Protein AF-A0AA36J3T9-F1 (afdb_monomer_lite)

Radius of gyration: 37.36 Å; chains: 1; bounding box: 99×100×90 Å

pLDDT: mean 75.01, std 20.82, range [21.47, 98.06]

Organism: NCBI:txid2562239

Sequence (1019 aa):
AIVLKFYTFPLLPIGSLRSTMAIHMWLLVLLGARCFAEEMCSSELASGPALLHRRMARATMKDFAGGADHGGVNASNASNASNASNAFSSGNGHGNGSAIVEAVDACLAPKRVAAFGDAATLELWDRVRTAEILARLRAANLSVKALGPEWPEDPAVIDAAQVAGHDAAEALARAQFKKEAEVILKGNLTEASIAHFVDQIQKMAEMCGDGEEAHAIAEDEAQILNSSSGFISPEEARVAADIAAYVQGLCQSEALDIHFFLGHFVGNSSECSDLVSMSHLVQINKETSKLDYYAKSVLVLHDSHNKLGHHFAKRLKQKQDQESSFEPLLVHATLSHAKNKARMARLRYLDSFYYEKVHGYSQTAYCDSNIRLKKELPQHWISQSAEIQRYVGCRCMERQPALLCDALHGEELARLRPQVLSRLQQAAKKLEPSLMQTGSNMGSGTGSGTGSGAPVGLGPCQDPDGKPAAVSCSMCVNGDNCVSSGGSYSIDVFSALKPLLGRSNSCMKGYCTPCMGVKPGDALQFKMDIGVDASKCGSTAEFMANFNLFAELKLCIGGVLGEAADMIGWALCESLGKLAYYPFINKLHLSVSLPIPIPAPLGIRASMAANLNLGDLTEAVNSHCATLSASAHFLCLTQFFNARGVTSVDFDIEALIGVRIPFVGTVGEWVKVLGFGFAESDNSREIAMNRADVTVIYFGPRSENQICGKAFSGVNCEAIAGDQDNRVNEDCRYCGDDFYLWRPDSSNYRSLCVRRTDYGGGWGMNLEVACRVDNTHTKTLLSFGHSSTNTKCTLPPEPVTCRADSADRGQRLGFDTHADDYHVYKDGQRWCARRTDYGGGWGNNLVVECDPTGGGGVVNYVVSTVHLGSSGVNQRCLLMTHAYDCDPDAGDMYKRVNHDCAGCGDRFFVEESEGYVCATRLDYHGGWGLDLKMHCKDYGWVREVVTVNMGASNSNTKCVGVHRPVTCAAFAANLGYRLNADPWGDAFQITTSGSTVCVRRTDYHGGWGMQLSFSCTGV

Secondary structure (DSSP, 8-state):
-----PPPPPP-------S--SSHHHHHHTT-----------------------------------------------------SS--SSS-TTHHHHHHHHHHHHHHHHHHHHTTT-HHHHHHHHHHHHHHHHHHHHHTT--GGGS-TT----HHHHHHHHHHHHHHHHHHHHHHHHHHHHHHTTS---HHHHHHHHHHHHHHHHTTT-TTHHHHHHHHHHHHHT-TTSS--HHHHHHHHHHHHHHHHH--TTT--HHHHHHHHS---HHHHHHTTT---STTHHHHHHHHHHHHHHHHH--TTT-HHHHHHHHTTS-SSSSPPHHHHHHHHHHHHTT-HHHHHHHHHHHHHHHHHHHSS-HHHHHHHHHHHHHH-TTSHHHH-HHHHHHHIIIIIS---HHHHHHHHHHHHHHHHHHHHHHHHHHHHHHHHHHHHHHHTTS----------PPPEEEEPBPTTSSB-PPEEEEEETTTEEEE--S-S---HHHHHTTTTTSTT--EEEEEE-EEEEETTTSEEEEEEEEEEE---SSHHHHHHH-EEEEEEEEEE-HHHHHHHHTTT--SEEEEEEEEEEGGGTEEEEEEEEEE---TTEEEEEEEEEEEE-SSPPHHHHHHHTTS-HHHHHHHHHHHHHHH---EEEEEEEEEE--EETTTEE--EEEEEEEEEEE----HHHHHHHHHTEEEEEE--BSSSEEEEE-SS-EE--TTTTSTTT---SSSTT----EEEE-S-TT-TTEEEEEESS-SS-BSS-EEEEEEE-GGGPPEEEEEEEEEESEEEE--SS-EE--TTTTSTTTSSBS------EEEEEETTEEEEEESS-SEEEEEEEEEEEEE-S-------EEEEEE---BSSSEEEEE-SS-EE--TTTTSTTTBS--TTSS----EEEEEETTEEEEEESS-SS-B-S--EEEEEE----PPEEEEE---BSSSEEEEE-SS-EE--TTTTSTTTSSS-------EEEEEETTEEEEEESS-SS-B-S--EEEEEE-

Structure (mmCIF, N/CA/C/O backbone):
data_AF-A0AA36J3T9-F1
#
_entry.id   AF-A0AA36J3T9-F1
#
loop_
_atom_site.group_PDB
_atom_site.id
_atom_site.type_symbol
_atom_site.label_atom_id
_atom_site.label_alt_id
_atom_site.label_comp_id
_atom_site.label_asym_id
_atom_site.label_entity_id
_atom_site.label_seq_id
_atom_site.pdbx_PDB_ins_code
_atom_site.Cartn_x
_atom_site.Cartn_y
_atom_site.Cartn_z
_atom_site.occupancy
_atom_site.B_iso_or_equiv
_atom_site.auth_seq_id
_atom_site.auth_comp_id
_atom_site.auth_asym_id
_atom_site.auth_atom_id
_atom_site.pdbx_PDB_model_num
ATOM 1 N N . ALA A 1 1 ? -24.285 -7.917 11.153 1.00 31.89 1 ALA A N 1
ATOM 2 C CA . ALA A 1 1 ? -25.753 -8.065 11.066 1.00 31.89 1 ALA A CA 1
ATOM 3 C C . ALA A 1 1 ? -26.430 -7.436 12.287 1.00 31.89 1 ALA A C 1
ATOM 5 O O . ALA A 1 1 ? -26.586 -8.104 13.297 1.00 31.89 1 ALA A O 1
ATOM 6 N N . ILE A 1 2 ? -26.829 -6.163 12.196 1.00 21.58 2 ILE A N 1
ATOM 7 C CA . ILE A 1 2 ? -27.803 -5.512 13.090 1.00 21.58 2 ILE A CA 1
ATOM 8 C C . ILE A 1 2 ? -28.665 -4.635 12.175 1.00 21.58 2 ILE A C 1
ATOM 10 O O . ILE A 1 2 ? -28.119 -3.860 11.395 1.00 21.58 2 ILE A O 1
ATOM 14 N N . VAL A 1 3 ? -29.990 -4.796 12.214 1.00 22.25 3 VAL A N 1
ATOM 15 C CA . VAL A 1 3 ? -30.932 -4.061 11.352 1.00 22.25 3 VAL A CA 1
ATOM 16 C C . VAL A 1 3 ? -31.842 -3.212 12.233 1.00 22.25 3 VAL A C 1
ATOM 18 O O . VAL A 1 3 ? -32.711 -3.741 12.926 1.00 22.25 3 VAL A O 1
ATOM 21 N N . LEU A 1 4 ? -31.656 -1.893 12.193 1.00 23.28 4 LEU A N 1
ATOM 22 C CA . LEU A 1 4 ? -32.537 -0.937 12.862 1.00 23.28 4 LEU A CA 1
ATOM 23 C C . LEU A 1 4 ? -33.843 -0.784 12.068 1.00 23.28 4 LEU A C 1
ATOM 25 O O . LEU A 1 4 ? -33.890 -0.120 11.034 1.00 23.28 4 LEU A O 1
ATOM 29 N N . LYS A 1 5 ? -34.922 -1.399 12.564 1.00 23.81 5 LYS A N 1
ATOM 30 C CA . LYS A 1 5 ? -36.285 -1.135 12.084 1.00 23.81 5 LYS A CA 1
ATOM 31 C C . LYS A 1 5 ? -36.772 0.211 12.623 1.00 23.81 5 LYS A C 1
ATOM 33 O O . LYS A 1 5 ? -37.008 0.336 13.822 1.00 23.81 5 LYS A O 1
ATOM 38 N N . PHE A 1 6 ? -37.019 1.171 11.738 1.00 23.30 6 PHE A N 1
ATOM 39 C CA . PHE A 1 6 ? -37.830 2.342 12.073 1.00 23.30 6 PHE A CA 1
ATOM 40 C C . PHE A 1 6 ? -39.311 1.948 12.163 1.00 23.30 6 PHE A C 1
ATOM 42 O O . PHE A 1 6 ? -39.872 1.402 11.214 1.00 23.30 6 PHE A O 1
ATOM 49 N N . TYR A 1 7 ? -39.946 2.239 13.300 1.00 24.55 7 TYR A N 1
ATOM 50 C CA . TYR A 1 7 ? -41.398 2.154 13.456 1.00 24.55 7 TYR A CA 1
ATOM 51 C C . TYR A 1 7 ? -42.051 3.472 13.029 1.00 24.55 7 TYR A C 1
ATOM 53 O O . TYR A 1 7 ? -41.725 4.537 13.548 1.00 24.55 7 TYR A O 1
ATOM 61 N N . THR A 1 8 ? -43.016 3.394 12.117 1.00 26.66 8 THR A N 1
ATOM 62 C CA . THR A 1 8 ? -43.894 4.509 11.743 1.00 26.66 8 THR A CA 1
ATOM 63 C C . THR A 1 8 ? -45.023 4.676 12.762 1.00 26.66 8 THR A C 1
ATOM 65 O O . THR A 1 8 ? -45.796 3.739 12.963 1.00 26.66 8 THR A O 1
ATOM 68 N N . PHE A 1 9 ? -45.173 5.870 13.343 1.00 24.98 9 PHE A N 1
ATOM 69 C CA . PHE A 1 9 ? -46.376 6.277 14.086 1.00 24.98 9 PHE A CA 1
ATOM 70 C C . PHE A 1 9 ? -47.279 7.182 13.220 1.00 24.98 9 PHE A C 1
ATOM 72 O O . PHE A 1 9 ? -46.763 7.902 12.362 1.00 24.98 9 PHE A O 1
ATOM 79 N N . PRO A 1 10 ? -48.615 7.143 13.399 1.00 28.69 10 PRO A N 1
ATOM 80 C CA . PRO A 1 10 ? -49.562 7.853 12.541 1.00 28.69 10 PRO A CA 1
ATOM 81 C C . PRO A 1 10 ? -49.759 9.328 12.927 1.00 28.69 10 PRO A C 1
ATOM 83 O O . PRO A 1 10 ? -49.553 9.739 14.067 1.00 28.69 10 PRO A O 1
ATOM 86 N N . LEU A 1 11 ? -50.215 10.109 11.947 1.00 31.55 11 LEU A N 1
ATOM 87 C CA . LEU A 1 11 ? -50.510 11.541 12.047 1.00 31.55 11 LEU A CA 1
ATOM 88 C C . LEU A 1 11 ? -51.758 11.832 12.903 1.00 31.55 11 LEU A C 1
ATOM 90 O O . LEU A 1 11 ? -52.794 11.191 12.732 1.00 31.55 11 LEU A O 1
ATOM 94 N N . LEU A 1 12 ? -51.690 12.884 13.726 1.00 27.23 12 LEU A N 1
ATOM 95 C CA . LEU A 1 12 ? -52.840 13.575 14.329 1.00 27.23 12 LEU A CA 1
ATOM 96 C C . LEU A 1 12 ? -52.658 15.108 14.209 1.00 27.23 12 LEU A C 1
ATOM 98 O O . LEU A 1 12 ? -51.534 15.566 13.991 1.00 27.23 12 LEU A O 1
ATOM 102 N N . PRO A 1 13 ? -53.748 15.903 14.236 1.00 29.95 13 PRO A N 1
ATOM 103 C CA . PRO A 1 13 ? -53.786 17.197 13.554 1.00 29.95 13 PRO A CA 1
ATOM 104 C C . PRO A 1 13 ? -53.236 18.391 14.348 1.00 29.95 13 PRO A C 1
ATOM 106 O O . PRO A 1 13 ? -53.145 18.400 15.572 1.00 29.95 13 PRO A O 1
ATOM 109 N N . ILE A 1 14 ? -52.914 19.436 13.585 1.00 32.97 14 ILE A N 1
ATOM 110 C CA . ILE A 1 14 ? -52.291 20.691 14.017 1.00 32.97 14 ILE A CA 1
ATOM 111 C C . ILE A 1 14 ? -53.231 21.508 14.918 1.00 32.97 14 ILE A C 1
ATOM 113 O O . ILE A 1 14 ? -54.345 21.843 14.519 1.00 32.97 14 ILE A O 1
ATOM 117 N N . GLY A 1 15 ? -52.735 21.922 16.088 1.00 27.78 15 GLY A N 1
ATOM 118 C CA . GLY A 1 15 ? -53.451 22.802 17.012 1.00 27.78 15 GLY A CA 1
ATOM 119 C C . GLY A 1 15 ? -52.524 23.583 17.946 1.00 27.78 15 GLY A C 1
ATOM 120 O O . GLY A 1 15 ? -52.263 23.144 19.055 1.00 27.78 15 GLY A O 1
ATOM 121 N N . SER A 1 16 ? -52.079 24.764 17.501 1.00 29.67 16 SER A N 1
ATOM 122 C CA . SER A 1 16 ? -51.505 25.852 18.320 1.00 29.67 16 SER A CA 1
ATOM 123 C C . SER A 1 16 ? -50.373 25.518 19.314 1.00 29.67 16 SER A C 1
ATOM 125 O O . SER A 1 16 ? -50.635 25.243 20.482 1.00 29.67 16 SER A O 1
ATOM 127 N N . LEU A 1 17 ? -49.126 25.821 18.928 1.00 25.52 17 LEU A N 1
ATOM 128 C CA . LEU A 1 17 ? -48.230 26.677 19.732 1.00 25.52 17 LEU A CA 1
ATOM 129 C C . LEU A 1 17 ? -47.061 27.200 18.875 1.00 25.52 17 LEU A C 1
ATOM 131 O O . LEU A 1 17 ? -46.469 26.469 18.086 1.00 25.52 17 LEU A O 1
ATOM 135 N N . ARG A 1 18 ? -46.759 28.499 18.995 1.00 39.12 18 ARG A N 1
ATOM 136 C CA . ARG A 1 18 ? -45.609 29.145 18.335 1.00 39.12 18 ARG A CA 1
ATOM 137 C C . ARG A 1 18 ? -44.318 28.866 19.122 1.00 39.12 18 ARG A C 1
ATOM 139 O O . ARG A 1 18 ? -44.376 28.649 20.327 1.00 39.12 18 ARG A O 1
ATOM 146 N N . SER A 1 19 ? -43.176 28.995 18.438 1.00 33.34 19 SER A N 1
ATOM 147 C CA . SER A 1 19 ? -41.807 29.012 18.997 1.00 33.34 19 SER A CA 1
ATOM 148 C C . SER A 1 19 ? -41.154 27.659 19.334 1.00 33.34 19 SER A C 1
ATOM 150 O O . SER A 1 19 ? -40.842 27.400 20.491 1.00 33.34 19 SER A O 1
ATOM 152 N N . THR A 1 20 ? -40.846 26.831 18.322 1.00 30.09 20 THR A N 1
ATOM 153 C CA . THR A 1 20 ? -39.718 25.852 18.342 1.00 30.09 20 THR A CA 1
ATOM 154 C C . THR A 1 20 ? -39.474 25.239 16.947 1.00 30.09 20 THR A C 1
ATOM 156 O O . THR A 1 20 ? -39.787 24.082 16.698 1.00 30.09 20 THR A O 1
ATOM 159 N N . MET A 1 21 ? -38.931 26.008 15.988 1.00 25.64 21 MET A N 1
ATOM 160 C CA . MET A 1 21 ? -38.743 25.509 14.603 1.00 25.64 21 MET A CA 1
ATOM 161 C C . MET A 1 21 ? -37.398 25.864 13.938 1.00 25.64 21 MET A C 1
ATOM 163 O O . MET A 1 21 ? -37.280 25.815 12.720 1.00 25.64 21 MET A O 1
ATOM 167 N N . ALA A 1 22 ? -36.363 26.191 14.721 1.00 30.73 22 ALA A N 1
ATOM 168 C CA . ALA A 1 22 ? -35.033 26.533 14.191 1.00 30.73 22 ALA A CA 1
ATOM 169 C C . ALA A 1 22 ? -34.052 25.341 14.101 1.00 30.73 22 ALA A C 1
ATOM 171 O O . ALA A 1 22 ? -33.143 25.355 13.277 1.00 30.73 22 ALA A O 1
ATOM 172 N N . ILE A 1 23 ? -34.224 24.303 14.932 1.00 32.34 23 ILE A N 1
ATOM 173 C CA . ILE A 1 23 ? -33.198 23.257 15.131 1.00 32.34 23 ILE A CA 1
ATOM 174 C C . ILE A 1 23 ? -33.372 22.058 14.178 1.00 32.34 23 ILE A C 1
ATOM 176 O O . ILE A 1 23 ? -32.386 21.480 13.733 1.00 32.34 23 ILE A O 1
ATOM 180 N N . HIS A 1 24 ? -34.604 21.706 13.789 1.00 29.70 24 HIS A N 1
ATOM 181 C CA . HIS A 1 24 ? -34.847 20.582 12.866 1.00 29.70 24 HIS A CA 1
ATOM 182 C C . HIS A 1 24 ? -34.464 20.865 11.399 1.00 29.70 24 HIS A C 1
ATOM 184 O O . HIS A 1 24 ? -34.259 19.920 10.643 1.00 29.70 24 HIS A O 1
ATOM 190 N N . MET A 1 25 ? -34.332 22.132 10.981 1.00 27.50 25 MET A N 1
ATOM 191 C CA . MET A 1 25 ? -33.972 22.458 9.591 1.00 27.50 25 MET A CA 1
ATOM 192 C C . MET A 1 25 ? -32.485 22.248 9.274 1.00 27.50 25 MET A C 1
ATOM 194 O O . MET A 1 25 ? -32.159 21.937 8.135 1.00 27.50 25 MET A O 1
ATOM 198 N N . TRP A 1 26 ? -31.582 22.373 10.252 1.00 30.19 26 TRP A N 1
ATOM 199 C CA . TRP A 1 26 ? -30.138 22.280 9.994 1.00 30.19 26 TRP A CA 1
ATOM 200 C C . TRP A 1 26 ? -29.649 20.845 9.750 1.00 30.19 26 TRP A C 1
ATOM 202 O O . TRP A 1 26 ? -28.803 20.630 8.886 1.00 30.19 26 TRP A O 1
ATOM 212 N N . LEU A 1 27 ? -30.213 19.848 10.443 1.00 28.91 27 LEU A N 1
ATOM 213 C CA . LEU A 1 27 ? -29.800 18.447 10.270 1.00 28.91 27 LEU A CA 1
ATOM 214 C C . LEU A 1 27 ? -30.282 17.835 8.940 1.00 28.91 27 LEU A C 1
ATOM 216 O O . LEU A 1 27 ? -29.634 16.944 8.400 1.00 28.91 27 LEU A O 1
ATOM 220 N N . LEU A 1 28 ? -31.402 18.327 8.396 1.00 30.38 28 LEU A N 1
ATOM 221 C CA . LEU A 1 28 ? -31.963 17.865 7.119 1.00 30.38 28 LEU A CA 1
ATOM 222 C C . LEU A 1 28 ? -31.244 18.445 5.889 1.00 30.38 28 LEU A C 1
ATOM 224 O O . LEU A 1 28 ? -31.253 17.814 4.835 1.00 30.38 28 LEU A O 1
ATOM 228 N N . VAL A 1 29 ? -30.588 19.604 6.012 1.00 35.84 29 VAL A N 1
ATOM 229 C CA . VAL A 1 29 ? -29.836 20.224 4.904 1.00 35.84 29 VAL A CA 1
ATOM 230 C C . VAL A 1 29 ? -28.519 19.488 4.618 1.00 35.84 29 VAL A C 1
ATOM 232 O O . VAL A 1 29 ? -28.124 19.390 3.460 1.00 35.84 29 VAL A O 1
ATOM 235 N N . LEU A 1 30 ? -27.876 18.890 5.629 1.00 34.00 30 LEU A N 1
ATOM 236 C CA . LEU A 1 30 ? -26.617 18.141 5.460 1.00 34.00 30 LEU A CA 1
ATOM 237 C C . LEU A 1 30 ? -26.777 16.736 4.847 1.00 34.00 30 LEU A C 1
ATOM 239 O O . LEU A 1 30 ? -25.792 16.159 4.399 1.00 34.00 30 LEU A O 1
ATOM 243 N N . LEU A 1 31 ? -27.996 16.190 4.796 1.00 30.77 31 LEU A N 1
ATOM 244 C CA . LEU A 1 31 ? -28.301 14.871 4.211 1.00 30.77 31 LEU A CA 1
ATOM 245 C C . LEU A 1 31 ? -29.271 14.959 3.013 1.00 30.77 31 LEU A C 1
ATOM 247 O O . LEU A 1 31 ? -29.797 13.945 2.558 1.00 30.77 31 LEU A O 1
ATOM 251 N N . GLY A 1 32 ? -29.529 16.175 2.514 1.00 29.73 32 GLY A N 1
ATOM 252 C CA . GLY A 1 32 ? -30.634 16.488 1.598 1.00 29.73 32 GLY A CA 1
ATOM 253 C C . GLY A 1 32 ? -30.242 17.087 0.243 1.00 29.73 32 GLY A C 1
ATOM 254 O O . GLY A 1 32 ? -31.098 17.671 -0.418 1.00 29.73 32 GLY A O 1
ATOM 255 N N . ALA A 1 33 ? -28.986 16.965 -0.196 1.00 25.53 33 ALA A N 1
ATOM 256 C CA . ALA A 1 33 ? -28.544 17.465 -1.502 1.00 25.53 33 ALA A CA 1
ATOM 257 C C . ALA A 1 33 ? -28.829 16.451 -2.631 1.00 25.53 33 ALA A C 1
ATOM 259 O O . ALA A 1 33 ? -27.939 15.731 -3.080 1.00 25.53 33 ALA A O 1
ATOM 260 N N . ARG A 1 34 ? -30.081 16.387 -3.107 1.00 27.19 34 ARG A N 1
ATOM 261 C CA . ARG A 1 34 ? -30.390 15.732 -4.392 1.00 27.19 34 ARG A CA 1
ATOM 262 C C . ARG A 1 34 ? -29.982 16.641 -5.550 1.00 27.19 34 ARG A C 1
ATOM 264 O O . ARG A 1 34 ? -30.427 17.784 -5.611 1.00 27.19 34 ARG A O 1
ATOM 271 N N . CYS A 1 35 ? -29.196 16.109 -6.482 1.00 26.27 35 CYS A N 1
ATOM 272 C CA . CYS A 1 35 ? -28.904 16.761 -7.757 1.00 26.27 35 CYS A CA 1
ATOM 273 C C . CYS A 1 35 ? -30.198 17.054 -8.532 1.00 26.27 35 CYS A C 1
ATOM 275 O O . CYS A 1 35 ? -31.069 16.190 -8.639 1.00 26.27 35 CYS A O 1
ATOM 277 N N . PHE A 1 36 ? -30.280 18.252 -9.109 1.00 27.61 36 PHE A N 1
ATOM 278 C CA . PHE A 1 36 ? -31.277 18.628 -10.108 1.00 27.61 36 PHE A CA 1
ATOM 279 C C . PHE A 1 36 ? -30.536 19.050 -11.380 1.00 27.61 36 PHE A C 1
ATOM 281 O O . PHE A 1 36 ? -29.930 20.119 -11.409 1.00 27.61 36 PHE A O 1
ATOM 288 N N . ALA A 1 37 ? -30.566 18.187 -12.395 1.00 26.03 37 ALA A N 1
ATOM 289 C CA . ALA A 1 37 ? -30.227 18.493 -13.783 1.00 26.03 37 ALA A CA 1
ATOM 290 C C . ALA A 1 37 ? -30.824 17.397 -14.689 1.00 26.03 37 ALA A C 1
ATOM 292 O O . ALA A 1 37 ? -30.285 16.297 -14.791 1.00 26.03 37 ALA A O 1
ATOM 293 N N . GLU A 1 38 ? -31.969 17.697 -15.302 1.00 27.77 38 GLU A N 1
ATOM 294 C CA . GLU A 1 38 ? -32.399 17.120 -16.589 1.00 27.77 38 GLU A CA 1
ATOM 295 C C . GLU A 1 38 ? -31.485 17.748 -17.681 1.00 27.77 38 GLU A C 1
ATOM 297 O O . GLU A 1 38 ? -30.912 18.808 -17.431 1.00 27.77 38 GLU A O 1
ATOM 302 N N . GLU A 1 39 ? -31.204 17.214 -18.874 1.00 29.05 39 GLU A N 1
ATOM 303 C CA . GLU A 1 39 ? -31.784 16.178 -19.757 1.00 29.05 39 GLU A CA 1
ATOM 304 C C . GLU A 1 39 ? -30.614 15.271 -20.279 1.00 29.05 39 GLU A C 1
ATOM 306 O O . GLU A 1 39 ? -29.455 15.601 -20.051 1.00 29.05 39 GLU A O 1
ATOM 311 N N . MET A 1 40 ? -30.741 14.109 -20.945 1.00 23.34 40 MET A N 1
ATOM 312 C CA . MET A 1 40 ? -31.608 13.704 -22.069 1.00 23.34 40 MET A CA 1
ATOM 313 C C . MET A 1 40 ? -31.892 12.177 -22.093 1.00 23.34 40 MET A C 1
ATOM 315 O O . MET A 1 40 ? -31.199 11.382 -21.464 1.00 23.34 40 MET A O 1
ATOM 319 N N . CYS A 1 41 ? -32.905 11.775 -22.874 1.00 25.77 41 CYS A N 1
ATOM 320 C CA . CYS A 1 41 ? -33.288 10.382 -23.204 1.00 25.77 41 CYS A CA 1
ATOM 321 C C . CYS A 1 41 ? -32.191 9.669 -24.054 1.00 25.77 41 CYS A C 1
ATOM 323 O O . CYS A 1 41 ? -31.313 10.350 -24.571 1.00 25.77 41 CYS A O 1
ATOM 325 N N . SER A 1 42 ? -32.137 8.354 -24.339 1.00 27.55 42 SER A N 1
ATOM 326 C CA . SER A 1 42 ? -33.100 7.215 -24.381 1.00 27.55 42 SER A CA 1
ATOM 327 C C . SER A 1 42 ? -32.271 5.886 -24.471 1.00 27.55 42 SER A C 1
ATOM 329 O O . SER A 1 42 ? -31.053 5.988 -24.567 1.00 27.55 42 SER A O 1
ATOM 331 N N . SER A 1 43 ? -32.740 4.622 -24.523 1.00 27.75 43 SER A N 1
ATOM 332 C CA . SER A 1 43 ? -34.047 3.928 -24.380 1.00 27.75 43 SER A CA 1
ATOM 333 C C . SER A 1 43 ? -33.851 2.386 -24.424 1.00 27.75 43 SER A C 1
ATOM 335 O O . SER A 1 43 ? -33.112 1.928 -25.288 1.00 27.75 43 SER A O 1
ATOM 337 N N . GLU A 1 44 ? -34.629 1.620 -23.635 1.00 27.80 44 GLU A N 1
ATOM 338 C CA . GLU A 1 44 ? -35.022 0.193 -23.859 1.00 27.80 44 GLU A CA 1
ATOM 339 C C . GLU A 1 44 ? -33.922 -0.914 -23.794 1.00 27.80 44 GLU A C 1
ATOM 341 O O . GLU A 1 44 ? -32.742 -0.644 -23.956 1.00 27.80 44 GLU A O 1
ATOM 346 N N . LEU A 1 45 ? -34.192 -2.198 -23.481 1.00 25.27 45 LEU A N 1
ATOM 347 C CA . LEU A 1 45 ? -35.427 -3.016 -23.539 1.00 25.27 45 LEU A CA 1
ATOM 348 C C . LEU A 1 45 ? -35.525 -4.037 -22.361 1.00 25.27 45 LEU A C 1
ATOM 350 O O . LEU A 1 45 ? -34.657 -4.075 -21.492 1.00 25.27 45 LEU A O 1
ATOM 354 N N . ALA A 1 46 ? -36.603 -4.836 -22.285 1.00 26.67 46 ALA A N 1
ATOM 355 C CA . ALA A 1 46 ? -37.093 -5.454 -21.036 1.00 26.67 46 ALA A CA 1
ATOM 356 C C . ALA A 1 46 ? -37.294 -6.998 -21.027 1.00 26.67 46 ALA A C 1
ATOM 358 O O . ALA A 1 46 ? -37.283 -7.650 -22.067 1.00 26.67 46 ALA A O 1
ATOM 359 N N . SER A 1 47 ? -37.661 -7.510 -19.833 1.00 26.73 47 SER A N 1
ATOM 360 C CA . SER A 1 47 ? -38.384 -8.770 -19.491 1.00 26.73 47 SER A CA 1
ATOM 361 C C . SER A 1 47 ? -37.599 -10.059 -19.119 1.00 26.73 47 SER A C 1
ATOM 363 O O . SER A 1 47 ? -36.644 -10.444 -19.778 1.00 26.73 47 SER A O 1
ATOM 365 N N . GLY A 1 48 ? -38.022 -10.707 -18.009 1.00 21.47 48 GLY A N 1
ATOM 366 C CA . GLY A 1 48 ? -37.538 -12.009 -17.468 1.00 21.47 48 GLY A CA 1
ATOM 367 C C . GLY A 1 48 ? -38.518 -13.168 -17.777 1.00 21.47 48 GLY A C 1
ATOM 368 O O . GLY A 1 48 ? -39.028 -13.162 -18.895 1.00 21.47 48 GLY A O 1
ATOM 369 N N . PRO A 1 49 ? -38.910 -14.092 -16.848 1.00 41.28 49 PRO A N 1
ATOM 370 C CA . PRO A 1 49 ? -38.526 -14.282 -15.423 1.00 41.28 49 PRO A CA 1
ATOM 371 C C . PRO A 1 49 ? -38.392 -15.776 -14.925 1.00 41.28 49 PRO A C 1
ATOM 373 O O . PRO A 1 49 ? -38.625 -16.700 -15.691 1.00 41.28 49 PRO A O 1
ATOM 376 N N . ALA A 1 50 ? -38.194 -15.991 -13.598 1.00 26.47 50 ALA A N 1
ATOM 377 C CA . ALA A 1 50 ? -38.651 -17.166 -12.778 1.00 26.47 50 ALA A CA 1
ATOM 378 C C . ALA A 1 50 ? -37.980 -18.579 -12.978 1.00 26.47 50 ALA A C 1
ATOM 380 O O . ALA A 1 50 ? -37.445 -18.840 -14.041 1.00 26.47 50 ALA A O 1
ATOM 381 N N . LEU A 1 51 ? -37.956 -19.586 -12.059 1.00 24.34 51 LEU A N 1
ATOM 382 C CA . LEU A 1 51 ? -38.317 -19.761 -10.620 1.00 24.34 51 LEU A CA 1
ATOM 383 C C . LEU A 1 51 ? -37.789 -21.121 -10.003 1.00 24.34 51 LEU A C 1
ATOM 385 O O . LEU A 1 51 ? -37.903 -22.156 -10.642 1.00 24.34 51 LEU A O 1
ATOM 389 N N . LEU A 1 52 ? -37.399 -21.126 -8.704 1.00 24.53 52 LEU A N 1
ATOM 390 C CA . LEU A 1 52 ? -37.612 -22.167 -7.634 1.00 24.53 52 LEU A CA 1
ATOM 391 C C . LEU A 1 52 ? -36.790 -23.515 -7.431 1.00 24.53 52 LEU A C 1
ATOM 393 O O . LEU A 1 52 ? -36.977 -24.501 -8.125 1.00 24.53 52 LEU A O 1
ATOM 397 N N . HIS A 1 53 ? -36.110 -23.608 -6.256 1.00 24.98 53 HIS A N 1
ATOM 398 C CA . HIS A 1 53 ? -36.091 -24.686 -5.193 1.00 24.98 53 HIS A CA 1
ATOM 399 C C . HIS A 1 53 ? -35.268 -26.035 -5.143 1.00 24.98 53 HIS A C 1
ATOM 401 O O . HIS A 1 53 ? -35.664 -27.049 -5.694 1.00 24.98 53 HIS A O 1
ATOM 407 N N . ARG A 1 54 ? -34.352 -26.085 -4.132 1.00 25.84 54 ARG A N 1
ATOM 408 C CA . ARG A 1 54 ? -34.255 -26.976 -2.907 1.00 25.84 54 ARG A CA 1
ATOM 409 C C . ARG A 1 54 ? -33.806 -28.483 -2.916 1.00 25.84 54 ARG A C 1
ATOM 411 O O . ARG A 1 54 ? -34.594 -29.342 -3.277 1.00 25.84 54 ARG A O 1
ATOM 418 N N . ARG A 1 55 ? -32.758 -28.763 -2.084 1.00 25.44 55 ARG A N 1
ATOM 419 C CA . ARG A 1 55 ? -32.567 -29.892 -1.085 1.00 25.44 55 ARG A CA 1
ATOM 420 C C . ARG A 1 55 ? -32.387 -31.356 -1.609 1.00 25.44 55 ARG A C 1
ATOM 422 O O . ARG A 1 55 ? -32.958 -31.690 -2.626 1.00 25.44 55 ARG A O 1
ATOM 429 N N . MET A 1 56 ? -31.711 -32.333 -0.952 1.00 25.23 56 MET A N 1
ATOM 430 C CA . MET A 1 56 ? -30.757 -32.410 0.197 1.00 25.23 56 MET A CA 1
ATOM 431 C C . MET A 1 56 ? -30.113 -33.835 0.351 1.00 25.23 56 MET A C 1
ATOM 433 O O . MET A 1 56 ? -30.813 -34.820 0.166 1.00 25.23 56 MET A O 1
ATOM 437 N N . ALA A 1 57 ? -28.884 -33.911 0.905 1.00 28.27 57 ALA A N 1
ATOM 438 C CA . ALA A 1 57 ? -28.410 -34.851 1.967 1.00 28.27 57 ALA A CA 1
ATOM 439 C C . ALA A 1 57 ? -27.911 -36.326 1.740 1.00 28.27 57 ALA A C 1
ATOM 441 O O . ALA A 1 57 ? -28.553 -37.148 1.107 1.00 28.27 57 ALA A O 1
ATOM 442 N N . ARG A 1 58 ? -26.795 -36.626 2.461 1.00 29.72 58 ARG A N 1
ATOM 443 C CA . ARG A 1 58 ? -26.348 -37.847 3.226 1.00 29.72 58 ARG A CA 1
ATOM 444 C C . ARG A 1 58 ? -26.078 -39.245 2.592 1.00 29.72 58 ARG A C 1
ATOM 446 O O . ARG A 1 58 ? -26.507 -39.480 1.473 1.00 29.72 58 ARG A O 1
ATOM 453 N N . ALA A 1 59 ? -25.440 -40.221 3.293 1.00 28.42 59 ALA A N 1
ATOM 454 C CA . ALA A 1 59 ? -24.188 -40.254 4.128 1.00 28.42 59 ALA A CA 1
ATOM 455 C C . ALA A 1 59 ? -23.863 -41.640 4.771 1.00 28.42 59 ALA A C 1
ATOM 457 O O . ALA A 1 59 ? -24.678 -42.042 5.590 1.00 28.42 59 ALA A O 1
ATOM 458 N N . THR A 1 60 ? -22.678 -42.262 4.513 1.00 28.69 60 THR A N 1
ATOM 459 C CA . THR A 1 60 ? -21.813 -43.155 5.372 1.00 28.69 60 THR A CA 1
ATOM 460 C C . THR A 1 60 ? -21.100 -44.344 4.671 1.00 28.69 60 THR A C 1
ATOM 462 O O . THR A 1 60 ? -21.755 -45.292 4.259 1.00 28.69 60 THR A O 1
ATOM 465 N N . MET A 1 61 ? -19.760 -44.375 4.729 1.00 25.88 61 MET A N 1
ATOM 466 C CA . MET A 1 61 ? -18.913 -45.465 5.296 1.00 25.88 61 MET A CA 1
ATOM 467 C C . MET A 1 61 ? -19.347 -46.954 5.195 1.00 25.88 61 MET A C 1
ATOM 469 O O . MET A 1 61 ? -20.452 -47.286 5.620 1.00 25.88 61 MET A O 1
ATOM 473 N N . LYS A 1 62 ? -18.390 -47.871 4.925 1.00 26.72 62 LYS A N 1
ATOM 474 C CA . LYS A 1 62 ? -17.762 -48.727 5.976 1.00 26.72 62 LYS A CA 1
ATOM 475 C C . LYS A 1 62 ? -16.797 -49.830 5.471 1.00 26.72 62 LYS A C 1
ATOM 477 O O . LYS A 1 62 ? -17.132 -50.525 4.524 1.00 26.72 62 LYS A O 1
ATOM 482 N N . ASP A 1 63 ? -15.731 -50.046 6.263 1.00 26.70 63 ASP A N 1
ATOM 483 C CA . ASP A 1 63 ? -15.083 -51.336 6.622 1.00 26.70 63 ASP A CA 1
ATOM 484 C C . ASP A 1 63 ? -14.329 -52.160 5.523 1.00 26.70 63 ASP A C 1
ATOM 486 O O . ASP A 1 63 ? -14.715 -52.138 4.360 1.00 26.70 63 ASP A O 1
ATOM 490 N N . PHE A 1 64 ? -13.253 -52.946 5.773 1.00 26.47 64 PHE A N 1
ATOM 491 C CA . PHE A 1 64 ? -12.300 -53.132 6.906 1.00 26.47 64 PHE A CA 1
ATOM 492 C C . PHE A 1 64 ? -11.048 -53.943 6.433 1.00 26.47 64 PHE A C 1
ATOM 494 O O . PHE A 1 64 ? -11.172 -54.698 5.476 1.00 26.47 64 PHE A O 1
ATOM 501 N N . ALA A 1 65 ? -9.941 -53.907 7.204 1.00 25.84 65 ALA A N 1
ATOM 502 C CA . ALA A 1 65 ? -8.825 -54.895 7.287 1.00 25.84 65 ALA A CA 1
ATOM 503 C C . ALA A 1 65 ? -7.926 -55.198 6.045 1.00 25.84 65 ALA A C 1
ATOM 505 O O . ALA A 1 65 ? -8.376 -55.169 4.910 1.00 25.84 65 ALA A O 1
ATOM 506 N N . GLY A 1 66 ? -6.642 -55.570 6.204 1.00 25.33 66 GLY A N 1
ATOM 507 C CA . GLY A 1 66 ? -5.807 -55.609 7.421 1.00 25.33 66 GLY A CA 1
ATOM 508 C C . GLY A 1 66 ? -4.505 -56.434 7.289 1.00 25.33 66 GLY A C 1
ATOM 509 O O . GLY A 1 66 ? -4.368 -57.225 6.364 1.00 25.33 66 GLY A O 1
ATOM 510 N N . GLY A 1 67 ? -3.607 -56.274 8.276 1.00 26.31 67 GLY A N 1
ATOM 511 C CA . GLY A 1 67 ? -2.418 -57.103 8.571 1.00 26.31 67 GLY A CA 1
ATOM 512 C C . GLY A 1 67 ? -1.156 -56.882 7.709 1.00 26.31 67 GLY A C 1
ATOM 513 O O . GLY A 1 67 ? -1.274 -56.512 6.549 1.00 26.31 67 GLY A O 1
ATOM 514 N N . ALA A 1 68 ? 0.077 -57.166 8.153 1.00 29.97 68 ALA A N 1
ATOM 515 C CA . ALA A 1 68 ? 0.748 -57.271 9.471 1.00 29.97 68 ALA A CA 1
ATOM 516 C C . ALA A 1 68 ? 2.145 -57.920 9.249 1.00 29.97 68 ALA A C 1
ATOM 518 O O . ALA A 1 68 ? 2.347 -58.564 8.222 1.00 29.97 68 ALA A O 1
ATOM 519 N N . ASP A 1 69 ? 3.034 -57.813 10.249 1.00 28.20 69 ASP A N 1
ATOM 520 C CA . ASP A 1 69 ? 4.286 -58.581 10.453 1.00 28.20 69 ASP A CA 1
ATOM 521 C C . ASP A 1 69 ? 5.489 -58.355 9.504 1.00 28.20 69 ASP A C 1
ATOM 523 O O . ASP A 1 69 ? 5.341 -58.124 8.311 1.00 28.20 69 ASP A O 1
ATOM 527 N N . HIS A 1 70 ? 6.751 -58.521 9.935 1.00 33.00 70 HIS A N 1
ATOM 528 C CA . HIS A 1 70 ? 7.431 -58.236 11.221 1.00 33.00 70 HIS A CA 1
ATOM 529 C C . HIS A 1 70 ? 8.949 -58.480 11.020 1.00 33.00 70 HIS A C 1
ATOM 531 O O . HIS A 1 70 ? 9.331 -59.346 10.234 1.00 33.00 70 HIS A O 1
ATOM 537 N N . GLY A 1 71 ? 9.828 -57.801 11.769 1.00 24.67 71 GLY A N 1
ATOM 538 C CA . GLY A 1 71 ? 11.255 -58.161 11.839 1.00 24.67 71 GLY A CA 1
ATOM 539 C C . GLY A 1 71 ? 12.152 -57.029 12.342 1.00 24.67 71 GLY A C 1
ATOM 540 O O . GLY A 1 71 ? 12.300 -56.018 11.667 1.00 24.67 71 GLY A O 1
ATOM 541 N N . GLY A 1 72 ? 12.763 -57.189 13.517 1.00 28.48 72 GLY A N 1
ATOM 542 C CA . GLY A 1 72 ? 13.774 -56.259 14.048 1.00 28.48 72 GLY A CA 1
ATOM 543 C C . GLY A 1 72 ? 15.048 -56.995 14.463 1.00 28.48 72 GLY A C 1
ATOM 544 O O . GLY A 1 72 ? 15.099 -58.210 14.301 1.00 28.48 72 GLY A O 1
ATOM 545 N N . VAL A 1 73 ? 16.039 -56.278 15.021 1.00 29.88 73 VAL A N 1
ATOM 546 C CA . VAL A 1 73 ? 16.948 -56.742 16.102 1.00 29.88 73 VAL A CA 1
ATOM 547 C C . VAL A 1 73 ? 17.969 -55.653 16.505 1.00 29.88 73 VAL A C 1
ATOM 549 O O . VAL A 1 73 ? 18.659 -55.096 15.664 1.00 29.88 73 VAL A O 1
ATOM 552 N N . ASN A 1 74 ? 18.046 -55.432 17.824 1.00 29.50 74 ASN A N 1
ATOM 553 C CA . ASN A 1 74 ? 19.127 -54.946 18.707 1.00 29.50 74 ASN A CA 1
ATOM 554 C C . ASN A 1 74 ? 20.008 -53.716 18.394 1.00 29.50 74 ASN A C 1
ATOM 556 O O . ASN A 1 74 ? 20.643 -53.583 17.355 1.00 29.50 74 ASN A O 1
ATOM 560 N N . ALA A 1 75 ? 20.198 -52.923 19.456 1.00 36.16 75 ALA A N 1
ATOM 561 C CA . ALA A 1 75 ? 21.218 -51.888 19.596 1.00 36.16 75 ALA A CA 1
ATOM 562 C C . ALA A 1 75 ? 22.325 -52.318 20.580 1.00 36.16 75 ALA A C 1
ATOM 564 O O . ALA A 1 75 ? 22.024 -52.889 21.628 1.00 36.16 75 ALA A O 1
ATOM 565 N N . SER A 1 76 ? 23.584 -51.967 20.287 1.00 32.38 76 SER A N 1
ATOM 566 C CA . SER A 1 76 ? 24.668 -51.858 21.281 1.00 32.38 76 SER A CA 1
ATOM 567 C C . SER A 1 76 ? 25.924 -51.207 20.682 1.00 32.38 76 SER A C 1
ATOM 569 O O . SER A 1 76 ? 26.585 -51.836 19.857 1.00 32.38 76 SER A O 1
ATOM 571 N N . ASN A 1 77 ? 26.250 -49.984 21.122 1.00 30.30 77 ASN A N 1
ATOM 572 C CA . ASN A 1 77 ? 27.595 -49.474 21.467 1.00 30.30 77 ASN A CA 1
ATOM 573 C C . ASN A 1 77 ? 27.705 -47.959 21.245 1.00 30.30 77 ASN A C 1
ATOM 575 O O . ASN A 1 77 ? 27.560 -47.473 20.129 1.00 30.30 77 ASN A O 1
ATOM 579 N N . ALA A 1 78 ? 28.064 -47.239 22.308 1.00 32.44 78 ALA A N 1
ATOM 580 C CA . ALA A 1 78 ? 28.515 -45.854 22.255 1.00 32.44 78 ALA A CA 1
ATOM 581 C C . ALA A 1 78 ? 29.916 -45.764 22.877 1.00 32.44 78 ALA A C 1
ATOM 583 O O . ALA A 1 78 ? 30.120 -46.215 24.005 1.00 32.44 78 ALA A O 1
ATOM 584 N N . SER A 1 79 ? 30.889 -45.225 22.140 1.00 32.59 79 SER A N 1
ATOM 585 C CA . SER A 1 79 ? 32.134 -44.618 22.653 1.00 32.59 79 SER A CA 1
ATOM 586 C C . SER A 1 79 ? 32.998 -44.105 21.492 1.00 32.59 79 SER A C 1
ATOM 588 O O . SER A 1 79 ? 33.007 -44.704 20.421 1.00 32.59 79 SER A O 1
ATOM 590 N N . ASN A 1 80 ? 33.767 -43.040 21.760 1.00 34.00 80 ASN A N 1
ATOM 591 C CA . ASN A 1 80 ? 34.759 -42.372 20.896 1.00 34.00 80 ASN A CA 1
ATOM 592 C C . ASN A 1 80 ? 34.237 -41.354 19.862 1.00 34.00 80 ASN A C 1
ATOM 594 O O . ASN A 1 80 ? 34.127 -41.655 18.678 1.00 34.00 80 ASN A O 1
ATOM 598 N N . ALA A 1 81 ? 34.103 -40.098 20.300 1.00 28.88 81 ALA A N 1
ATOM 599 C CA . ALA A 1 81 ? 34.235 -38.914 19.446 1.00 28.88 81 ALA A CA 1
ATOM 600 C C . ALA A 1 81 ? 34.800 -37.732 20.263 1.00 28.88 81 ALA A C 1
ATOM 602 O O . ALA A 1 81 ? 34.077 -36.853 20.714 1.00 28.88 81 ALA A O 1
ATOM 603 N N . SER A 1 82 ? 36.115 -37.729 20.500 1.00 32.22 82 SER A N 1
ATOM 604 C CA . SER A 1 82 ? 36.820 -36.611 21.145 1.00 32.22 82 SER A CA 1
ATOM 605 C C . SER A 1 82 ? 38.148 -36.348 20.432 1.00 32.22 82 SER A C 1
ATOM 607 O O . SER A 1 82 ? 39.186 -36.830 20.879 1.00 32.22 82 SER A O 1
ATOM 609 N N . ASN A 1 83 ? 38.090 -35.664 19.281 1.00 37.12 83 ASN A N 1
ATOM 610 C CA . ASN A 1 83 ? 39.211 -35.000 18.591 1.00 37.12 83 ASN A CA 1
ATOM 611 C C . ASN A 1 83 ? 38.707 -34.340 17.288 1.00 37.12 83 ASN A C 1
ATOM 613 O O . ASN A 1 83 ? 38.796 -34.937 16.219 1.00 37.12 83 ASN A O 1
ATOM 617 N N . ALA A 1 84 ? 38.190 -33.110 17.369 1.00 29.47 84 ALA A N 1
ATOM 618 C CA . ALA A 1 84 ? 37.760 -32.334 16.195 1.00 29.47 84 ALA A CA 1
ATOM 619 C C . ALA A 1 84 ? 38.039 -30.823 16.348 1.00 29.47 84 ALA A C 1
ATOM 621 O O . ALA A 1 84 ? 37.252 -29.981 15.939 1.00 29.47 84 ALA A O 1
ATOM 622 N N . SER A 1 85 ? 39.175 -30.464 16.952 1.00 32.09 85 SER A N 1
ATOM 623 C CA . SER A 1 85 ? 39.545 -29.065 17.219 1.00 32.09 85 SER A CA 1
ATOM 624 C C . SER A 1 85 ? 41.009 -28.775 16.862 1.00 32.09 85 SER A C 1
ATOM 626 O O . SER A 1 85 ? 41.772 -28.321 17.710 1.00 32.09 85 SER A O 1
ATOM 628 N N . ASN A 1 86 ? 41.418 -29.110 15.626 1.00 38.75 86 ASN A N 1
ATOM 629 C CA . ASN A 1 86 ? 42.678 -28.672 14.991 1.00 38.75 86 ASN A CA 1
ATOM 630 C C . ASN A 1 86 ? 42.741 -29.054 13.489 1.00 38.75 86 ASN A C 1
ATOM 632 O O . ASN A 1 86 ? 43.548 -29.893 13.093 1.00 38.75 86 ASN A O 1
ATOM 636 N N . ALA A 1 87 ? 41.896 -28.452 12.641 1.00 34.44 87 ALA A N 1
ATOM 637 C CA . ALA A 1 87 ? 42.004 -28.578 11.177 1.00 34.44 87 ALA A CA 1
ATOM 638 C C . ALA A 1 87 ? 41.262 -27.454 10.420 1.00 34.44 87 ALA A C 1
ATOM 640 O O . ALA A 1 87 ? 40.275 -27.712 9.742 1.00 34.44 87 ALA A O 1
ATOM 641 N N . PHE A 1 88 ? 41.725 -26.202 10.517 1.00 37.09 88 PHE A N 1
ATOM 642 C CA . PHE A 1 88 ? 41.209 -25.105 9.678 1.00 37.09 88 PHE A CA 1
ATOM 643 C C . PHE A 1 88 ? 42.338 -24.190 9.175 1.00 37.09 88 PHE A C 1
ATOM 645 O O . PHE A 1 88 ? 42.440 -23.011 9.512 1.00 37.09 88 PHE A O 1
ATOM 652 N N . SER A 1 89 ? 43.229 -24.758 8.360 1.00 38.69 89 SER A N 1
ATOM 653 C CA . SER A 1 89 ? 44.250 -23.996 7.637 1.00 38.69 89 SER A CA 1
ATOM 654 C C . SER A 1 89 ? 44.683 -24.690 6.335 1.00 38.69 89 SER A C 1
ATOM 656 O O . SER A 1 89 ? 45.301 -25.747 6.349 1.00 38.69 89 SER A O 1
ATOM 658 N N . SER A 1 90 ? 44.423 -24.004 5.213 1.00 40.16 90 SER A N 1
ATOM 659 C CA . SER A 1 90 ? 44.868 -24.304 3.837 1.00 40.16 90 SER A CA 1
ATOM 660 C C . SER A 1 90 ? 44.193 -25.472 3.087 1.00 40.16 90 SER A C 1
ATOM 662 O O . SER A 1 90 ? 44.512 -26.637 3.306 1.00 40.16 90 SER A O 1
ATOM 664 N N . GLY A 1 91 ? 43.365 -25.138 2.084 1.00 38.53 91 GLY A N 1
ATOM 665 C CA . GLY A 1 91 ? 42.956 -26.056 1.006 1.00 38.53 91 GLY A CA 1
ATOM 666 C C . GLY A 1 91 ? 41.538 -25.829 0.460 1.00 38.53 91 GLY A C 1
ATOM 667 O O . GLY A 1 91 ? 40.582 -26.147 1.143 1.00 38.53 91 GLY A O 1
ATOM 668 N N . ASN A 1 92 ? 41.424 -25.331 -0.783 1.00 45.94 92 ASN A N 1
ATOM 669 C CA . ASN A 1 92 ? 40.224 -25.256 -1.649 1.00 45.94 92 ASN A CA 1
ATOM 670 C C . ASN A 1 92 ? 38.856 -24.895 -1.017 1.00 45.94 92 ASN A C 1
ATOM 672 O O . ASN A 1 92 ? 38.233 -25.691 -0.323 1.00 45.94 92 ASN A O 1
ATOM 676 N N . GLY A 1 93 ? 38.275 -23.767 -1.447 1.00 50.16 93 GLY A N 1
ATOM 677 C CA . GLY A 1 93 ? 36.988 -23.238 -0.957 1.00 50.16 93 GLY A CA 1
ATOM 678 C C . GLY A 1 93 ? 35.729 -24.111 -1.133 1.00 50.16 93 GLY A C 1
ATOM 679 O O . GLY A 1 93 ? 34.669 -23.708 -0.671 1.00 50.16 93 GLY A O 1
ATOM 680 N N . HIS A 1 94 ? 35.812 -25.293 -1.754 1.00 53.47 94 HIS A N 1
ATOM 681 C CA . HIS A 1 94 ? 34.739 -26.299 -1.690 1.00 53.47 94 HIS A CA 1
ATOM 682 C C . HIS A 1 94 ? 34.693 -27.043 -0.342 1.00 53.47 94 HIS A C 1
ATOM 684 O O . HIS A 1 94 ? 33.602 -27.367 0.117 1.00 53.47 94 HIS A O 1
ATOM 690 N N . GLY A 1 95 ? 35.836 -27.270 0.323 1.00 57.59 95 GLY A N 1
ATOM 691 C CA . GLY A 1 95 ? 35.890 -28.071 1.557 1.00 57.59 95 GLY A CA 1
ATOM 692 C C . GLY A 1 95 ? 35.194 -27.422 2.759 1.00 57.59 95 GLY A C 1
ATOM 693 O O . GLY A 1 95 ? 34.641 -28.114 3.608 1.00 57.59 95 GLY A O 1
ATOM 694 N N . ASN A 1 96 ? 35.159 -26.088 2.813 1.00 77.19 96 ASN A N 1
ATOM 695 C CA . ASN A 1 96 ? 34.496 -25.366 3.904 1.00 77.19 96 ASN A CA 1
ATOM 696 C C . ASN A 1 96 ? 32.965 -25.408 3.778 1.00 77.19 96 ASN A C 1
ATOM 698 O O . ASN A 1 96 ? 32.266 -25.407 4.786 1.00 77.19 96 ASN A O 1
ATOM 702 N N . GLY A 1 97 ? 32.447 -25.439 2.546 1.00 81.88 97 GLY A N 1
ATOM 703 C CA . GLY A 1 97 ? 31.011 -25.515 2.294 1.00 81.88 97 GLY A CA 1
ATOM 704 C C . GLY A 1 97 ? 30.446 -26.895 2.625 1.00 81.88 97 GLY A C 1
ATOM 705 O O . GLY A 1 97 ? 29.432 -26.984 3.313 1.00 81.88 97 GLY A O 1
ATOM 706 N N . SER A 1 98 ? 31.132 -27.968 2.209 1.00 83.94 98 SER A N 1
ATOM 707 C CA . SER A 1 98 ? 30.721 -29.337 2.549 1.00 83.94 98 SER A CA 1
ATOM 708 C C . SER A 1 98 ? 30.759 -29.588 4.056 1.00 83.94 98 SER A C 1
ATOM 710 O O . SER A 1 98 ? 29.836 -30.199 4.575 1.00 83.94 98 SER A O 1
ATOM 712 N N . ALA A 1 99 ? 31.741 -29.041 4.782 1.00 83.62 99 ALA A N 1
ATOM 713 C CA . ALA A 1 99 ? 31.798 -29.152 6.242 1.00 83.62 99 ALA A CA 1
ATOM 714 C C . ALA A 1 99 ? 30.584 -28.512 6.951 1.00 83.62 99 ALA A C 1
ATOM 716 O O . ALA A 1 99 ? 30.106 -29.049 7.947 1.00 83.62 99 ALA A O 1
ATOM 717 N N . ILE A 1 100 ? 30.048 -27.395 6.436 1.00 84.56 100 ILE A N 1
ATOM 718 C CA . ILE A 1 100 ? 28.815 -26.778 6.965 1.00 84.56 100 ILE A CA 1
ATOM 719 C C . ILE A 1 100 ? 27.595 -27.660 6.668 1.00 84.56 100 ILE A C 1
ATOM 721 O O . ILE A 1 100 ? 26.759 -27.857 7.548 1.00 84.56 100 ILE A O 1
ATOM 725 N N . VAL A 1 101 ? 27.505 -28.211 5.453 1.00 89.69 101 VAL A N 1
ATOM 726 C CA . VAL A 1 101 ? 26.425 -29.132 5.056 1.00 89.69 101 VAL A CA 1
ATOM 727 C C . VAL A 1 101 ? 26.439 -30.384 5.934 1.00 89.69 101 VAL A C 1
ATOM 729 O O . VAL A 1 101 ? 25.418 -30.712 6.528 1.00 89.69 101 VAL A O 1
ATOM 732 N N . GLU A 1 102 ? 27.598 -31.030 6.079 1.00 87.25 102 GLU A N 1
ATOM 733 C CA . GLU A 1 102 ? 27.798 -32.224 6.909 1.00 87.25 102 GLU A CA 1
ATOM 734 C C . GLU A 1 102 ? 27.484 -31.964 8.389 1.00 87.25 102 GLU A C 1
ATOM 736 O O . GLU A 1 102 ? 26.859 -32.807 9.027 1.00 87.25 102 GLU A O 1
ATOM 741 N N . ALA A 1 103 ? 27.847 -30.796 8.934 1.00 85.31 103 ALA A N 1
ATOM 742 C CA . ALA A 1 103 ? 27.531 -30.433 10.317 1.00 85.31 103 ALA A CA 1
ATOM 743 C C . ALA A 1 103 ? 26.020 -30.250 10.552 1.00 85.31 103 ALA A C 1
ATOM 745 O O . ALA A 1 103 ? 25.484 -30.760 11.538 1.00 85.31 103 ALA A O 1
ATOM 746 N N . VAL A 1 104 ? 25.312 -29.569 9.641 1.00 89.31 104 VAL A N 1
ATOM 747 C CA . VAL A 1 104 ? 23.851 -29.404 9.744 1.00 89.31 104 VAL A CA 1
ATOM 748 C C . VAL A 1 104 ? 23.125 -30.729 9.483 1.00 89.31 104 VAL A C 1
ATOM 750 O O . VAL A 1 104 ? 22.155 -31.032 10.177 1.00 89.31 104 VAL A O 1
ATOM 753 N N . ASP A 1 105 ? 23.605 -31.559 8.550 1.00 90.44 105 ASP A N 1
ATOM 754 C CA . ASP A 1 105 ? 23.080 -32.914 8.340 1.00 90.44 105 ASP A CA 1
ATOM 755 C C . ASP A 1 105 ? 23.274 -33.805 9.569 1.00 90.44 105 ASP A C 1
ATOM 757 O O . ASP A 1 105 ? 22.332 -34.487 9.965 1.00 90.44 105 ASP A O 1
ATOM 761 N N . ALA A 1 106 ? 24.452 -33.787 10.199 1.00 87.00 106 ALA A N 1
ATOM 762 C CA . ALA A 1 106 ? 24.725 -34.553 11.413 1.00 87.00 106 ALA A CA 1
ATOM 763 C C . ALA A 1 106 ? 23.827 -34.111 12.579 1.00 87.00 106 ALA A C 1
ATOM 765 O O . ALA A 1 106 ? 23.240 -34.964 13.245 1.00 87.00 106 ALA A O 1
ATOM 766 N N . CYS A 1 107 ? 23.657 -32.795 12.765 1.00 87.88 107 CYS A N 1
ATOM 767 C CA . CYS A 1 107 ? 22.716 -32.224 13.730 1.00 87.88 107 CYS A CA 1
ATOM 768 C C . CYS A 1 107 ? 21.281 -32.730 13.455 1.00 87.88 107 CYS A C 1
ATOM 770 O O . CYS A 1 107 ? 20.640 -33.293 14.340 1.00 87.88 107 CYS A O 1
ATOM 772 N N . LEU A 1 108 ? 20.783 -32.631 12.215 1.00 90.88 108 LEU A N 1
ATOM 773 C CA . LEU A 1 108 ? 19.387 -32.950 11.873 1.00 90.88 108 LEU A CA 1
ATOM 774 C C . LEU A 1 108 ? 19.061 -34.432 11.627 1.00 90.88 108 LEU A C 1
ATOM 776 O O . LEU A 1 108 ? 17.881 -34.809 11.658 1.00 90.88 108 LEU A O 1
ATOM 780 N N . ALA A 1 109 ? 20.057 -35.287 11.394 1.00 89.81 109 ALA A N 1
ATOM 781 C CA . ALA A 1 109 ? 19.860 -36.695 11.043 1.00 89.81 109 ALA A CA 1
ATOM 782 C C . ALA A 1 109 ? 18.925 -37.471 11.998 1.00 89.81 109 ALA A C 1
ATOM 784 O O . ALA A 1 109 ? 18.048 -38.176 11.489 1.00 89.81 109 ALA A O 1
ATOM 785 N N . PRO A 1 110 ? 19.003 -37.343 13.343 1.00 87.75 110 PRO A N 1
ATOM 786 C CA . PRO A 1 110 ? 18.127 -38.091 14.249 1.00 87.75 110 PRO A CA 1
ATOM 787 C C . PRO A 1 110 ? 16.637 -37.783 14.040 1.00 87.75 110 PRO A C 1
ATOM 789 O O . PRO A 1 110 ? 15.803 -38.689 14.081 1.00 87.75 110 PRO A O 1
ATOM 792 N N . LYS A 1 111 ? 16.295 -36.515 13.770 1.00 88.69 111 LYS A N 1
ATOM 793 C CA . LYS A 1 111 ? 14.911 -36.075 13.538 1.00 88.69 111 LYS A CA 1
ATOM 794 C C . LYS A 1 111 ? 14.418 -36.466 12.147 1.00 88.69 111 LYS A C 1
ATOM 796 O O . LYS A 1 111 ? 13.305 -36.973 12.033 1.00 88.69 111 LYS A O 1
ATOM 801 N N . ARG A 1 112 ? 15.261 -36.335 11.115 1.00 91.38 112 ARG A N 1
ATOM 802 C CA . ARG A 1 112 ? 14.944 -36.777 9.742 1.00 91.38 112 ARG A CA 1
ATOM 803 C C . ARG A 1 112 ? 14.705 -38.292 9.674 1.00 91.38 112 ARG A C 1
ATOM 805 O O . ARG A 1 112 ? 13.731 -38.729 9.071 1.00 91.38 112 ARG A O 1
ATOM 812 N N . VAL A 1 113 ? 15.514 -39.100 10.367 1.00 89.56 113 VAL A N 1
ATOM 813 C CA . VAL A 1 113 ? 15.301 -40.558 10.468 1.00 89.56 113 VAL A CA 1
ATOM 814 C C . VAL A 1 113 ? 14.013 -40.890 11.230 1.00 89.56 113 VAL A C 1
ATOM 816 O O . VAL A 1 113 ? 13.254 -41.751 10.790 1.00 89.56 113 VAL A O 1
ATOM 819 N N . ALA A 1 114 ? 13.709 -40.187 12.327 1.00 84.06 114 ALA A N 1
ATOM 820 C CA . ALA A 1 114 ? 12.443 -40.364 13.046 1.00 84.06 114 ALA A CA 1
ATOM 821 C C . ALA A 1 114 ? 11.209 -39.963 12.206 1.00 84.06 114 ALA A C 1
ATOM 823 O O . ALA A 1 114 ? 10.141 -40.556 12.363 1.00 84.06 114 ALA A O 1
ATOM 824 N N . ALA A 1 115 ? 11.359 -38.998 11.294 1.00 87.19 115 ALA A N 1
ATOM 825 C CA . ALA A 1 115 ? 10.326 -38.552 10.362 1.00 87.19 115 ALA A CA 1
ATOM 826 C C . ALA A 1 115 ? 10.179 -39.439 9.108 1.00 87.19 115 ALA A C 1
ATOM 828 O O . ALA A 1 115 ? 9.251 -39.234 8.336 1.00 87.19 115 ALA A O 1
ATOM 829 N N . PHE A 1 116 ? 11.031 -40.448 8.891 1.00 86.62 116 PHE A N 1
ATOM 830 C CA . PHE A 1 116 ? 11.051 -41.236 7.645 1.00 86.62 116 PHE A CA 1
ATOM 831 C C . PHE A 1 116 ? 9.738 -41.993 7.339 1.00 86.62 116 PHE A C 1
ATOM 833 O O . PHE A 1 116 ? 9.475 -42.347 6.192 1.00 86.62 116 PHE A O 1
ATOM 840 N N . GLY A 1 117 ? 8.894 -42.234 8.351 1.00 83.06 117 GLY A N 1
ATOM 841 C CA . GLY A 1 117 ? 7.551 -42.809 8.187 1.00 83.06 117 GLY A CA 1
ATOM 842 C C . GLY A 1 117 ? 6.431 -41.794 7.902 1.00 83.06 117 GLY A C 1
ATOM 843 O O . GLY A 1 117 ? 5.290 -42.206 7.705 1.00 83.06 117 GLY A O 1
ATOM 844 N N . ASP A 1 118 ? 6.730 -40.494 7.899 1.00 89.62 118 ASP A N 1
ATOM 845 C CA . ASP A 1 118 ? 5.789 -39.389 7.694 1.00 89.62 118 ASP A CA 1
ATOM 846 C C . ASP A 1 118 ? 6.384 -38.393 6.688 1.00 89.62 118 ASP A C 1
ATOM 848 O O . ASP A 1 118 ? 7.143 -37.486 7.034 1.00 89.62 118 ASP A O 1
ATOM 852 N N . ALA A 1 119 ? 6.031 -38.582 5.415 1.00 87.69 119 ALA A N 1
ATOM 853 C CA . ALA A 1 119 ? 6.582 -37.813 4.304 1.00 87.69 119 ALA A CA 1
ATOM 854 C C . ALA A 1 119 ? 6.352 -36.294 4.429 1.00 87.69 119 ALA A C 1
ATOM 856 O O . ALA A 1 119 ? 7.210 -35.526 4.002 1.00 87.69 119 ALA A O 1
ATOM 857 N N . ALA A 1 120 ? 5.243 -35.860 5.039 1.00 85.56 120 ALA A N 1
ATOM 858 C CA . ALA A 1 120 ? 4.959 -34.440 5.236 1.00 85.56 120 ALA A CA 1
ATOM 859 C C . ALA A 1 120 ? 5.874 -33.839 6.315 1.00 85.56 120 ALA A C 1
ATOM 861 O O . ALA A 1 120 ? 6.482 -32.792 6.105 1.00 85.56 120 ALA A O 1
ATOM 862 N N . THR A 1 121 ? 6.043 -34.536 7.442 1.00 87.31 121 THR A N 1
ATOM 863 C CA . THR A 1 121 ? 6.989 -34.125 8.491 1.00 87.31 121 THR A CA 1
ATOM 864 C C . THR A 1 121 ? 8.440 -34.150 7.987 1.00 87.31 121 THR A C 1
ATOM 866 O O . THR A 1 121 ? 9.213 -33.251 8.320 1.00 87.31 121 THR A O 1
ATOM 869 N N . LEU A 1 122 ? 8.820 -35.127 7.155 1.00 91.38 122 LEU A N 1
ATOM 870 C CA . LEU A 1 122 ? 10.158 -35.196 6.554 1.00 91.38 122 LEU A CA 1
ATOM 871 C C . LEU A 1 122 ? 10.430 -34.019 5.602 1.00 91.38 122 LEU A C 1
ATOM 873 O O . LEU A 1 122 ? 11.495 -33.412 5.691 1.00 91.38 122 LEU A O 1
ATOM 877 N N . GLU A 1 123 ? 9.466 -33.650 4.750 1.00 91.75 123 GLU A N 1
ATOM 878 C CA . GLU A 1 123 ? 9.594 -32.498 3.844 1.00 91.75 123 GLU A CA 1
ATOM 879 C C . GLU A 1 123 ? 9.824 -31.187 4.616 1.00 91.75 123 GLU A C 1
ATOM 881 O O . GLU A 1 123 ? 10.659 -30.368 4.226 1.00 91.75 123 GLU A O 1
ATOM 886 N N . LEU A 1 124 ? 9.134 -30.997 5.746 1.00 89.94 124 LEU A N 1
ATOM 887 C CA . LEU A 1 124 ? 9.352 -29.831 6.602 1.00 89.94 124 LEU A CA 1
ATOM 888 C C . LEU A 1 124 ? 10.774 -29.818 7.190 1.00 89.94 124 LEU A C 1
ATOM 890 O O . LEU A 1 124 ? 11.437 -28.782 7.142 1.00 89.94 124 LEU A O 1
ATOM 894 N N . TRP A 1 125 ? 11.293 -30.953 7.675 1.00 91.94 125 TRP A N 1
ATOM 895 C CA . TRP A 1 125 ? 12.677 -31.026 8.173 1.00 91.94 125 TRP A CA 1
ATOM 896 C C . TRP A 1 125 ? 13.718 -30.763 7.077 1.00 91.94 125 TRP A C 1
ATOM 898 O O . TRP A 1 125 ? 14.756 -30.160 7.357 1.00 91.94 125 TRP A O 1
ATOM 908 N N . ASP A 1 126 ? 13.442 -31.153 5.832 1.00 93.00 126 ASP A N 1
ATOM 909 C CA . ASP A 1 126 ? 14.312 -30.868 4.687 1.00 93.00 126 ASP A CA 1
ATOM 910 C C . ASP A 1 126 ? 14.318 -29.372 4.316 1.00 93.00 126 ASP A C 1
ATOM 912 O O . ASP A 1 126 ? 15.368 -28.833 3.947 1.00 93.00 126 ASP A O 1
ATOM 916 N N . ARG A 1 127 ? 13.195 -28.663 4.497 1.00 92.25 127 ARG A N 1
ATOM 917 C CA . ARG A 1 127 ? 13.121 -27.194 4.368 1.00 92.25 127 ARG A CA 1
ATOM 918 C C . ARG A 1 127 ? 13.915 -26.485 5.471 1.00 92.25 127 ARG A C 1
ATOM 920 O O . ARG A 1 127 ? 14.725 -25.615 5.155 1.00 92.25 127 ARG A O 1
ATOM 927 N N . VAL A 1 128 ? 13.773 -26.908 6.734 1.00 92.19 128 VAL A N 1
ATOM 928 C CA . VAL A 1 128 ? 14.567 -26.374 7.864 1.00 92.19 128 VAL A CA 1
ATOM 929 C C . VAL A 1 128 ? 16.068 -26.580 7.635 1.00 92.19 128 VAL A C 1
ATOM 931 O O . VAL A 1 128 ? 16.842 -25.628 7.720 1.00 92.19 128 VAL A O 1
ATOM 934 N N . ARG A 1 129 ? 16.480 -27.806 7.275 1.00 94.06 129 ARG A N 1
ATOM 935 C CA . ARG A 1 129 ? 17.870 -28.145 6.913 1.00 94.06 129 ARG A CA 1
ATOM 936 C C . ARG A 1 129 ? 18.431 -27.178 5.875 1.00 94.06 129 ARG A C 1
ATOM 938 O O . ARG A 1 129 ? 19.559 -26.708 5.994 1.00 94.06 129 ARG A O 1
ATOM 945 N N . THR A 1 130 ? 17.646 -26.922 4.836 1.00 92.81 130 THR A N 1
ATOM 946 C CA . THR A 1 130 ? 18.053 -26.104 3.695 1.00 92.81 130 THR A CA 1
ATOM 947 C C . THR A 1 130 ? 18.246 -24.644 4.098 1.00 92.81 130 THR A C 1
ATOM 949 O O . THR A 1 130 ? 19.312 -24.086 3.844 1.00 92.81 130 THR A O 1
ATOM 952 N N . ALA A 1 131 ? 17.270 -24.047 4.788 1.00 92.19 131 ALA A N 1
ATOM 953 C CA . ALA A 1 131 ? 17.357 -22.673 5.281 1.00 92.19 131 ALA A CA 1
ATOM 954 C C . ALA A 1 131 ? 18.555 -22.449 6.217 1.00 92.19 131 ALA A C 1
ATOM 956 O O . ALA A 1 131 ? 19.252 -21.443 6.088 1.00 92.19 131 ALA A O 1
ATOM 957 N N . GLU A 1 132 ? 18.843 -23.407 7.100 1.00 91.38 132 GLU A N 1
ATOM 958 C CA . GLU A 1 132 ? 19.980 -23.329 8.018 1.00 91.38 132 GLU A CA 1
ATOM 959 C C . GLU A 1 132 ? 21.328 -23.345 7.292 1.00 91.38 132 GLU A C 1
ATOM 961 O O . GLU A 1 132 ? 22.209 -22.523 7.561 1.00 91.38 132 GLU A O 1
ATOM 966 N N . ILE A 1 133 ? 21.501 -24.270 6.345 1.00 91.88 133 ILE A N 1
ATOM 967 C CA . ILE A 1 133 ? 22.729 -24.347 5.552 1.00 91.88 133 ILE A CA 1
ATOM 968 C C . ILE A 1 133 ? 22.901 -23.060 4.734 1.00 91.88 133 ILE A C 1
ATOM 970 O O . ILE A 1 133 ? 24.002 -22.512 4.692 1.00 91.88 133 ILE A O 1
ATOM 974 N N . LEU A 1 134 ? 21.827 -22.536 4.135 1.00 90.81 134 LEU A N 1
ATOM 975 C CA . LEU A 1 134 ? 21.851 -21.266 3.405 1.00 90.81 134 LEU A CA 1
ATOM 976 C C . LEU A 1 134 ? 22.250 -20.086 4.299 1.00 90.81 134 LEU A C 1
ATOM 978 O O . LEU A 1 134 ? 23.137 -19.318 3.920 1.00 90.81 134 LEU A O 1
ATOM 982 N N . ALA A 1 135 ? 21.661 -19.973 5.493 1.00 86.25 135 ALA A N 1
ATOM 983 C CA . ALA A 1 135 ? 22.004 -18.946 6.475 1.00 86.25 135 ALA A CA 1
ATOM 984 C C . ALA A 1 135 ? 23.503 -18.976 6.816 1.00 86.25 135 ALA A C 1
ATOM 986 O O . ALA A 1 135 ? 24.168 -17.939 6.837 1.00 86.25 135 ALA A O 1
ATOM 987 N N . ARG A 1 136 ? 24.061 -20.177 7.010 1.00 84.69 136 ARG A N 1
ATOM 988 C CA . ARG A 1 136 ? 25.469 -20.383 7.381 1.00 84.69 136 ARG A CA 1
ATOM 989 C C . ARG A 1 136 ? 26.442 -20.173 6.236 1.00 84.69 136 ARG A C 1
ATOM 991 O O . ARG A 1 136 ? 27.473 -19.536 6.444 1.00 84.69 136 ARG A O 1
ATOM 998 N N . LEU A 1 137 ? 26.124 -20.652 5.035 1.00 87.00 137 LEU A N 1
ATOM 999 C CA . LEU A 1 137 ? 26.931 -20.394 3.841 1.00 87.00 137 LEU A CA 1
ATOM 1000 C C . LEU A 1 137 ? 26.965 -18.890 3.541 1.00 87.00 137 LEU A C 1
ATOM 1002 O O . LEU A 1 137 ? 28.048 -18.339 3.350 1.00 87.00 137 LEU A O 1
ATOM 1006 N N . ARG A 1 138 ? 25.819 -18.199 3.627 1.00 85.75 138 ARG A N 1
ATOM 1007 C CA . ARG A 1 138 ? 25.733 -16.739 3.483 1.00 85.75 138 ARG A CA 1
ATOM 1008 C C . ARG A 1 138 ? 26.533 -16.003 4.566 1.00 85.75 138 ARG A C 1
ATOM 1010 O O . ARG A 1 138 ? 27.332 -15.135 4.226 1.00 85.75 138 ARG A O 1
ATOM 1017 N N . ALA A 1 139 ? 26.391 -16.371 5.842 1.00 79.44 139 ALA A N 1
ATOM 1018 C CA . ALA A 1 139 ? 27.145 -15.763 6.946 1.00 79.44 139 ALA A CA 1
ATOM 1019 C C . ALA A 1 139 ? 28.668 -15.989 6.841 1.00 79.44 139 ALA A C 1
ATOM 1021 O O . ALA A 1 139 ? 29.452 -15.113 7.201 1.00 79.44 139 ALA A O 1
ATOM 1022 N N . ALA A 1 140 ? 29.095 -17.135 6.305 1.00 80.62 140 ALA A N 1
ATOM 1023 C CA . ALA A 1 140 ? 30.497 -17.444 6.026 1.00 80.62 140 ALA A CA 1
ATOM 1024 C C . ALA A 1 140 ? 31.017 -16.845 4.698 1.00 80.62 140 ALA A C 1
ATOM 1026 O O . ALA A 1 140 ? 32.196 -17.015 4.379 1.00 80.62 140 ALA A O 1
ATOM 1027 N N . ASN A 1 141 ? 30.162 -16.163 3.922 1.00 86.12 141 ASN A N 1
ATOM 1028 C CA . ASN A 1 141 ? 30.429 -15.688 2.560 1.00 86.12 141 ASN A CA 1
ATOM 1029 C C . ASN A 1 141 ? 30.952 -16.802 1.620 1.00 86.12 141 ASN A C 1
ATOM 1031 O O . ASN A 1 141 ? 31.896 -16.616 0.848 1.00 86.12 141 ASN A O 1
ATOM 1035 N N . LEU A 1 142 ? 30.348 -17.988 1.727 1.00 87.38 142 LEU A N 1
ATOM 1036 C CA . LEU A 1 142 ? 30.613 -19.171 0.910 1.00 87.38 142 LEU A CA 1
ATOM 1037 C C . LEU A 1 142 ? 29.486 -19.378 -0.112 1.00 87.38 142 LEU A C 1
ATOM 1039 O O . LEU A 1 142 ? 28.326 -19.062 0.141 1.00 87.38 142 LEU A O 1
ATOM 1043 N N . SER A 1 143 ? 29.829 -19.943 -1.272 1.00 89.50 143 SER A N 1
ATOM 1044 C CA . SER A 1 143 ? 28.850 -20.242 -2.324 1.00 89.50 143 SER A CA 1
ATOM 1045 C C . SER A 1 143 ? 27.809 -21.257 -1.842 1.00 89.50 143 SER A C 1
ATOM 1047 O O . SER A 1 143 ? 28.155 -22.327 -1.332 1.00 89.50 143 SER A O 1
ATOM 1049 N N . VAL A 1 144 ? 26.529 -20.954 -2.084 1.00 90.75 144 VAL A N 1
ATOM 1050 C CA . VAL A 1 144 ? 25.403 -21.849 -1.762 1.00 90.75 144 VAL A CA 1
ATOM 1051 C C . VAL A 1 144 ? 25.415 -23.156 -2.560 1.00 90.75 144 VAL A C 1
ATOM 1053 O O . VAL A 1 144 ? 24.787 -24.124 -2.145 1.00 90.75 144 VAL A O 1
ATOM 1056 N N . LYS A 1 145 ? 26.228 -23.247 -3.624 1.00 88.69 145 LYS A N 1
ATOM 1057 C CA . LYS A 1 145 ? 26.456 -24.476 -4.409 1.00 88.69 145 LYS A CA 1
ATOM 1058 C C . LYS A 1 145 ? 27.055 -25.633 -3.606 1.00 88.69 145 LYS A C 1
ATOM 1060 O O . LYS A 1 145 ? 27.130 -26.747 -4.115 1.00 88.69 145 LYS A O 1
ATOM 1065 N N . ALA A 1 146 ? 27.481 -25.398 -2.363 1.00 87.00 146 ALA A N 1
ATOM 1066 C CA . ALA A 1 146 ? 27.845 -26.467 -1.440 1.00 87.00 146 ALA A CA 1
ATOM 1067 C C . ALA A 1 146 ? 26.656 -27.381 -1.074 1.00 87.00 146 ALA A C 1
ATOM 1069 O O . ALA A 1 146 ? 26.881 -28.552 -0.788 1.00 87.00 146 ALA A O 1
ATOM 1070 N N . LEU A 1 147 ? 25.410 -26.884 -1.132 1.00 86.31 147 LEU A N 1
ATOM 1071 C CA . LEU A 1 147 ? 24.201 -27.716 -1.017 1.00 86.31 147 LEU A CA 1
ATOM 1072 C C . LEU A 1 147 ? 24.025 -28.681 -2.197 1.00 86.31 147 LEU A C 1
ATOM 1074 O O . LEU A 1 147 ? 23.457 -29.756 -2.025 1.00 86.31 147 LEU A O 1
ATOM 1078 N N . GLY A 1 148 ? 24.519 -28.275 -3.365 1.00 88.31 148 GLY A N 1
ATOM 1079 C CA . GLY A 1 148 ? 24.424 -28.966 -4.643 1.00 88.31 148 GLY A CA 1
ATOM 1080 C C . GLY A 1 148 ? 24.568 -27.963 -5.799 1.00 88.31 148 GLY A C 1
ATOM 1081 O O . GLY A 1 148 ? 24.284 -26.773 -5.622 1.00 88.31 148 GLY A O 1
ATOM 1082 N N . PRO A 1 149 ? 25.044 -28.388 -6.985 1.00 84.12 149 PRO A N 1
ATOM 1083 C CA . PRO A 1 149 ? 25.263 -27.501 -8.133 1.00 84.12 149 PRO A CA 1
ATOM 1084 C C . PRO A 1 149 ? 23.986 -26.821 -8.660 1.00 84.12 149 PRO A C 1
ATOM 1086 O O . PRO A 1 149 ? 24.085 -25.842 -9.399 1.00 84.12 149 PRO A O 1
ATOM 1089 N N . GLU A 1 150 ? 22.810 -27.333 -8.299 1.00 82.56 150 GLU A N 1
ATOM 1090 C CA . GLU A 1 150 ? 21.489 -26.803 -8.638 1.00 82.56 150 GLU A CA 1
ATOM 1091 C C . GLU A 1 150 ? 21.076 -25.553 -7.842 1.00 82.56 150 GLU A C 1
ATOM 1093 O O . GLU A 1 150 ? 20.158 -24.852 -8.268 1.00 82.56 150 GLU A O 1
ATOM 1098 N N . TRP A 1 151 ? 21.749 -25.235 -6.729 1.00 86.94 151 TRP A N 1
ATOM 1099 C CA . TRP A 1 151 ? 21.421 -24.066 -5.907 1.00 86.94 151 TRP A CA 1
ATOM 1100 C C . TRP A 1 151 ? 21.932 -22.755 -6.534 1.00 86.94 151 TRP A C 1
ATOM 1102 O O . TRP A 1 151 ? 23.149 -22.568 -6.666 1.00 86.94 151 TRP A O 1
ATOM 1112 N N . PRO A 1 152 ? 21.040 -21.817 -6.918 1.00 85.06 152 PRO A N 1
ATOM 1113 C CA . PRO A 1 152 ? 21.447 -20.548 -7.505 1.00 85.06 152 PRO A CA 1
ATOM 1114 C C . PRO A 1 152 ? 21.990 -19.600 -6.429 1.00 85.06 152 PRO A C 1
ATOM 1116 O O . PRO A 1 152 ? 21.435 -19.489 -5.342 1.00 85.06 152 PRO A O 1
ATOM 1119 N N . GLU A 1 153 ? 23.030 -18.834 -6.763 1.00 87.88 153 GLU A N 1
ATOM 1120 C CA . GLU A 1 153 ? 23.581 -17.772 -5.896 1.00 87.88 153 GLU A CA 1
ATOM 1121 C C . GLU A 1 153 ? 22.713 -16.491 -5.886 1.00 87.88 153 GLU A C 1
ATOM 1123 O O . GLU A 1 153 ? 23.177 -15.428 -5.481 1.00 87.88 153 GLU A O 1
ATOM 1128 N N . ASP A 1 154 ? 21.461 -16.579 -6.346 1.00 88.81 154 ASP A N 1
ATOM 1129 C CA . ASP A 1 154 ? 20.509 -15.468 -6.379 1.00 88.81 154 ASP A CA 1
ATOM 1130 C C . ASP A 1 154 ? 20.033 -15.139 -4.950 1.00 88.81 154 ASP A C 1
ATOM 1132 O O . ASP A 1 154 ? 19.421 -16.001 -4.304 1.00 88.81 154 ASP A O 1
ATOM 1136 N N . PRO A 1 155 ? 20.270 -13.913 -4.438 1.00 80.00 155 PRO A N 1
ATOM 1137 C CA . PRO A 1 155 ? 19.836 -13.518 -3.105 1.00 80.00 155 PRO A CA 1
ATOM 1138 C C . PRO A 1 155 ? 18.346 -13.748 -2.849 1.00 80.00 155 PRO A C 1
ATOM 1140 O O . PRO A 1 155 ? 18.014 -14.203 -1.760 1.00 80.00 155 PRO A O 1
ATOM 1143 N N . ALA A 1 156 ? 17.472 -13.521 -3.836 1.00 72.56 156 ALA A N 1
ATOM 1144 C CA . ALA A 1 156 ? 16.027 -13.650 -3.664 1.00 72.56 156 ALA A CA 1
ATOM 1145 C C . ALA A 1 156 ? 15.580 -15.114 -3.510 1.00 72.56 156 ALA A C 1
ATOM 1147 O O . ALA A 1 156 ? 14.653 -15.402 -2.755 1.00 72.56 156 ALA A O 1
ATOM 1148 N N . VAL A 1 157 ? 16.259 -16.054 -4.180 1.00 76.94 157 VAL A N 1
ATOM 1149 C CA . VAL A 1 157 ? 16.000 -17.495 -4.008 1.00 76.94 157 VAL A CA 1
ATOM 1150 C C . VAL A 1 157 ? 16.512 -17.971 -2.651 1.00 76.94 157 VAL A C 1
ATOM 1152 O O . VAL A 1 157 ? 15.847 -18.765 -1.988 1.00 76.94 157 VAL A O 1
ATOM 1155 N N . ILE A 1 158 ? 17.663 -17.455 -2.210 1.00 85.75 158 ILE A N 1
ATOM 1156 C CA . ILE A 1 158 ? 18.209 -17.739 -0.879 1.00 85.75 158 ILE A CA 1
ATOM 1157 C C . ILE A 1 158 ? 17.258 -17.203 0.205 1.00 85.75 158 ILE A C 1
ATOM 1159 O O . ILE A 1 158 ? 16.927 -17.944 1.124 1.00 85.75 158 ILE A O 1
ATOM 1163 N N . ASP A 1 159 ? 16.759 -15.970 0.067 1.00 79.50 159 ASP A N 1
ATOM 1164 C CA . ASP A 1 159 ? 15.796 -15.358 0.994 1.00 79.50 159 ASP A CA 1
ATOM 1165 C C . ASP A 1 159 ? 14.488 -16.161 1.057 1.00 79.50 159 ASP A C 1
ATOM 1167 O O . ASP A 1 159 ? 14.035 -16.527 2.142 1.00 79.50 159 ASP A O 1
ATOM 1171 N N . ALA A 1 160 ? 13.912 -16.507 -0.099 1.00 75.88 160 ALA A N 1
ATOM 1172 C CA . ALA A 1 160 ? 12.684 -17.297 -0.174 1.00 75.88 160 ALA A CA 1
ATOM 1173 C C . ALA A 1 160 ? 12.848 -18.701 0.435 1.00 75.88 160 ALA A C 1
ATOM 1175 O O . ALA A 1 160 ? 11.950 -19.184 1.125 1.00 75.88 160 ALA A O 1
ATOM 1176 N N . ALA A 1 161 ? 13.997 -19.349 0.225 1.00 82.69 161 ALA A N 1
ATOM 1177 C CA . ALA A 1 161 ? 14.304 -20.644 0.824 1.00 82.69 161 ALA A CA 1
ATOM 1178 C C . ALA A 1 161 ? 14.555 -20.550 2.339 1.00 82.69 161 ALA A C 1
ATOM 1180 O O . ALA A 1 161 ? 14.183 -21.472 3.063 1.00 82.69 161 ALA A O 1
ATOM 1181 N N . GLN A 1 162 ? 15.125 -19.442 2.831 1.00 85.25 162 GLN A N 1
ATOM 1182 C CA . GLN A 1 162 ? 15.224 -19.175 4.266 1.00 85.25 162 GLN A CA 1
ATOM 1183 C C . GLN A 1 162 ? 13.829 -19.018 4.886 1.00 85.25 162 GLN A C 1
ATOM 1185 O O . GLN A 1 162 ? 13.502 -19.771 5.802 1.00 85.25 162 GLN A O 1
ATOM 1190 N N . VAL A 1 163 ? 12.974 -18.138 4.346 1.00 78.12 163 VAL A N 1
ATOM 1191 C CA . VAL A 1 163 ? 11.585 -17.943 4.820 1.00 78.12 163 VAL A CA 1
ATOM 1192 C C . VAL A 1 163 ? 10.800 -19.260 4.806 1.00 78.12 163 VAL A C 1
ATOM 1194 O O . VAL A 1 163 ? 10.230 -19.641 5.823 1.00 78.12 163 VAL A O 1
ATOM 1197 N N . ALA A 1 164 ? 10.872 -20.031 3.716 1.00 78.06 164 ALA A N 1
ATOM 1198 C CA . ALA A 1 164 ? 10.208 -21.334 3.623 1.00 78.06 164 ALA A CA 1
ATOM 1199 C C . ALA A 1 164 ? 10.714 -22.372 4.649 1.00 78.06 164 ALA A C 1
ATOM 1201 O O . ALA A 1 164 ? 10.003 -23.337 4.939 1.00 78.06 164 ALA A O 1
ATOM 1202 N N . GLY A 1 165 ? 11.929 -22.205 5.183 1.00 86.56 165 GLY A N 1
ATOM 1203 C CA . GLY A 1 165 ? 12.450 -22.997 6.297 1.00 86.56 165 GLY A CA 1
ATOM 1204 C C . GLY A 1 165 ? 12.031 -22.478 7.673 1.00 86.56 165 GLY A C 1
ATOM 1205 O O . GLY A 1 165 ? 11.793 -23.303 8.551 1.00 86.56 165 GLY A O 1
ATOM 1206 N N . HIS A 1 166 ? 11.869 -21.162 7.861 1.00 80.31 166 HIS A N 1
ATOM 1207 C CA . HIS A 1 166 ? 11.252 -20.597 9.071 1.00 80.31 166 HIS A CA 1
ATOM 1208 C C . HIS A 1 166 ? 9.789 -21.052 9.191 1.00 80.31 166 HIS A C 1
ATOM 1210 O O . HIS A 1 166 ? 9.421 -21.635 10.209 1.00 80.31 166 HIS A O 1
ATOM 1216 N N . ASP A 1 167 ? 8.996 -20.922 8.121 1.00 76.50 167 ASP A N 1
ATOM 1217 C CA . ASP A 1 167 ? 7.612 -21.418 8.059 1.00 76.50 167 ASP A CA 1
ATOM 1218 C C . ASP A 1 167 ? 7.536 -22.933 8.346 1.00 76.50 167 ASP A C 1
ATOM 1220 O O . ASP A 1 167 ? 6.616 -23.419 9.010 1.00 76.50 167 ASP A O 1
ATOM 1224 N N . ALA A 1 168 ? 8.520 -23.705 7.868 1.00 83.88 168 ALA A N 1
ATOM 1225 C CA . ALA A 1 168 ? 8.585 -25.144 8.106 1.00 83.88 168 ALA A CA 1
ATOM 1226 C C . ALA A 1 168 ? 8.984 -25.505 9.547 1.00 83.88 168 ALA A C 1
ATOM 1228 O O . ALA A 1 168 ? 8.421 -26.446 10.112 1.00 83.88 168 ALA A O 1
ATOM 1229 N N . ALA A 1 169 ? 9.909 -24.761 10.157 1.00 82.81 169 ALA A N 1
ATOM 1230 C CA . ALA A 1 169 ? 10.261 -24.898 11.569 1.00 82.81 169 ALA A CA 1
ATOM 1231 C C . ALA A 1 169 ? 9.061 -24.553 12.466 1.00 82.81 169 ALA A C 1
ATOM 1233 O O . ALA A 1 169 ? 8.746 -25.302 13.392 1.00 82.81 169 ALA A O 1
ATOM 1234 N N . GLU A 1 170 ? 8.322 -23.491 12.135 1.00 78.00 170 GLU A N 1
ATOM 1235 C CA . GLU A 1 170 ? 7.085 -23.106 12.818 1.00 78.00 170 GLU A CA 1
ATOM 1236 C C . GLU A 1 170 ? 6.024 -24.215 12.709 1.00 78.00 170 GLU A C 1
ATOM 1238 O O . GLU A 1 170 ? 5.439 -24.635 13.711 1.00 78.00 170 GLU A O 1
ATOM 1243 N N . ALA A 1 171 ? 5.811 -24.759 11.505 1.00 77.88 171 ALA A N 1
ATOM 1244 C CA . ALA A 1 171 ? 4.882 -25.862 11.274 1.00 77.88 171 ALA A CA 1
ATOM 1245 C C . ALA A 1 171 ? 5.263 -27.130 12.062 1.00 77.88 171 ALA A C 1
ATOM 1247 O O . ALA A 1 171 ? 4.382 -27.782 12.630 1.00 77.88 171 ALA A O 1
ATOM 1248 N N . LEU A 1 172 ? 6.557 -27.460 12.150 1.00 83.50 172 LEU A N 1
ATOM 1249 C CA . LEU A 1 172 ? 7.071 -28.582 12.944 1.00 83.50 172 LEU A CA 1
ATOM 1250 C C . LEU A 1 172 ? 6.879 -28.371 14.449 1.00 83.50 172 LEU A C 1
ATOM 1252 O O . LEU A 1 172 ? 6.394 -29.282 15.124 1.00 83.50 172 LEU A O 1
ATOM 1256 N N . ALA A 1 173 ? 7.201 -27.180 14.965 1.00 77.50 173 ALA A N 1
ATOM 1257 C CA . ALA A 1 173 ? 6.972 -26.814 16.362 1.00 77.50 173 ALA A CA 1
ATOM 1258 C C . ALA A 1 173 ? 5.483 -26.948 16.719 1.00 77.50 173 ALA A C 1
ATOM 1260 O O . ALA A 1 173 ? 5.127 -27.688 17.638 1.00 77.50 173 ALA A O 1
ATOM 1261 N N . ARG A 1 174 ? 4.600 -26.331 15.917 1.00 72.19 174 ARG A N 1
ATOM 1262 C CA . ARG A 1 174 ? 3.136 -26.418 16.065 1.00 72.19 174 ARG A CA 1
ATOM 1263 C C . ARG A 1 174 ? 2.633 -27.864 16.017 1.00 72.19 174 ARG A C 1
ATOM 1265 O O . ARG A 1 174 ? 1.769 -28.233 16.812 1.00 72.19 174 ARG A O 1
ATOM 1272 N N . ALA A 1 175 ? 3.135 -28.682 15.089 1.00 77.81 175 ALA A N 1
ATOM 1273 C CA . ALA A 1 175 ? 2.704 -30.070 14.922 1.00 77.81 175 ALA A CA 1
ATOM 1274 C C . ALA A 1 175 ? 3.134 -30.961 16.097 1.00 77.81 175 ALA A C 1
ATOM 1276 O O . ALA A 1 175 ? 2.317 -31.739 16.601 1.00 77.81 175 ALA A O 1
ATOM 1277 N N . GLN A 1 176 ? 4.382 -30.834 16.561 1.00 77.50 176 GLN A N 1
ATOM 1278 C CA . GLN A 1 176 ? 4.873 -31.583 17.717 1.00 77.50 176 GLN A CA 1
ATOM 1279 C C . GLN A 1 176 ? 4.149 -31.147 18.997 1.00 77.50 176 GLN A C 1
ATOM 1281 O O . GLN A 1 176 ? 3.598 -31.997 19.696 1.00 77.50 176 GLN A O 1
ATOM 1286 N N . PHE A 1 177 ? 4.047 -29.840 19.249 1.00 72.12 177 PHE A N 1
ATOM 1287 C CA . PHE A 1 177 ? 3.350 -29.315 20.420 1.00 72.12 177 PHE A CA 1
ATOM 1288 C C . PHE A 1 177 ? 1.883 -29.753 20.470 1.00 72.12 177 PHE A C 1
ATOM 1290 O O . PHE A 1 177 ? 1.422 -30.268 21.486 1.00 72.12 177 PHE A O 1
ATOM 1297 N N . LYS A 1 178 ? 1.155 -29.648 19.350 1.00 75.00 178 LYS A N 1
ATOM 1298 C CA . LYS A 1 178 ? -0.231 -30.126 19.262 1.00 75.00 178 LYS A CA 1
ATOM 1299 C C . LYS A 1 178 ? -0.342 -31.622 19.567 1.00 75.00 178 LYS A C 1
ATOM 1301 O O . LYS A 1 178 ? -1.269 -32.034 20.260 1.00 75.00 178 LYS A O 1
ATOM 1306 N N . LYS A 1 179 ? 0.583 -32.442 19.058 1.00 77.50 179 LYS A N 1
ATOM 1307 C CA . LYS A 1 179 ? 0.606 -33.890 19.309 1.00 77.50 179 LYS A CA 1
ATOM 1308 C C . LYS A 1 179 ? 0.815 -34.202 20.792 1.00 77.50 179 LYS A C 1
ATOM 1310 O O . LYS A 1 179 ? 0.170 -35.110 21.309 1.00 77.50 179 LYS A O 1
ATOM 1315 N N . GLU A 1 180 ? 1.679 -33.455 21.467 1.00 70.81 180 GLU A N 1
ATOM 1316 C CA . GLU A 1 180 ? 1.956 -33.620 22.896 1.00 70.81 180 GLU A CA 1
ATOM 1317 C C . GLU A 1 180 ? 0.785 -33.110 23.753 1.00 70.81 180 GLU A C 1
ATOM 1319 O O . GLU A 1 180 ? 0.261 -33.867 24.571 1.00 70.81 180 GLU A O 1
ATOM 1324 N N . ALA A 1 181 ? 0.260 -31.914 23.469 1.00 67.00 181 ALA A N 1
ATOM 1325 C CA . ALA A 1 181 ? -0.959 -31.384 24.084 1.00 67.00 181 ALA A CA 1
ATOM 1326 C C . ALA A 1 181 ? -2.145 -32.362 23.956 1.00 67.00 181 ALA A C 1
ATOM 1328 O O . ALA A 1 181 ? -2.841 -32.636 24.932 1.00 67.00 181 ALA A O 1
ATOM 1329 N N . GLU A 1 182 ? -2.356 -32.962 22.778 1.00 69.56 182 GLU A N 1
ATOM 1330 C CA . GLU A 1 182 ? -3.415 -33.957 22.571 1.00 69.56 182 GLU A CA 1
ATOM 1331 C C . GLU A 1 182 ? -3.210 -35.256 23.367 1.00 69.56 182 GLU A C 1
ATOM 1333 O O . GLU A 1 182 ? -4.202 -35.901 23.707 1.00 69.56 182 GLU A O 1
ATOM 1338 N N . VAL A 1 183 ? -1.971 -35.664 23.665 1.00 69.75 183 VAL A N 1
ATOM 1339 C CA . VAL A 1 183 ? -1.693 -36.831 24.525 1.00 69.75 183 VAL A CA 1
ATOM 1340 C C . VAL A 1 183 ? -2.042 -36.517 25.980 1.00 69.75 183 VAL A C 1
ATOM 1342 O O . VAL A 1 183 ? -2.696 -37.328 26.638 1.00 69.75 183 VAL A O 1
ATOM 1345 N N . ILE A 1 184 ? -1.665 -35.332 26.463 1.00 62.44 184 ILE A N 1
ATOM 1346 C CA . ILE A 1 184 ? -1.937 -34.878 27.832 1.00 62.44 184 ILE A CA 1
ATOM 1347 C C . ILE A 1 184 ? -3.436 -34.619 28.062 1.00 62.44 184 ILE A C 1
ATOM 1349 O O . ILE A 1 184 ? -3.991 -35.112 29.041 1.00 62.44 184 ILE A O 1
ATOM 1353 N N . LEU A 1 185 ? -4.133 -33.967 27.125 1.00 59.66 185 LEU A N 1
ATOM 1354 C CA . LEU A 1 185 ? -5.572 -33.672 27.224 1.00 59.66 185 LEU A CA 1
ATOM 1355 C C . LEU A 1 185 ? -6.491 -34.905 27.074 1.00 59.66 185 LEU A C 1
ATOM 1357 O O . LEU A 1 185 ? -7.690 -34.807 27.338 1.00 59.66 185 LEU A O 1
ATOM 1361 N N . LYS A 1 186 ? -5.969 -36.059 26.631 1.00 61.34 186 LYS A N 1
ATOM 1362 C CA . LYS A 1 186 ? -6.739 -37.313 26.457 1.00 61.34 186 LYS A CA 1
ATOM 1363 C C . LYS A 1 186 ? -6.408 -38.399 27.488 1.00 61.34 186 LYS A C 1
ATOM 1365 O O . LYS A 1 186 ? -7.101 -39.416 27.521 1.00 61.34 186 LYS A O 1
ATOM 1370 N N . GLY A 1 187 ? -5.355 -38.226 28.288 1.00 63.78 187 GLY A N 1
ATOM 1371 C CA . GLY A 1 187 ? -4.913 -39.189 29.300 1.00 63.78 187 GLY A CA 1
ATOM 1372 C C . GLY A 1 187 ? -5.348 -38.824 30.722 1.00 63.78 187 GLY A C 1
ATOM 1373 O O . GLY A 1 187 ? -5.743 -37.696 30.999 1.00 63.78 187 GLY A O 1
ATOM 1374 N N . ASN A 1 188 ? -5.214 -39.771 31.658 1.00 63.91 188 ASN A N 1
ATOM 1375 C CA . ASN A 1 188 ? -5.163 -39.408 33.077 1.00 63.91 188 ASN A CA 1
ATOM 1376 C C . ASN A 1 188 ? -3.846 -38.670 33.324 1.00 63.91 188 ASN A C 1
ATOM 1378 O O . ASN A 1 188 ? -2.777 -39.245 33.102 1.00 63.91 188 ASN A O 1
ATOM 1382 N N . LEU A 1 189 ? -3.917 -37.428 33.800 1.00 65.88 189 LEU A N 1
ATOM 1383 C CA . LEU A 1 189 ? -2.724 -36.638 34.062 1.00 65.88 189 LEU A CA 1
ATOM 1384 C C . LEU A 1 189 ? -1.955 -37.202 35.256 1.00 65.88 189 LEU A C 1
ATOM 1386 O O . LEU A 1 189 ? -2.377 -37.128 36.406 1.00 65.88 189 LEU A O 1
ATOM 1390 N N . THR A 1 190 ? -0.794 -37.767 34.954 1.00 78.19 190 THR A N 1
ATOM 1391 C CA . THR A 1 190 ? 0.247 -38.040 35.943 1.00 78.19 190 THR A CA 1
ATOM 1392 C C . THR A 1 190 ? 1.110 -36.793 36.130 1.00 78.19 190 THR A C 1
ATOM 1394 O O . THR A 1 190 ? 1.299 -36.019 35.190 1.00 78.19 190 THR A O 1
ATOM 1397 N N . GLU A 1 191 ? 1.703 -36.636 37.312 1.00 75.44 191 GLU A N 1
ATOM 1398 C CA . GLU A 1 191 ? 2.672 -35.571 37.613 1.00 75.44 191 GLU A CA 1
ATOM 1399 C C . GLU A 1 191 ? 3.817 -35.528 36.576 1.00 75.44 191 GLU A C 1
ATOM 1401 O O . GLU A 1 191 ? 4.207 -34.460 36.113 1.00 75.44 191 GLU A O 1
ATOM 1406 N N . ALA A 1 192 ? 4.265 -36.697 36.098 1.00 74.94 192 ALA A N 1
ATOM 1407 C CA . ALA A 1 192 ? 5.272 -36.817 35.042 1.00 74.94 192 ALA A CA 1
ATOM 1408 C C . ALA A 1 192 ? 4.799 -36.293 33.669 1.00 74.94 192 ALA A C 1
ATOM 1410 O O . ALA A 1 192 ? 5.577 -35.665 32.954 1.00 74.94 192 ALA A O 1
ATOM 1411 N N . SER A 1 193 ? 3.534 -36.519 33.292 1.00 66.81 193 SER A N 1
ATOM 1412 C CA . SER A 1 193 ? 2.966 -35.967 32.049 1.00 66.81 193 SER A CA 1
ATOM 1413 C C . SER A 1 193 ? 2.699 -34.461 32.133 1.00 66.81 193 SER A C 1
ATOM 1415 O O . SER A 1 193 ? 2.845 -33.779 31.125 1.00 66.81 193 SER A O 1
ATOM 1417 N N . ILE A 1 194 ? 2.367 -33.936 33.318 1.00 72.12 194 ILE A N 1
ATOM 1418 C CA . ILE A 1 194 ? 2.231 -32.489 33.548 1.00 72.12 194 ILE A CA 1
ATOM 1419 C C . ILE A 1 194 ? 3.600 -31.816 33.414 1.00 72.12 194 ILE A C 1
ATOM 1421 O O . ILE A 1 194 ? 3.749 -30.898 32.614 1.00 72.12 194 ILE A O 1
ATOM 1425 N N . ALA A 1 195 ? 4.619 -32.326 34.113 1.00 75.94 195 ALA A N 1
ATOM 1426 C CA . ALA A 1 195 ? 5.982 -31.801 34.027 1.00 75.94 195 ALA A CA 1
ATOM 1427 C C . ALA A 1 195 ? 6.545 -31.848 32.593 1.00 75.94 195 ALA A C 1
ATOM 1429 O O . ALA A 1 195 ? 7.195 -30.900 32.161 1.00 75.94 195 ALA A O 1
ATOM 1430 N N . HIS A 1 196 ? 6.253 -32.909 31.829 1.00 76.00 196 HIS A N 1
ATOM 1431 C CA . HIS A 1 196 ? 6.633 -32.990 30.414 1.00 76.00 196 HIS A CA 1
ATOM 1432 C C . HIS A 1 196 ? 5.885 -31.972 29.538 1.00 76.00 196 HIS A C 1
ATOM 1434 O O . HIS A 1 196 ? 6.462 -31.460 28.587 1.00 76.00 196 HIS A O 1
ATOM 1440 N N . PHE A 1 197 ? 4.612 -31.672 29.807 1.00 71.38 197 PHE A N 1
ATOM 1441 C CA . PHE A 1 197 ? 3.877 -30.667 29.029 1.00 71.38 197 PHE A CA 1
ATOM 1442 C C . PHE A 1 197 ? 4.425 -29.255 29.262 1.00 71.38 197 PHE A C 1
ATOM 1444 O O . PHE A 1 197 ? 4.686 -28.521 28.314 1.00 71.38 197 PHE A O 1
ATOM 1451 N N . VAL A 1 198 ? 4.664 -28.927 30.531 1.00 73.88 198 VAL A N 1
ATOM 1452 C CA . VAL A 1 198 ? 5.251 -27.670 31.012 1.00 73.88 198 VAL A CA 1
ATOM 1453 C C . VAL A 1 198 ? 6.619 -27.412 30.369 1.00 73.88 198 VAL A C 1
ATOM 1455 O O . VAL A 1 198 ? 6.831 -26.362 29.768 1.00 73.88 198 VAL A O 1
ATOM 1458 N N . ASP A 1 199 ? 7.508 -28.409 30.393 1.00 78.31 199 ASP A N 1
ATOM 1459 C CA . ASP A 1 199 ? 8.827 -28.383 29.739 1.00 78.31 199 ASP A CA 1
ATOM 1460 C C . ASP A 1 199 ? 8.752 -28.099 28.221 1.00 78.31 199 ASP A C 1
ATOM 1462 O O . ASP A 1 199 ? 9.663 -27.497 27.651 1.00 78.31 199 ASP A O 1
ATOM 1466 N N . GLN A 1 200 ? 7.658 -28.483 27.559 1.00 69.56 200 GLN A N 1
ATOM 1467 C CA . GLN A 1 200 ? 7.481 -28.340 26.108 1.00 69.56 200 GLN A CA 1
ATOM 1468 C C . GLN A 1 200 ? 6.765 -27.038 25.723 1.00 69.56 200 GLN A C 1
ATOM 1470 O O . GLN A 1 200 ? 7.127 -26.431 24.714 1.00 69.56 200 GLN A O 1
ATOM 1475 N N . ILE A 1 201 ? 5.834 -26.547 26.555 1.00 65.88 201 ILE A N 1
ATOM 1476 C CA . ILE A 1 201 ? 5.338 -25.159 26.494 1.00 65.88 201 ILE A CA 1
ATOM 1477 C C . ILE A 1 201 ? 6.516 -24.193 26.605 1.00 65.88 201 ILE A C 1
ATOM 1479 O O . ILE A 1 201 ? 6.664 -23.316 25.753 1.00 65.88 201 ILE A O 1
ATOM 1483 N N . GLN A 1 202 ? 7.373 -24.395 27.612 1.00 73.31 202 GLN A N 1
ATOM 1484 C CA . GLN A 1 202 ? 8.548 -23.562 27.842 1.00 73.31 202 GLN A CA 1
ATOM 1485 C C . GLN A 1 202 ? 9.453 -23.535 26.608 1.00 73.31 202 GLN A C 1
ATOM 1487 O O . GLN A 1 202 ? 9.724 -22.464 26.073 1.00 73.31 202 GLN A O 1
ATOM 1492 N N . LYS A 1 203 ? 9.865 -24.706 26.106 1.00 67.50 203 LYS A N 1
ATOM 1493 C CA . LYS A 1 203 ? 10.726 -24.797 24.917 1.00 67.50 203 LYS A CA 1
ATOM 1494 C C . LYS A 1 203 ? 10.098 -24.146 23.692 1.00 67.50 203 LYS A C 1
ATOM 1496 O O . LYS A 1 203 ? 10.810 -23.508 22.926 1.00 67.50 203 LYS A O 1
ATOM 1501 N N . MET A 1 204 ? 8.787 -24.288 23.490 1.00 60.62 204 MET A N 1
ATOM 1502 C CA . MET A 1 204 ? 8.120 -23.685 22.338 1.00 60.62 204 MET A CA 1
ATOM 1503 C C . MET A 1 204 ? 8.047 -22.162 22.431 1.00 60.62 204 MET A C 1
ATOM 1505 O O . MET A 1 204 ? 8.344 -21.494 21.447 1.00 60.62 204 MET A O 1
ATOM 1509 N N . ALA A 1 205 ? 7.714 -21.610 23.594 1.00 64.06 205 ALA A N 1
ATOM 1510 C CA . ALA A 1 205 ? 7.703 -20.166 23.783 1.00 64.06 205 ALA A CA 1
ATOM 1511 C C . ALA A 1 205 ? 9.129 -19.567 23.737 1.00 64.06 205 ALA A C 1
ATOM 1513 O O . ALA A 1 205 ? 9.323 -18.504 23.149 1.00 64.06 205 ALA A O 1
ATOM 1514 N N . GLU A 1 206 ? 10.146 -20.281 24.246 1.00 62.34 206 GLU A N 1
ATOM 1515 C CA . GLU A 1 206 ? 11.561 -19.890 24.133 1.00 62.34 206 GLU A CA 1
ATOM 1516 C C . GLU A 1 206 ? 12.016 -19.779 22.660 1.00 62.34 206 GLU A C 1
ATOM 1518 O O . GLU A 1 206 ? 12.784 -18.876 22.330 1.00 62.34 206 GLU A O 1
ATOM 1523 N N . MET A 1 207 ? 11.499 -20.623 21.751 1.00 60.31 207 MET A N 1
ATOM 1524 C CA . MET A 1 207 ? 11.795 -20.552 20.305 1.00 60.31 207 MET A CA 1
ATOM 1525 C C . MET A 1 207 ? 11.227 -19.318 19.593 1.00 60.31 207 MET A C 1
ATOM 1527 O O . MET A 1 207 ? 11.675 -18.997 18.491 1.00 60.31 207 MET A O 1
ATOM 1531 N N . CYS A 1 208 ? 10.254 -18.635 20.195 1.00 60.03 208 CYS A N 1
ATOM 1532 C CA . CYS A 1 208 ? 9.508 -17.541 19.566 1.00 60.03 208 CYS A CA 1
ATOM 1533 C C . CYS A 1 208 ? 9.946 -16.158 20.085 1.00 60.03 208 CYS A C 1
ATOM 1535 O O . CYS A 1 208 ? 9.223 -15.174 19.954 1.00 60.03 208 CYS A O 1
ATOM 1537 N N . GLY A 1 209 ? 11.157 -16.090 20.654 1.00 50.50 209 GLY A N 1
ATOM 1538 C CA . GLY A 1 209 ? 11.899 -14.854 20.909 1.00 50.50 209 GLY A CA 1
ATOM 1539 C C . GLY A 1 209 ? 11.922 -14.367 22.361 1.00 50.50 209 GLY A C 1
ATOM 1540 O O . GLY A 1 209 ? 12.803 -13.572 22.691 1.00 50.50 209 GLY A O 1
ATOM 1541 N N . ASP A 1 210 ? 11.034 -14.852 23.238 1.00 57.56 210 ASP A N 1
ATOM 1542 C CA . ASP A 1 210 ? 10.965 -14.415 24.644 1.00 57.56 210 ASP A CA 1
ATOM 1543 C C . ASP A 1 210 ? 11.050 -15.581 25.639 1.00 57.56 210 ASP A C 1
ATOM 1545 O O . ASP A 1 210 ? 10.062 -16.158 26.097 1.00 57.56 210 ASP A O 1
ATOM 1549 N N . GLY A 1 211 ? 12.286 -15.918 26.004 1.00 53.72 211 GLY A N 1
ATOM 1550 C CA . GLY A 1 211 ? 12.558 -16.998 26.942 1.00 53.72 211 GLY A CA 1
ATOM 1551 C C . GLY A 1 211 ? 12.259 -16.697 28.415 1.00 53.72 211 GLY A C 1
ATOM 1552 O O . GLY A 1 211 ? 12.434 -17.602 29.231 1.00 53.72 211 GLY A O 1
ATOM 1553 N N . GLU A 1 212 ? 11.872 -15.478 28.816 1.00 55.75 212 GLU A N 1
ATOM 1554 C CA . GLU A 1 212 ? 11.364 -15.230 30.180 1.00 55.75 212 GLU A CA 1
ATOM 1555 C C . GLU A 1 212 ? 9.842 -15.384 30.240 1.00 55.75 212 GLU A C 1
ATOM 1557 O O . GLU A 1 212 ? 9.366 -16.096 31.128 1.00 55.75 212 GLU A O 1
ATOM 1562 N N . GLU A 1 213 ? 9.092 -14.837 29.274 1.00 57.72 213 GLU A N 1
ATOM 1563 C CA . GLU A 1 213 ? 7.639 -15.063 29.182 1.00 57.72 213 GLU A CA 1
ATOM 1564 C C . GLU A 1 213 ? 7.329 -16.562 29.030 1.00 57.72 213 GLU A C 1
ATOM 1566 O O . GLU A 1 213 ? 6.477 -17.106 29.733 1.00 57.72 213 GLU A O 1
ATOM 1571 N N . ALA A 1 214 ? 8.117 -17.268 28.216 1.00 53.94 214 ALA A N 1
ATOM 1572 C CA . ALA A 1 214 ? 8.047 -18.714 28.040 1.00 53.94 214 ALA A CA 1
ATOM 1573 C C . ALA A 1 214 ? 8.085 -19.536 29.333 1.00 53.94 214 ALA A C 1
ATOM 1575 O O . ALA A 1 214 ? 7.328 -20.495 29.503 1.00 53.94 214 ALA A O 1
ATOM 1576 N N . HIS A 1 215 ? 8.987 -19.167 30.243 1.00 62.16 215 HIS A N 1
ATOM 1577 C CA . HIS A 1 215 ? 9.196 -19.896 31.487 1.00 62.16 215 HIS A CA 1
ATOM 1578 C C . HIS A 1 215 ? 8.072 -19.607 32.490 1.00 62.16 215 HIS A C 1
ATOM 1580 O O . HIS A 1 215 ? 7.675 -20.506 33.230 1.00 62.16 215 HIS A O 1
ATOM 1586 N N . ALA A 1 216 ? 7.529 -18.383 32.465 1.00 68.12 216 ALA A N 1
ATOM 1587 C CA . ALA A 1 216 ? 6.389 -17.972 33.279 1.00 68.12 216 ALA A CA 1
ATOM 1588 C C . ALA A 1 216 ? 5.083 -18.648 32.830 1.00 68.12 216 ALA A C 1
ATOM 1590 O O . ALA A 1 216 ? 4.373 -19.194 33.668 1.00 68.12 216 ALA A O 1
ATOM 1591 N N . ILE A 1 217 ? 4.800 -18.699 31.520 1.00 65.38 217 ILE A N 1
ATOM 1592 C CA . ILE A 1 217 ? 3.622 -19.410 30.987 1.00 65.38 217 ILE A CA 1
ATOM 1593 C C . ILE A 1 217 ? 3.674 -20.895 31.368 1.00 65.38 217 ILE A C 1
ATOM 1595 O O . ILE A 1 217 ? 2.666 -21.475 31.766 1.00 65.38 217 ILE A O 1
ATOM 1599 N N . ALA A 1 218 ? 4.855 -21.510 31.286 1.00 63.16 218 ALA A N 1
ATOM 1600 C CA . ALA A 1 218 ? 5.053 -22.894 31.691 1.00 63.16 218 ALA A CA 1
ATOM 1601 C C . ALA A 1 218 ? 4.832 -23.110 33.204 1.00 63.16 218 ALA A C 1
ATOM 1603 O O . ALA A 1 218 ? 4.177 -24.080 33.582 1.00 63.16 218 ALA A O 1
ATOM 1604 N N . GLU A 1 219 ? 5.322 -22.221 34.077 1.00 70.44 219 GLU A N 1
ATOM 1605 C CA . GLU A 1 219 ? 5.068 -22.306 35.527 1.00 70.44 219 GLU A CA 1
ATOM 1606 C C . GLU A 1 219 ? 3.603 -22.044 35.910 1.00 70.44 219 GLU A C 1
ATOM 1608 O O . GLU A 1 219 ? 3.084 -22.720 36.803 1.00 70.44 219 GLU A O 1
ATOM 1613 N N . ASP A 1 220 ? 2.922 -21.106 35.249 1.00 68.38 220 ASP A N 1
ATOM 1614 C CA . ASP A 1 220 ? 1.493 -20.849 35.462 1.00 68.38 220 ASP A CA 1
ATOM 1615 C C . ASP A 1 220 ? 0.657 -22.065 35.030 1.00 68.38 220 ASP A C 1
ATOM 1617 O O . ASP A 1 220 ? -0.202 -22.531 35.785 1.00 68.38 220 ASP A O 1
ATOM 1621 N N . GLU A 1 221 ? 0.971 -22.661 33.875 1.00 67.38 221 GLU A N 1
ATOM 1622 C CA . GLU A 1 221 ? 0.341 -23.904 33.428 1.00 67.38 221 GLU A CA 1
ATOM 1623 C C . GLU A 1 221 ? 0.631 -25.055 34.410 1.00 67.38 221 GLU A C 1
ATOM 1625 O O . GLU A 1 221 ? -0.275 -25.796 34.793 1.00 67.38 221 GLU A O 1
ATOM 1630 N N . ALA A 1 222 ? 1.865 -25.179 34.914 1.00 67.81 222 ALA A N 1
ATOM 1631 C CA . ALA A 1 222 ? 2.212 -26.172 35.932 1.00 67.81 222 ALA A CA 1
ATOM 1632 C C . ALA A 1 222 ? 1.352 -26.024 37.198 1.00 67.81 222 ALA A C 1
ATOM 1634 O O . ALA A 1 222 ? 0.923 -27.026 37.771 1.00 67.81 222 ALA A O 1
ATOM 1635 N N . GLN A 1 223 ? 1.073 -24.792 37.630 1.00 70.81 223 GLN A N 1
ATOM 1636 C CA . GLN A 1 223 ? 0.231 -24.516 38.796 1.00 70.81 223 GLN A CA 1
ATOM 1637 C C . GLN A 1 223 ? -1.252 -24.818 38.543 1.00 70.81 223 GLN A C 1
ATOM 1639 O O . GLN A 1 223 ? -1.913 -25.351 39.436 1.00 70.81 223 GLN A O 1
ATOM 1644 N N . ILE A 1 224 ? -1.766 -24.537 37.340 1.00 67.19 224 ILE A N 1
ATOM 1645 C CA . ILE A 1 224 ? -3.144 -24.868 36.937 1.00 67.19 224 ILE A CA 1
ATOM 1646 C C . ILE A 1 224 ? -3.335 -26.391 36.867 1.00 67.19 224 ILE A C 1
ATOM 1648 O O . ILE A 1 224 ? -4.313 -26.928 37.388 1.00 67.19 224 ILE A O 1
ATOM 1652 N N . LEU A 1 225 ? -2.386 -27.107 36.259 1.00 62.56 225 LEU A N 1
ATOM 1653 C CA . LEU A 1 225 ? -2.473 -28.553 36.042 1.00 62.56 225 LEU A CA 1
ATOM 1654 C C . LEU A 1 225 ? -2.220 -29.376 37.316 1.00 62.56 225 LEU A C 1
ATOM 1656 O O . LEU A 1 225 ? -2.699 -30.505 37.417 1.00 62.56 225 LEU A O 1
ATOM 1660 N N . ASN A 1 226 ? -1.501 -28.827 38.300 1.00 65.75 226 ASN A N 1
ATOM 1661 C CA . ASN A 1 226 ? -1.196 -29.483 39.579 1.00 65.75 226 ASN A CA 1
ATOM 1662 C C . ASN A 1 226 ? -2.289 -29.255 40.651 1.00 65.75 226 ASN A C 1
ATOM 1664 O O . ASN A 1 226 ? -2.021 -29.296 41.857 1.00 65.75 226 ASN A O 1
ATOM 1668 N N . SER A 1 227 ? -3.536 -28.988 40.235 1.00 58.56 227 SER A N 1
ATOM 1669 C CA . SER A 1 227 ? -4.654 -28.820 41.165 1.00 58.56 227 SER A CA 1
ATOM 1670 C C . SER A 1 227 ? -4.976 -30.147 41.876 1.00 58.56 227 SER A C 1
ATOM 1672 O O . SER A 1 227 ? -4.998 -31.236 41.297 1.00 58.56 227 SER A O 1
ATOM 1674 N N . SER A 1 228 ? -5.171 -30.079 43.196 1.00 50.62 228 SER A N 1
ATOM 1675 C CA . SER A 1 228 ? -5.062 -31.231 44.114 1.00 50.62 228 SER A CA 1
ATOM 1676 C C . SER A 1 228 ? -6.213 -32.255 44.051 1.00 50.62 228 SER A C 1
ATOM 1678 O O . SER A 1 228 ? -6.342 -33.108 44.930 1.00 50.62 228 SER A O 1
ATOM 1680 N N . SER A 1 229 ? -7.048 -32.194 43.011 1.00 58.12 229 SER A N 1
ATOM 1681 C CA . SER A 1 229 ? -8.166 -33.109 42.747 1.00 58.12 229 SER A CA 1
ATOM 1682 C C . SER A 1 229 ? -7.783 -34.324 41.887 1.00 58.12 229 SER A C 1
ATOM 1684 O O . SER A 1 229 ? -8.526 -35.307 41.869 1.00 58.12 229 SER A O 1
ATOM 1686 N N . GLY A 1 230 ? -6.665 -34.260 41.149 1.00 56.06 230 GLY A N 1
ATOM 1687 C CA . GLY A 1 230 ? -6.270 -35.277 40.163 1.00 56.06 230 GLY A CA 1
ATOM 1688 C C . GLY A 1 230 ? -7.139 -35.317 38.895 1.00 56.06 230 GLY A C 1
ATOM 1689 O O . GLY A 1 230 ? -6.965 -36.209 38.066 1.00 56.06 230 GLY A O 1
ATOM 1690 N N . PHE A 1 231 ? -8.068 -34.368 38.736 1.00 55.34 231 PHE A N 1
ATOM 1691 C CA . PHE A 1 231 ? -8.917 -34.209 37.558 1.00 55.34 231 PHE A CA 1
ATOM 1692 C C . PHE A 1 231 ? -9.034 -32.726 37.206 1.00 55.34 231 PHE A C 1
ATOM 1694 O O . PHE A 1 231 ? -9.645 -31.959 37.950 1.00 55.34 231 PHE A O 1
ATOM 1701 N N . ILE A 1 232 ? -8.509 -32.354 36.039 1.00 54.06 232 ILE A N 1
ATOM 1702 C CA . ILE A 1 232 ? -8.700 -31.024 35.456 1.00 54.06 232 ILE A CA 1
ATOM 1703 C C . ILE A 1 232 ? -10.193 -30.813 35.181 1.00 54.06 232 ILE A C 1
ATOM 1705 O O . ILE A 1 232 ? -10.832 -31.608 34.484 1.00 54.06 232 ILE A O 1
ATOM 1709 N N . SER A 1 233 ? -10.757 -29.737 35.722 1.00 68.25 233 SER A N 1
ATOM 1710 C CA . SER A 1 233 ? -12.129 -29.325 35.437 1.00 68.25 233 SER A CA 1
ATOM 1711 C C . SER A 1 233 ? -12.279 -28.821 33.992 1.00 68.25 233 SER A C 1
ATOM 1713 O O . SER A 1 233 ? -11.317 -28.340 33.395 1.00 68.25 233 SER A O 1
ATOM 1715 N N . PRO A 1 234 ? -13.487 -28.856 33.400 1.00 61.66 234 PRO A N 1
ATOM 1716 C CA . PRO A 1 234 ? -13.707 -28.319 32.055 1.00 61.66 234 PRO A CA 1
ATOM 1717 C C . PRO A 1 234 ? -13.341 -26.833 31.894 1.00 61.66 234 PRO A C 1
ATOM 1719 O O . PRO A 1 234 ? -13.043 -26.417 30.779 1.00 61.66 234 PRO A O 1
ATOM 1722 N N . GLU A 1 235 ? -13.351 -26.048 32.978 1.00 60.88 235 GLU A N 1
ATOM 1723 C CA . GLU A 1 235 ? -12.847 -24.669 33.000 1.00 60.88 235 GLU A CA 1
ATOM 1724 C C . GLU A 1 235 ? -11.308 -24.637 32.907 1.00 60.88 235 GLU A C 1
ATOM 1726 O O . GLU A 1 235 ? -10.773 -23.989 32.010 1.00 60.88 235 GLU A O 1
ATOM 1731 N N . GLU A 1 236 ? -10.594 -25.373 33.772 1.00 58.38 236 GLU A N 1
ATOM 1732 C CA . GLU A 1 236 ? -9.119 -25.454 33.772 1.00 58.38 236 GLU A CA 1
ATOM 1733 C C . GLU A 1 236 ? -8.583 -26.023 32.444 1.00 58.38 236 GLU A C 1
ATOM 1735 O O . GLU A 1 236 ? -7.631 -25.487 31.886 1.00 58.38 236 GLU A O 1
ATOM 1740 N N . ALA A 1 237 ? -9.244 -27.036 31.869 1.00 58.69 237 ALA A N 1
ATOM 1741 C CA . ALA A 1 237 ? -8.891 -27.597 30.560 1.00 58.69 237 ALA A CA 1
ATOM 1742 C C . ALA A 1 237 ? -9.056 -26.581 29.421 1.00 58.69 237 ALA A C 1
ATOM 1744 O O . ALA A 1 237 ? -8.359 -26.663 28.409 1.00 58.69 237 ALA A O 1
ATOM 1745 N N . ARG A 1 238 ? -9.992 -25.633 29.567 1.00 61.47 238 ARG A N 1
ATOM 1746 C CA . ARG A 1 238 ? -10.191 -24.568 28.584 1.00 61.47 238 ARG A CA 1
ATOM 1747 C C . ARG A 1 238 ? -9.168 -23.453 28.750 1.00 61.47 238 ARG A C 1
ATOM 1749 O O . ARG A 1 238 ? -8.689 -22.965 27.741 1.00 61.47 238 ARG A O 1
ATOM 1756 N N . VAL A 1 239 ? -8.797 -23.107 29.984 1.00 59.38 239 VAL A N 1
ATOM 1757 C CA . VAL A 1 239 ? -7.705 -22.157 30.259 1.00 59.38 239 VAL A CA 1
ATOM 1758 C C . VAL A 1 239 ? -6.377 -22.700 29.725 1.00 59.38 239 VAL A C 1
ATOM 1760 O O . VAL A 1 239 ? -5.708 -21.986 28.990 1.00 59.38 239 VAL A O 1
ATOM 1763 N N . ALA A 1 240 ? -6.062 -23.974 29.971 1.00 58.47 240 ALA A N 1
ATOM 1764 C CA . ALA A 1 240 ? -4.886 -24.642 29.406 1.00 58.47 240 ALA A CA 1
ATOM 1765 C C . ALA A 1 240 ? -4.895 -24.646 27.861 1.00 58.47 240 ALA A C 1
ATOM 1767 O O . ALA A 1 240 ? -3.893 -24.367 27.205 1.00 58.47 240 ALA A O 1
ATOM 1768 N N . ALA A 1 241 ? -6.055 -24.892 27.238 1.00 58.41 241 ALA A N 1
ATOM 1769 C CA . ALA A 1 241 ? -6.195 -24.810 25.782 1.00 58.41 241 ALA A CA 1
ATOM 1770 C C . ALA A 1 241 ? -6.078 -23.369 25.237 1.00 58.41 241 ALA A C 1
ATOM 1772 O O . ALA A 1 241 ? -5.503 -23.172 24.167 1.00 58.41 241 ALA A O 1
ATOM 1773 N N . ASP A 1 242 ? -6.598 -22.372 25.961 1.00 58.09 242 ASP A N 1
ATOM 1774 C CA . ASP A 1 242 ? -6.502 -20.950 25.615 1.00 58.09 242 ASP A CA 1
ATOM 1775 C C . ASP A 1 242 ? -5.040 -20.450 25.771 1.00 58.09 242 ASP A C 1
ATOM 1777 O O . ASP A 1 242 ? -4.564 -19.688 24.928 1.00 58.09 242 ASP A O 1
ATOM 1781 N N . ILE A 1 243 ? -4.286 -20.944 26.765 1.00 56.69 243 ILE A N 1
ATOM 1782 C CA . ILE A 1 243 ? -2.843 -20.691 26.959 1.00 56.69 243 ILE A CA 1
ATOM 1783 C C . ILE A 1 243 ? -2.008 -21.378 25.868 1.00 56.69 243 ILE A C 1
ATOM 1785 O O . ILE A 1 243 ? -1.171 -20.739 25.229 1.00 56.69 243 ILE A O 1
ATOM 1789 N N . ALA A 1 244 ? -2.282 -22.648 25.565 1.00 56.72 244 ALA A N 1
ATOM 1790 C CA . ALA A 1 244 ? -1.661 -23.366 24.452 1.00 56.72 244 ALA A CA 1
ATOM 1791 C C . ALA A 1 244 ? -1.885 -22.652 23.099 1.00 56.72 244 ALA A C 1
ATOM 1793 O O . ALA A 1 244 ? -0.975 -22.585 22.268 1.00 56.72 244 ALA A O 1
ATOM 1794 N N . ALA A 1 245 ? -3.074 -22.073 22.889 1.00 56.91 245 ALA A N 1
ATOM 1795 C CA . ALA A 1 245 ? -3.392 -21.258 21.717 1.00 56.91 245 ALA A CA 1
ATOM 1796 C C . ALA A 1 245 ? -2.711 -19.874 21.737 1.00 56.91 245 ALA A C 1
ATOM 1798 O O . ALA A 1 245 ? -2.323 -19.382 20.678 1.00 56.91 245 ALA A O 1
ATOM 1799 N N . TYR A 1 246 ? -2.528 -19.265 22.915 1.00 58.69 246 TYR A N 1
ATOM 1800 C CA . TYR A 1 246 ? -1.777 -18.018 23.093 1.00 58.69 246 TYR A CA 1
ATOM 1801 C C . TYR A 1 246 ? -0.304 -18.196 22.705 1.00 58.69 246 TYR A C 1
ATOM 1803 O O . TYR A 1 246 ? 0.178 -17.462 21.843 1.00 58.69 246 TYR A O 1
ATOM 1811 N N . VAL A 1 247 ? 0.380 -19.231 23.211 1.00 54.47 247 VAL A N 1
ATOM 1812 C CA . VAL A 1 247 ? 1.774 -19.518 22.812 1.00 54.47 247 VAL A CA 1
ATOM 1813 C C . VAL A 1 247 ? 1.869 -19.834 21.315 1.00 54.47 247 VAL A C 1
ATOM 1815 O O . VAL A 1 247 ? 2.747 -19.327 20.621 1.00 54.47 247 VAL A O 1
ATOM 1818 N N . GLN A 1 248 ? 0.910 -20.589 20.772 1.00 55.78 248 GLN A N 1
ATOM 1819 C CA . GLN A 1 248 ? 0.811 -20.831 19.330 1.00 55.78 248 GLN A CA 1
ATOM 1820 C C . GLN A 1 248 ? 0.580 -19.537 18.505 1.00 55.78 248 GLN A C 1
ATOM 1822 O O . GLN A 1 248 ? 0.866 -19.506 17.303 1.00 55.78 248 GLN A O 1
ATOM 1827 N N . GLY A 1 249 ? 0.062 -18.474 19.127 1.00 55.94 249 GLY A N 1
ATOM 1828 C CA . GLY A 1 249 ? -0.124 -17.143 18.544 1.00 55.94 249 GLY A CA 1
ATOM 1829 C C . GLY A 1 249 ? 1.110 -16.233 18.611 1.00 55.94 249 GLY A C 1
ATOM 1830 O O . GLY A 1 249 ? 1.248 -15.378 17.736 1.00 55.94 249 GLY A O 1
ATOM 1831 N N . LEU A 1 250 ? 2.000 -16.434 19.593 1.00 52.19 250 LEU A N 1
ATOM 1832 C CA . LEU A 1 250 ? 3.291 -15.734 19.711 1.00 52.19 250 LEU A CA 1
ATOM 1833 C C . LEU A 1 250 ? 4.273 -16.159 18.605 1.00 52.19 250 LEU A C 1
ATOM 1835 O O . LEU A 1 250 ? 5.032 -15.347 18.084 1.00 52.19 250 LEU A O 1
ATOM 1839 N N . CYS A 1 251 ? 4.214 -17.426 18.199 1.00 51.91 251 CYS A N 1
ATOM 1840 C CA . CYS A 1 251 ? 5.054 -18.004 17.154 1.00 51.91 251 CYS A CA 1
ATOM 1841 C C . CYS A 1 251 ? 4.544 -17.681 15.738 1.00 51.91 251 CYS A C 1
ATOM 1843 O O . CYS A 1 251 ? 4.028 -18.566 15.058 1.00 51.91 251 CYS A O 1
ATOM 1845 N N . GLN A 1 252 ? 4.643 -16.423 15.305 1.00 56.41 252 GLN A N 1
ATOM 1846 C CA . GLN A 1 252 ? 4.458 -16.024 13.897 1.00 56.41 252 GLN A CA 1
ATOM 1847 C C . GLN A 1 252 ? 5.813 -16.009 13.173 1.00 56.41 252 GLN A C 1
ATOM 1849 O O . GLN A 1 252 ? 6.848 -15.819 13.816 1.00 56.41 252 GLN A O 1
ATOM 1854 N N . SER A 1 253 ? 5.820 -16.168 11.847 1.00 46.44 253 SER A N 1
ATOM 1855 C CA . SER A 1 253 ? 7.047 -16.392 11.063 1.00 46.44 253 SER A CA 1
ATOM 1856 C C . SER A 1 253 ? 8.104 -15.282 11.173 1.00 46.44 253 SER A C 1
ATOM 1858 O O . SER A 1 253 ? 9.293 -15.552 11.022 1.00 46.44 253 SER A O 1
ATOM 1860 N N . GLU A 1 254 ? 7.706 -14.054 11.524 1.00 44.84 254 GLU A N 1
ATOM 1861 C CA . GLU A 1 254 ? 8.611 -12.920 11.787 1.00 44.84 254 GLU A CA 1
ATOM 1862 C C . GLU A 1 254 ? 9.361 -12.999 13.139 1.00 44.84 254 GLU A C 1
ATOM 1864 O O . GLU A 1 254 ? 10.279 -12.211 13.373 1.00 44.84 254 GLU A O 1
ATOM 1869 N N . ALA A 1 255 ? 8.988 -13.922 14.036 1.00 49.47 255 ALA A N 1
ATOM 1870 C CA . ALA A 1 255 ? 9.521 -14.044 15.401 1.00 49.47 255 ALA A CA 1
ATOM 1871 C C . ALA A 1 255 ? 10.288 -15.354 15.683 1.00 49.47 255 ALA A C 1
ATOM 1873 O O . ALA A 1 255 ? 10.916 -15.478 16.734 1.00 49.47 255 ALA A O 1
ATOM 1874 N N . LEU A 1 256 ? 10.251 -16.337 14.775 1.00 53.41 256 LEU A N 1
ATOM 1875 C CA . LEU A 1 256 ? 10.866 -17.651 14.992 1.00 53.41 256 LEU A CA 1
ATOM 1876 C C . LEU A 1 256 ? 12.348 -17.677 14.571 1.00 53.41 256 LEU A C 1
ATOM 1878 O O . LEU A 1 256 ? 12.660 -17.681 13.377 1.00 53.41 256 LEU A O 1
ATOM 1882 N N . ASP A 1 257 ? 13.271 -17.789 15.529 1.00 62.69 257 ASP A N 1
ATOM 1883 C CA . ASP A 1 257 ? 14.700 -17.971 15.234 1.00 62.69 257 ASP A CA 1
ATOM 1884 C C . ASP A 1 257 ? 15.007 -19.445 14.894 1.00 62.69 257 ASP A C 1
ATOM 1886 O O . ASP A 1 257 ? 14.987 -20.332 15.753 1.00 62.69 257 ASP A O 1
ATOM 1890 N N . ILE A 1 258 ? 15.326 -19.711 13.622 1.00 66.81 258 ILE A N 1
ATOM 1891 C CA . ILE A 1 258 ? 15.647 -21.054 13.118 1.00 66.81 258 ILE A CA 1
ATOM 1892 C C . ILE A 1 258 ? 16.929 -21.640 13.738 1.00 66.81 258 ILE A C 1
ATOM 1894 O O . ILE A 1 258 ? 17.015 -22.854 13.930 1.00 66.81 258 ILE A O 1
ATOM 1898 N N . HIS A 1 259 ? 17.898 -20.805 14.128 1.00 62.16 259 HIS A N 1
ATOM 1899 C CA . HIS A 1 259 ? 19.106 -21.258 14.817 1.00 62.16 259 HIS A CA 1
ATOM 1900 C C . HIS A 1 259 ? 18.784 -21.700 16.250 1.00 62.16 259 HIS A C 1
ATOM 1902 O O . HIS A 1 259 ? 19.304 -22.717 16.716 1.00 62.16 259 HIS A O 1
ATOM 1908 N N . PHE A 1 260 ? 17.896 -20.978 16.941 1.00 63.09 260 PHE A N 1
ATOM 1909 C CA . PHE A 1 260 ? 17.432 -21.377 18.270 1.00 63.09 260 PHE A CA 1
ATOM 1910 C C . PHE A 1 260 ? 16.562 -22.646 18.205 1.00 63.09 260 PHE A C 1
ATOM 1912 O O . PHE A 1 260 ? 16.774 -23.571 18.996 1.00 63.09 260 PHE A O 1
ATOM 1919 N N . PHE A 1 261 ? 15.650 -22.735 17.225 1.00 70.75 261 PHE A N 1
ATOM 1920 C CA . PHE A 1 261 ? 14.855 -23.938 16.937 1.00 70.75 261 PHE A CA 1
ATOM 1921 C C . PHE A 1 261 ? 15.751 -25.177 16.802 1.00 70.75 261 PHE A C 1
ATOM 1923 O O . PHE A 1 261 ? 15.495 -26.212 17.418 1.00 70.75 261 PHE A O 1
ATOM 1930 N N . LEU A 1 262 ? 16.857 -25.070 16.064 1.00 68.88 262 LEU A N 1
ATOM 1931 C CA . LEU A 1 262 ? 17.791 -26.181 15.897 1.00 68.88 262 LEU A CA 1
ATOM 1932 C C . LEU A 1 262 ? 18.569 -26.522 17.171 1.00 68.88 262 LEU A C 1
ATOM 1934 O O . LEU A 1 262 ? 18.747 -27.702 17.465 1.00 68.88 262 LEU A O 1
ATOM 1938 N N . GLY A 1 263 ? 18.971 -25.522 17.957 1.00 64.62 263 GLY A N 1
ATOM 1939 C CA . GLY A 1 263 ? 19.655 -25.741 19.233 1.00 64.62 263 GLY A CA 1
ATOM 1940 C C . GLY A 1 263 ? 18.801 -26.459 20.288 1.00 64.62 263 GLY A C 1
ATOM 1941 O O . GLY A 1 263 ? 19.327 -27.293 21.021 1.00 64.62 263 GLY A O 1
ATOM 1942 N N . HIS A 1 264 ? 17.494 -26.173 20.360 1.00 65.94 264 HIS A N 1
ATOM 1943 C CA . HIS A 1 264 ? 16.609 -26.726 21.400 1.00 65.94 264 HIS A CA 1
ATOM 1944 C C . HIS A 1 264 ? 15.752 -27.914 20.945 1.00 65.94 264 HIS A C 1
ATOM 1946 O O . HIS A 1 264 ? 15.598 -28.883 21.692 1.00 65.94 264 HIS A O 1
ATOM 1952 N N . PHE A 1 265 ? 15.188 -27.883 19.735 1.00 62.34 265 PHE A N 1
ATOM 1953 C CA . PHE A 1 265 ? 14.185 -28.871 19.319 1.00 62.34 265 PHE A CA 1
ATOM 1954 C C . PHE A 1 265 ? 14.792 -30.178 18.794 1.00 62.34 265 PHE A C 1
ATOM 1956 O O . PHE A 1 265 ? 14.162 -31.239 18.867 1.00 62.34 265 PHE A O 1
ATOM 1963 N N . VAL A 1 266 ? 16.032 -30.128 18.299 1.00 60.06 266 VAL A N 1
ATOM 1964 C CA . VAL A 1 266 ? 16.775 -31.289 17.777 1.00 60.06 266 VAL A CA 1
ATOM 1965 C C . VAL A 1 266 ? 17.350 -32.153 18.911 1.00 60.06 266 VAL A C 1
ATOM 1967 O O . VAL A 1 266 ? 17.485 -33.368 18.753 1.00 60.06 266 VAL A O 1
ATOM 1970 N N . GLY A 1 267 ? 17.539 -31.554 20.092 1.00 56.09 267 GLY A N 1
ATOM 1971 C CA . GLY A 1 267 ? 18.148 -32.155 21.278 1.00 56.09 267 GLY A CA 1
ATOM 1972 C C . GLY A 1 267 ? 19.648 -31.862 21.363 1.00 56.09 267 GLY A C 1
ATOM 1973 O O . GLY A 1 267 ? 20.264 -31.481 20.373 1.00 56.09 267 GLY A O 1
ATOM 1974 N N . ASN A 1 268 ? 20.239 -32.065 22.546 1.00 52.22 268 ASN A N 1
ATOM 1975 C CA . ASN A 1 268 ? 21.653 -31.778 22.831 1.00 52.22 268 ASN A CA 1
ATOM 1976 C C . ASN A 1 268 ? 22.624 -32.744 22.112 1.00 52.22 268 ASN A C 1
ATOM 1978 O O . ASN A 1 268 ? 23.352 -33.497 22.766 1.00 52.22 268 ASN A O 1
ATOM 1982 N N . SER A 1 269 ? 22.659 -32.731 20.776 1.00 56.41 269 SER A N 1
ATOM 1983 C CA . SER A 1 269 ? 23.840 -33.182 20.039 1.00 56.41 269 SER A CA 1
ATOM 1984 C C . SER A 1 269 ? 24.941 -32.138 20.225 1.00 56.41 269 SER A C 1
ATOM 1986 O O . SER A 1 269 ? 24.693 -30.928 20.208 1.00 56.41 269 SER A O 1
ATOM 1988 N N . SER A 1 270 ? 26.170 -32.602 20.440 1.00 54.44 270 SER A N 1
ATOM 1989 C CA . SER A 1 270 ? 27.331 -31.719 20.576 1.00 54.44 270 SER A CA 1
ATOM 1990 C C . SER A 1 270 ? 27.572 -30.887 19.314 1.00 54.44 270 SER A C 1
ATOM 1992 O O . SER A 1 270 ? 28.082 -29.777 19.413 1.00 54.44 270 SER A O 1
ATOM 1994 N N . GLU A 1 271 ? 27.160 -31.388 18.146 1.00 55.41 271 GLU A N 1
ATOM 1995 C CA . GLU A 1 271 ? 27.294 -30.707 16.857 1.00 55.41 271 GLU A CA 1
ATOM 1996 C C . GLU A 1 271 ? 26.373 -29.480 16.726 1.00 55.41 271 GLU A C 1
ATOM 1998 O O . GLU A 1 271 ? 26.775 -28.484 16.126 1.00 55.41 271 GLU A O 1
ATOM 2003 N N . CYS A 1 272 ? 25.164 -29.502 17.303 1.00 54.00 272 CYS A N 1
ATOM 2004 C CA . CYS A 1 272 ? 24.231 -28.371 17.207 1.00 54.00 272 CYS A CA 1
ATOM 2005 C C . CYS A 1 272 ? 24.645 -27.167 18.088 1.00 54.00 272 CYS A C 1
ATOM 2007 O O . CYS A 1 272 ? 24.280 -26.029 17.791 1.00 54.00 272 CYS A O 1
ATOM 2009 N N . SER A 1 273 ? 25.419 -27.381 19.163 1.00 50.06 273 SER A N 1
ATOM 2010 C CA . SER A 1 273 ? 25.736 -26.329 20.148 1.00 50.06 273 SER A CA 1
ATOM 2011 C C . SER A 1 273 ? 26.731 -25.275 19.647 1.00 50.06 273 SER A C 1
ATOM 2013 O O . SER A 1 273 ? 26.616 -24.109 20.025 1.00 50.06 273 SER A O 1
ATOM 2015 N N . ASP A 1 274 ? 27.706 -25.649 18.815 1.00 52.81 274 ASP A N 1
ATOM 2016 C CA . ASP A 1 274 ? 28.715 -24.704 18.304 1.00 52.81 274 ASP A CA 1
ATOM 2017 C C . ASP A 1 274 ? 28.110 -23.718 17.285 1.00 52.81 274 ASP A C 1
ATOM 2019 O O . ASP A 1 274 ? 28.570 -22.582 17.125 1.00 52.81 274 ASP A O 1
ATOM 2023 N N . LEU A 1 275 ? 27.024 -24.137 16.632 1.00 46.16 275 LEU A N 1
ATOM 2024 C CA . LEU A 1 275 ? 26.364 -23.446 15.530 1.00 46.16 275 LEU A CA 1
ATOM 2025 C C . LEU A 1 275 ? 25.594 -22.178 15.976 1.00 46.16 275 LEU A C 1
ATOM 2027 O O . LEU A 1 275 ? 25.514 -21.215 15.209 1.00 46.16 275 LEU A O 1
ATOM 2031 N N . VAL A 1 276 ? 25.091 -22.108 17.211 1.00 46.38 276 VAL A N 1
ATOM 2032 C CA . VAL A 1 276 ? 24.241 -20.999 17.718 1.00 46.38 276 VAL A CA 1
ATOM 2033 C C . VAL A 1 276 ? 25.012 -19.675 17.942 1.00 46.38 276 VAL A C 1
ATOM 2035 O O . VAL A 1 276 ? 24.428 -18.605 18.084 1.00 46.38 276 VAL A O 1
ATOM 2038 N N . SER A 1 277 ? 26.345 -19.698 17.919 1.00 42.09 277 SER A N 1
ATOM 2039 C CA . SER A 1 277 ? 27.202 -18.640 18.484 1.00 42.09 277 SER A CA 1
ATOM 2040 C C . SER A 1 277 ? 27.326 -17.301 17.710 1.00 42.09 277 SER A C 1
ATOM 2042 O O . SER A 1 277 ? 28.206 -16.514 18.063 1.00 42.09 277 SER A O 1
ATOM 2044 N N . MET A 1 278 ? 26.548 -17.016 16.648 1.00 41.84 278 MET A N 1
ATOM 2045 C CA . MET A 1 278 ? 26.944 -16.002 15.632 1.00 41.84 278 MET A CA 1
ATOM 2046 C C . MET A 1 278 ? 25.929 -14.920 15.158 1.00 41.84 278 MET A C 1
ATOM 2048 O O . MET A 1 278 ? 26.369 -14.041 14.417 1.00 41.84 278 MET A O 1
ATOM 2052 N N . SER A 1 279 ? 24.634 -14.903 15.522 1.00 36.44 279 SER A N 1
ATOM 2053 C CA . SER A 1 279 ? 23.604 -14.174 14.717 1.00 36.44 279 SER A CA 1
ATOM 2054 C C . SER A 1 279 ? 22.799 -13.001 15.341 1.00 36.44 279 SER A C 1
ATOM 2056 O O . SER A 1 279 ? 22.069 -12.335 14.607 1.00 36.44 279 SER A O 1
ATOM 2058 N N . HIS A 1 280 ? 22.892 -12.673 16.637 1.00 31.27 280 HIS A N 1
ATOM 2059 C CA . HIS A 1 280 ? 22.051 -11.609 17.244 1.00 31.27 280 HIS A CA 1
ATOM 2060 C C . HIS A 1 280 ? 22.436 -10.168 16.819 1.00 31.27 280 HIS A C 1
ATOM 2062 O O . HIS A 1 280 ? 23.483 -9.704 17.273 1.00 31.27 280 HIS A O 1
ATOM 2068 N N . LEU A 1 281 ? 21.583 -9.402 16.092 1.00 37.22 281 LEU A N 1
ATOM 2069 C CA . LEU A 1 281 ? 21.686 -7.911 16.076 1.00 37.22 281 LEU A CA 1
ATOM 2070 C C . LEU A 1 281 ? 20.538 -7.010 15.518 1.00 37.22 281 LEU A C 1
ATOM 2072 O O . LEU A 1 281 ? 20.698 -5.794 15.610 1.00 37.22 281 LEU A O 1
ATOM 2076 N N . VAL A 1 282 ? 19.407 -7.476 14.953 1.00 32.12 282 VAL A N 1
ATOM 2077 C CA . VAL A 1 282 ? 18.499 -6.554 14.192 1.00 32.12 282 VAL A CA 1
ATOM 2078 C C . VAL A 1 282 ? 17.192 -6.127 14.892 1.00 32.12 282 VAL A C 1
ATOM 2080 O O . VAL A 1 282 ? 16.768 -4.985 14.715 1.00 32.12 282 VAL A O 1
ATOM 2083 N N . GLN A 1 283 ? 16.583 -6.939 15.762 1.00 35.72 283 GLN A N 1
ATOM 2084 C CA . GLN A 1 283 ? 15.258 -6.653 16.370 1.00 35.72 283 GLN A CA 1
ATOM 2085 C C . GLN A 1 283 ? 15.271 -5.580 17.486 1.00 35.72 283 GLN A C 1
ATOM 2087 O O . GLN A 1 283 ? 14.369 -5.472 18.311 1.00 35.72 283 GLN A O 1
ATOM 2092 N N . ILE A 1 284 ? 16.331 -4.776 17.538 1.00 43.84 284 ILE A N 1
ATOM 2093 C CA . ILE A 1 284 ? 16.776 -4.082 18.745 1.00 43.84 284 ILE A CA 1
ATOM 2094 C C . ILE A 1 284 ? 16.216 -2.641 18.861 1.00 43.84 284 ILE A C 1
ATOM 2096 O O . ILE A 1 284 ? 16.005 -2.162 19.971 1.00 43.84 284 ILE A O 1
ATOM 2100 N N . ASN A 1 285 ? 15.910 -1.949 17.753 1.00 38.97 285 ASN A N 1
ATOM 2101 C CA . ASN A 1 285 ? 15.875 -0.469 17.679 1.00 38.97 285 ASN A CA 1
ATOM 2102 C C . ASN A 1 285 ? 14.881 0.319 18.574 1.00 38.97 285 ASN A C 1
ATOM 2104 O O . ASN A 1 285 ? 15.186 1.459 18.952 1.00 38.97 285 ASN A O 1
ATOM 2108 N N . LYS A 1 286 ? 13.693 -0.213 18.905 1.00 37.62 286 LYS A N 1
ATOM 2109 C CA . LYS A 1 286 ? 12.711 0.530 19.730 1.00 37.62 286 LYS A CA 1
ATOM 2110 C C . LYS A 1 286 ? 13.059 0.435 21.215 1.00 37.62 286 LYS A C 1
ATOM 2112 O O . LYS A 1 286 ? 13.200 1.464 21.876 1.00 37.62 286 LYS A O 1
ATOM 2117 N N . GLU A 1 287 ? 13.304 -0.779 21.700 1.00 47.53 287 GLU A N 1
ATOM 2118 C CA . GLU A 1 287 ? 13.734 -1.009 23.079 1.00 47.53 287 GLU A CA 1
ATOM 2119 C C . GLU A 1 287 ? 15.195 -0.603 23.321 1.00 47.53 287 GLU A C 1
ATOM 2121 O O . GLU A 1 287 ? 15.499 -0.137 24.423 1.00 47.53 287 GLU A O 1
ATOM 2126 N N . THR A 1 288 ? 16.083 -0.571 22.306 1.00 52.28 288 THR A N 1
ATOM 2127 C CA . THR A 1 288 ? 17.353 0.154 22.489 1.00 52.28 288 THR A CA 1
ATOM 2128 C C . THR A 1 288 ? 17.127 1.609 22.790 1.00 52.28 288 THR A C 1
ATOM 2130 O O . THR A 1 288 ? 17.887 2.110 23.587 1.00 52.28 288 THR A O 1
ATOM 2133 N N . SER A 1 289 ? 16.140 2.325 22.251 1.00 51.72 289 SER A N 1
ATOM 2134 C CA . SER A 1 289 ? 16.049 3.765 22.551 1.00 51.72 289 SER A CA 1
ATOM 2135 C C . SER A 1 289 ? 15.847 4.049 24.053 1.00 51.72 289 SER A C 1
ATOM 2137 O O . SER A 1 289 ? 16.377 5.040 24.562 1.00 51.72 289 SER A O 1
ATOM 2139 N N . LYS A 1 290 ? 15.162 3.155 24.783 1.00 60.94 290 LYS A N 1
ATOM 2140 C CA . LYS A 1 290 ? 15.049 3.189 26.254 1.00 60.94 290 LYS A CA 1
ATOM 2141 C C . LYS A 1 290 ? 16.297 2.601 26.929 1.00 60.94 290 LYS A C 1
ATOM 2143 O O . LYS A 1 290 ? 16.883 3.242 27.804 1.00 60.94 290 LYS A O 1
ATOM 2148 N N . LEU A 1 291 ? 16.747 1.415 26.509 1.00 65.69 291 LEU A N 1
ATOM 2149 C CA . LEU A 1 291 ? 17.908 0.728 27.090 1.00 65.69 291 LEU A CA 1
ATOM 2150 C C . LEU A 1 291 ? 19.212 1.529 26.924 1.00 65.69 291 LEU A C 1
ATOM 2152 O O . LEU A 1 291 ? 20.040 1.540 27.824 1.00 65.69 291 LEU A O 1
ATOM 2156 N N . ASP A 1 292 ? 19.372 2.241 25.813 1.00 70.94 292 ASP A N 1
ATOM 2157 C CA . ASP A 1 292 ? 20.467 3.150 25.465 1.00 70.94 292 ASP A CA 1
ATOM 2158 C C . ASP A 1 292 ? 20.429 4.426 26.308 1.00 70.94 292 ASP A C 1
ATOM 2160 O O . ASP A 1 292 ? 21.474 4.854 26.795 1.00 70.94 292 ASP A O 1
ATOM 2164 N N . TYR A 1 293 ? 19.246 4.996 26.576 1.00 83.50 293 TYR A N 1
ATOM 2165 C CA . TYR A 1 293 ? 19.113 6.083 27.552 1.00 83.50 293 TYR A CA 1
ATOM 2166 C C . TYR A 1 293 ? 19.604 5.640 28.939 1.00 83.50 293 TYR A C 1
ATOM 2168 O O . TYR A 1 293 ? 20.426 6.332 29.553 1.00 83.50 293 TYR A O 1
ATOM 2176 N N . TYR A 1 294 ? 19.174 4.465 29.413 1.00 81.25 294 TYR A N 1
ATOM 2177 C CA . TYR A 1 294 ? 19.624 3.929 30.699 1.00 81.25 294 TYR A CA 1
ATOM 2178 C C . TYR A 1 294 ? 21.104 3.525 30.680 1.00 81.25 294 TYR A C 1
ATOM 2180 O O . TYR A 1 294 ? 21.830 3.897 31.597 1.00 81.25 294 TYR A O 1
ATOM 2188 N N . ALA A 1 295 ? 21.602 2.875 29.628 1.00 78.19 295 ALA A N 1
ATOM 2189 C CA . ALA A 1 295 ? 23.005 2.492 29.482 1.00 78.19 295 ALA A CA 1
ATOM 2190 C C . ALA A 1 295 ? 23.930 3.719 29.437 1.00 78.19 295 ALA A C 1
ATOM 2192 O O . ALA A 1 295 ? 24.921 3.776 30.167 1.00 78.19 295 ALA A O 1
ATOM 2193 N N . LYS A 1 296 ? 23.588 4.751 28.653 1.00 81.75 296 LYS A N 1
ATOM 2194 C CA . LYS A 1 296 ? 24.323 6.025 28.611 1.00 81.75 296 LYS A CA 1
ATOM 2195 C C . LYS A 1 296 ? 24.277 6.743 29.958 1.00 81.75 296 LYS A C 1
ATOM 2197 O O . LYS A 1 296 ? 25.311 7.232 30.416 1.00 81.75 296 LYS A O 1
ATOM 2202 N N . SER A 1 297 ? 23.130 6.757 30.635 1.00 85.06 297 SER A N 1
ATOM 2203 C CA . SER A 1 297 ? 22.998 7.342 31.976 1.00 85.06 297 SER A CA 1
ATOM 2204 C C . SER A 1 297 ? 23.838 6.590 33.015 1.00 85.06 297 SER A C 1
ATOM 2206 O O . SER A 1 297 ? 24.551 7.207 33.809 1.00 85.06 297 SER A O 1
ATOM 2208 N N . VAL A 1 298 ? 23.851 5.257 32.952 1.00 87.50 298 VAL A N 1
ATOM 2209 C CA . VAL A 1 298 ? 24.698 4.385 33.772 1.00 87.50 298 VAL A CA 1
ATOM 2210 C C . VAL A 1 298 ? 26.180 4.634 33.505 1.00 87.50 298 VAL A C 1
ATOM 2212 O O . VAL A 1 298 ? 26.943 4.752 34.460 1.00 87.50 298 VAL A O 1
ATOM 2215 N N . LEU A 1 299 ? 26.607 4.788 32.249 1.00 79.62 299 LEU A N 1
ATOM 2216 C CA . LEU A 1 299 ? 27.992 5.127 31.902 1.00 79.62 299 LEU A CA 1
ATOM 2217 C C . LEU A 1 299 ? 28.402 6.519 32.415 1.00 79.62 299 LEU A C 1
ATOM 2219 O O . LEU A 1 299 ? 29.533 6.698 32.866 1.00 79.62 299 LEU A O 1
ATOM 2223 N N . VAL A 1 300 ? 27.491 7.499 32.404 1.00 86.81 300 VAL A N 1
ATOM 2224 C CA . VAL A 1 300 ? 27.725 8.835 32.987 1.00 86.81 300 VAL A CA 1
ATOM 2225 C C . VAL A 1 300 ? 27.856 8.780 34.516 1.00 86.81 300 VAL A C 1
ATOM 2227 O O . VAL A 1 300 ? 28.625 9.555 35.094 1.00 86.81 300 VAL A O 1
ATOM 2230 N N . LEU A 1 301 ? 27.131 7.871 35.172 1.00 88.50 301 LEU A N 1
ATOM 2231 C CA . LEU A 1 301 ? 27.087 7.715 36.629 1.00 88.50 301 LEU A CA 1
ATOM 2232 C C . LEU A 1 301 ? 28.092 6.694 37.190 1.00 88.50 301 LEU A C 1
ATOM 2234 O O . LEU A 1 301 ? 28.422 6.750 38.376 1.00 88.50 301 LEU A O 1
ATOM 2238 N N . HIS A 1 302 ? 28.633 5.800 36.368 1.00 88.50 302 HIS A N 1
ATOM 2239 C CA . HIS A 1 302 ? 29.599 4.786 36.780 1.00 88.50 302 HIS A CA 1
ATOM 2240 C C . HIS A 1 302 ? 30.903 5.411 37.299 1.00 88.50 302 HIS A C 1
ATOM 2242 O O . HIS A 1 302 ? 31.429 6.373 36.736 1.00 88.50 302 HIS A O 1
ATOM 2248 N N . ASP A 1 303 ? 31.444 4.879 38.391 1.00 89.19 303 ASP A N 1
ATOM 2249 C CA . ASP A 1 303 ? 32.818 5.130 38.818 1.00 89.19 303 ASP A CA 1
ATOM 2250 C C . ASP A 1 303 ? 33.490 3.873 39.404 1.00 89.19 303 ASP A C 1
ATOM 2252 O O . ASP A 1 303 ? 32.928 2.771 39.435 1.00 89.19 303 ASP A O 1
ATOM 2256 N N . SER A 1 304 ? 34.732 4.043 39.860 1.00 84.62 304 SER A N 1
ATOM 2257 C CA . SER A 1 304 ? 35.552 2.981 40.439 1.00 84.62 304 SER A CA 1
ATOM 2258 C C . SER A 1 304 ? 34.989 2.372 41.727 1.00 84.62 304 SER A C 1
ATOM 2260 O O . SER A 1 304 ? 35.385 1.249 42.039 1.00 84.62 304 SER A O 1
ATOM 2262 N N . HIS A 1 305 ? 34.103 3.070 42.444 1.00 86.50 305 HIS A N 1
ATOM 2263 C CA . HIS A 1 305 ? 33.567 2.689 43.753 1.00 86.50 305 HIS A CA 1
ATOM 2264 C C . HIS A 1 305 ? 32.166 2.082 43.642 1.00 86.50 305 HIS A C 1
ATOM 2266 O O . HIS A 1 305 ? 31.926 1.009 44.181 1.00 86.50 305 HIS A O 1
ATOM 2272 N N . ASN A 1 306 ? 31.255 2.734 42.911 1.00 86.25 306 ASN A N 1
ATOM 2273 C CA . ASN A 1 306 ? 29.860 2.305 42.784 1.00 86.25 306 ASN A CA 1
ATOM 2274 C C . ASN A 1 306 ? 29.664 1.121 41.829 1.00 86.25 306 ASN A C 1
ATOM 2276 O O . ASN A 1 306 ? 28.609 0.497 41.844 1.00 86.25 306 ASN A O 1
ATOM 2280 N N . LYS A 1 307 ? 30.652 0.849 40.962 1.00 89.62 307 LYS A N 1
ATOM 2281 C CA . LYS A 1 307 ? 30.632 -0.225 39.955 1.00 89.62 307 LYS A CA 1
ATOM 2282 C C . LYS A 1 307 ? 29.348 -0.283 39.109 1.00 89.62 307 LYS A C 1
ATOM 2284 O O . LYS A 1 307 ? 29.049 -1.325 38.537 1.00 89.62 307 LYS A O 1
ATOM 2289 N N . LEU A 1 308 ? 28.620 0.829 38.957 1.00 82.81 308 LEU A N 1
ATOM 2290 C CA . LEU A 1 308 ? 27.257 0.835 38.407 1.00 82.81 308 LEU A CA 1
ATOM 2291 C C . LEU A 1 308 ? 27.157 0.188 37.016 1.00 82.81 308 LEU A C 1
ATOM 2293 O O . LEU A 1 308 ? 26.273 -0.630 36.790 1.00 82.81 308 LEU A O 1
ATOM 2297 N N . GLY A 1 309 ? 28.104 0.474 36.114 1.00 74.75 309 GLY A N 1
ATOM 2298 C CA . GLY A 1 309 ? 28.160 -0.165 34.794 1.00 74.75 309 GLY A CA 1
ATOM 2299 C C . GLY A 1 309 ? 28.424 -1.675 34.838 1.00 74.75 309 GLY A C 1
ATOM 2300 O O . GLY A 1 309 ? 27.960 -2.394 33.963 1.00 74.75 309 GLY A O 1
ATOM 2301 N N . HIS A 1 310 ? 29.113 -2.172 35.870 1.00 78.00 310 HIS A N 1
ATOM 2302 C CA . HIS A 1 310 ? 29.339 -3.607 36.063 1.00 78.00 310 HIS A CA 1
ATOM 2303 C C . HIS A 1 310 ? 28.083 -4.285 36.627 1.00 78.00 310 HIS A C 1
ATOM 2305 O O . HIS A 1 310 ? 27.741 -5.367 36.171 1.00 78.00 310 HIS A O 1
ATOM 2311 N N . HIS A 1 311 ? 27.366 -3.644 37.558 1.00 80.00 311 HIS A N 1
ATOM 2312 C CA . HIS A 1 311 ? 26.072 -4.142 38.044 1.00 80.00 311 HIS A CA 1
ATOM 2313 C C . HIS A 1 311 ? 25.010 -4.145 36.939 1.00 80.00 311 HIS A C 1
ATOM 2315 O O . HIS A 1 311 ? 24.292 -5.126 36.793 1.00 80.00 311 HIS A O 1
ATOM 2321 N N . PHE A 1 312 ? 24.963 -3.104 36.105 1.00 79.31 312 PHE A N 1
ATOM 2322 C CA . PHE A 1 312 ? 24.090 -3.056 34.932 1.00 79.31 312 PHE A CA 1
ATOM 2323 C C . PHE A 1 312 ? 24.432 -4.170 33.931 1.00 79.31 312 PHE A C 1
ATOM 2325 O O . PHE A 1 312 ? 23.567 -4.959 33.568 1.00 79.31 312 PHE A O 1
ATOM 2332 N N . ALA A 1 313 ? 25.710 -4.319 33.563 1.00 69.94 313 ALA A N 1
ATOM 2333 C CA . ALA A 1 313 ? 26.159 -5.386 32.664 1.00 69.94 313 ALA A CA 1
ATOM 2334 C C . ALA A 1 313 ? 26.014 -6.803 33.254 1.00 69.94 313 ALA A C 1
ATOM 2336 O O . ALA A 1 313 ? 25.914 -7.761 32.494 1.00 69.94 313 ALA A O 1
ATOM 2337 N N . LYS A 1 314 ? 26.017 -6.956 34.584 1.00 77.00 314 LYS A N 1
ATOM 2338 C CA . LYS A 1 314 ? 25.727 -8.223 35.269 1.00 77.00 314 LYS A CA 1
ATOM 2339 C C . LYS A 1 314 ? 24.228 -8.533 35.255 1.00 77.00 314 LYS A C 1
ATOM 2341 O O . LYS A 1 314 ? 23.856 -9.664 34.972 1.00 77.00 314 LYS A O 1
ATOM 2346 N N . ARG A 1 315 ? 23.380 -7.527 35.483 1.00 66.06 315 ARG A N 1
ATOM 2347 C CA . ARG A 1 315 ? 21.916 -7.652 35.442 1.00 66.06 315 ARG A CA 1
ATOM 2348 C C . ARG A 1 315 ? 21.388 -7.939 34.037 1.00 66.06 315 ARG A C 1
ATOM 2350 O O . ARG A 1 315 ? 20.481 -8.739 33.903 1.00 66.06 315 ARG A O 1
ATOM 2357 N N . LEU A 1 316 ? 22.036 -7.411 32.996 1.00 66.81 316 LEU A N 1
ATOM 2358 C CA . LEU A 1 316 ? 21.809 -7.815 31.597 1.00 66.81 316 LEU A CA 1
ATOM 2359 C C . LEU A 1 316 ? 22.291 -9.248 31.265 1.00 66.81 316 LEU A C 1
ATOM 2361 O O . LEU A 1 316 ? 22.194 -9.665 30.116 1.00 66.81 316 LEU A O 1
ATOM 2365 N N . LYS A 1 317 ? 22.863 -9.990 32.226 1.00 58.50 317 LYS A N 1
ATOM 2366 C CA . LYS A 1 317 ? 23.422 -11.342 32.040 1.00 58.50 317 LYS A CA 1
ATOM 2367 C C . LYS A 1 317 ? 22.848 -12.404 32.986 1.00 58.50 317 LYS A C 1
ATOM 2369 O O . LYS A 1 317 ? 23.320 -13.538 32.947 1.00 58.50 317 LYS A O 1
ATOM 2374 N N . GLN A 1 318 ? 21.902 -12.069 33.863 1.00 56.38 318 GLN A N 1
ATOM 2375 C CA . GLN A 1 318 ? 21.344 -13.007 34.845 1.00 56.38 318 GLN A CA 1
ATOM 2376 C C . GLN A 1 318 ? 19.815 -12.906 34.880 1.00 56.38 318 GLN A C 1
ATOM 2378 O O . GLN A 1 318 ? 19.298 -11.826 35.163 1.00 56.38 318 GLN A O 1
ATOM 2383 N N . LYS A 1 319 ? 19.113 -14.033 34.652 1.00 48.78 319 LYS A N 1
ATOM 2384 C CA . LYS A 1 319 ? 17.673 -14.160 34.949 1.00 48.78 319 LYS A CA 1
ATOM 2385 C C . LYS A 1 319 ? 17.406 -13.877 36.439 1.00 48.78 319 LYS A C 1
ATOM 2387 O O . LYS A 1 319 ? 18.296 -13.998 37.285 1.00 48.78 319 LYS A O 1
ATOM 2392 N N . GLN A 1 320 ? 16.195 -13.418 36.736 1.00 48.59 320 GLN A N 1
ATOM 2393 C CA . GLN A 1 320 ? 15.977 -12.312 37.677 1.00 48.59 320 GLN A CA 1
ATOM 2394 C C . GLN A 1 320 ? 16.057 -12.620 39.199 1.00 48.59 320 GLN A C 1
ATOM 2396 O O . GLN A 1 320 ? 16.050 -11.683 40.001 1.00 48.59 320 GLN A O 1
ATOM 2401 N N . ASP A 1 321 ? 16.159 -13.879 39.636 1.00 43.69 321 ASP A N 1
ATOM 2402 C CA . ASP A 1 321 ? 15.567 -14.287 40.929 1.00 43.69 321 ASP A CA 1
ATOM 2403 C C . ASP A 1 321 ? 16.373 -14.081 42.225 1.00 43.69 321 ASP A C 1
ATOM 2405 O O . ASP A 1 321 ? 15.818 -14.275 43.309 1.00 43.69 321 ASP A O 1
ATOM 2409 N N . GLN A 1 322 ? 17.656 -13.690 42.189 1.00 44.06 322 GLN A N 1
ATOM 2410 C CA . GLN A 1 322 ? 18.456 -13.574 43.431 1.00 44.06 322 GLN A CA 1
ATOM 2411 C C . GLN A 1 322 ? 19.353 -12.338 43.597 1.00 44.06 322 GLN A C 1
ATOM 2413 O O . GLN A 1 322 ? 20.038 -12.246 44.619 1.00 44.06 322 GLN A O 1
ATOM 2418 N N . GLU A 1 323 ? 19.354 -11.355 42.686 1.00 48.41 323 GLU A N 1
ATOM 2419 C CA . GLU A 1 323 ? 20.157 -10.133 42.886 1.00 48.41 323 GLU A CA 1
ATOM 2420 C C . GLU A 1 323 ? 19.331 -8.907 43.309 1.00 48.41 323 GLU A C 1
ATOM 2422 O O . GLU A 1 323 ? 18.215 -8.666 42.844 1.00 48.41 323 GLU A O 1
ATOM 2427 N N . SER A 1 324 ? 19.901 -8.121 44.228 1.00 57.53 324 SER A N 1
ATOM 2428 C CA . SER A 1 324 ? 19.285 -6.914 44.774 1.00 57.53 324 SER A CA 1
ATOM 2429 C C . SER A 1 324 ? 18.902 -5.925 43.669 1.00 57.53 324 SER A C 1
ATOM 2431 O O . SER A 1 324 ? 19.621 -5.746 42.686 1.00 57.53 324 SER A O 1
ATOM 2433 N N . SER A 1 325 ? 17.754 -5.262 43.843 1.00 67.25 325 SER A N 1
ATOM 2434 C CA . SER A 1 325 ? 17.230 -4.289 42.877 1.00 67.25 325 SER A CA 1
ATOM 2435 C C . SER A 1 325 ? 18.295 -3.252 42.506 1.00 67.25 325 SER A C 1
ATOM 2437 O O . SER A 1 325 ? 18.910 -2.635 43.383 1.00 67.25 325 SER A O 1
ATOM 2439 N N . PHE A 1 326 ? 18.491 -3.059 41.205 1.00 79.31 326 PHE A N 1
ATOM 2440 C CA . PHE A 1 326 ? 19.475 -2.144 40.629 1.00 79.31 326 PHE A CA 1
ATOM 2441 C C . PHE A 1 326 ? 19.100 -0.674 40.849 1.00 79.31 326 PHE A C 1
ATOM 2443 O O . PHE A 1 326 ? 19.960 0.201 40.903 1.00 79.31 326 PHE A O 1
ATOM 2450 N N . GLU A 1 327 ? 17.814 -0.411 41.040 1.00 78.19 327 GLU A N 1
ATOM 2451 C CA . GLU A 1 327 ? 17.216 0.900 41.231 1.00 78.19 327 GLU A CA 1
ATOM 2452 C C . GLU A 1 327 ? 17.830 1.642 42.441 1.00 78.19 327 GLU A C 1
ATOM 2454 O O . GLU A 1 327 ? 18.333 2.747 42.241 1.00 78.19 327 GLU A O 1
ATOM 2459 N N . PRO A 1 328 ? 17.946 1.055 43.655 1.00 85.88 328 PRO A N 1
ATOM 2460 C CA . PRO A 1 328 ? 18.787 1.579 44.736 1.00 85.88 328 PRO A CA 1
ATOM 2461 C C . PRO A 1 328 ? 20.230 1.940 44.357 1.00 85.88 328 PRO A C 1
ATOM 2463 O O . PRO A 1 328 ? 20.731 2.960 44.828 1.00 85.88 328 PRO A O 1
ATOM 2466 N N . LEU A 1 329 ? 20.910 1.145 43.520 1.00 85.62 329 LEU A N 1
ATOM 2467 C CA . LEU A 1 329 ? 22.288 1.433 43.097 1.00 85.62 329 LEU A CA 1
ATOM 2468 C C . LEU A 1 329 ? 22.333 2.627 42.135 1.00 85.62 329 LEU A C 1
ATOM 2470 O O . LEU A 1 329 ? 23.189 3.501 42.285 1.00 85.62 329 LEU A O 1
ATOM 2474 N N . LEU A 1 330 ? 21.390 2.702 41.192 1.00 90.00 330 LEU A N 1
ATOM 2475 C CA . LEU A 1 330 ? 21.234 3.824 40.265 1.00 90.00 330 LEU A CA 1
ATOM 2476 C C . LEU A 1 330 ? 20.868 5.120 41.005 1.00 90.00 330 LEU A C 1
ATOM 2478 O O . LEU A 1 330 ? 21.489 6.157 40.769 1.00 90.00 330 LEU A O 1
ATOM 2482 N N . VAL A 1 331 ? 19.928 5.058 41.952 1.00 87.94 331 VAL A N 1
ATOM 2483 C CA . VAL A 1 331 ? 19.547 6.170 42.839 1.00 87.94 331 VAL A CA 1
ATOM 2484 C C . VAL A 1 331 ? 20.748 6.626 43.668 1.00 87.94 331 VAL A C 1
ATOM 2486 O O . VAL A 1 331 ? 21.098 7.806 43.640 1.00 87.94 331 VAL A O 1
ATOM 2489 N N . HIS A 1 332 ? 21.447 5.705 44.341 1.00 92.44 332 HIS A N 1
ATOM 2490 C CA . HIS A 1 332 ? 22.612 6.040 45.161 1.00 92.44 332 HIS A CA 1
ATOM 2491 C C . HIS A 1 332 ? 23.745 6.667 44.336 1.00 92.44 332 HIS A C 1
ATOM 2493 O O . HIS A 1 332 ? 24.296 7.692 44.737 1.00 92.44 332 HIS A O 1
ATOM 2499 N N . ALA A 1 333 ? 24.052 6.114 43.158 1.00 92.12 333 ALA A N 1
ATOM 2500 C CA . ALA A 1 333 ? 25.048 6.672 42.245 1.00 92.12 333 ALA A CA 1
ATOM 2501 C C . ALA A 1 333 ? 24.641 8.054 41.703 1.00 92.12 333 ALA A C 1
ATOM 2503 O O . ALA A 1 333 ? 25.485 8.941 41.562 1.00 92.12 333 ALA A O 1
ATOM 2504 N N . THR A 1 334 ? 23.353 8.273 41.427 1.00 92.56 334 THR A N 1
ATOM 2505 C CA . THR A 1 334 ? 22.849 9.581 40.988 1.00 92.56 334 THR A CA 1
ATOM 2506 C C . THR A 1 334 ? 23.018 10.631 42.085 1.00 92.56 334 THR A C 1
ATOM 2508 O O . THR A 1 334 ? 23.546 11.714 41.827 1.00 92.56 334 THR A O 1
ATOM 2511 N N . LEU A 1 335 ? 22.666 10.290 43.329 1.00 94.06 335 LEU A N 1
ATOM 2512 C CA . LEU A 1 335 ? 22.824 11.167 44.491 1.00 94.06 335 LEU A CA 1
ATOM 2513 C C . LEU A 1 335 ? 24.299 11.437 44.826 1.00 94.06 335 LEU A C 1
ATOM 2515 O O . LEU A 1 335 ? 24.668 12.590 45.063 1.00 94.06 335 LEU A O 1
ATOM 2519 N N . SER A 1 336 ? 25.168 10.419 44.790 1.00 94.12 336 SER A N 1
ATOM 2520 C CA . SER A 1 336 ? 26.603 10.586 45.066 1.00 94.12 336 SER A CA 1
ATOM 2521 C C . SER A 1 336 ? 27.285 11.501 44.043 1.00 94.12 336 SER A C 1
ATOM 2523 O O . SER A 1 336 ? 28.190 12.260 44.392 1.00 94.12 336 SER A O 1
ATOM 2525 N N . HIS A 1 337 ? 26.826 11.476 42.786 1.00 94.06 337 HIS A N 1
ATOM 2526 C CA . HIS A 1 337 ? 27.358 12.303 41.698 1.00 94.06 337 HIS A CA 1
ATOM 2527 C C . HIS A 1 337 ? 26.618 13.628 41.479 1.00 94.06 337 HIS A C 1
ATOM 2529 O O . HIS A 1 337 ? 27.075 14.423 40.658 1.00 94.06 337 HIS A O 1
ATOM 2535 N N . ALA A 1 338 ? 25.553 13.938 42.227 1.00 91.69 338 ALA A N 1
ATOM 2536 C CA . ALA A 1 338 ? 24.748 15.157 42.055 1.00 91.69 338 ALA A CA 1
ATOM 2537 C C . ALA A 1 338 ? 25.569 16.464 42.123 1.00 91.69 338 ALA A C 1
ATOM 2539 O O . ALA A 1 338 ? 25.285 17.435 41.423 1.00 91.69 338 ALA A O 1
ATOM 2540 N N . LYS A 1 339 ? 26.644 16.487 42.925 1.00 90.69 339 LYS A N 1
ATOM 2541 C CA . LYS A 1 339 ? 27.566 17.638 43.040 1.00 90.69 339 LYS A CA 1
ATOM 2542 C C . LYS A 1 339 ? 28.560 17.752 41.870 1.00 90.69 339 LYS A C 1
ATOM 2544 O O . LYS A 1 339 ? 29.204 18.791 41.710 1.00 90.69 339 LYS A O 1
ATOM 2549 N N . ASN A 1 340 ? 28.699 16.720 41.035 1.00 92.44 340 ASN A N 1
ATOM 2550 C CA . ASN A 1 340 ? 29.597 16.712 39.883 1.00 92.44 340 ASN A CA 1
ATOM 2551 C C . ASN A 1 340 ? 28.929 17.388 38.672 1.00 92.44 340 ASN A C 1
ATOM 2553 O O . ASN A 1 340 ? 28.206 16.762 37.891 1.00 92.44 340 ASN A O 1
ATOM 2557 N N . LYS A 1 341 ? 29.217 18.685 38.492 1.00 87.25 341 LYS A N 1
ATOM 2558 C CA . LYS A 1 341 ? 28.644 19.521 37.421 1.00 87.25 341 LYS A CA 1
ATOM 2559 C C . LYS A 1 341 ? 28.801 18.919 36.017 1.00 87.25 341 LYS A C 1
ATOM 2561 O O . LYS A 1 341 ? 27.880 19.039 35.215 1.00 87.25 341 LYS A O 1
ATOM 2566 N N . ALA A 1 342 ? 29.926 18.260 35.724 1.00 81.12 342 ALA A N 1
ATOM 2567 C CA . ALA A 1 342 ? 30.188 17.678 34.406 1.00 81.12 342 ALA A CA 1
ATOM 2568 C C . ALA A 1 342 ? 29.320 16.438 34.130 1.00 81.12 342 ALA A C 1
ATOM 2570 O O . ALA A 1 342 ? 28.808 16.286 33.022 1.00 81.12 342 ALA A O 1
ATOM 2571 N N . ARG A 1 343 ? 29.100 15.580 35.137 1.00 87.25 343 ARG A N 1
ATOM 2572 C CA . ARG A 1 343 ? 28.183 14.430 35.024 1.00 87.25 343 ARG A CA 1
ATOM 2573 C C . ARG A 1 343 ? 26.735 14.892 34.875 1.00 87.25 343 ARG A C 1
ATOM 2575 O O . ARG A 1 343 ? 26.049 14.450 33.959 1.00 87.25 343 ARG A O 1
ATOM 2582 N N . MET A 1 344 ? 26.301 15.859 35.684 1.00 93.00 344 MET A N 1
ATOM 2583 C CA . MET A 1 344 ? 24.941 16.405 35.593 1.00 93.00 344 MET A CA 1
ATOM 2584 C C . MET A 1 344 ? 24.670 17.123 34.262 1.00 93.00 344 MET A C 1
ATOM 2586 O O . MET A 1 344 ? 23.574 17.007 33.724 1.00 93.00 344 MET A O 1
ATOM 2590 N N . ALA A 1 345 ? 25.659 17.811 33.678 1.00 83.38 345 ALA A N 1
ATOM 2591 C CA . ALA A 1 345 ? 25.527 18.387 32.336 1.00 83.38 345 ALA A CA 1
ATOM 2592 C C . ALA A 1 345 ? 25.298 17.313 31.254 1.00 83.38 345 ALA A C 1
ATOM 2594 O O . ALA A 1 345 ? 24.465 17.510 30.373 1.00 83.38 345 ALA A O 1
ATOM 2595 N N . ARG A 1 346 ? 25.980 16.161 31.350 1.00 80.62 346 ARG A N 1
ATOM 2596 C CA . ARG A 1 346 ? 25.774 15.024 30.436 1.00 80.62 346 ARG A CA 1
ATOM 2597 C C . ARG A 1 346 ? 24.399 14.376 30.609 1.00 80.62 346 ARG A C 1
ATOM 2599 O O . ARG A 1 346 ? 23.779 14.055 29.605 1.00 80.62 346 ARG A O 1
ATOM 2606 N N . LEU A 1 347 ? 23.891 14.244 31.837 1.00 88.62 347 LEU A N 1
ATOM 2607 C CA . LEU A 1 347 ? 22.526 13.742 32.055 1.00 88.62 347 LEU A CA 1
ATOM 2608 C C . LEU A 1 347 ? 21.461 14.696 31.490 1.00 88.62 347 LEU A C 1
ATOM 2610 O O . LEU A 1 347 ? 20.570 14.234 30.791 1.00 88.62 347 LEU A O 1
ATOM 2614 N N . ARG A 1 348 ? 21.589 16.022 31.679 1.00 91.50 348 ARG A N 1
ATOM 2615 C CA . ARG A 1 348 ? 20.665 16.993 31.045 1.00 91.50 348 ARG A CA 1
ATOM 2616 C C . ARG A 1 348 ? 20.681 16.908 29.516 1.00 91.50 348 ARG A C 1
ATOM 2618 O O . ARG A 1 348 ? 19.644 17.080 28.886 1.00 91.50 348 ARG A O 1
ATOM 2625 N N . TYR A 1 349 ? 21.850 16.651 28.924 1.00 87.31 349 TYR A N 1
ATOM 2626 C CA . TYR A 1 349 ? 21.968 16.419 27.485 1.00 87.31 349 TYR A CA 1
ATOM 2627 C C . TYR A 1 349 ? 21.205 15.154 27.063 1.00 87.31 349 TYR A C 1
ATOM 2629 O O . TYR A 1 349 ? 20.392 15.230 26.146 1.00 87.31 349 TYR A O 1
ATOM 2637 N N . LEU A 1 350 ? 21.383 14.027 27.765 1.00 86.62 350 LEU A N 1
ATOM 2638 C CA . LEU A 1 350 ? 20.620 12.801 27.490 1.00 86.62 350 LEU A CA 1
ATOM 2639 C C . LEU A 1 350 ? 19.110 13.038 27.625 1.00 86.62 350 LEU A C 1
ATOM 2641 O O . LEU A 1 350 ? 18.365 12.697 26.712 1.00 86.62 350 LEU A O 1
ATOM 2645 N N . ASP A 1 351 ? 18.654 13.706 28.684 1.00 86.38 351 ASP A N 1
ATOM 2646 C CA . ASP A 1 351 ? 17.236 14.046 28.826 1.00 86.38 351 ASP A CA 1
ATOM 2647 C C . ASP A 1 351 ? 16.733 14.864 27.627 1.00 86.38 351 ASP A C 1
ATOM 2649 O O . ASP A 1 351 ? 15.737 14.496 27.016 1.00 86.38 351 ASP A O 1
ATOM 2653 N N . SER A 1 352 ? 17.446 15.910 27.195 1.00 84.62 352 SER A N 1
ATOM 2654 C CA . SER A 1 352 ? 16.983 16.746 26.073 1.00 84.62 352 SER A CA 1
ATOM 2655 C C . SER A 1 352 ? 16.792 16.004 24.738 1.00 84.62 352 SER A C 1
ATOM 2657 O O . SER A 1 352 ? 16.036 16.482 23.898 1.00 84.62 352 SER A O 1
ATOM 2659 N N . PHE A 1 353 ? 17.433 14.843 24.549 1.00 81.06 353 PHE A N 1
ATOM 2660 C CA . PHE A 1 353 ? 17.311 14.021 23.336 1.00 81.06 353 PHE A CA 1
ATOM 2661 C C . PHE A 1 353 ? 16.374 12.812 23.479 1.00 81.06 353 PHE A C 1
ATOM 2663 O O . PHE A 1 353 ? 15.834 12.341 22.475 1.00 81.06 353 PHE A O 1
ATOM 2670 N N . TYR A 1 354 ? 16.208 12.279 24.694 1.00 82.25 354 TYR A N 1
ATOM 2671 C CA . TYR A 1 354 ? 15.510 11.009 24.929 1.00 82.25 354 TYR A CA 1
ATOM 2672 C C . TYR A 1 354 ? 14.252 11.154 25.802 1.00 82.25 354 TYR A C 1
ATOM 2674 O O . TYR A 1 354 ? 13.425 10.252 25.777 1.00 82.25 354 TYR A O 1
ATOM 2682 N N . TYR A 1 355 ? 14.039 12.274 26.508 1.00 79.88 355 TYR A N 1
ATOM 2683 C CA . TYR A 1 355 ? 12.894 12.474 27.417 1.00 79.88 355 TYR A CA 1
ATOM 2684 C C . TYR A 1 355 ? 11.554 12.184 26.733 1.00 79.88 355 TYR A C 1
ATOM 2686 O O . TYR A 1 355 ? 10.770 11.398 27.249 1.00 79.88 355 TYR A O 1
ATOM 2694 N N . GLU A 1 356 ? 11.290 12.781 25.570 1.00 76.81 356 GLU A N 1
ATOM 2695 C CA . GLU A 1 356 ? 10.024 12.582 24.849 1.00 76.81 356 GLU A CA 1
ATOM 2696 C C . GLU A 1 356 ? 9.861 11.135 24.359 1.00 76.81 356 GLU A C 1
ATOM 2698 O O . GLU A 1 356 ? 8.766 10.585 24.419 1.00 76.81 356 GLU A O 1
ATOM 2703 N N . LYS A 1 357 ? 10.965 10.473 23.988 1.00 72.94 357 LYS A N 1
ATOM 2704 C CA . LYS A 1 357 ? 10.986 9.054 23.592 1.00 72.94 357 LYS A CA 1
ATOM 2705 C C . LYS A 1 357 ? 10.758 8.095 24.768 1.00 72.94 357 LYS A C 1
ATOM 2707 O O . LYS A 1 357 ? 10.249 7.002 24.562 1.00 72.94 357 LYS A O 1
ATOM 2712 N N . VAL A 1 358 ? 11.164 8.490 25.977 1.00 67.56 358 VAL A N 1
ATOM 2713 C CA . VAL A 1 358 ? 11.066 7.690 27.212 1.00 67.56 358 VAL A CA 1
ATOM 2714 C C . VAL A 1 358 ? 9.746 7.936 27.954 1.00 67.56 358 VAL A C 1
ATOM 2716 O O . VAL A 1 358 ? 9.242 7.028 28.606 1.00 67.56 358 VAL A O 1
ATOM 2719 N N . HIS A 1 359 ? 9.180 9.144 27.873 1.00 67.00 359 HIS A N 1
ATOM 2720 C CA . HIS A 1 359 ? 7.999 9.551 28.647 1.00 67.00 359 HIS A CA 1
ATOM 2721 C C . HIS A 1 359 ? 6.748 9.862 27.803 1.00 67.00 359 HIS A C 1
ATOM 2723 O O . HIS A 1 359 ? 5.679 10.058 28.373 1.00 67.00 359 HIS A O 1
ATOM 2729 N N . GLY A 1 360 ? 6.847 9.937 26.471 1.00 63.78 360 GLY A N 1
ATOM 2730 C CA . GLY A 1 360 ? 5.712 10.227 25.578 1.00 63.78 360 GLY A CA 1
ATOM 2731 C C . GLY A 1 360 ? 5.258 11.694 25.547 1.00 63.78 360 GLY A C 1
ATOM 2732 O O . GLY A 1 360 ? 4.256 12.015 24.913 1.00 63.78 360 GLY A O 1
ATOM 2733 N N . TYR A 1 361 ? 5.970 12.596 26.227 1.00 71.12 361 TYR A N 1
ATOM 2734 C CA . TYR A 1 361 ? 5.726 14.041 26.214 1.00 71.12 361 TYR A CA 1
ATOM 2735 C C . TYR A 1 361 ? 7.022 14.815 26.469 1.00 71.12 361 TYR A C 1
ATOM 2737 O O . TYR A 1 361 ? 7.948 14.313 27.106 1.00 71.12 361 TYR A O 1
ATOM 2745 N N . SER A 1 362 ? 7.093 16.064 26.010 1.00 83.06 362 SER A N 1
ATOM 2746 C CA . SER A 1 362 ? 8.250 16.933 26.244 1.00 83.06 362 SER A CA 1
ATOM 2747 C C . SER A 1 362 ? 8.300 17.480 27.681 1.00 83.06 362 SER A C 1
ATOM 2749 O O . SER A 1 362 ? 7.276 17.711 28.332 1.00 83.06 362 SER A O 1
ATOM 2751 N N . GLN A 1 363 ? 9.513 17.747 28.184 1.00 83.12 363 GLN A N 1
ATOM 2752 C CA . GLN A 1 363 ? 9.719 18.303 29.531 1.00 83.12 363 GLN A CA 1
ATOM 2753 C C . GLN A 1 363 ? 9.005 19.648 29.735 1.00 83.12 363 GLN A C 1
ATOM 2755 O O . GLN A 1 363 ? 8.517 19.926 30.830 1.00 83.12 363 GLN A O 1
ATOM 2760 N N . THR A 1 364 ? 8.933 20.481 28.694 1.00 83.31 364 THR A N 1
ATOM 2761 C CA . THR A 1 364 ? 8.237 21.774 28.727 1.00 83.31 364 THR A CA 1
ATOM 2762 C C . THR A 1 364 ? 6.738 21.593 28.937 1.00 83.31 364 THR A C 1
ATOM 2764 O O . THR A 1 364 ? 6.205 22.168 29.882 1.00 83.31 364 THR A O 1
ATOM 2767 N N . ALA A 1 365 ? 6.083 20.715 28.169 1.00 73.69 365 ALA A N 1
ATOM 2768 C CA . ALA A 1 365 ? 4.649 20.445 28.306 1.00 73.69 365 ALA A CA 1
ATOM 2769 C C . ALA A 1 365 ? 4.266 19.979 29.726 1.00 73.69 365 ALA A C 1
ATOM 2771 O O . ALA A 1 365 ? 3.275 20.445 30.295 1.00 73.69 365 ALA A O 1
ATOM 2772 N N . TYR A 1 366 ? 5.088 19.119 30.339 1.00 82.31 366 TYR A N 1
ATOM 2773 C CA . TYR A 1 366 ? 4.914 18.690 31.731 1.00 82.31 366 TYR A CA 1
ATOM 2774 C C . TYR A 1 366 ? 5.004 19.856 32.731 1.00 82.31 366 TYR A C 1
ATOM 2776 O O . TYR A 1 366 ? 4.196 19.960 33.663 1.00 82.31 366 TYR A O 1
ATOM 2784 N N . CYS A 1 367 ? 5.983 20.741 32.545 1.00 89.06 367 CYS A N 1
ATOM 2785 C CA . CYS A 1 367 ? 6.204 21.884 33.423 1.00 89.06 367 CYS A CA 1
ATOM 2786 C C . CYS A 1 367 ? 5.112 22.950 33.284 1.00 89.06 367 CYS A C 1
ATOM 2788 O O . CYS A 1 367 ? 4.589 23.415 34.298 1.00 89.06 367 CYS A O 1
ATOM 2790 N N . ASP A 1 368 ? 4.715 23.284 32.056 1.00 85.44 368 ASP A N 1
ATOM 2791 C CA . ASP A 1 368 ? 3.675 24.276 31.777 1.00 85.44 368 ASP A CA 1
ATOM 2792 C C . ASP A 1 368 ? 2.317 23.829 32.336 1.00 85.44 368 ASP A C 1
ATOM 2794 O O . ASP A 1 368 ? 1.611 24.625 32.960 1.00 85.44 368 ASP A O 1
ATOM 2798 N N . SER A 1 369 ? 1.989 22.535 32.218 1.00 75.06 369 SER A N 1
ATOM 2799 C CA . SER A 1 369 ? 0.780 21.951 32.814 1.00 75.06 369 SER A CA 1
ATOM 2800 C C . SER A 1 369 ? 0.749 22.100 34.344 1.00 75.06 369 SER A C 1
ATOM 2802 O O . SER A 1 369 ? -0.249 22.550 34.909 1.00 75.06 369 SER A O 1
ATOM 2804 N N . ASN A 1 370 ? 1.866 21.820 35.028 1.00 81.94 370 ASN A N 1
ATOM 2805 C CA . ASN A 1 370 ? 1.973 21.970 36.485 1.00 81.94 370 ASN A CA 1
ATOM 2806 C C . ASN A 1 370 ? 1.926 23.438 36.948 1.00 81.94 370 ASN A C 1
ATOM 2808 O O . ASN A 1 370 ? 1.303 23.748 37.968 1.00 81.94 370 ASN A O 1
ATOM 2812 N N . ILE A 1 371 ? 2.566 24.352 36.209 1.00 86.44 371 ILE A N 1
ATOM 2813 C CA . ILE A 1 371 ? 2.521 25.797 36.489 1.00 86.44 371 ILE A CA 1
ATOM 2814 C C . ILE A 1 371 ? 1.087 26.316 36.337 1.00 86.44 371 ILE A C 1
ATOM 2816 O O . ILE A 1 371 ? 0.606 27.046 37.208 1.00 86.44 371 ILE A O 1
ATOM 2820 N N . ARG A 1 372 ? 0.389 25.903 35.271 1.00 80.75 372 ARG A N 1
ATOM 2821 C CA . ARG A 1 372 ? -1.019 26.235 35.037 1.00 80.75 372 ARG A CA 1
ATOM 2822 C C . ARG A 1 372 ? -1.909 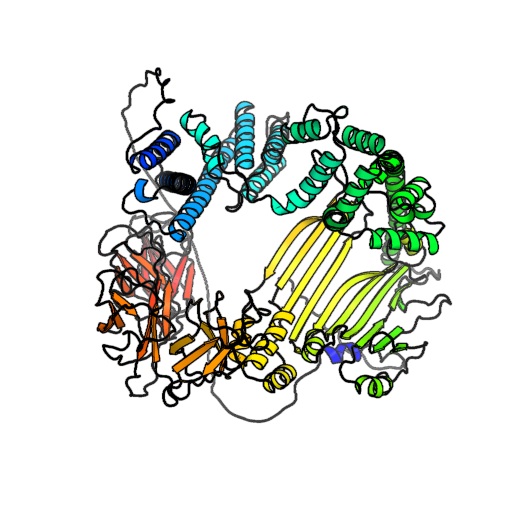25.716 36.168 1.00 80.75 372 ARG A C 1
ATOM 2824 O O . ARG A 1 372 ? -2.602 26.517 36.789 1.00 80.75 372 ARG A O 1
ATOM 2831 N N . LEU A 1 373 ? -1.806 24.428 36.511 1.00 74.12 373 LEU A N 1
ATOM 2832 C CA . LEU A 1 373 ? -2.587 23.804 37.586 1.00 74.12 373 LEU A CA 1
ATOM 2833 C C . LEU A 1 373 ? -2.421 24.543 38.924 1.00 74.12 373 LEU A C 1
ATOM 2835 O O . LEU A 1 373 ? -3.406 24.845 39.588 1.00 74.12 373 LEU A O 1
ATOM 2839 N N . LYS A 1 374 ? -1.187 24.909 39.294 1.00 84.62 374 LYS A N 1
ATOM 2840 C CA . LYS A 1 374 ? -0.908 25.656 40.531 1.00 84.62 374 LYS A CA 1
ATOM 2841 C C . LYS A 1 374 ? -1.479 27.077 40.531 1.00 84.62 374 LYS A C 1
ATOM 2843 O O . LYS A 1 374 ? -1.847 27.584 41.589 1.00 84.62 374 LYS A O 1
ATOM 2848 N N . LYS A 1 375 ? -1.510 27.732 39.367 1.00 89.12 375 LYS A N 1
ATOM 2849 C CA . LYS A 1 375 ? -2.046 29.089 39.195 1.00 89.12 375 LYS A CA 1
ATOM 2850 C C . LYS A 1 375 ? -3.575 29.105 39.233 1.00 89.12 375 LYS A C 1
ATOM 2852 O O . LYS A 1 375 ? -4.150 30.015 39.821 1.00 89.12 375 LYS A O 1
ATOM 2857 N N . GLU A 1 376 ? -4.210 28.132 38.586 1.00 80.25 376 GLU A N 1
ATOM 2858 C CA . GLU A 1 376 ? -5.665 28.070 38.406 1.00 80.25 376 GLU A CA 1
ATOM 2859 C C . GLU A 1 376 ? -6.364 27.398 39.595 1.00 80.25 376 GLU A C 1
ATOM 2861 O O . GLU A 1 376 ? -7.390 27.891 40.058 1.00 80.25 376 GLU A O 1
ATOM 2866 N N . LEU A 1 377 ? -5.778 26.333 40.152 1.00 77.00 377 LEU A N 1
ATOM 2867 C CA . LEU A 1 377 ? -6.338 25.548 41.255 1.00 77.00 377 LEU A CA 1
ATOM 2868 C C . LEU A 1 377 ? -5.327 25.395 42.413 1.00 77.00 377 LEU A C 1
ATOM 2870 O O . LEU A 1 377 ? -4.892 24.286 42.722 1.00 77.00 377 LEU A O 1
ATOM 2874 N N . PRO A 1 378 ? -4.975 26.476 43.139 1.00 86.50 378 PRO A N 1
ATOM 2875 C CA . PRO A 1 378 ? -3.993 26.421 44.231 1.00 86.50 378 PRO A CA 1
ATOM 2876 C C . PRO A 1 378 ? -4.411 25.515 45.405 1.00 86.50 378 PRO A C 1
ATOM 2878 O O . PRO A 1 378 ? -3.561 25.103 46.191 1.00 86.50 378 PRO A O 1
ATOM 2881 N N . GLN A 1 379 ? -5.706 25.198 45.527 1.00 82.31 379 GLN A N 1
ATOM 2882 C CA . GLN A 1 379 ? -6.242 24.276 46.536 1.00 82.31 379 GLN A CA 1
ATOM 2883 C C . GLN A 1 379 ? -6.250 22.805 46.085 1.00 82.31 379 GLN A C 1
ATOM 2885 O O . GLN A 1 379 ? -6.654 21.932 46.852 1.00 82.31 379 GLN A O 1
ATOM 2890 N N . HIS A 1 380 ? -5.826 22.505 44.853 1.00 78.12 380 HIS A N 1
ATOM 2891 C CA . HIS A 1 380 ? -5.748 21.133 44.361 1.00 78.12 380 HIS A CA 1
ATOM 2892 C C . HIS A 1 380 ? -4.687 20.337 45.123 1.00 78.12 380 HIS A C 1
ATOM 2894 O O . HIS A 1 380 ? -3.630 20.867 45.462 1.00 78.12 380 HIS A O 1
ATOM 2900 N N . TRP A 1 381 ? -4.920 19.049 45.380 1.00 77.50 381 TRP A N 1
ATOM 2901 C CA . TRP A 1 381 ? -4.008 18.253 46.209 1.00 77.50 381 TRP A CA 1
ATOM 2902 C C . TRP A 1 381 ? -2.614 18.066 45.575 1.00 77.50 381 TRP A C 1
ATOM 2904 O O . TRP A 1 381 ? -1.640 17.931 46.311 1.00 77.50 381 TRP A O 1
ATOM 2914 N N . ILE A 1 382 ? -2.486 18.132 44.242 1.00 76.25 382 ILE A N 1
ATOM 2915 C CA . ILE A 1 382 ? -1.194 18.146 43.524 1.00 76.25 382 ILE A CA 1
ATOM 2916 C C . ILE A 1 382 ? -0.477 19.493 43.726 1.00 76.25 382 ILE A C 1
ATOM 2918 O O . ILE A 1 382 ? 0.746 19.545 43.879 1.00 76.25 382 ILE A O 1
ATOM 2922 N N . SER A 1 383 ? -1.232 20.594 43.774 1.00 84.88 383 SER A N 1
ATOM 2923 C CA . SER A 1 383 ? -0.719 21.941 44.064 1.00 84.88 383 SER A CA 1
ATOM 2924 C C . SER A 1 383 ? -0.343 22.130 45.539 1.00 84.88 383 SER A C 1
ATOM 2926 O O . SER A 1 383 ? 0.600 22.866 45.831 1.00 84.88 383 SER A O 1
ATOM 2928 N N . GLN A 1 384 ? -1.043 21.446 46.450 1.00 88.50 384 GLN A N 1
ATOM 2929 C CA . GLN A 1 384 ? -0.810 21.465 47.898 1.00 88.50 384 GLN A CA 1
ATOM 2930 C C . GLN A 1 384 ? 0.231 20.436 48.381 1.00 88.50 384 GLN A C 1
ATOM 2932 O O . GLN A 1 384 ? 0.845 20.655 49.424 1.00 88.50 384 GLN A O 1
ATOM 2937 N N . SER A 1 385 ? 0.443 19.321 47.669 1.00 87.31 385 SER A N 1
ATOM 2938 C CA . SER A 1 385 ? 1.422 18.292 48.058 1.00 87.31 385 SER A CA 1
ATOM 2939 C C . SER A 1 385 ? 2.842 18.851 48.016 1.00 87.31 385 SER A C 1
ATOM 2941 O O . SER A 1 385 ? 3.395 19.140 46.953 1.00 87.31 385 SER A O 1
ATOM 2943 N N . ALA A 1 386 ? 3.464 18.963 49.189 1.00 91.81 386 ALA A N 1
ATOM 2944 C CA . ALA A 1 386 ? 4.833 19.444 49.319 1.00 91.81 386 ALA A CA 1
ATOM 2945 C C . ALA A 1 386 ? 5.841 18.516 48.618 1.00 91.81 386 ALA A C 1
ATOM 2947 O O . ALA A 1 386 ? 6.892 18.969 48.178 1.00 91.81 386 ALA A O 1
ATOM 2948 N N . GLU A 1 387 ? 5.543 17.224 48.509 1.00 88.19 387 GLU A N 1
ATOM 2949 C CA . GLU A 1 387 ? 6.343 16.214 47.815 1.00 88.19 387 GLU A CA 1
ATOM 2950 C C . GLU A 1 387 ? 6.311 16.439 46.295 1.00 88.19 387 GLU A C 1
ATOM 2952 O O . GLU A 1 387 ? 7.366 16.597 45.677 1.00 88.19 387 GLU A O 1
ATOM 2957 N N . ILE A 1 388 ? 5.117 16.555 45.694 1.00 85.12 388 ILE A N 1
ATOM 2958 C CA . ILE A 1 388 ? 4.991 16.804 44.248 1.00 85.12 388 ILE A CA 1
ATOM 2959 C C . ILE A 1 388 ? 5.558 18.179 43.888 1.00 85.12 388 ILE A C 1
ATOM 2961 O O . ILE A 1 388 ? 6.306 18.304 42.920 1.00 85.12 388 ILE A O 1
ATOM 2965 N N . GLN A 1 389 ? 5.274 19.212 44.684 1.00 93.44 389 GLN A N 1
ATOM 2966 C CA . GLN A 1 389 ? 5.790 20.558 44.428 1.00 93.44 389 GLN A CA 1
ATOM 2967 C C . GLN A 1 389 ? 7.323 20.637 44.506 1.00 93.44 389 GLN A C 1
ATOM 2969 O O . GLN A 1 389 ? 7.921 21.427 43.773 1.00 93.44 389 GLN A O 1
ATOM 2974 N N . ARG A 1 390 ? 7.976 19.806 45.330 1.00 92.81 390 ARG A N 1
ATOM 2975 C CA . ARG A 1 390 ? 9.445 19.701 45.362 1.00 92.81 390 ARG A CA 1
ATOM 2976 C C . ARG A 1 390 ? 9.996 18.962 44.143 1.00 92.81 390 ARG A C 1
ATOM 2978 O O . ARG A 1 390 ? 10.925 19.470 43.521 1.00 92.81 390 ARG A O 1
ATOM 2985 N N . TYR A 1 391 ? 9.366 17.866 43.720 1.00 91.50 391 TYR A N 1
ATOM 2986 C CA . TYR A 1 391 ? 9.728 17.175 42.477 1.00 91.50 391 TYR A CA 1
ATOM 2987 C C . TYR A 1 391 ? 9.585 18.070 41.230 1.00 91.50 391 TYR A C 1
ATOM 2989 O O . TYR A 1 391 ? 10.510 18.185 40.422 1.00 91.50 391 TYR A O 1
ATOM 2997 N N . VAL A 1 392 ? 8.455 18.775 41.103 1.00 89.81 392 VAL A N 1
ATOM 2998 C CA . VAL A 1 392 ? 8.224 19.775 40.047 1.00 89.81 392 VAL A CA 1
ATOM 2999 C C . VAL A 1 392 ? 9.243 20.914 40.147 1.00 89.81 392 VAL A C 1
ATOM 3001 O O . VAL A 1 392 ? 9.775 21.345 39.127 1.00 89.81 392 VAL A O 1
ATOM 3004 N N . GLY A 1 393 ? 9.586 21.370 41.355 1.00 94.06 393 GLY A N 1
ATOM 3005 C CA . GLY A 1 393 ? 10.644 22.361 41.566 1.00 94.06 393 GLY A CA 1
ATOM 3006 C C . GLY A 1 393 ? 12.000 21.909 41.025 1.00 94.06 393 GLY A C 1
ATOM 3007 O O . GLY A 1 393 ? 12.591 22.614 40.205 1.00 94.06 393 GLY A O 1
ATOM 3008 N N . CYS A 1 394 ? 12.436 20.703 41.390 1.00 94.44 394 CYS A N 1
ATOM 3009 C CA . CYS A 1 394 ? 13.664 20.083 40.894 1.00 94.44 394 CYS A CA 1
ATOM 3010 C C . CYS A 1 394 ? 13.701 20.017 39.352 1.00 94.44 394 CYS A C 1
ATOM 3012 O O . CYS A 1 394 ? 14.676 20.442 38.722 1.00 94.44 394 CYS A O 1
ATOM 3014 N N . ARG A 1 395 ? 12.625 19.530 38.716 1.00 91.69 395 ARG A N 1
ATOM 3015 C CA . ARG A 1 395 ? 12.626 19.247 37.267 1.00 91.69 395 ARG A CA 1
ATOM 3016 C C . ARG A 1 395 ? 12.323 20.473 36.397 1.00 91.69 395 ARG A C 1
ATOM 3018 O O . ARG A 1 395 ? 12.848 20.567 35.289 1.00 91.69 395 ARG A O 1
ATOM 3025 N N . CYS A 1 396 ? 11.521 21.421 36.887 1.00 93.12 396 CYS A N 1
ATOM 3026 C CA . CYS A 1 396 ? 11.036 22.570 36.110 1.00 93.12 396 CYS A CA 1
ATOM 3027 C C . CYS A 1 396 ? 11.695 23.904 36.482 1.00 93.12 396 CYS A C 1
ATOM 3029 O O . CYS A 1 396 ? 12.023 24.685 35.589 1.00 93.12 396 CYS A O 1
ATOM 3031 N N . MET A 1 397 ? 11.911 24.173 37.776 1.00 93.62 397 MET A N 1
ATOM 3032 C CA . MET A 1 397 ? 12.516 25.434 38.231 1.00 93.62 397 MET A CA 1
ATOM 3033 C C . MET A 1 397 ? 14.044 25.339 38.256 1.00 93.62 397 MET A C 1
ATOM 3035 O O . MET A 1 397 ? 14.726 26.184 37.682 1.00 93.62 397 MET A O 1
ATOM 3039 N N . GLU A 1 398 ? 14.589 24.280 38.856 1.00 93.81 398 GLU A N 1
ATOM 3040 C CA . GLU A 1 398 ? 16.039 24.053 38.925 1.00 93.81 398 GLU A CA 1
ATOM 3041 C C . GLU A 1 398 ? 16.620 23.405 37.656 1.00 93.81 398 GLU A C 1
ATOM 3043 O O . GLU A 1 398 ? 17.841 23.380 37.475 1.00 93.81 398 GLU A O 1
ATOM 3048 N N . ARG A 1 399 ? 15.754 22.885 36.772 1.00 93.00 399 ARG A N 1
ATOM 3049 C CA . ARG A 1 399 ? 16.115 22.180 35.528 1.00 93.00 399 ARG A CA 1
ATOM 3050 C C . ARG A 1 399 ? 17.154 21.075 35.763 1.00 93.00 399 ARG A C 1
ATOM 3052 O O . ARG A 1 399 ? 18.125 20.940 35.013 1.00 93.00 399 ARG A O 1
ATOM 3059 N N . GLN A 1 400 ? 16.992 20.308 36.838 1.00 95.12 400 GLN A N 1
ATOM 3060 C CA . GLN A 1 400 ? 17.827 19.138 37.097 1.00 95.12 400 GLN A CA 1
ATOM 3061 C C . GLN A 1 400 ? 17.442 17.970 36.171 1.00 95.12 400 GLN A C 1
ATOM 3063 O O . GLN A 1 400 ? 16.317 17.948 35.661 1.00 95.12 400 GLN A O 1
ATOM 3068 N N . PRO A 1 401 ? 18.352 17.001 35.950 1.00 94.25 401 PRO A N 1
ATOM 3069 C CA . PRO A 1 401 ? 18.025 15.791 35.209 1.00 94.25 401 PRO A CA 1
ATOM 3070 C C . PRO A 1 401 ? 16.878 14.990 35.832 1.00 94.25 401 PRO A C 1
ATOM 3072 O O . PRO A 1 401 ? 16.746 14.950 37.057 1.00 94.25 401 PRO A O 1
ATOM 3075 N N . ALA A 1 402 ? 16.139 14.277 34.984 1.00 87.56 402 ALA A N 1
ATOM 3076 C CA . ALA A 1 402 ? 15.094 13.313 35.317 1.00 87.56 402 ALA A CA 1
ATOM 3077 C C . ALA A 1 402 ? 15.496 12.412 36.489 1.00 87.56 402 ALA A C 1
ATOM 3079 O O . ALA A 1 402 ? 14.980 12.555 37.598 1.00 87.56 402 ALA A O 1
ATOM 3080 N N . LEU A 1 403 ? 16.535 11.603 36.259 1.00 89.12 403 LEU A N 1
ATOM 3081 C CA . LEU A 1 403 ? 17.084 10.646 37.216 1.00 89.12 403 LEU A CA 1
ATOM 3082 C C . LEU A 1 403 ? 17.495 11.292 38.544 1.00 89.12 403 LEU A C 1
ATOM 3084 O O . LEU A 1 403 ? 17.398 10.645 39.582 1.00 89.12 403 LEU A O 1
ATOM 3088 N N . LEU A 1 404 ? 17.940 12.557 38.547 1.00 93.75 404 LEU A N 1
ATOM 3089 C CA . LEU A 1 404 ? 18.299 13.245 39.791 1.00 93.75 404 LEU A CA 1
ATOM 3090 C C . LEU A 1 404 ? 17.054 13.633 40.595 1.00 93.75 404 LEU A C 1
ATOM 3092 O O . LEU A 1 404 ? 17.047 13.447 41.808 1.00 93.75 404 LEU A O 1
ATOM 3096 N N . CYS A 1 405 ? 15.996 14.124 39.948 1.00 91.94 405 CYS A N 1
ATOM 3097 C CA . CYS A 1 405 ? 14.740 14.415 40.640 1.00 91.94 405 CYS A CA 1
ATOM 3098 C C . CYS A 1 405 ? 14.037 13.139 41.115 1.00 91.94 405 CYS A C 1
ATOM 3100 O O . CYS A 1 405 ? 13.503 13.119 42.225 1.00 91.94 405 CYS A O 1
ATOM 3102 N N . ASP A 1 406 ? 14.088 12.071 40.317 1.00 87.00 406 ASP A N 1
ATOM 3103 C CA . ASP A 1 406 ? 13.555 10.756 40.684 1.00 87.00 406 ASP A CA 1
ATOM 3104 C C . ASP A 1 406 ? 14.321 10.181 41.889 1.00 87.00 406 ASP A C 1
ATOM 3106 O O . ASP A 1 406 ? 13.714 9.701 42.844 1.00 87.00 406 ASP A O 1
ATOM 3110 N N . ALA A 1 407 ? 15.652 10.318 41.911 1.00 88.25 407 ALA A N 1
ATOM 3111 C CA . ALA A 1 407 ? 16.490 9.889 43.029 1.00 88.25 407 ALA A CA 1
ATOM 3112 C C . ALA A 1 407 ? 16.324 10.748 44.301 1.00 88.25 407 ALA A C 1
ATOM 3114 O O . ALA A 1 407 ? 16.423 10.216 45.405 1.00 88.25 407 ALA A O 1
ATOM 3115 N N . LEU A 1 408 ? 16.077 12.058 44.171 1.00 91.31 408 LEU A N 1
ATOM 3116 C CA . LEU A 1 408 ? 15.889 12.972 45.308 1.00 91.31 408 LEU A CA 1
ATOM 3117 C C . LEU A 1 408 ? 14.507 12.853 45.965 1.00 91.31 408 LEU A C 1
ATOM 3119 O O . LEU A 1 408 ? 14.407 13.004 47.180 1.00 91.31 408 LEU A O 1
ATOM 3123 N N . HIS A 1 409 ? 13.453 12.603 45.181 1.00 91.50 409 HIS A N 1
ATOM 3124 C CA . HIS A 1 409 ? 12.063 12.661 45.658 1.00 91.50 409 HIS A CA 1
ATOM 3125 C C . HIS A 1 409 ? 11.290 11.344 45.519 1.00 91.50 409 HIS A C 1
ATOM 3127 O O . HIS A 1 409 ? 10.140 11.273 45.952 1.00 91.50 409 HIS A O 1
ATOM 3133 N N . GLY A 1 410 ? 11.885 10.287 44.956 1.00 83.75 410 GLY A N 1
ATOM 3134 C CA . GLY A 1 410 ? 11.205 9.013 44.702 1.00 83.75 410 GLY A CA 1
ATOM 3135 C C . GLY A 1 410 ? 10.582 8.379 45.948 1.00 83.75 410 GLY A C 1
ATOM 3136 O O . GLY A 1 410 ? 9.459 7.883 45.883 1.00 83.75 410 GLY A O 1
ATOM 3137 N N . GLU A 1 411 ? 11.245 8.460 47.108 1.00 83.62 411 GLU A N 1
ATOM 3138 C CA . GLU A 1 411 ? 10.675 7.974 48.375 1.00 83.62 411 GLU A CA 1
ATOM 3139 C C . GLU A 1 411 ? 9.476 8.826 48.835 1.00 83.62 411 GLU A C 1
ATOM 3141 O O . GLU A 1 411 ? 8.479 8.305 49.336 1.00 83.62 411 GLU A O 1
ATOM 3146 N N . GLU A 1 412 ? 9.537 10.141 48.624 1.00 82.81 412 GLU A N 1
ATOM 3147 C CA . GLU A 1 412 ? 8.475 11.080 48.997 1.00 82.81 412 GLU A CA 1
ATOM 3148 C C . GLU A 1 412 ? 7.224 10.859 48.136 1.00 82.81 412 GLU A C 1
ATOM 3150 O O . GLU A 1 412 ? 6.111 10.764 48.653 1.00 82.81 412 GLU A O 1
ATOM 3155 N N . LEU A 1 413 ? 7.420 10.672 46.828 1.00 79.81 413 LEU A N 1
ATOM 3156 C CA . LEU A 1 413 ? 6.367 10.318 45.877 1.00 79.81 413 LEU A CA 1
ATOM 3157 C C . LEU A 1 413 ? 5.798 8.913 46.148 1.00 79.81 413 LEU A C 1
ATOM 3159 O O . LEU A 1 413 ? 4.586 8.711 46.061 1.00 79.81 413 LEU A O 1
ATOM 3163 N N . ALA A 1 414 ? 6.629 7.944 46.548 1.00 75.25 414 ALA A N 1
ATOM 3164 C CA . ALA A 1 414 ? 6.164 6.606 46.915 1.00 75.25 414 ALA A CA 1
ATOM 3165 C C . ALA A 1 414 ? 5.218 6.627 48.132 1.00 75.25 414 ALA A C 1
ATOM 3167 O O . ALA A 1 414 ? 4.219 5.903 48.141 1.00 75.25 414 ALA A O 1
ATOM 3168 N N . ARG A 1 415 ? 5.465 7.500 49.121 1.00 82.19 415 ARG A N 1
ATOM 3169 C CA . ARG A 1 415 ? 4.587 7.686 50.296 1.00 82.19 415 ARG A CA 1
ATOM 3170 C C . ARG A 1 415 ? 3.218 8.285 49.951 1.00 82.19 415 ARG A C 1
ATOM 3172 O O . ARG A 1 415 ? 2.264 8.073 50.700 1.00 82.19 415 ARG A O 1
ATOM 3179 N N . LEU A 1 416 ? 3.085 8.986 48.822 1.00 76.38 416 LEU A N 1
ATOM 3180 C CA . LEU A 1 416 ? 1.788 9.471 48.336 1.00 76.38 416 LEU A CA 1
ATOM 3181 C C . LEU A 1 416 ? 0.931 8.368 47.711 1.00 76.38 416 LEU A C 1
ATOM 3183 O O . LEU A 1 416 ? -0.293 8.485 47.734 1.00 76.38 416 LEU A O 1
ATOM 3187 N N . ARG A 1 417 ? 1.530 7.291 47.183 1.00 66.06 417 ARG A N 1
ATOM 3188 C CA . ARG A 1 417 ? 0.815 6.236 46.438 1.00 66.06 417 ARG A CA 1
ATOM 3189 C C . ARG A 1 417 ? -0.443 5.719 47.169 1.00 66.06 417 ARG A C 1
ATOM 3191 O O . ARG A 1 417 ? -1.506 5.738 46.550 1.00 66.06 417 ARG A O 1
ATOM 3198 N N . PRO A 1 418 ? -0.417 5.359 48.472 1.00 72.75 418 PRO A N 1
ATOM 3199 C CA . PRO A 1 418 ? -1.625 4.917 49.179 1.00 72.75 418 PRO A CA 1
ATOM 3200 C C . PRO A 1 418 ? -2.670 6.030 49.356 1.00 72.75 418 PRO A C 1
ATOM 3202 O O . PRO A 1 418 ? -3.868 5.756 49.368 1.00 72.75 418 PRO A O 1
ATOM 3205 N N . GLN A 1 419 ? -2.238 7.291 49.469 1.00 74.56 419 GLN A N 1
ATOM 3206 C CA . GLN A 1 419 ? -3.140 8.441 49.583 1.00 74.56 419 GLN A CA 1
ATOM 3207 C C . GLN A 1 419 ? -3.865 8.711 48.260 1.00 74.56 419 GLN A C 1
ATOM 3209 O O . GLN A 1 419 ? -5.060 8.996 48.273 1.00 74.56 419 GLN A O 1
ATOM 3214 N N . VAL A 1 420 ? -3.167 8.573 47.127 1.00 61.22 420 VAL A N 1
ATOM 3215 C CA . VAL A 1 420 ? -3.755 8.681 45.783 1.00 61.22 420 VAL A CA 1
ATOM 3216 C C . VAL A 1 420 ? -4.770 7.562 45.557 1.00 61.22 420 VAL A C 1
ATOM 3218 O O . VAL A 1 420 ? -5.918 7.857 45.231 1.00 61.22 420 VAL A O 1
ATOM 3221 N N . LEU A 1 421 ? -4.413 6.298 45.834 1.00 58.00 421 LEU A N 1
ATOM 3222 C CA . LEU A 1 421 ? -5.367 5.182 45.751 1.00 58.00 421 LEU A CA 1
ATOM 3223 C C . LEU A 1 421 ? -6.587 5.391 46.665 1.00 58.00 421 LEU A C 1
ATOM 3225 O O . LEU A 1 421 ? -7.716 5.181 46.228 1.00 58.00 421 LEU A O 1
ATOM 3229 N N . SER A 1 422 ? -6.391 5.851 47.904 1.00 67.06 422 SER A N 1
ATOM 3230 C CA . SER A 1 422 ? -7.494 6.137 48.834 1.00 67.06 422 SER A CA 1
ATOM 3231 C C . SER A 1 422 ? -8.404 7.264 48.330 1.00 67.06 422 SER A C 1
ATOM 3233 O O . SER A 1 422 ? -9.627 7.130 48.368 1.00 67.06 422 SER A O 1
ATOM 3235 N N . ARG A 1 423 ? -7.840 8.351 47.783 1.00 65.00 423 ARG A N 1
ATOM 3236 C CA . ARG A 1 423 ? -8.615 9.444 47.166 1.00 65.00 423 ARG A CA 1
ATOM 3237 C C . ARG A 1 423 ? -9.403 8.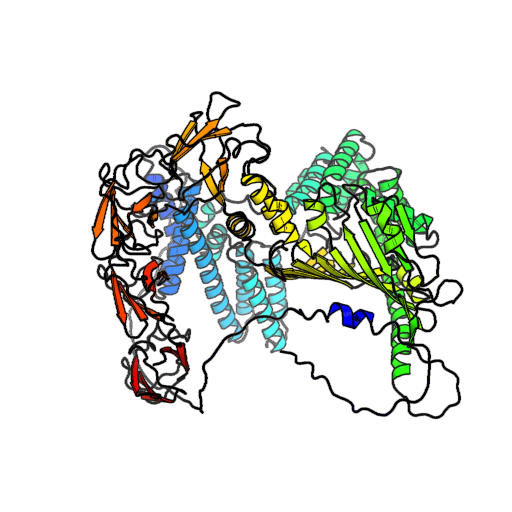967 45.946 1.00 65.00 423 ARG A C 1
ATOM 3239 O O . ARG A 1 423 ? -10.554 9.365 45.800 1.00 65.00 423 ARG A O 1
ATOM 3246 N N . LEU A 1 424 ? -8.844 8.072 45.131 1.00 48.75 424 LEU A N 1
ATOM 3247 C CA . LEU A 1 424 ? -9.546 7.474 43.990 1.00 48.75 424 LEU A CA 1
ATOM 3248 C C . LEU A 1 424 ? -10.676 6.542 44.420 1.00 48.75 424 LEU A C 1
ATOM 3250 O O . LEU A 1 424 ? -11.783 6.646 43.901 1.00 48.75 424 LEU A O 1
ATOM 3254 N N . GLN A 1 425 ? -10.445 5.696 45.423 1.00 63.22 425 GLN A N 1
ATOM 3255 C CA . GLN A 1 425 ? -11.494 4.865 46.014 1.00 63.22 425 GLN A CA 1
ATOM 3256 C C . GLN A 1 425 ? -12.607 5.716 46.645 1.00 63.22 425 GLN A C 1
ATOM 3258 O O . GLN A 1 425 ? -13.778 5.357 46.554 1.00 63.22 425 GLN A O 1
ATOM 3263 N N . GLN A 1 426 ? -12.274 6.859 47.255 1.00 67.81 426 GLN A N 1
ATOM 3264 C CA . GLN A 1 426 ? -13.263 7.812 47.769 1.00 67.81 426 GLN A CA 1
ATOM 3265 C C . GLN A 1 426 ? -14.016 8.544 46.651 1.00 67.81 426 GLN A C 1
ATOM 3267 O O . GLN A 1 426 ? -15.216 8.758 46.792 1.00 67.81 426 GLN A O 1
ATOM 3272 N N . ALA A 1 427 ? -13.355 8.908 45.548 1.00 49.88 427 ALA A N 1
ATOM 3273 C CA . ALA A 1 427 ? -14.008 9.494 44.380 1.00 49.88 427 ALA A CA 1
ATOM 3274 C C . ALA A 1 427 ? -14.987 8.494 43.741 1.00 49.88 427 ALA A C 1
ATOM 3276 O O . ALA A 1 427 ? -16.161 8.815 43.578 1.00 49.88 427 ALA A O 1
ATOM 3277 N N . ALA A 1 428 ? -14.554 7.251 43.502 1.00 48.16 428 ALA A N 1
ATOM 3278 C CA . ALA A 1 428 ? -15.402 6.170 42.996 1.00 48.16 428 ALA A CA 1
ATOM 3279 C C . ALA A 1 428 ? -16.626 5.916 43.902 1.00 48.16 428 ALA A C 1
ATOM 3281 O O . ALA A 1 428 ? -17.759 5.914 43.426 1.00 48.16 428 ALA A O 1
ATOM 3282 N N . LYS A 1 429 ? -16.422 5.825 45.226 1.00 61.88 429 LYS A N 1
ATOM 3283 C CA . LYS A 1 429 ? -17.509 5.674 46.217 1.00 61.88 429 LYS A CA 1
ATOM 3284 C C . LYS A 1 429 ? -18.429 6.896 46.348 1.00 61.88 429 LYS A C 1
ATOM 3286 O O . LYS A 1 429 ? -19.511 6.770 46.912 1.00 61.88 429 LYS A O 1
ATOM 3291 N N . LYS A 1 430 ? -18.023 8.077 45.869 1.00 59.31 430 LYS A N 1
ATOM 3292 C CA . LYS A 1 430 ? -18.888 9.270 45.769 1.00 59.31 430 LYS A CA 1
ATOM 3293 C C . LYS A 1 430 ? -19.647 9.329 44.440 1.00 59.31 430 LYS A C 1
ATOM 3295 O O . LYS A 1 430 ? -20.761 9.837 44.417 1.00 59.31 430 LYS A O 1
ATOM 3300 N N . LEU A 1 431 ? -19.073 8.789 43.366 1.00 46.84 431 LEU A N 1
ATOM 3301 C CA . LEU A 1 431 ? -19.720 8.640 42.057 1.00 46.84 431 LEU A CA 1
ATOM 3302 C C . LEU A 1 431 ? -20.868 7.618 42.091 1.00 46.84 431 LEU A C 1
ATOM 3304 O O . LEU A 1 431 ? -21.919 7.857 41.498 1.00 46.84 431 LEU A O 1
ATOM 3308 N N . GLU A 1 432 ? -20.686 6.509 42.810 1.00 50.03 432 GLU A N 1
ATOM 3309 C CA . GLU A 1 432 ? -21.632 5.386 42.861 1.00 50.03 432 GLU A CA 1
ATOM 3310 C C . GLU A 1 432 ? -23.060 5.789 43.322 1.00 50.03 432 GLU A C 1
ATOM 3312 O O . GLU A 1 432 ? -24.007 5.529 42.571 1.00 50.03 432 GLU A O 1
ATOM 3317 N N . PRO A 1 433 ? -23.278 6.516 44.444 1.00 52.72 433 PRO A N 1
ATOM 3318 C CA . PRO A 1 433 ? -24.620 6.954 44.841 1.00 52.72 433 PRO A CA 1
ATOM 3319 C C . PRO A 1 433 ? -25.216 8.005 43.900 1.00 52.72 433 PRO A C 1
ATOM 3321 O O . PRO A 1 433 ? -26.426 8.008 43.682 1.00 52.72 433 PRO A O 1
ATOM 3324 N N . SER A 1 434 ? -24.392 8.892 43.330 1.00 50.62 434 SER A N 1
ATOM 3325 C CA . SER A 1 434 ? -24.856 9.953 42.426 1.00 50.62 434 SER A CA 1
ATOM 3326 C C . SER A 1 434 ? -25.371 9.388 41.098 1.00 50.62 434 SER A C 1
ATOM 3328 O O . SER A 1 434 ? -26.419 9.814 40.607 1.00 50.62 434 SER A O 1
ATOM 3330 N N . LEU A 1 435 ? -24.692 8.377 40.548 1.00 44.81 435 LEU A N 1
ATOM 3331 C CA . LEU A 1 435 ? -25.153 7.649 39.363 1.00 44.81 435 LEU A CA 1
ATOM 3332 C C . LEU A 1 435 ? -26.415 6.820 39.667 1.00 44.81 435 LEU A C 1
ATOM 3334 O O . LEU A 1 435 ? -27.386 6.884 38.910 1.00 44.81 435 LEU A O 1
ATOM 3338 N N . MET A 1 436 ? -26.463 6.113 40.804 1.00 46.22 436 MET A N 1
ATOM 3339 C CA . MET A 1 436 ? -27.630 5.292 41.163 1.00 46.22 436 MET A CA 1
ATOM 3340 C C . MET A 1 436 ? -28.878 6.102 41.559 1.00 46.22 436 MET A C 1
ATOM 3342 O O . MET A 1 436 ? -29.990 5.693 41.216 1.00 46.22 436 MET A O 1
ATOM 3346 N N . GLN A 1 437 ? -28.751 7.262 42.215 1.00 52.75 437 GLN A N 1
ATOM 3347 C CA . GLN A 1 437 ? -29.898 8.151 42.484 1.00 52.75 437 GLN A CA 1
ATOM 3348 C C . GLN A 1 437 ? -30.477 8.762 41.201 1.00 52.75 437 GLN A C 1
ATOM 3350 O O . GLN A 1 437 ? -31.689 8.955 41.099 1.00 52.75 437 GLN A O 1
ATOM 3355 N N . THR A 1 438 ? -29.633 9.009 40.196 1.00 47.56 438 THR A N 1
ATOM 3356 C CA . THR A 1 438 ? -30.081 9.500 38.885 1.00 47.56 438 THR A CA 1
ATOM 3357 C C . THR A 1 438 ? -30.850 8.414 38.118 1.00 47.56 438 THR A C 1
ATOM 3359 O O . THR A 1 438 ? -31.879 8.707 37.512 1.00 47.56 438 THR A O 1
ATOM 3362 N N . GLY A 1 439 ? -30.419 7.148 38.204 1.00 44.78 439 GLY A N 1
ATOM 3363 C CA . GLY A 1 439 ? -31.121 6.016 37.584 1.00 44.78 439 GLY A CA 1
ATOM 3364 C C . GLY A 1 439 ? -32.413 5.589 38.297 1.00 44.78 439 GLY A C 1
ATOM 3365 O O . GLY A 1 439 ? -33.408 5.282 37.643 1.00 44.78 439 GLY A O 1
ATOM 3366 N N . SER A 1 440 ? -32.446 5.595 39.633 1.00 48.25 440 SER A N 1
ATOM 3367 C CA . SER A 1 440 ? -33.606 5.097 40.400 1.00 48.25 440 SER A CA 1
ATOM 3368 C C . SER A 1 440 ? -34.856 5.984 40.286 1.00 48.25 440 SER A C 1
ATOM 3370 O O . SER A 1 440 ? -35.970 5.461 40.306 1.00 48.25 440 SER A O 1
ATOM 3372 N N . ASN A 1 441 ? -34.703 7.290 40.040 1.00 49.59 441 ASN A N 1
ATOM 3373 C CA . ASN A 1 441 ? -35.831 8.192 39.763 1.00 49.59 441 ASN A CA 1
ATOM 3374 C C . ASN A 1 441 ? -36.433 8.053 38.346 1.00 49.59 441 ASN A C 1
ATOM 3376 O O . ASN A 1 441 ? -37.491 8.624 38.086 1.00 49.59 441 ASN A O 1
ATOM 3380 N N . MET A 1 442 ? -35.824 7.282 37.434 1.00 44.72 442 MET A N 1
ATOM 3381 C CA . MET A 1 442 ? -36.424 6.964 36.125 1.00 44.72 442 MET A CA 1
ATOM 3382 C C . MET A 1 442 ? -37.390 5.761 36.166 1.00 44.72 442 MET A C 1
ATOM 3384 O O . MET A 1 442 ? -38.069 5.493 35.176 1.00 44.72 442 MET A O 1
ATOM 3388 N N . GLY A 1 443 ? -37.457 5.018 37.280 1.00 47.19 443 GLY A N 1
ATOM 3389 C CA . GLY A 1 443 ? -38.011 3.656 37.300 1.00 47.19 443 GLY A CA 1
ATOM 3390 C C . GLY A 1 443 ? -39.506 3.471 37.606 1.00 47.19 443 GLY A C 1
ATOM 3391 O O . GLY A 1 443 ? -40.042 2.421 37.262 1.00 47.19 443 GLY A O 1
ATOM 3392 N N . SER A 1 444 ? -40.204 4.418 38.252 1.00 48.12 444 SER A N 1
ATOM 3393 C CA . SER A 1 444 ? -41.570 4.159 38.767 1.00 48.12 444 SER A CA 1
ATOM 3394 C C . SER A 1 444 ? -42.568 5.312 38.588 1.00 48.12 444 SER A C 1
ATOM 3396 O O . SER A 1 444 ? -43.070 5.895 39.550 1.00 48.12 444 SER A O 1
ATOM 3398 N N . GLY A 1 445 ? -42.926 5.604 37.337 1.00 50.72 445 GLY A N 1
ATOM 3399 C CA . GLY A 1 445 ? -43.973 6.568 36.973 1.00 50.72 445 GLY A CA 1
ATOM 3400 C C . GLY A 1 445 ? -45.418 6.069 37.146 1.00 50.72 445 GLY A C 1
ATOM 3401 O O . GLY A 1 445 ? -46.206 6.196 36.215 1.00 50.72 445 GLY A O 1
ATOM 3402 N N . THR A 1 446 ? -45.789 5.498 38.301 1.00 50.69 446 THR A N 1
ATOM 3403 C CA . THR A 1 446 ? -47.192 5.147 38.639 1.00 50.69 446 THR A CA 1
ATOM 3404 C C . THR A 1 446 ? -47.516 5.418 40.116 1.00 50.69 446 THR A C 1
ATOM 3406 O O . THR A 1 446 ? -47.704 4.509 40.917 1.00 50.69 446 THR A O 1
ATOM 3409 N N . GLY A 1 447 ? -47.601 6.693 40.503 1.00 48.88 447 GLY A N 1
ATOM 3410 C CA . GLY A 1 447 ? -47.975 7.070 41.870 1.00 48.88 447 GLY A CA 1
ATOM 3411 C C . GLY A 1 447 ? -48.358 8.540 41.994 1.00 48.88 447 GLY A C 1
ATOM 3412 O O . GLY A 1 447 ? -47.516 9.423 41.868 1.00 48.88 447 GLY A O 1
ATOM 3413 N N . SER A 1 448 ? -49.637 8.816 42.248 1.00 52.34 448 SER A N 1
ATOM 3414 C CA . SER A 1 448 ? -50.154 10.170 42.455 1.00 52.34 448 SER A CA 1
ATOM 3415 C C . SER A 1 448 ? -49.706 10.733 43.811 1.00 52.34 448 SER A C 1
ATOM 3417 O O . SER A 1 448 ? -50.324 10.446 44.836 1.00 52.34 448 SER A O 1
ATOM 3419 N N . GLY A 1 449 ? -48.655 11.555 43.817 1.00 46.53 449 GLY A N 1
ATOM 3420 C CA . GLY A 1 449 ? -48.177 12.274 44.999 1.00 46.53 449 GLY A CA 1
ATOM 3421 C C . GLY A 1 449 ? -47.743 13.692 44.641 1.00 46.53 449 GLY A C 1
ATOM 3422 O O . GLY A 1 449 ? -46.880 13.886 43.791 1.00 46.53 449 GLY A O 1
ATOM 3423 N N . THR A 1 450 ? -48.344 14.699 45.277 1.00 50.09 450 THR A N 1
ATOM 3424 C CA . THR A 1 450 ? -48.129 16.127 44.983 1.00 50.09 450 THR A CA 1
ATOM 3425 C C . THR A 1 450 ? -46.834 16.667 45.604 1.00 50.09 450 THR A C 1
ATOM 3427 O O . THR A 1 450 ? -46.867 17.559 46.450 1.00 50.09 450 THR A O 1
ATOM 3430 N N . GLY A 1 451 ? -45.688 16.114 45.199 1.00 47.72 451 GLY A N 1
ATOM 3431 C CA . GLY A 1 451 ? -44.351 16.616 45.524 1.00 47.72 451 GLY A CA 1
ATOM 3432 C C . GLY A 1 451 ? -43.652 17.121 44.263 1.00 47.72 451 GLY A C 1
ATOM 3433 O O . GLY A 1 451 ? -43.446 16.358 43.325 1.00 47.72 451 GLY A O 1
ATOM 3434 N N . SER A 1 452 ? -43.288 18.404 44.221 1.00 50.31 452 SER A N 1
ATOM 3435 C CA . SER A 1 452 ? -42.745 19.078 43.030 1.00 50.31 452 SER A CA 1
ATOM 3436 C C . SER A 1 452 ? -41.259 18.778 42.774 1.00 50.31 452 SER A C 1
ATOM 3438 O O . SER A 1 452 ? -40.439 19.693 42.685 1.00 50.31 452 SER A O 1
ATOM 3440 N N . GLY A 1 453 ? -40.897 17.498 42.668 1.00 49.19 453 GLY A N 1
ATOM 3441 C CA . GLY A 1 453 ? -39.587 17.080 42.174 1.00 49.19 453 GLY A CA 1
ATOM 3442 C C . GLY A 1 453 ? -39.506 17.309 40.666 1.00 49.19 453 GLY A C 1
ATOM 3443 O O . GLY A 1 453 ? -40.148 16.593 39.901 1.00 49.19 453 GLY A O 1
ATOM 3444 N N . ALA A 1 454 ? -38.752 18.320 40.231 1.00 55.00 454 ALA A N 1
ATOM 3445 C CA . ALA A 1 454 ? -38.538 18.564 38.807 1.00 55.00 454 ALA A CA 1
ATOM 3446 C C . ALA A 1 454 ? -37.775 17.375 38.180 1.00 55.00 454 ALA A C 1
ATOM 3448 O O . ALA A 1 454 ? -36.758 16.960 38.743 1.00 55.00 454 ALA A O 1
ATOM 3449 N N . PRO A 1 455 ? -38.237 16.811 37.048 1.00 57.34 455 PRO A N 1
ATOM 3450 C CA . PRO A 1 455 ? -37.592 15.654 36.439 1.00 57.34 455 PRO A CA 1
ATOM 3451 C C . PRO A 1 455 ? -36.186 15.999 35.935 1.00 57.34 455 PRO A C 1
ATOM 3453 O O . PRO A 1 455 ? -35.963 17.067 35.362 1.00 57.34 455 PRO A O 1
ATOM 3456 N N . VAL A 1 456 ? -35.252 15.059 36.107 1.00 60.81 456 VAL A N 1
ATOM 3457 C CA . VAL A 1 456 ? -33.919 15.122 35.492 1.00 60.81 456 VAL A CA 1
ATOM 3458 C C . VAL A 1 456 ? -34.095 15.097 33.976 1.00 60.81 456 VAL A C 1
ATOM 3460 O O . VAL A 1 456 ? -34.676 14.160 33.428 1.00 60.81 456 VAL A O 1
ATOM 3463 N N . GLY A 1 457 ? -33.612 16.134 33.296 1.00 71.25 457 GLY A N 1
ATOM 3464 C CA . GLY A 1 457 ? -33.815 16.317 31.861 1.00 71.25 457 GLY A CA 1
ATOM 3465 C C . GLY A 1 457 ? -32.610 16.960 31.187 1.00 71.25 457 GLY A C 1
ATOM 3466 O O . GLY A 1 457 ? -31.856 17.702 31.815 1.00 71.25 457 GLY A O 1
ATOM 3467 N N . LEU A 1 458 ? -32.436 16.683 29.896 1.00 76.38 458 LEU A N 1
ATOM 3468 C CA . LEU A 1 458 ? -31.472 17.395 29.061 1.00 76.38 458 LEU A CA 1
ATOM 3469 C C . LEU A 1 458 ? -32.045 18.770 28.699 1.00 76.38 458 LEU A C 1
ATOM 3471 O O . LEU A 1 458 ? -33.146 18.868 28.159 1.00 76.38 458 LEU A O 1
ATOM 3475 N N . GLY A 1 459 ? -31.294 19.828 28.989 1.00 81.19 459 GLY A N 1
ATOM 3476 C CA . GLY A 1 459 ? -31.630 21.204 28.621 1.00 81.19 459 GLY A CA 1
ATOM 3477 C C . GLY A 1 459 ? -30.422 21.936 28.036 1.00 81.19 459 GLY A C 1
ATOM 3478 O O . GLY A 1 459 ? -29.315 21.403 28.075 1.00 81.19 459 GLY A O 1
ATOM 3479 N N . PRO A 1 460 ? -30.581 23.161 27.506 1.00 83.38 460 PRO A N 1
ATOM 3480 C CA . PRO A 1 460 ? -29.431 23.986 27.144 1.00 83.38 460 PRO A CA 1
ATOM 3481 C C . PRO A 1 460 ? -28.551 24.219 28.378 1.00 83.38 460 PRO A C 1
ATOM 3483 O O . PRO A 1 460 ? -29.075 24.428 29.479 1.00 83.38 460 PRO A O 1
ATOM 3486 N N . CYS A 1 461 ? -27.229 24.186 28.207 1.00 82.69 461 CYS A N 1
ATOM 3487 C CA . CYS A 1 461 ? -26.299 24.531 29.285 1.00 82.69 461 CYS A CA 1
ATOM 3488 C C . CYS A 1 461 ? -26.625 25.915 29.856 1.00 82.69 461 CYS A C 1
ATOM 3490 O O . CYS A 1 461 ? -27.119 26.784 29.138 1.00 82.69 461 CYS A O 1
ATOM 3492 N N . GLN A 1 462 ? -26.367 26.122 31.140 1.00 81.94 462 GLN A N 1
ATOM 3493 C CA . GLN A 1 462 ? -26.471 27.426 31.777 1.00 81.94 462 GLN A CA 1
ATOM 3494 C C . GLN A 1 462 ? -25.103 28.108 31.855 1.00 81.94 462 GLN A C 1
ATOM 3496 O O . GLN A 1 462 ? -24.070 27.454 32.004 1.00 81.94 462 GLN A O 1
ATOM 3501 N N . ASP A 1 463 ? -25.108 29.430 31.715 1.00 76.75 463 ASP A N 1
ATOM 3502 C CA . ASP A 1 463 ? -23.966 30.278 32.036 1.00 76.75 463 ASP A CA 1
ATOM 3503 C C . ASP A 1 463 ? -23.816 30.421 33.573 1.00 76.75 463 ASP A C 1
ATOM 3505 O O . ASP A 1 463 ? -24.679 29.949 34.324 1.00 76.75 463 ASP A O 1
ATOM 3509 N N . PRO A 1 464 ? -22.737 31.049 34.082 1.00 72.69 464 PRO A N 1
ATOM 3510 C CA . PRO A 1 464 ? -22.551 31.245 35.524 1.00 72.69 464 PRO A CA 1
ATOM 3511 C C . PRO A 1 464 ? -23.664 32.052 36.218 1.00 72.69 464 PRO A C 1
ATOM 3513 O O . PRO A 1 464 ? -23.820 31.932 37.430 1.00 72.69 464 PRO A O 1
ATOM 3516 N N . ASP A 1 465 ? -24.459 32.827 35.468 1.00 76.06 465 ASP A N 1
ATOM 3517 C CA . ASP A 1 465 ? -25.620 33.572 35.976 1.00 76.06 465 ASP A CA 1
ATOM 3518 C C . ASP A 1 465 ? -26.910 32.719 35.992 1.00 76.06 465 ASP A C 1
ATOM 3520 O O . ASP A 1 465 ? -27.987 33.214 36.337 1.00 76.06 465 ASP A O 1
ATOM 3524 N N . GLY A 1 466 ? -26.842 31.448 35.581 1.00 73.69 466 GLY A N 1
ATOM 3525 C CA . GLY A 1 466 ? -27.988 30.546 35.485 1.00 73.69 466 GLY A CA 1
ATOM 3526 C C . GLY A 1 466 ? -28.893 30.793 34.270 1.00 73.69 466 GLY A C 1
ATOM 3527 O O . GLY A 1 466 ? -29.967 30.188 34.182 1.00 73.69 466 GLY A O 1
ATOM 3528 N N . LYS A 1 467 ? -28.500 31.648 33.320 1.00 77.81 467 LYS A N 1
ATOM 3529 C CA . LYS A 1 467 ? -29.241 31.881 32.068 1.00 77.81 467 LYS A CA 1
ATOM 3530 C C . LYS A 1 467 ? -28.858 30.808 31.044 1.00 77.81 467 LYS A C 1
ATOM 3532 O O . LYS A 1 467 ? -27.765 30.259 31.136 1.00 77.81 467 LYS A O 1
ATOM 3537 N N . PRO A 1 468 ? -29.703 30.488 30.048 1.00 72.00 468 PRO A N 1
ATOM 3538 C CA . PRO A 1 468 ? -29.311 29.575 28.978 1.00 72.00 468 PRO A CA 1
ATOM 3539 C C . PRO A 1 468 ? -28.097 30.130 28.222 1.00 72.00 468 PRO A C 1
ATOM 3541 O O . PRO A 1 468 ? -28.191 31.181 27.585 1.00 72.00 468 PRO A O 1
ATOM 3544 N N . ALA A 1 469 ? -26.974 29.418 28.277 1.00 67.25 469 ALA A N 1
ATOM 3545 C CA . ALA A 1 469 ? -25.791 29.716 27.491 1.00 67.25 469 ALA A CA 1
ATOM 3546 C C . ALA A 1 469 ? -26.144 29.546 26.007 1.00 67.25 469 ALA A C 1
ATOM 3548 O O . ALA A 1 469 ? -26.382 28.435 25.526 1.00 67.25 469 ALA A O 1
ATOM 3549 N N . ALA A 1 470 ? -26.227 30.668 25.292 1.00 66.88 470 ALA A N 1
ATOM 3550 C CA . ALA A 1 470 ? -26.448 30.670 23.854 1.00 66.88 470 ALA A CA 1
ATOM 3551 C C . ALA A 1 470 ? -25.291 29.963 23.126 1.00 66.88 470 ALA A C 1
ATOM 3553 O O . ALA A 1 470 ? -24.180 29.862 23.649 1.00 66.88 470 ALA A O 1
ATOM 3554 N N . VAL A 1 471 ? -25.551 29.507 21.897 1.00 79.62 471 VAL A N 1
ATOM 3555 C CA . VAL A 1 471 ? -24.523 28.934 21.015 1.00 79.62 471 VAL A CA 1
ATOM 3556 C C . VAL A 1 471 ? -23.352 29.913 20.911 1.00 79.62 471 VAL A C 1
ATOM 3558 O O . VAL A 1 471 ? -23.524 31.038 20.442 1.00 79.62 471 VAL A O 1
ATOM 3561 N N . SER A 1 472 ? -22.171 29.491 21.360 1.00 82.81 472 SER A N 1
ATOM 3562 C CA . SER A 1 472 ? -20.959 30.302 21.261 1.00 82.81 472 SER A CA 1
ATOM 3563 C C . SER A 1 472 ? -20.296 30.032 19.918 1.00 82.81 472 SER A C 1
ATOM 3565 O O . SER A 1 472 ? -19.902 28.900 19.658 1.00 82.81 472 SER A O 1
ATOM 3567 N N . CYS A 1 473 ? -20.196 31.046 19.061 1.00 84.94 473 CYS A N 1
ATOM 3568 C CA . CYS A 1 473 ? -19.461 30.972 17.805 1.00 84.94 473 CYS A CA 1
ATOM 3569 C C . CYS A 1 473 ? -18.191 31.825 17.876 1.00 84.94 473 CYS A C 1
ATOM 3571 O O . CYS A 1 473 ? -18.220 32.963 18.351 1.00 84.94 473 CYS A O 1
ATOM 3573 N N . SER A 1 474 ? -17.093 31.293 17.346 1.00 86.81 474 SER A N 1
ATOM 3574 C CA . SER A 1 474 ? -15.822 31.992 17.156 1.00 86.81 474 SER A CA 1
ATOM 3575 C C . SER A 1 474 ? -15.284 31.680 15.766 1.00 86.81 474 SER A C 1
ATOM 3577 O O . SER A 1 474 ? -15.320 30.526 15.348 1.00 86.81 474 SER A O 1
ATOM 3579 N N . MET A 1 475 ? -14.784 32.680 15.042 1.00 84.00 475 MET A N 1
ATOM 3580 C CA . MET A 1 475 ? -14.120 32.479 13.757 1.00 84.00 475 MET A CA 1
ATOM 3581 C C . MET A 1 475 ? -12.942 33.430 13.582 1.00 84.00 475 MET A C 1
ATOM 3583 O O . MET A 1 475 ? -13.101 34.647 13.624 1.00 84.00 475 MET A O 1
ATOM 3587 N N . CYS A 1 476 ? -11.766 32.854 13.360 1.00 84.88 476 CYS A N 1
ATOM 3588 C CA . CYS A 1 476 ? -10.493 33.536 13.208 1.00 84.88 476 CYS A CA 1
ATOM 3589 C C . CYS A 1 476 ? -9.971 33.407 11.777 1.00 84.88 476 CYS A C 1
ATOM 3591 O O . CYS A 1 476 ? -10.015 32.323 11.189 1.00 84.88 476 CYS A O 1
ATOM 3593 N N . VAL A 1 477 ? -9.411 34.498 11.251 1.00 83.12 477 VAL A N 1
ATOM 3594 C CA . VAL A 1 477 ? -8.642 34.504 10.000 1.00 83.12 477 VAL A CA 1
ATOM 3595 C C . VAL A 1 477 ? -7.202 34.938 10.289 1.00 83.12 477 VAL A C 1
ATOM 3597 O O . VAL A 1 477 ? -6.968 35.963 10.934 1.00 83.12 477 VAL A O 1
ATOM 3600 N N . ASN A 1 478 ? -6.242 34.133 9.827 1.00 82.38 478 ASN A N 1
ATOM 3601 C CA . ASN A 1 478 ? -4.801 34.249 10.089 1.00 82.38 478 ASN A CA 1
ATOM 3602 C C . ASN A 1 478 ? -4.416 34.265 11.578 1.00 82.38 478 ASN A C 1
ATOM 3604 O O . ASN A 1 478 ? -3.453 34.919 11.957 1.00 82.38 478 ASN A O 1
ATOM 3608 N N . GLY A 1 479 ? -5.179 33.570 12.428 1.00 76.62 479 GLY A N 1
ATOM 3609 C CA . GLY A 1 479 ? -4.952 33.494 13.879 1.00 76.62 479 GLY A CA 1
ATOM 3610 C C . GLY A 1 479 ? -5.354 34.760 14.644 1.00 76.62 479 GLY A C 1
ATOM 3611 O O . GLY A 1 479 ? -6.078 34.662 15.628 1.00 76.62 479 GLY A O 1
ATOM 3612 N N . ASP A 1 480 ? -4.961 35.934 14.151 1.00 75.81 480 ASP A N 1
ATOM 3613 C CA . ASP A 1 480 ? -5.057 37.200 14.890 1.00 75.81 480 ASP A CA 1
ATOM 3614 C C . ASP A 1 480 ? -6.416 37.914 14.760 1.00 75.81 480 ASP A C 1
ATOM 3616 O O . ASP A 1 480 ? -6.789 38.708 15.623 1.00 75.81 480 ASP A O 1
ATOM 3620 N N . ASN A 1 481 ? -7.185 37.655 13.693 1.00 78.56 481 ASN A N 1
ATOM 3621 C CA . ASN A 1 481 ? -8.446 38.359 13.419 1.00 78.56 481 ASN A CA 1
ATOM 3622 C C . ASN A 1 481 ? -9.651 37.474 13.756 1.00 78.56 481 ASN A C 1
ATOM 3624 O O . ASN A 1 481 ? -10.267 36.892 12.860 1.00 78.56 481 ASN A O 1
ATOM 3628 N N . CYS A 1 482 ? -9.966 37.353 15.048 1.00 81.69 482 CYS A N 1
ATOM 3629 C CA . CYS A 1 482 ? -11.100 36.570 15.546 1.00 81.69 482 CYS A CA 1
ATOM 3630 C C . CYS A 1 482 ? -12.365 37.416 15.758 1.00 81.69 482 CYS A C 1
ATOM 3632 O O . CYS A 1 482 ? -12.357 38.395 16.501 1.00 81.69 482 CYS A O 1
ATOM 3634 N N . VAL A 1 483 ? -13.482 36.981 15.172 1.00 81.69 483 VAL A N 1
ATOM 3635 C CA . VAL A 1 483 ? -14.837 37.477 15.450 1.00 81.69 483 VAL A CA 1
ATOM 3636 C C . VAL A 1 483 ? -15.557 36.443 16.314 1.00 81.69 483 VAL A C 1
ATOM 3638 O O . VAL A 1 483 ? -15.547 35.257 15.990 1.00 81.69 483 VAL A O 1
ATOM 3641 N N . SER A 1 484 ? -16.195 36.870 17.405 1.00 77.94 484 SER A N 1
ATOM 3642 C CA . SER A 1 484 ? -16.963 35.984 18.293 1.00 77.94 484 SER A CA 1
ATOM 3643 C C . SER A 1 484 ? -18.359 36.532 18.592 1.00 77.94 484 SER A C 1
ATOM 3645 O O . SER A 1 484 ? -18.578 37.745 18.627 1.00 77.94 484 SER A O 1
ATOM 3647 N N . SER A 1 485 ? -19.329 35.634 18.781 1.00 68.94 485 SER A N 1
ATOM 3648 C CA . SER A 1 485 ? -20.728 36.000 19.008 1.00 68.94 485 SER A CA 1
ATOM 3649 C C . SER A 1 485 ? -21.022 36.291 20.478 1.00 68.94 485 SER A C 1
ATOM 3651 O O . SER A 1 485 ? -21.309 35.386 21.264 1.00 68.94 485 SER A O 1
ATOM 3653 N N . GLY A 1 486 ? -21.026 37.576 20.838 1.00 56.81 486 GLY A N 1
ATOM 3654 C CA . GLY A 1 486 ? -21.499 38.063 22.135 1.00 56.81 486 GLY A CA 1
ATOM 3655 C C . GLY A 1 486 ? -23.014 37.898 22.320 1.00 56.81 486 GLY A C 1
ATOM 3656 O O . GLY A 1 486 ? -23.763 38.861 22.197 1.00 56.81 486 GLY A O 1
ATOM 3657 N N . GLY A 1 487 ? -23.471 36.677 22.612 1.00 54.34 487 GLY A N 1
ATOM 3658 C CA . GLY A 1 487 ? -24.784 36.388 23.211 1.00 54.34 487 GLY A CA 1
ATOM 3659 C C . GLY A 1 487 ? -26.043 36.592 22.352 1.00 54.34 487 GLY A C 1
ATOM 3660 O O . GLY A 1 487 ? -27.142 36.397 22.865 1.00 54.34 487 GLY A O 1
ATOM 3661 N N . SER A 1 488 ? -25.929 36.959 21.070 1.00 53.31 488 SER A N 1
ATOM 3662 C CA . SER A 1 488 ? -27.078 37.171 20.174 1.00 53.31 488 SER A CA 1
ATOM 3663 C C . SER A 1 488 ? -27.020 36.272 18.937 1.00 53.31 488 SER A C 1
ATOM 3665 O O . SER A 1 488 ? -25.993 36.193 18.268 1.00 53.31 488 SER A O 1
ATOM 3667 N N . TYR A 1 489 ? -28.154 35.652 18.592 1.00 55.06 489 TYR A N 1
ATOM 3668 C CA . TYR A 1 489 ? -28.344 34.707 17.475 1.00 55.06 489 TYR A CA 1
ATOM 3669 C C . TYR A 1 489 ? -28.216 35.326 16.064 1.00 55.06 489 TYR A C 1
ATOM 3671 O O . TYR A 1 489 ? -28.619 34.713 15.080 1.00 55.06 489 TYR A O 1
ATOM 3679 N N . SER A 1 490 ? -27.704 36.553 15.955 1.00 49.84 490 SER A N 1
ATOM 3680 C CA . SER A 1 490 ? -27.675 37.357 14.732 1.00 49.84 490 SER A CA 1
ATOM 3681 C C . SER A 1 490 ? -26.271 37.905 14.464 1.00 49.84 490 SER A C 1
ATOM 3683 O O . SER A 1 490 ? -26.057 39.118 14.473 1.00 49.84 490 SER A O 1
ATOM 3685 N N . ILE A 1 491 ? -25.314 37.013 14.195 1.00 54.53 491 ILE A N 1
ATOM 3686 C CA . ILE A 1 491 ? -24.111 37.384 13.442 1.00 54.53 491 ILE A CA 1
ATOM 3687 C C . ILE A 1 491 ? -24.281 36.897 12.007 1.00 54.53 491 ILE A C 1
ATOM 3689 O O . ILE A 1 491 ? -24.358 35.698 11.748 1.00 54.53 491 ILE A O 1
ATOM 3693 N N . ASP A 1 492 ? -24.295 37.842 11.070 1.00 64.12 492 ASP A N 1
ATOM 3694 C CA . ASP A 1 492 ? -24.063 37.557 9.658 1.00 64.12 492 ASP A CA 1
ATOM 3695 C C . ASP A 1 492 ? -22.560 37.302 9.458 1.00 64.12 492 ASP A C 1
ATOM 3697 O O . ASP A 1 492 ? -21.770 38.195 9.146 1.00 64.12 492 ASP A O 1
ATOM 3701 N N . VAL A 1 493 ? -22.155 36.058 9.728 1.00 59.91 493 VAL A N 1
ATOM 3702 C CA . VAL A 1 493 ? -20.747 35.633 9.685 1.00 59.91 493 VAL A CA 1
ATOM 3703 C C . VAL A 1 493 ? -20.168 35.857 8.282 1.00 59.91 493 VAL A C 1
ATOM 3705 O O . VAL A 1 493 ? -18.997 36.200 8.135 1.00 59.91 493 VAL A O 1
ATOM 3708 N N . PHE A 1 494 ? -20.993 35.734 7.240 1.00 58.19 494 PHE A N 1
ATOM 3709 C CA . PHE A 1 494 ? -20.564 35.842 5.849 1.00 58.19 494 PHE A CA 1
ATOM 3710 C C . PHE A 1 494 ? -20.223 37.279 5.434 1.00 58.19 494 PHE A C 1
ATOM 3712 O O . PHE A 1 494 ? -19.230 37.474 4.726 1.00 58.19 494 PHE A O 1
ATOM 3719 N N . SER A 1 495 ? -20.959 38.298 5.897 1.00 62.41 495 SER A N 1
ATOM 3720 C CA . SER A 1 495 ? -20.563 39.693 5.635 1.00 62.41 495 SER A CA 1
ATOM 3721 C C . SER A 1 495 ? -19.316 40.117 6.417 1.00 62.41 495 SER A C 1
ATOM 3723 O O . SER A 1 495 ? -18.502 40.865 5.874 1.00 62.41 495 SER A O 1
ATOM 3725 N N . ALA A 1 496 ? -19.094 39.571 7.619 1.00 59.03 496 ALA A N 1
ATOM 3726 C CA . ALA A 1 496 ? -17.849 39.759 8.370 1.00 59.03 496 ALA A CA 1
ATOM 3727 C C . ALA A 1 496 ? -16.634 39.052 7.726 1.00 59.03 496 ALA A C 1
ATOM 3729 O O . ALA A 1 496 ? -15.510 39.546 7.821 1.00 59.03 496 ALA A O 1
ATOM 3730 N N . LEU A 1 497 ? -16.844 37.923 7.036 1.00 61.25 497 LEU A N 1
ATOM 3731 C CA . LEU A 1 497 ? -15.787 37.162 6.354 1.00 61.25 497 LEU A CA 1
ATOM 3732 C C . LEU A 1 497 ? -15.356 37.748 5.009 1.00 61.25 497 LEU A C 1
ATOM 3734 O O . LEU A 1 497 ? -14.182 37.649 4.645 1.00 61.25 497 LEU A O 1
ATOM 3738 N N . LYS A 1 498 ? -16.283 38.352 4.260 1.00 68.25 498 LYS A N 1
ATOM 3739 C CA . LYS A 1 498 ? -16.038 38.838 2.892 1.00 68.25 498 LYS A CA 1
ATOM 3740 C C . LYS A 1 498 ? -14.786 39.735 2.742 1.00 68.25 498 LYS A C 1
ATOM 3742 O O . LYS A 1 498 ? -14.083 39.558 1.749 1.00 68.25 498 LYS A O 1
ATOM 3747 N N . PRO A 1 499 ? -14.440 40.641 3.685 1.00 63.34 499 PRO A N 1
ATOM 3748 C CA . PRO A 1 499 ? -13.203 41.428 3.617 1.00 63.34 499 PRO A CA 1
ATOM 3749 C C . PRO A 1 499 ? -11.932 40.634 3.969 1.00 63.34 499 PRO A C 1
ATOM 3751 O O . PRO A 1 499 ? -10.848 40.971 3.498 1.00 63.34 499 PRO A O 1
ATOM 3754 N N . LEU A 1 500 ? -12.046 39.594 4.803 1.00 57.72 500 LEU A N 1
ATOM 3755 C CA . LEU A 1 500 ? -10.918 38.806 5.323 1.00 57.72 500 LEU A CA 1
ATOM 3756 C C . LEU A 1 500 ? -10.437 37.733 4.330 1.00 57.72 500 LEU A C 1
ATOM 3758 O O . LEU A 1 500 ? -9.251 37.401 4.292 1.00 57.72 500 LEU A O 1
ATOM 3762 N N . LEU A 1 501 ? -11.348 37.232 3.491 1.00 63.78 501 LEU A N 1
ATOM 3763 C CA . LEU A 1 501 ? -11.063 36.274 2.415 1.00 63.78 501 LEU A CA 1
ATOM 3764 C C . LEU A 1 501 ? -10.430 36.918 1.167 1.00 63.78 501 LEU A C 1
ATOM 3766 O O . LEU A 1 501 ? -9.939 36.210 0.297 1.00 63.78 501 LEU A O 1
ATOM 3770 N N . GLY A 1 502 ? -10.405 38.253 1.077 1.00 60.12 502 GLY A N 1
ATOM 3771 C CA . GLY A 1 502 ? -9.818 38.988 -0.052 1.00 60.12 502 GLY A CA 1
ATOM 3772 C C . GLY A 1 502 ? -8.284 39.055 -0.066 1.00 60.12 502 GLY A C 1
ATOM 3773 O O . GLY A 1 502 ? -7.720 39.718 -0.933 1.00 60.12 502 GLY A O 1
ATOM 3774 N N . ARG A 1 503 ? -7.600 38.419 0.894 1.00 63.25 503 ARG A N 1
ATOM 3775 C CA . ARG A 1 503 ? -6.134 38.325 0.944 1.00 63.25 503 ARG A CA 1
ATOM 3776 C C . ARG A 1 503 ? -5.707 36.916 0.541 1.00 63.25 503 ARG A C 1
ATOM 3778 O O . ARG A 1 503 ? -6.197 35.937 1.100 1.00 63.25 503 ARG A O 1
ATOM 3785 N N . SER A 1 504 ? -4.774 36.818 -0.404 1.00 59.09 504 SER A N 1
ATOM 3786 C CA . SER A 1 504 ? -4.090 35.561 -0.718 1.00 59.09 504 SER A CA 1
ATOM 3787 C C . SER A 1 504 ? -3.429 34.999 0.545 1.00 59.09 504 SER A C 1
ATOM 3789 O O . SER A 1 504 ? -2.763 35.745 1.262 1.00 59.09 504 SER A O 1
ATOM 3791 N N . ASN A 1 505 ? -3.603 33.696 0.782 1.00 66.50 505 ASN A N 1
ATOM 3792 C CA . ASN A 1 505 ? -3.075 32.938 1.927 1.00 66.50 505 ASN A CA 1
ATOM 3793 C C . ASN A 1 505 ? -3.763 33.237 3.278 1.00 66.50 505 ASN A C 1
ATOM 3795 O O . ASN A 1 505 ? -3.129 33.190 4.328 1.00 66.50 505 ASN A O 1
ATOM 3799 N N . SER A 1 506 ? -5.072 33.523 3.272 1.00 77.12 506 SER A N 1
ATOM 3800 C CA . SER A 1 506 ? -5.872 33.604 4.504 1.00 77.12 506 SER A CA 1
ATOM 3801 C C . SER A 1 506 ? -6.216 32.216 5.080 1.00 77.12 506 SER A C 1
ATOM 3803 O O . SER A 1 506 ? -7.187 31.587 4.658 1.00 77.12 506 SER A O 1
ATOM 3805 N N . CYS A 1 507 ? -5.468 31.765 6.091 1.00 87.12 507 CYS A N 1
ATOM 3806 C CA . CYS A 1 507 ? -5.837 30.624 6.943 1.00 87.12 507 CYS A CA 1
ATOM 3807 C C . CYS A 1 507 ? -7.127 30.955 7.696 1.00 87.12 507 CYS A C 1
ATOM 3809 O O . CYS A 1 507 ? -7.267 32.068 8.207 1.00 87.12 507 CYS A O 1
ATOM 3811 N N . MET A 1 508 ? -8.046 30.000 7.847 1.00 87.88 508 MET A N 1
ATOM 3812 C CA . MET A 1 508 ? -9.268 30.217 8.628 1.00 87.88 508 MET A CA 1
ATOM 3813 C C . MET A 1 508 ? -9.541 29.076 9.598 1.00 87.88 508 MET A C 1
ATOM 3815 O O . MET A 1 508 ? -9.292 27.912 9.297 1.00 87.88 508 MET A O 1
ATOM 3819 N N . LYS A 1 509 ? -10.097 29.412 10.758 1.00 91.06 509 LYS A N 1
ATOM 3820 C CA . LYS A 1 509 ? -10.617 28.436 11.711 1.00 91.06 509 LYS A CA 1
ATOM 3821 C C . LYS A 1 509 ? -11.809 29.035 12.426 1.00 91.06 509 LYS A C 1
ATOM 3823 O O . LYS A 1 509 ? -11.679 30.084 13.049 1.00 91.06 509 LYS A O 1
ATOM 3828 N N . GLY A 1 510 ? -12.960 28.385 12.352 1.00 89.75 510 GLY A N 1
ATOM 3829 C CA . GLY A 1 510 ? -14.151 28.835 13.057 1.00 89.75 510 GLY A CA 1
ATOM 3830 C C . GLY A 1 510 ? -15.043 27.682 13.458 1.00 89.75 510 GLY A C 1
ATOM 3831 O O . GLY A 1 510 ? -15.043 26.648 12.808 1.00 89.75 510 GLY A O 1
ATOM 3832 N N . TYR A 1 511 ? -15.779 27.843 14.546 1.00 91.44 511 TYR A N 1
ATOM 3833 C CA . TYR A 1 511 ? -16.702 26.843 15.060 1.00 91.44 511 TYR A CA 1
ATOM 3834 C C . TYR A 1 511 ? -17.809 27.504 15.873 1.00 91.44 511 TYR A C 1
ATOM 3836 O O . TYR A 1 511 ? -17.644 28.602 16.407 1.00 91.44 511 TYR A O 1
ATOM 3844 N N . CYS A 1 512 ? -18.935 26.811 15.963 1.00 90.12 512 CYS A N 1
ATOM 3845 C CA . CYS A 1 512 ? -20.047 27.112 16.843 1.00 90.12 512 CYS A CA 1
ATOM 3846 C C . CYS A 1 512 ? -20.272 25.926 17.779 1.00 90.12 512 CYS A C 1
ATOM 3848 O O . CYS A 1 512 ? -20.313 24.784 17.325 1.00 90.12 512 CYS A O 1
ATOM 3850 N N . THR A 1 513 ? -20.467 26.211 19.064 1.00 90.31 513 THR A N 1
ATOM 3851 C CA . THR A 1 513 ? -20.631 25.221 20.132 1.00 90.31 513 THR A CA 1
ATOM 3852 C C . THR A 1 513 ? -22.035 25.315 20.744 1.00 90.31 513 THR A C 1
ATOM 3854 O O . THR A 1 513 ? -22.238 26.032 21.731 1.00 90.31 513 THR A O 1
ATOM 3857 N N . PRO A 1 514 ? -23.052 24.623 20.197 1.00 87.44 514 PRO A N 1
ATOM 3858 C CA . PRO A 1 514 ? -24.214 24.214 20.980 1.00 87.44 514 PRO A CA 1
ATOM 3859 C C . PRO A 1 514 ? -23.787 23.377 22.196 1.00 87.44 514 PRO A C 1
ATOM 3861 O O . PRO A 1 514 ? -22.893 22.532 22.113 1.00 87.44 514 PRO A O 1
ATOM 3864 N N . CYS A 1 515 ? -24.454 23.610 23.326 1.00 86.56 515 CYS A N 1
ATOM 3865 C CA . CYS A 1 515 ? -24.171 22.966 24.606 1.00 86.56 515 CYS A CA 1
ATOM 3866 C C . CYS A 1 515 ? -25.478 22.474 25.246 1.00 86.56 515 CYS A C 1
ATOM 3868 O O . CYS A 1 515 ? -26.415 23.256 25.430 1.00 86.56 515 CYS A O 1
ATOM 3870 N N . MET A 1 516 ? -25.535 21.191 25.608 1.00 86.19 516 MET A N 1
ATOM 3871 C CA . MET A 1 516 ? -26.659 20.564 26.313 1.00 86.19 516 MET A CA 1
ATOM 3872 C C . MET A 1 516 ? -26.192 19.985 27.648 1.00 86.19 516 MET A C 1
ATOM 3874 O O . MET A 1 516 ? -25.278 19.168 27.670 1.00 86.19 516 MET A O 1
ATOM 3878 N N . GLY A 1 517 ? -26.819 20.378 28.753 1.00 83.38 517 GLY A N 1
ATOM 3879 C CA . GLY A 1 517 ? -26.485 19.921 30.099 1.00 83.38 517 GLY A CA 1
ATOM 3880 C C . GLY A 1 517 ? -27.576 19.063 30.742 1.00 83.38 517 GLY A C 1
ATOM 3881 O O . GLY A 1 517 ? -28.769 19.226 30.462 1.00 83.38 517 GLY A O 1
ATOM 3882 N N . VAL A 1 518 ? -27.161 18.136 31.607 1.00 81.88 518 VAL A N 1
ATOM 3883 C CA . VAL A 1 518 ? -28.056 17.334 32.456 1.00 81.88 518 VAL A CA 1
ATOM 3884 C C . VAL A 1 518 ? -28.521 18.189 33.637 1.00 81.88 518 VAL A C 1
ATOM 3886 O O . VAL A 1 518 ? -27.721 18.574 34.491 1.00 81.88 518 VAL A O 1
ATOM 3889 N N . LYS A 1 519 ? -29.822 18.489 33.693 1.00 80.31 519 LYS A N 1
ATOM 3890 C CA . LYS A 1 519 ? -30.431 19.334 34.729 1.00 80.31 519 LYS A CA 1
ATOM 3891 C C . LYS A 1 519 ? -30.858 18.528 35.963 1.00 80.31 519 LYS A C 1
ATOM 3893 O O . LYS A 1 519 ? -31.313 17.396 35.802 1.00 80.31 519 LYS A O 1
ATOM 3898 N N . PRO A 1 520 ? -30.837 19.131 37.169 1.00 73.12 520 PRO A N 1
ATOM 3899 C CA . PRO A 1 520 ? -30.367 20.487 37.478 1.00 73.12 520 PRO A CA 1
ATOM 3900 C C . PRO A 1 520 ? -28.838 20.574 37.647 1.00 73.12 520 PRO A C 1
ATOM 3902 O O . PRO A 1 520 ? -28.191 19.607 38.031 1.00 73.12 520 PRO A O 1
ATOM 3905 N N . GLY A 1 521 ? -28.267 21.760 37.411 1.00 71.56 521 GLY A N 1
ATOM 3906 C CA . GLY A 1 521 ? -26.865 22.067 37.740 1.00 71.56 521 GLY A CA 1
ATOM 3907 C C . GLY A 1 521 ? -25.805 21.663 36.708 1.00 71.56 521 GLY A C 1
ATOM 3908 O O . GLY A 1 521 ? -24.629 21.901 36.960 1.00 71.56 521 GLY A O 1
ATOM 3909 N N . ASP A 1 522 ? -26.194 21.094 35.562 1.00 79.81 522 ASP A N 1
ATOM 3910 C CA . ASP A 1 522 ? -25.303 20.769 34.434 1.00 79.81 522 ASP A CA 1
ATOM 3911 C C . ASP A 1 522 ? -24.079 19.934 34.825 1.00 79.81 522 ASP A C 1
ATOM 3913 O O . ASP A 1 522 ? -22.955 20.189 34.389 1.00 79.81 522 ASP A O 1
ATOM 3917 N N . ALA A 1 523 ? -24.313 18.907 35.646 1.00 76.00 523 ALA A N 1
ATOM 3918 C CA . ALA A 1 523 ? -23.252 18.045 36.161 1.00 76.00 523 ALA A CA 1
ATOM 3919 C C . ALA A 1 523 ? -22.499 17.284 35.048 1.00 76.00 523 ALA A C 1
ATOM 3921 O O . ALA A 1 523 ? -21.325 16.952 35.195 1.00 76.00 523 ALA A O 1
ATOM 3922 N N . LEU A 1 524 ? -23.163 17.067 33.910 1.00 79.56 524 LEU A N 1
ATOM 3923 C CA . LEU A 1 524 ? -22.566 16.676 32.636 1.00 79.56 524 LEU A CA 1
ATOM 3924 C C . LEU A 1 524 ? -23.066 17.648 31.562 1.00 79.56 524 LEU A C 1
ATOM 3926 O O . LEU A 1 524 ? -24.268 17.918 31.500 1.00 79.56 524 LEU A O 1
ATOM 3930 N N . GLN A 1 525 ? -22.165 18.146 30.717 1.00 84.31 525 GLN A N 1
ATOM 3931 C CA . GLN A 1 525 ? -22.466 18.990 29.560 1.00 84.31 525 GLN A CA 1
ATOM 3932 C C . GLN A 1 525 ? -21.894 18.357 28.291 1.00 84.31 525 GLN A C 1
ATOM 3934 O O . GLN A 1 525 ? -20.692 18.140 28.177 1.00 84.31 525 GLN A O 1
ATOM 3939 N N . PHE A 1 526 ? -22.745 18.125 27.303 1.00 85.69 526 PHE A N 1
ATOM 3940 C CA . PHE A 1 526 ? -22.357 17.732 25.957 1.00 85.69 526 PHE A CA 1
ATOM 3941 C C . PHE A 1 526 ? -22.211 18.997 25.111 1.00 85.69 526 PHE A C 1
ATOM 3943 O O . PHE A 1 526 ? -23.193 19.701 24.860 1.00 85.69 526 PHE A O 1
ATOM 3950 N N . LYS A 1 527 ? -20.985 19.294 24.686 1.00 90.19 527 LYS A N 1
ATOM 3951 C CA . LYS A 1 527 ? -20.662 20.367 23.740 1.00 90.19 527 LYS A CA 1
ATOM 3952 C C . LYS A 1 527 ? -20.388 19.740 22.384 1.00 90.19 527 LYS A C 1
ATOM 3954 O O . LYS A 1 527 ? -19.729 18.711 22.314 1.00 90.19 527 LYS A O 1
ATOM 3959 N N . MET A 1 528 ? -20.896 20.328 21.311 1.00 90.50 528 MET A N 1
ATOM 3960 C CA . MET A 1 528 ? -20.636 19.839 19.958 1.00 90.50 528 MET A CA 1
ATOM 3961 C C . MET A 1 528 ? -20.110 20.995 19.121 1.00 90.50 528 MET A C 1
ATOM 3963 O O . MET A 1 528 ? -20.888 21.853 18.721 1.00 90.50 528 MET A O 1
ATOM 3967 N N . ASP A 1 529 ? -18.807 21.025 18.866 1.00 92.19 529 ASP A N 1
ATOM 3968 C CA . ASP A 1 529 ? -18.185 22.066 18.051 1.00 92.19 529 ASP A CA 1
ATOM 3969 C C . ASP A 1 529 ? -18.396 21.720 16.575 1.00 92.19 529 ASP A C 1
ATOM 3971 O O . ASP A 1 529 ? -17.772 20.793 16.060 1.00 92.19 529 ASP A O 1
ATOM 3975 N N . ILE A 1 530 ? -19.279 22.451 15.893 1.00 90.62 530 ILE A N 1
ATOM 3976 C CA . ILE A 1 530 ? -19.460 22.357 14.438 1.00 90.62 530 IL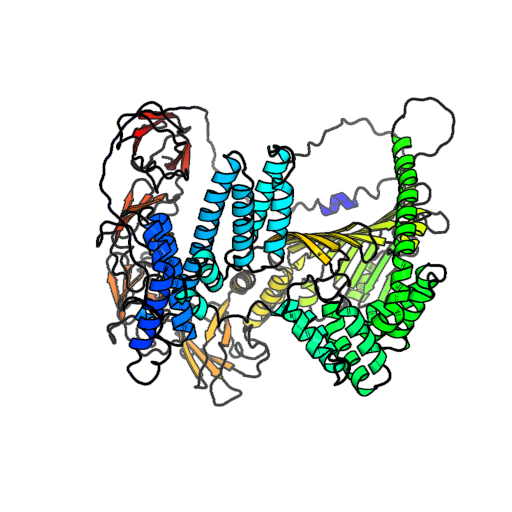E A CA 1
ATOM 3977 C C . ILE A 1 530 ? -18.724 23.528 13.797 1.00 90.62 530 ILE A C 1
ATOM 3979 O O . ILE A 1 530 ? -18.999 24.681 14.133 1.00 90.62 530 ILE A O 1
ATOM 3983 N N . GLY A 1 531 ? -17.803 23.259 12.876 1.00 93.38 531 GLY A N 1
ATOM 3984 C CA . GLY A 1 531 ? -16.905 24.288 12.368 1.00 93.38 531 GLY A CA 1
ATOM 3985 C C . GLY A 1 531 ? -16.216 23.987 11.045 1.00 93.38 531 GLY A C 1
ATOM 3986 O O . GLY A 1 531 ? -16.483 22.993 10.375 1.00 93.38 531 GLY A O 1
ATOM 3987 N N . VAL A 1 532 ? -15.311 24.896 10.693 1.00 92.25 532 VAL A N 1
ATOM 3988 C CA . VAL A 1 532 ? -14.388 24.828 9.563 1.00 92.25 532 VAL A CA 1
ATOM 3989 C C . VAL A 1 532 ? -12.959 25.008 10.073 1.00 92.25 532 VAL A C 1
ATOM 3991 O O . VAL A 1 532 ? -12.699 25.871 10.917 1.00 92.25 532 VAL A O 1
ATOM 3994 N N . ASP A 1 533 ? -12.020 24.213 9.575 1.00 93.44 533 ASP A N 1
ATOM 3995 C CA . ASP A 1 533 ? -10.593 24.344 9.879 1.00 93.44 533 ASP A CA 1
ATOM 3996 C C . ASP A 1 533 ? -9.786 24.277 8.578 1.00 93.44 533 ASP A C 1
ATOM 3998 O O . ASP A 1 533 ? -9.908 23.331 7.807 1.00 93.44 533 ASP A O 1
ATOM 4002 N N . ALA A 1 534 ? -8.986 25.310 8.335 1.00 90.62 534 ALA A N 1
ATOM 4003 C CA . ALA A 1 534 ? -7.975 25.409 7.291 1.00 90.62 534 ALA A CA 1
ATOM 4004 C C . ALA A 1 534 ? -6.756 26.140 7.881 1.00 90.62 534 ALA A C 1
ATOM 4006 O O . ALA A 1 534 ? -6.367 27.229 7.453 1.00 90.62 534 ALA A O 1
ATOM 4007 N N . SER A 1 535 ? -6.209 25.552 8.948 1.00 81.81 535 SER A N 1
ATOM 4008 C CA . SER A 1 535 ? -5.066 26.059 9.721 1.00 81.81 535 SER A CA 1
ATOM 4009 C C . SER A 1 535 ? -3.714 25.983 9.001 1.00 81.81 535 SER A C 1
ATOM 4011 O O . SER A 1 535 ? -2.752 26.586 9.471 1.00 81.81 535 SER A O 1
ATOM 4013 N N . LYS A 1 536 ? -3.639 25.289 7.860 1.00 86.50 536 LYS A N 1
ATOM 4014 C CA . LYS A 1 536 ? -2.489 25.284 6.951 1.00 86.50 536 LYS A CA 1
ATOM 4015 C C . LYS A 1 536 ? -2.902 25.891 5.608 1.00 86.50 536 LYS A C 1
ATOM 4017 O O . LYS A 1 536 ? -3.884 25.446 5.019 1.00 86.50 536 LYS A O 1
ATOM 4022 N N . CYS A 1 537 ? -2.200 26.930 5.161 1.00 84.31 537 CYS A N 1
ATOM 4023 C CA . CYS A 1 537 ? -2.606 27.764 4.022 1.00 84.31 537 CYS A CA 1
ATOM 4024 C C . CYS A 1 537 ? -1.431 28.466 3.308 1.00 84.31 537 CYS A C 1
ATOM 4026 O O . CYS A 1 537 ? -1.636 29.486 2.647 1.00 84.31 537 CYS A O 1
ATOM 4028 N N . GLY A 1 538 ? -0.199 27.964 3.446 1.00 84.12 538 GLY A N 1
ATOM 4029 C CA . GLY A 1 538 ? 0.988 28.541 2.807 1.00 84.12 538 GLY A CA 1
ATOM 4030 C C . GLY A 1 538 ? 0.918 28.533 1.275 1.00 84.12 538 GLY A C 1
ATOM 4031 O O . GLY A 1 538 ? 1.562 29.354 0.624 1.00 84.12 538 GLY A O 1
ATOM 4032 N N . SER A 1 539 ? 0.085 27.659 0.704 1.00 86.12 539 SER A N 1
ATOM 4033 C CA . SER A 1 539 ? -0.294 27.643 -0.710 1.00 86.12 539 SER A CA 1
ATOM 4034 C C . SER A 1 539 ? -1.776 27.294 -0.897 1.00 86.12 539 SER A C 1
ATOM 4036 O O . SER A 1 539 ? -2.430 26.778 0.013 1.00 86.12 539 SER A O 1
ATOM 4038 N N . THR A 1 540 ? -2.311 27.527 -2.101 1.00 85.19 540 THR A N 1
ATOM 4039 C CA . THR A 1 540 ? -3.665 27.093 -2.492 1.00 85.19 540 THR A CA 1
ATOM 4040 C C . THR A 1 540 ? -3.845 25.580 -2.354 1.00 85.19 540 THR A C 1
ATOM 4042 O O . THR A 1 540 ? -4.880 25.139 -1.855 1.00 85.19 540 THR A O 1
ATOM 4045 N N . ALA A 1 541 ? -2.827 24.796 -2.728 1.00 86.25 541 ALA A N 1
ATOM 4046 C CA . ALA A 1 541 ? -2.840 23.346 -2.576 1.00 86.25 541 ALA A CA 1
ATOM 4047 C C . ALA A 1 541 ? -2.909 22.929 -1.100 1.00 86.25 541 ALA A C 1
ATOM 4049 O O . ALA A 1 541 ? -3.752 22.117 -0.723 1.00 86.25 541 ALA A O 1
ATOM 4050 N N . GLU A 1 542 ? -2.096 23.547 -0.237 1.00 88.38 542 GLU A N 1
ATOM 4051 C CA . GLU A 1 542 ? -2.116 23.270 1.199 1.00 88.38 542 GLU A CA 1
ATOM 4052 C C . GLU A 1 542 ? -3.459 23.663 1.840 1.00 88.38 542 GLU A C 1
ATOM 4054 O O . GLU A 1 542 ? -4.007 22.889 2.626 1.00 88.38 542 GLU A O 1
ATOM 4059 N N . PHE A 1 543 ? -4.033 24.807 1.450 1.00 90.56 543 PHE A N 1
ATOM 4060 C CA . PHE A 1 543 ? -5.366 25.225 1.887 1.00 90.56 543 PHE A CA 1
ATOM 4061 C C . PHE A 1 543 ? -6.441 24.206 1.485 1.00 90.56 543 PHE A C 1
ATOM 4063 O O . PHE A 1 543 ? -7.176 23.725 2.344 1.00 90.56 543 PHE A O 1
ATOM 4070 N N . MET A 1 544 ? -6.527 23.841 0.201 1.00 91.06 544 MET A N 1
ATOM 4071 C CA . MET A 1 544 ? -7.532 22.890 -0.289 1.00 91.06 544 MET A CA 1
ATOM 4072 C C . MET A 1 544 ? -7.368 21.500 0.346 1.00 91.06 544 MET A C 1
ATOM 4074 O O . MET A 1 544 ? -8.363 20.854 0.663 1.00 91.06 544 MET A O 1
ATOM 4078 N N . ALA A 1 545 ? -6.131 21.052 0.576 1.00 92.25 545 ALA A N 1
ATOM 4079 C CA . ALA A 1 545 ? -5.837 19.758 1.186 1.00 92.25 545 ALA A CA 1
ATOM 4080 C C . ALA A 1 545 ? -6.195 19.689 2.682 1.00 92.25 545 ALA A C 1
ATOM 4082 O O . ALA A 1 545 ? -6.541 18.619 3.178 1.00 92.25 545 ALA A O 1
ATOM 4083 N N . ASN A 1 546 ? -6.118 20.810 3.410 1.00 93.38 546 ASN A N 1
ATOM 4084 C CA . ASN A 1 546 ? -6.388 20.849 4.851 1.00 93.38 546 ASN A CA 1
ATOM 4085 C C . ASN A 1 546 ? -7.774 21.407 5.209 1.00 93.38 546 ASN A C 1
ATOM 4087 O O . ASN A 1 546 ? -8.230 21.171 6.327 1.00 93.38 546 ASN A O 1
ATOM 4091 N N . PHE A 1 547 ? -8.455 22.113 4.297 1.00 93.81 547 PHE A N 1
ATOM 4092 C CA . PHE A 1 547 ? -9.801 22.637 4.530 1.00 93.81 547 PHE A CA 1
ATOM 4093 C C . PHE A 1 547 ? -10.777 21.494 4.826 1.00 93.81 547 PHE A C 1
ATOM 4095 O O . PHE A 1 547 ? -11.063 20.661 3.964 1.00 93.81 547 PHE A O 1
ATOM 4102 N N . ASN A 1 548 ? -11.321 21.484 6.042 1.00 95.44 548 ASN A N 1
ATOM 4103 C CA . ASN A 1 548 ? -12.332 20.530 6.478 1.00 95.44 548 ASN A CA 1
ATOM 4104 C C . ASN A 1 548 ? -13.502 21.212 7.187 1.00 95.44 548 ASN A C 1
ATOM 4106 O O . ASN A 1 548 ? -13.322 22.161 7.948 1.00 95.44 548 ASN A O 1
ATOM 4110 N N . LEU A 1 549 ? -14.698 20.674 6.954 1.00 94.50 549 LEU A N 1
ATOM 4111 C CA . LEU A 1 549 ? -15.870 20.867 7.798 1.00 94.50 549 LEU A CA 1
ATOM 4112 C C . LEU A 1 549 ? -15.803 19.815 8.907 1.00 94.50 549 LEU A C 1
ATOM 4114 O O . LEU A 1 549 ? -15.684 18.630 8.597 1.00 94.50 549 LEU A O 1
ATOM 4118 N N . PHE A 1 550 ? -15.891 20.202 10.176 1.00 95.50 550 PHE A N 1
ATOM 4119 C CA . PHE A 1 550 ? -15.822 19.251 11.284 1.00 95.50 550 PHE A CA 1
ATOM 4120 C C . PHE A 1 550 ? -16.991 19.369 12.260 1.00 95.50 550 PHE A C 1
ATOM 4122 O O . PHE A 1 550 ? -17.581 20.434 12.428 1.00 95.50 550 PHE A O 1
ATOM 4129 N N . ALA A 1 551 ? -17.292 18.253 12.918 1.00 93.56 551 ALA A N 1
ATOM 4130 C CA . ALA A 1 551 ? -18.169 18.156 14.073 1.00 93.56 551 ALA A CA 1
ATOM 4131 C C . ALA A 1 551 ? -17.426 17.382 15.171 1.00 93.56 551 ALA A C 1
ATOM 4133 O O . ALA A 1 551 ? -17.077 16.216 14.985 1.00 93.56 551 ALA A O 1
ATOM 4134 N N . GLU A 1 552 ? -17.146 18.031 16.297 1.00 94.44 552 GLU A N 1
ATOM 4135 C CA . GLU A 1 552 ? -16.408 17.457 17.424 1.00 94.44 552 GLU A CA 1
ATOM 4136 C C . GLU A 1 552 ? -17.294 17.408 18.675 1.00 94.44 552 GLU A C 1
ATOM 4138 O O . GLU A 1 552 ? -17.677 18.442 19.219 1.00 94.44 552 GLU A O 1
ATOM 4143 N N . LEU A 1 553 ? -17.629 16.200 19.133 1.00 89.69 553 LEU A N 1
ATOM 4144 C CA . LEU A 1 553 ? -18.398 15.972 20.351 1.00 89.69 553 LEU A CA 1
ATOM 4145 C C . LEU A 1 553 ? -17.462 15.948 21.562 1.00 89.69 553 LEU A C 1
ATOM 4147 O O . LEU A 1 553 ? -16.595 15.083 21.677 1.00 89.69 553 LEU A O 1
ATOM 4151 N N . LYS A 1 554 ? -17.693 16.866 22.497 1.00 90.50 554 LYS A N 1
ATOM 4152 C CA . LYS A 1 554 ? -16.973 17.011 23.760 1.00 90.50 554 LYS A CA 1
ATOM 4153 C C . LYS A 1 554 ? -17.894 16.717 24.935 1.00 90.50 554 LYS A C 1
ATOM 4155 O O . LYS A 1 554 ? -19.002 17.251 25.015 1.00 90.50 554 LYS A O 1
ATOM 4160 N N . LEU A 1 555 ? -17.417 15.901 25.868 1.00 84.00 555 LEU A N 1
ATOM 4161 C CA . LEU A 1 555 ? -18.040 15.715 27.171 1.00 84.00 555 LEU A CA 1
ATOM 4162 C C . LEU A 1 555 ? -17.310 16.584 28.184 1.00 84.00 555 LEU A C 1
ATOM 4164 O O . LEU A 1 555 ? -16.126 16.391 28.443 1.00 84.00 555 LEU A O 1
ATOM 4168 N N . CYS A 1 556 ? -18.033 17.526 28.768 1.00 83.75 556 CYS A N 1
ATOM 4169 C CA . CYS A 1 556 ? -17.574 18.305 29.899 1.00 83.75 556 CYS A CA 1
ATOM 4170 C C . CYS A 1 556 ? -18.274 17.844 31.173 1.00 83.75 556 CYS A C 1
ATOM 4172 O O . CYS A 1 556 ? -19.456 17.491 31.146 1.00 83.75 556 CYS A O 1
ATOM 4174 N N . ILE A 1 557 ? -17.565 17.888 32.296 1.00 79.44 557 ILE A N 1
ATOM 4175 C CA . ILE A 1 557 ? -18.124 17.554 33.606 1.00 79.44 557 ILE A CA 1
ATOM 4176 C C . ILE A 1 557 ? -18.183 18.827 34.452 1.00 79.44 557 ILE A C 1
ATOM 4178 O O . ILE A 1 557 ? -17.199 19.549 34.573 1.00 79.44 557 ILE A O 1
ATOM 4182 N N . GLY A 1 558 ? -19.364 19.119 34.995 1.00 72.31 558 GLY A N 1
ATOM 4183 C CA . GLY A 1 558 ? -19.668 20.346 35.730 1.00 72.31 558 GLY A CA 1
ATOM 4184 C C . GLY A 1 558 ? -20.206 20.084 37.137 1.00 72.31 558 GLY A C 1
ATOM 4185 O O . GLY A 1 558 ? -20.395 18.941 37.563 1.00 72.31 558 GLY A O 1
ATOM 4186 N N . GLY A 1 559 ? -20.461 21.161 37.882 1.00 70.19 559 GLY A N 1
ATOM 4187 C CA . GLY A 1 559 ? -21.007 21.093 39.241 1.00 70.19 559 GLY A CA 1
ATOM 4188 C C . GLY A 1 559 ? -20.190 20.192 40.177 1.00 70.19 559 GLY A C 1
ATOM 4189 O O . GLY A 1 559 ? -18.966 20.140 40.099 1.00 70.19 559 GLY A O 1
ATOM 4190 N N . VAL A 1 560 ? -20.877 19.433 41.036 1.00 58.34 560 VAL A N 1
ATOM 4191 C CA . VAL A 1 560 ? -20.244 18.564 42.052 1.00 58.34 560 VAL A CA 1
ATOM 4192 C C . VAL A 1 560 ? -19.421 17.416 41.447 1.00 58.34 560 VAL A C 1
ATOM 4194 O O . VAL A 1 560 ? -18.472 16.939 42.066 1.00 58.34 560 VAL A O 1
ATOM 4197 N N . LEU A 1 561 ? -19.772 16.966 40.236 1.00 51.50 561 LEU A N 1
ATOM 4198 C CA . LEU A 1 561 ? -18.965 16.001 39.484 1.00 51.50 561 LEU A CA 1
ATOM 4199 C C . LEU A 1 561 ? -17.746 16.678 38.841 1.00 51.50 561 LEU A C 1
ATOM 4201 O O . LEU A 1 561 ? -16.699 16.049 38.753 1.00 51.50 561 LEU A O 1
ATOM 4205 N N . GLY A 1 562 ? -17.856 17.953 38.458 1.00 62.31 562 GLY A N 1
ATOM 4206 C CA . GLY A 1 562 ? -16.749 18.774 37.963 1.00 62.31 562 GLY A CA 1
ATOM 4207 C C . GLY A 1 562 ? -15.700 18.991 39.047 1.00 62.31 562 GLY A C 1
ATOM 4208 O O . GLY A 1 562 ? -14.535 18.698 38.823 1.00 62.31 562 GLY A O 1
ATOM 4209 N N . GLU A 1 563 ? -16.116 19.343 40.268 1.00 58.81 563 GLU A N 1
ATOM 4210 C CA . GLU A 1 563 ? -15.215 19.409 41.431 1.00 58.81 563 GLU A CA 1
ATOM 4211 C C . GLU A 1 563 ? -14.510 18.065 41.703 1.00 58.81 563 GLU A C 1
ATOM 4213 O O . GLU A 1 563 ? -13.339 18.034 42.088 1.00 58.81 563 GLU A O 1
ATOM 4218 N N . ALA A 1 564 ? -15.198 16.937 41.490 1.00 52.41 564 ALA A N 1
ATOM 4219 C CA . ALA A 1 564 ? -14.618 15.603 41.643 1.00 52.41 564 ALA A CA 1
ATOM 4220 C C . ALA A 1 564 ? -13.656 15.225 40.497 1.00 52.41 564 ALA A C 1
ATOM 4222 O O . ALA A 1 564 ? -12.644 14.578 40.763 1.00 52.41 564 ALA A O 1
ATOM 4223 N N . ALA A 1 565 ? -13.944 15.640 39.258 1.00 53.94 565 ALA A N 1
ATOM 4224 C CA . ALA A 1 565 ? -13.096 15.450 38.078 1.00 53.94 565 ALA A CA 1
ATOM 4225 C C . ALA A 1 565 ? -11.833 16.332 38.142 1.00 53.94 565 ALA A C 1
ATOM 4227 O O . ALA A 1 565 ? -10.719 15.840 37.944 1.00 53.94 565 ALA A O 1
ATOM 4228 N N . ASP A 1 566 ? -11.985 17.595 38.552 1.00 55.06 566 ASP A N 1
ATOM 4229 C CA . ASP A 1 566 ? -10.886 18.508 38.868 1.00 55.06 566 ASP A CA 1
ATOM 4230 C C . ASP A 1 566 ? -9.994 17.905 39.959 1.00 55.06 566 ASP A C 1
ATOM 4232 O O . ASP A 1 566 ? -8.777 17.849 39.793 1.00 55.06 566 ASP A O 1
ATOM 4236 N N . MET A 1 567 ? -10.563 17.348 41.041 1.00 51.97 567 MET A N 1
ATOM 4237 C CA . MET A 1 567 ? -9.799 16.669 42.106 1.00 51.97 567 MET A CA 1
ATOM 4238 C C . MET A 1 567 ? -8.927 15.497 41.622 1.00 51.97 567 MET A C 1
ATOM 4240 O O . MET A 1 567 ? -7.969 15.146 42.314 1.00 51.97 567 MET A O 1
ATOM 4244 N N . ILE A 1 568 ? -9.198 14.913 40.453 1.00 51.81 568 ILE A N 1
ATOM 4245 C CA . ILE A 1 568 ? -8.379 13.852 39.840 1.00 51.81 568 ILE A CA 1
ATOM 4246 C C . ILE A 1 568 ? -7.625 14.312 38.580 1.00 51.81 568 ILE A C 1
ATOM 4248 O O . ILE A 1 568 ? -6.975 13.496 37.933 1.00 51.81 568 ILE A O 1
ATOM 4252 N N . GLY A 1 569 ? -7.629 15.618 38.290 1.00 50.38 569 GLY A N 1
ATOM 4253 C CA . GLY A 1 569 ? -6.792 16.245 37.265 1.00 50.38 569 GLY A CA 1
ATOM 4254 C C . GLY A 1 569 ? -7.318 16.123 35.835 1.00 50.38 569 GLY A C 1
ATOM 4255 O O . GLY A 1 569 ? -6.519 16.194 34.903 1.00 50.38 569 GLY A O 1
ATOM 4256 N N . TRP A 1 570 ? -8.624 15.917 35.642 1.00 60.38 570 TRP A N 1
ATOM 4257 C CA . TRP A 1 570 ? -9.212 15.941 34.300 1.00 60.38 570 TRP A CA 1
ATOM 4258 C C . TRP A 1 570 ? -9.172 17.349 33.702 1.00 60.38 570 TRP A C 1
ATOM 4260 O O . TRP A 1 570 ? -9.266 18.348 34.413 1.00 60.38 570 TRP A O 1
ATOM 4270 N N . ALA A 1 571 ? -9.142 17.431 32.372 1.00 59.28 571 ALA A N 1
ATOM 4271 C CA . ALA A 1 571 ? -9.667 18.610 31.705 1.00 59.28 571 ALA A CA 1
ATOM 4272 C C . ALA A 1 571 ? -11.192 18.655 31.904 1.00 59.28 571 ALA A C 1
ATOM 4274 O O . ALA A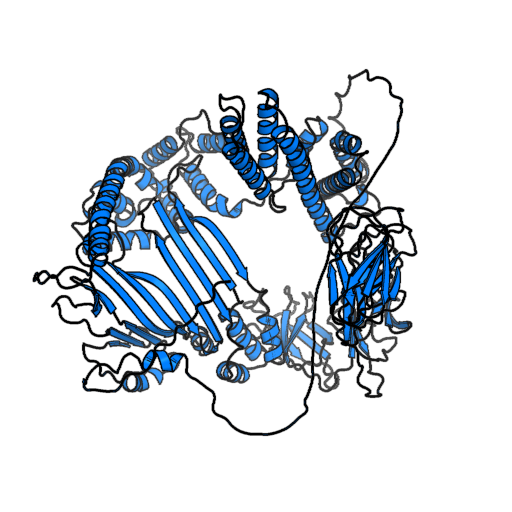 1 571 ? -11.881 17.659 31.687 1.00 59.28 571 ALA A O 1
ATOM 4275 N N . LEU A 1 572 ? -11.735 19.827 32.249 1.00 70.50 572 LEU A N 1
ATOM 4276 C CA . LEU A 1 572 ? -13.182 20.044 32.417 1.00 70.50 572 LEU A CA 1
ATOM 4277 C C . LEU A 1 572 ? -14.020 19.687 31.175 1.00 70.50 572 LEU A C 1
ATOM 4279 O O . LEU A 1 572 ? -15.236 19.582 31.293 1.00 70.50 572 LEU A O 1
ATOM 4283 N N . CYS A 1 573 ? -13.391 19.526 30.004 1.00 77.25 573 CYS A N 1
ATOM 4284 C CA . CYS A 1 573 ? -13.980 19.094 28.739 1.00 77.25 573 CYS A CA 1
ATOM 4285 C C . CYS A 1 573 ? -13.001 18.187 27.980 1.00 77.25 573 CYS A C 1
ATOM 4287 O O . CYS A 1 573 ? -11.907 18.639 27.651 1.00 77.25 573 CYS A O 1
ATOM 4289 N N . GLU A 1 574 ? -13.426 16.974 27.627 1.00 83.25 574 GLU A N 1
ATOM 4290 C CA . GLU A 1 574 ? -12.666 16.027 26.799 1.00 83.25 574 GLU A CA 1
ATOM 4291 C C . GLU A 1 574 ? -13.384 15.694 25.489 1.00 83.25 574 GLU A C 1
ATOM 4293 O O . GLU A 1 574 ? -14.615 15.713 25.419 1.00 83.25 574 GLU A O 1
ATOM 4298 N N . SER A 1 575 ? -12.617 15.386 24.441 1.00 85.44 575 SER A N 1
ATOM 4299 C CA . SER A 1 575 ? -13.159 15.054 23.115 1.00 85.44 575 SER A CA 1
ATOM 4300 C C . SER A 1 575 ? -13.525 13.571 23.033 1.00 85.44 575 SER A C 1
ATOM 4302 O O . SER A 1 575 ? -12.648 12.712 23.054 1.00 85.44 575 SER A O 1
ATOM 4304 N N . LEU A 1 576 ? -14.826 13.271 22.929 1.00 84.88 576 LEU A N 1
ATOM 4305 C CA . LEU A 1 576 ? -15.330 11.908 22.725 1.00 84.88 576 LEU A CA 1
ATOM 4306 C C . LEU A 1 576 ? -15.157 11.451 21.275 1.00 84.88 576 LEU A C 1
ATOM 4308 O O . LEU A 1 576 ? -14.988 10.264 21.002 1.00 84.88 576 LEU A O 1
ATOM 4312 N N . GLY A 1 577 ? -15.219 12.386 20.330 1.00 87.56 577 GLY A N 1
ATOM 4313 C CA . GLY A 1 577 ? -14.921 12.092 18.941 1.00 87.56 577 GLY A CA 1
ATOM 4314 C C . GLY A 1 577 ? -15.104 13.275 18.003 1.00 87.56 577 GLY A C 1
ATOM 4315 O O . GLY A 1 577 ? -15.894 14.183 18.251 1.00 87.56 577 GLY A O 1
ATOM 4316 N N . LYS A 1 578 ? -14.377 13.230 16.891 1.00 93.94 578 LYS A N 1
ATOM 4317 C CA . LYS A 1 578 ? -14.350 14.228 15.829 1.00 93.94 578 LYS A CA 1
ATOM 4318 C C . LYS A 1 578 ? -14.637 13.565 14.489 1.00 93.94 578 LYS A C 1
ATOM 4320 O O . LYS A 1 578 ? -13.953 12.624 14.102 1.00 93.94 578 LYS A O 1
ATOM 4325 N N . LEU A 1 579 ? -15.616 14.095 13.770 1.00 92.94 579 LEU A N 1
ATOM 4326 C CA . LEU A 1 579 ? -15.848 13.831 12.355 1.00 92.94 579 LEU A CA 1
ATOM 4327 C C . LEU A 1 579 ? -15.324 15.031 11.562 1.00 92.94 579 LEU A C 1
ATOM 4329 O O . LEU A 1 579 ? -15.664 16.162 11.897 1.00 92.94 579 LEU A O 1
ATOM 4333 N N . ALA A 1 580 ? -14.510 14.813 10.533 1.00 96.00 580 ALA A N 1
ATOM 4334 C CA . ALA A 1 580 ? -13.966 15.862 9.672 1.00 96.00 580 ALA A CA 1
ATOM 4335 C C . ALA A 1 580 ? -14.093 15.464 8.195 1.00 96.00 580 ALA A C 1
ATOM 4337 O O . ALA A 1 580 ? -13.512 14.471 7.763 1.00 96.00 580 ALA A O 1
ATOM 4338 N N . TYR A 1 581 ? -14.843 16.242 7.421 1.00 96.31 581 TYR A N 1
ATOM 4339 C CA . TYR A 1 581 ? -15.021 16.073 5.982 1.00 96.31 581 TYR A CA 1
ATOM 4340 C C . TYR A 1 581 ? -14.216 17.127 5.220 1.00 96.31 581 TYR A C 1
ATOM 4342 O O . TYR A 1 581 ? -14.422 18.325 5.412 1.00 96.31 581 TYR A O 1
ATOM 4350 N N . TYR A 1 582 ? -13.318 16.684 4.345 1.00 96.12 582 TYR A N 1
ATOM 4351 C CA . TYR A 1 582 ? -12.449 17.522 3.524 1.00 96.12 582 TYR A CA 1
ATOM 4352 C C . TYR A 1 582 ? -13.013 17.544 2.093 1.00 96.12 582 TYR A C 1
ATOM 4354 O O . TYR A 1 582 ? -12.738 16.621 1.320 1.00 96.12 582 TYR A O 1
ATOM 4362 N N . PRO A 1 583 ? -13.824 18.552 1.715 1.00 93.38 583 PRO A N 1
ATOM 4363 C CA . PRO A 1 583 ? -14.592 18.518 0.471 1.00 93.38 583 PRO A CA 1
ATOM 4364 C C . PRO A 1 583 ? -13.720 18.464 -0.786 1.00 93.38 583 PRO A C 1
ATOM 4366 O O . PRO A 1 583 ? -14.044 17.731 -1.709 1.00 93.38 583 PRO A O 1
ATOM 4369 N N . PHE A 1 584 ? -12.599 19.190 -0.834 1.00 93.88 584 PHE A N 1
ATOM 4370 C CA . PHE A 1 584 ? -11.766 19.272 -2.044 1.00 93.88 584 PHE A CA 1
ATOM 4371 C C . PHE A 1 584 ? -11.119 17.935 -2.436 1.00 93.88 584 PHE A C 1
ATOM 4373 O O . PHE A 1 584 ? -10.963 17.648 -3.627 1.00 93.88 584 PHE A O 1
ATOM 4380 N N . ILE A 1 585 ? -10.785 17.123 -1.431 1.00 95.19 585 ILE A N 1
ATOM 4381 C CA . ILE A 1 585 ? -10.127 15.818 -1.568 1.00 95.19 585 ILE A CA 1
ATOM 4382 C C . ILE A 1 585 ? -11.069 14.631 -1.292 1.00 95.19 585 ILE A C 1
ATOM 4384 O O . ILE A 1 585 ? -10.602 13.500 -1.233 1.00 95.19 585 ILE A O 1
ATOM 4388 N N . ASN A 1 586 ? -12.374 14.880 -1.103 1.00 93.81 586 ASN A N 1
ATOM 4389 C CA . ASN A 1 586 ? -13.412 13.876 -0.819 1.00 93.81 586 ASN A CA 1
ATOM 4390 C C . ASN A 1 586 ? -13.044 12.851 0.282 1.00 93.81 586 ASN A C 1
ATOM 4392 O O . ASN A 1 586 ? -13.382 11.667 0.209 1.00 93.81 586 ASN A O 1
ATOM 4396 N N . LYS A 1 587 ? -12.379 13.329 1.339 1.00 94.06 587 LYS A N 1
ATOM 4397 C CA . LYS A 1 587 ? -11.939 12.541 2.503 1.00 94.06 587 LYS A CA 1
ATOM 4398 C C . LYS A 1 587 ? -12.886 12.755 3.681 1.00 94.06 587 LYS A C 1
ATOM 4400 O O . LYS A 1 587 ? -13.204 13.897 4.012 1.00 94.06 587 LYS A O 1
ATOM 4405 N N . LEU A 1 588 ? -13.285 11.689 4.364 1.00 92.31 588 LEU A N 1
ATOM 4406 C CA . LEU A 1 588 ? -14.028 11.730 5.622 1.00 92.31 588 LEU A CA 1
ATOM 4407 C C . LEU A 1 588 ? -13.223 11.024 6.713 1.00 92.31 588 LEU A C 1
ATOM 4409 O O . LEU A 1 588 ? -13.095 9.806 6.710 1.00 92.31 588 LEU A O 1
ATOM 4413 N N . HIS A 1 589 ? -12.704 11.794 7.662 1.00 93.19 589 HIS A N 1
ATOM 4414 C CA . HIS A 1 589 ? -11.940 11.289 8.792 1.00 93.19 589 HIS A CA 1
ATOM 4415 C C . HIS A 1 589 ? -12.797 11.290 10.061 1.00 93.19 589 HIS A C 1
ATOM 4417 O O . HIS A 1 589 ? -13.176 12.350 10.564 1.00 93.19 589 HIS A O 1
ATOM 4423 N N . LEU A 1 590 ? -13.086 10.109 10.596 1.00 88.25 590 LEU A N 1
ATOM 4424 C CA . LEU A 1 590 ? -13.696 9.917 11.908 1.00 88.25 590 LEU A CA 1
ATOM 4425 C C . LEU A 1 590 ? -12.601 9.530 12.903 1.00 88.25 590 LEU A C 1
ATOM 4427 O O . LEU A 1 590 ? -11.836 8.613 12.644 1.00 88.25 590 LEU A O 1
ATOM 4431 N N . SER A 1 591 ? -12.559 10.174 14.063 1.00 90.44 591 SER A N 1
ATOM 4432 C CA . SER A 1 591 ? -11.769 9.719 15.206 1.00 90.44 591 SER A CA 1
ATOM 4433 C C . SER A 1 591 ? -12.623 9.743 16.467 1.00 90.44 591 SER A C 1
ATOM 4435 O O . SER A 1 591 ? -13.025 10.820 16.897 1.00 90.44 591 SER A O 1
ATOM 4437 N N . VAL A 1 592 ? -12.897 8.592 17.068 1.00 82.50 592 VAL A N 1
ATOM 4438 C CA . VAL A 1 592 ? -13.538 8.456 18.383 1.00 82.50 592 VAL A CA 1
ATOM 4439 C C . VAL A 1 592 ? -12.441 8.206 19.414 1.00 82.50 592 VAL A C 1
ATOM 4441 O O . VAL A 1 592 ? -11.532 7.423 19.158 1.00 82.50 592 VAL A O 1
ATOM 4444 N N . SER A 1 593 ? -12.511 8.854 20.573 1.00 80.56 593 SER A N 1
ATOM 4445 C CA . SER A 1 593 ? -11.602 8.624 21.697 1.00 80.56 593 SER A CA 1
ATOM 4446 C C . SER A 1 593 ? -12.437 8.569 22.968 1.00 80.56 593 SER A C 1
ATOM 4448 O O . SER A 1 593 ? -13.010 9.567 23.387 1.00 80.56 593 SER A O 1
ATOM 4450 N N . LEU A 1 594 ? -12.527 7.395 23.581 1.00 70.81 594 LEU A N 1
ATOM 4451 C CA . LEU A 1 594 ? -13.185 7.181 24.863 1.00 70.81 594 LEU A CA 1
ATOM 4452 C C . LEU A 1 594 ? -12.101 7.126 25.951 1.00 70.81 594 LEU A C 1
ATOM 4454 O O . LEU A 1 594 ? -11.514 6.059 26.164 1.00 70.81 594 LEU A O 1
ATOM 4458 N N . PRO A 1 595 ? -11.795 8.250 26.630 1.00 58.81 595 PRO A N 1
ATOM 4459 C CA . PRO A 1 595 ? -10.959 8.217 27.820 1.00 58.81 595 PRO A CA 1
ATOM 4460 C C . PRO A 1 595 ? -11.719 7.488 28.935 1.00 58.81 595 PRO A C 1
ATOM 4462 O O . PRO A 1 595 ? -12.739 7.974 29.425 1.00 58.81 595 PRO A O 1
ATOM 4465 N N . ILE A 1 596 ? -11.232 6.315 29.340 1.00 56.59 596 ILE A N 1
ATOM 4466 C CA . ILE A 1 596 ? -11.726 5.599 30.517 1.00 56.59 596 ILE A CA 1
ATOM 4467 C C . ILE A 1 596 ? -10.887 6.080 31.710 1.00 56.59 596 ILE A C 1
ATOM 4469 O O . ILE A 1 596 ? -9.675 5.847 31.764 1.00 56.59 596 ILE A O 1
ATOM 4473 N N . PRO A 1 597 ? -11.495 6.799 32.665 1.00 50.97 597 PRO A N 1
ATOM 4474 C CA . PRO A 1 597 ? -10.738 7.655 33.557 1.00 50.97 597 PRO A CA 1
ATOM 4475 C C . PRO A 1 597 ? -10.136 6.891 34.733 1.00 50.97 597 PRO A C 1
ATOM 4477 O O . PRO A 1 597 ? -10.804 6.575 35.718 1.00 50.97 597 PRO A O 1
ATOM 4480 N N . ILE A 1 598 ? -8.826 6.697 34.667 1.00 48.69 598 ILE A N 1
ATOM 4481 C CA . ILE A 1 598 ? -7.977 6.419 35.822 1.00 48.69 598 ILE A CA 1
ATOM 4482 C C . ILE A 1 598 ? -6.789 7.402 35.711 1.00 48.69 598 ILE A C 1
ATOM 4484 O O . ILE A 1 598 ? -6.406 7.731 34.584 1.00 48.69 598 ILE A O 1
ATOM 4488 N N . PRO A 1 599 ? -6.245 7.963 36.810 1.00 42.78 599 PRO A N 1
ATOM 4489 C CA . PRO A 1 599 ? -5.092 8.852 36.731 1.00 42.78 599 PRO A CA 1
ATOM 4490 C C . PRO A 1 599 ? -3.776 8.080 36.790 1.00 42.78 599 PRO A C 1
ATOM 4492 O O . PRO A 1 599 ? -3.653 7.058 37.475 1.00 42.78 599 PRO A O 1
ATOM 4495 N N . ALA A 1 600 ? -2.757 8.652 36.144 1.00 42.38 600 ALA A N 1
ATOM 4496 C CA . ALA A 1 600 ? -1.409 8.106 36.104 1.00 42.38 600 ALA A CA 1
ATOM 4497 C C . ALA A 1 600 ? -0.915 7.679 37.509 1.00 42.38 600 ALA A C 1
ATOM 4499 O O . ALA A 1 600 ? -1.019 8.452 38.468 1.00 42.38 600 ALA A O 1
ATOM 4500 N N . PRO A 1 601 ? -0.372 6.456 37.651 1.00 44.97 601 PRO A N 1
ATOM 4501 C CA . PRO A 1 601 ? 0.164 5.623 36.576 1.00 44.97 601 PRO A CA 1
ATOM 4502 C C . PRO A 1 601 ? -0.823 4.584 36.004 1.00 44.97 601 PRO A C 1
ATOM 4504 O O . PRO A 1 601 ? -0.368 3.624 35.401 1.00 44.97 601 PRO A O 1
ATOM 4507 N N . LEU A 1 602 ? -2.139 4.722 36.199 1.00 49.22 602 LEU A N 1
ATOM 4508 C CA . LEU A 1 602 ? -3.142 3.826 35.603 1.00 49.22 602 LEU A CA 1
ATOM 4509 C C . LEU A 1 602 ? -4.091 4.612 34.691 1.00 49.22 602 LEU A C 1
ATOM 4511 O O . LEU A 1 602 ? -4.420 5.745 35.009 1.00 49.22 602 LEU A O 1
ATOM 4515 N N . GLY A 1 603 ? -4.550 4.029 33.586 1.00 56.22 603 GLY A N 1
ATOM 4516 C CA . GLY A 1 603 ? -5.455 4.676 32.622 1.00 56.22 603 GLY A CA 1
ATOM 4517 C C . GLY A 1 603 ? -5.843 3.714 31.504 1.00 56.22 603 GLY A C 1
ATOM 4518 O O . GLY A 1 603 ? -5.078 2.808 31.196 1.00 56.22 603 GLY A O 1
ATOM 4519 N N . ILE A 1 604 ? -7.018 3.875 30.894 1.00 55.00 604 ILE A N 1
ATOM 4520 C CA . ILE A 1 604 ? -7.395 3.112 29.694 1.00 55.00 604 ILE A CA 1
ATOM 4521 C C . ILE A 1 604 ? -8.007 4.083 28.682 1.00 55.00 604 ILE A C 1
ATOM 4523 O O . ILE A 1 604 ? -8.756 4.989 29.039 1.00 55.00 604 ILE A O 1
ATOM 4527 N N . ARG A 1 605 ? -7.679 3.916 27.408 1.00 66.94 605 ARG A N 1
ATOM 4528 C CA . ARG A 1 605 ? -8.172 4.718 26.296 1.00 66.94 605 ARG A CA 1
ATOM 4529 C C . ARG A 1 605 ? -8.574 3.774 25.177 1.00 66.94 605 ARG A C 1
ATOM 4531 O O . ARG A 1 605 ? -7.748 3.015 24.693 1.00 66.94 605 ARG A O 1
ATOM 4538 N N . ALA A 1 606 ? -9.825 3.841 24.742 1.00 64.50 606 ALA A N 1
ATOM 4539 C CA . ALA A 1 606 ? -10.215 3.241 23.471 1.00 64.50 606 ALA A CA 1
ATOM 4540 C C . ALA A 1 606 ? -10.243 4.342 22.410 1.00 64.50 606 ALA A C 1
ATOM 4542 O O . ALA A 1 606 ? -10.919 5.354 22.595 1.00 64.50 606 ALA A O 1
ATOM 4543 N N . SER A 1 607 ? -9.528 4.160 21.307 1.00 78.50 607 SER A N 1
ATOM 4544 C CA . SER A 1 607 ? -9.562 5.041 20.145 1.00 78.50 607 SER A CA 1
ATOM 4545 C C . SER A 1 607 ? -9.920 4.272 18.881 1.00 78.50 607 SER A C 1
ATOM 4547 O O . SER A 1 607 ? -9.387 3.205 18.611 1.00 78.50 607 SER A O 1
ATOM 4549 N N . MET A 1 608 ? -10.806 4.845 18.079 1.00 77.06 608 MET A N 1
ATOM 4550 C CA . MET A 1 608 ? -11.114 4.376 16.733 1.00 77.06 608 MET A CA 1
ATOM 4551 C C . MET A 1 608 ? -10.789 5.507 15.770 1.00 77.06 608 MET A C 1
ATOM 4553 O O . MET A 1 608 ? -11.295 6.611 15.960 1.00 77.06 608 MET A O 1
ATOM 4557 N N . ALA A 1 609 ? -10.006 5.246 14.734 1.00 86.38 609 ALA A N 1
ATOM 4558 C CA . ALA A 1 609 ? -9.822 6.138 13.600 1.00 86.38 609 ALA A CA 1
ATOM 4559 C C . ALA A 1 609 ? -10.370 5.463 12.336 1.00 86.38 609 ALA A C 1
ATOM 4561 O O . ALA A 1 609 ? -10.237 4.260 12.148 1.00 86.38 609 ALA A O 1
ATOM 4562 N N . ALA A 1 610 ? -11.015 6.225 11.463 1.00 85.75 610 ALA A N 1
ATOM 4563 C CA . ALA A 1 610 ? -11.430 5.760 10.150 1.00 85.75 610 ALA A CA 1
ATOM 4564 C C . ALA A 1 610 ? -11.183 6.869 9.135 1.00 85.75 610 ALA A C 1
ATOM 4566 O O . ALA A 1 610 ? -11.764 7.952 9.242 1.00 85.75 610 ALA A O 1
ATOM 4567 N N . ASN A 1 611 ? -10.334 6.587 8.153 1.00 91.12 611 ASN A N 1
ATOM 4568 C CA . ASN A 1 611 ? -10.128 7.427 6.991 1.00 91.12 611 ASN A CA 1
ATOM 4569 C C . ASN A 1 611 ? -10.929 6.862 5.816 1.00 91.12 611 ASN A C 1
ATOM 4571 O O . ASN A 1 611 ? -10.567 5.837 5.246 1.00 91.12 611 ASN A O 1
ATOM 4575 N N . LEU A 1 612 ? -12.034 7.514 5.460 1.00 87.00 612 LEU A N 1
ATOM 4576 C CA . LEU A 1 612 ? -12.946 7.050 4.420 1.00 87.00 612 LEU A CA 1
ATOM 4577 C C . LEU A 1 612 ? -12.863 7.939 3.181 1.00 87.00 612 LEU A C 1
ATOM 4579 O O . LEU A 1 612 ? -13.138 9.139 3.223 1.00 87.00 612 LEU A O 1
ATOM 4583 N N . ASN A 1 613 ? -12.525 7.320 2.059 1.00 89.81 613 ASN A N 1
ATOM 4584 C CA . ASN A 1 613 ? -12.442 7.953 0.755 1.00 89.81 613 ASN A CA 1
ATOM 4585 C C . ASN A 1 613 ? -13.810 7.916 0.060 1.00 89.81 613 ASN A C 1
ATOM 4587 O O . ASN A 1 613 ? -14.225 6.879 -0.446 1.00 89.81 613 ASN A O 1
ATOM 4591 N N . LEU A 1 614 ? -14.527 9.043 0.046 1.00 87.62 614 LEU A N 1
ATOM 4592 C CA . LEU A 1 614 ? -15.928 9.105 -0.405 1.00 87.62 614 LEU A CA 1
ATOM 4593 C C . LEU A 1 614 ? -16.103 9.236 -1.925 1.00 87.62 614 LEU A C 1
ATOM 4595 O O . LEU A 1 614 ? -17.209 9.079 -2.438 1.00 87.62 614 LEU A O 1
ATOM 4599 N N . GLY A 1 615 ? -15.035 9.570 -2.641 1.00 85.94 615 GLY A N 1
ATOM 4600 C CA . GLY A 1 615 ? -15.053 9.846 -4.070 1.00 85.94 615 GLY A CA 1
ATOM 4601 C C . GLY A 1 615 ? -13.715 10.412 -4.519 1.00 85.94 615 GLY A C 1
ATOM 4602 O O . GLY A 1 615 ? -12.806 10.598 -3.713 1.00 85.94 615 GLY A O 1
ATOM 4603 N N . ASP A 1 616 ? -13.574 10.667 -5.812 1.00 89.31 616 ASP A N 1
ATOM 4604 C CA . ASP A 1 616 ? -12.305 11.117 -6.383 1.00 89.31 616 ASP A CA 1
ATOM 4605 C C . ASP A 1 616 ? -12.053 12.629 -6.167 1.00 89.31 616 ASP A C 1
ATOM 4607 O O . ASP A 1 616 ? -12.961 13.344 -5.742 1.00 89.31 616 ASP A O 1
ATOM 4611 N N . LEU A 1 617 ? -10.844 13.147 -6.433 1.00 91.06 617 LEU A N 1
ATOM 4612 C CA . LEU A 1 617 ? -10.537 14.573 -6.211 1.00 91.06 617 LEU A CA 1
ATOM 4613 C C . LEU A 1 617 ? -11.481 15.477 -7.021 1.00 91.06 617 LEU A C 1
ATOM 4615 O O . LEU A 1 617 ? -11.774 15.194 -8.191 1.00 91.06 617 LEU A O 1
ATOM 4619 N N . THR A 1 618 ? -11.928 16.572 -6.399 1.00 92.69 618 THR A N 1
ATOM 4620 C CA . THR A 1 618 ? -12.917 17.495 -6.980 1.00 92.69 618 THR A CA 1
ATOM 4621 C C . THR A 1 618 ? -12.411 18.219 -8.228 1.00 92.69 618 THR A C 1
ATOM 4623 O O . THR A 1 618 ? -11.214 18.448 -8.406 1.00 92.69 618 THR A O 1
ATOM 4626 N N . GLU A 1 619 ? -13.343 18.673 -9.069 1.00 90.62 619 GLU A N 1
ATOM 4627 C CA . GLU A 1 619 ? -13.037 19.471 -10.263 1.00 90.62 619 GLU A CA 1
ATOM 4628 C C . GLU A 1 619 ? -12.257 20.758 -9.940 1.00 90.62 619 GLU A C 1
ATOM 4630 O O . GLU A 1 619 ? -11.420 21.177 -10.734 1.00 90.62 619 GLU A O 1
ATOM 4635 N N . ALA A 1 620 ? -12.452 21.352 -8.756 1.00 89.75 620 ALA A N 1
ATOM 4636 C CA . ALA A 1 620 ? -11.682 22.511 -8.299 1.00 89.75 620 ALA A CA 1
ATOM 4637 C C . ALA A 1 620 ? -10.186 22.196 -8.110 1.00 89.75 620 ALA A C 1
ATOM 4639 O O . ALA A 1 620 ? -9.337 23.006 -8.481 1.00 89.75 620 ALA A O 1
ATOM 4640 N N . VAL A 1 621 ? -9.863 21.012 -7.576 1.00 92.19 621 VAL A N 1
ATOM 4641 C CA . VAL A 1 621 ? -8.481 20.526 -7.431 1.00 92.19 621 VAL A CA 1
ATOM 4642 C C . VAL A 1 621 ? -7.878 20.211 -8.798 1.00 92.19 621 VAL A C 1
ATOM 4644 O O . VAL A 1 621 ? -6.792 20.698 -9.106 1.00 92.19 621 VAL A O 1
ATOM 4647 N N . ASN A 1 622 ? -8.605 19.477 -9.646 1.00 90.38 622 ASN A N 1
ATOM 4648 C CA . ASN A 1 622 ? -8.157 19.178 -11.009 1.00 90.38 622 ASN A CA 1
ATOM 4649 C C . ASN A 1 622 ? -7.895 20.462 -11.806 1.00 90.38 622 ASN A C 1
ATOM 4651 O O . ASN A 1 622 ? -6.834 20.611 -12.397 1.00 90.38 622 ASN A O 1
ATOM 4655 N N . SER A 1 623 ? -8.828 21.417 -11.770 1.00 90.88 623 SER A N 1
ATOM 4656 C CA . SER A 1 623 ? -8.702 22.704 -12.462 1.00 90.88 623 SER A CA 1
ATOM 4657 C C . SER A 1 623 ? -7.527 23.522 -11.936 1.00 90.88 623 SER A C 1
ATOM 4659 O O . SER A 1 623 ? -6.835 24.156 -12.724 1.00 90.88 623 SER A O 1
ATOM 4661 N N . HIS A 1 624 ? -7.270 23.500 -10.622 1.00 92.12 624 HIS A N 1
ATOM 4662 C CA . HIS A 1 624 ? -6.097 24.152 -10.048 1.00 92.12 624 HIS A CA 1
ATOM 4663 C C . HIS A 1 624 ? -4.802 23.525 -10.580 1.00 92.12 624 HIS A C 1
ATOM 4665 O O . HIS A 1 624 ? -3.982 24.238 -11.160 1.00 92.12 624 HIS A O 1
ATOM 4671 N N . CYS A 1 625 ? -4.634 22.207 -10.446 1.00 92.00 625 CYS A N 1
ATOM 4672 C CA . CYS A 1 625 ? -3.406 21.539 -10.867 1.00 92.00 625 CYS A CA 1
ATOM 4673 C C . CYS A 1 625 ? -3.207 21.532 -12.397 1.00 92.00 625 CYS A C 1
ATOM 4675 O O . CYS A 1 625 ? -2.071 21.620 -12.853 1.00 92.00 625 CYS A O 1
ATOM 4677 N N . ALA A 1 626 ? -4.276 21.510 -13.200 1.00 89.81 626 ALA A N 1
ATOM 4678 C CA . ALA A 1 626 ? -4.206 21.542 -14.664 1.00 89.81 626 ALA A CA 1
ATOM 4679 C C . ALA A 1 626 ? -3.713 22.888 -15.240 1.00 89.81 626 ALA A C 1
ATOM 4681 O O . ALA A 1 626 ? -3.364 22.952 -16.418 1.00 89.81 626 ALA A O 1
ATOM 4682 N N . THR A 1 627 ? -3.657 23.959 -14.431 1.00 90.31 627 THR A N 1
ATOM 4683 C CA . THR A 1 627 ? -3.005 25.227 -14.831 1.00 90.31 627 THR A CA 1
ATOM 4684 C C . THR A 1 627 ? -1.476 25.160 -14.811 1.00 90.31 627 THR A C 1
ATOM 4686 O O . THR A 1 627 ? -0.817 26.079 -15.297 1.00 90.31 627 THR A O 1
ATOM 4689 N N . LEU A 1 628 ? -0.908 24.095 -14.242 1.00 89.19 628 LEU A N 1
ATOM 4690 C CA . LEU A 1 628 ? 0.526 23.918 -14.071 1.00 89.19 628 LEU A CA 1
ATOM 4691 C C . LEU A 1 628 ? 1.167 23.187 -15.266 1.00 89.19 628 LEU A C 1
ATOM 4693 O O . LEU A 1 628 ? 0.498 22.639 -16.146 1.00 89.19 628 LEU A O 1
ATOM 4697 N N . SER A 1 629 ? 2.501 23.177 -15.267 1.00 85.81 629 SER A N 1
ATOM 4698 C CA . SER A 1 629 ? 3.331 22.355 -16.157 1.00 85.81 629 SER A CA 1
ATOM 4699 C C . SER A 1 629 ? 3.002 20.859 -16.005 1.00 85.81 629 SER A C 1
ATOM 4701 O O . SER A 1 629 ? 2.393 20.462 -15.018 1.00 85.81 629 SER A O 1
ATOM 4703 N N . ALA A 1 630 ? 3.382 20.002 -16.955 1.00 82.50 630 ALA A N 1
ATOM 4704 C CA . ALA A 1 630 ? 3.107 18.561 -16.906 1.00 82.50 630 ALA A CA 1
ATOM 4705 C C . ALA A 1 630 ? 3.585 17.903 -15.597 1.00 82.50 630 ALA A C 1
ATOM 4707 O O . ALA A 1 630 ? 2.809 17.223 -14.920 1.00 82.50 630 ALA A O 1
ATOM 4708 N N . SER A 1 631 ? 4.837 18.156 -15.209 1.00 83.06 631 SER A N 1
ATOM 4709 C CA . SER A 1 631 ? 5.388 17.641 -13.956 1.00 83.06 631 SER A CA 1
ATOM 4710 C C . SER A 1 631 ? 4.745 18.292 -12.737 1.00 83.06 631 SER A C 1
ATOM 4712 O O . SER A 1 631 ? 4.383 17.603 -11.786 1.00 83.06 631 SER A O 1
ATOM 4714 N N . ALA A 1 632 ? 4.543 19.610 -12.770 1.00 88.12 632 ALA A N 1
ATOM 4715 C CA . ALA A 1 632 ? 3.936 20.339 -11.662 1.00 88.12 632 ALA A CA 1
ATOM 4716 C C . ALA A 1 632 ? 2.451 19.967 -11.447 1.00 88.12 632 ALA A C 1
ATOM 4718 O O . ALA A 1 632 ? 1.993 19.915 -10.307 1.00 88.12 632 ALA A O 1
ATOM 4719 N N . HIS A 1 633 ? 1.712 19.628 -12.509 1.00 89.56 633 HIS A N 1
ATOM 4720 C CA . HIS A 1 633 ? 0.351 19.082 -12.469 1.00 89.56 633 HIS A CA 1
ATOM 4721 C C . HIS A 1 633 ? 0.344 17.733 -11.743 1.00 89.56 633 HIS A C 1
ATOM 4723 O O . HIS A 1 633 ? -0.416 17.548 -10.791 1.00 89.56 633 HIS A O 1
ATOM 4729 N N . PHE A 1 634 ? 1.242 16.823 -12.129 1.00 89.44 634 PHE A N 1
ATOM 4730 C CA . PHE A 1 634 ? 1.400 15.531 -11.469 1.00 89.44 634 PHE A CA 1
ATOM 4731 C C . PHE A 1 634 ? 1.805 15.658 -9.992 1.00 89.44 634 PHE A C 1
ATOM 4733 O O . PHE A 1 634 ? 1.197 15.020 -9.131 1.00 89.44 634 PHE A O 1
ATOM 4740 N N . LEU A 1 635 ? 2.781 16.514 -9.672 1.00 88.38 635 LEU A N 1
ATOM 4741 C CA . LEU A 1 635 ? 3.219 16.772 -8.296 1.00 88.38 635 LEU A CA 1
ATOM 4742 C C . LEU A 1 635 ? 2.092 17.379 -7.443 1.00 88.38 635 LEU A C 1
ATOM 4744 O O . LEU A 1 635 ? 1.902 16.969 -6.299 1.00 88.38 635 LEU A O 1
ATOM 4748 N N . CYS A 1 636 ? 1.304 18.295 -8.014 1.00 92.00 636 CYS A N 1
ATOM 4749 C CA . CYS A 1 636 ? 0.125 18.887 -7.381 1.00 92.00 636 CYS A CA 1
ATOM 4750 C C . CYS A 1 636 ? -0.944 17.826 -7.076 1.00 92.00 636 CYS A C 1
ATOM 4752 O O . CYS A 1 636 ? -1.371 17.705 -5.928 1.00 92.00 636 CYS A O 1
ATOM 4754 N N . LEU A 1 637 ? -1.322 16.990 -8.053 1.00 91.81 637 LEU A N 1
ATOM 4755 C CA . LEU A 1 637 ? -2.269 15.891 -7.822 1.00 91.81 637 LEU A CA 1
ATOM 4756 C C . LEU A 1 637 ? -1.738 14.885 -6.793 1.00 91.81 637 LEU A C 1
ATOM 4758 O O . LEU A 1 637 ? -2.477 14.503 -5.889 1.00 91.81 637 LEU A O 1
ATOM 4762 N N . THR A 1 638 ? -0.459 14.514 -6.871 1.00 88.62 638 THR A N 1
ATOM 4763 C CA . THR A 1 638 ? 0.191 13.616 -5.901 1.00 88.62 638 THR A CA 1
ATOM 4764 C C . THR A 1 638 ? 0.124 14.193 -4.486 1.00 88.62 638 THR A C 1
ATOM 4766 O O . THR A 1 638 ? -0.233 13.485 -3.552 1.00 88.62 638 THR A O 1
ATOM 4769 N N . GLN A 1 639 ? 0.367 15.497 -4.304 1.00 90.56 639 GLN A N 1
ATOM 4770 C CA . GLN A 1 639 ? 0.210 16.153 -3.001 1.00 90.56 639 GLN A CA 1
ATOM 4771 C C . GLN A 1 639 ? -1.228 16.032 -2.460 1.00 90.56 639 GLN A C 1
ATOM 4773 O O . GLN A 1 639 ? -1.415 15.802 -1.264 1.00 90.56 639 GLN A O 1
ATOM 4778 N N . PHE A 1 640 ? -2.240 16.156 -3.323 1.00 93.50 640 PHE A N 1
ATOM 4779 C CA . PHE A 1 640 ? -3.643 16.007 -2.934 1.00 93.50 640 PHE A CA 1
ATOM 4780 C C . PHE A 1 640 ? -4.044 14.564 -2.618 1.00 93.50 640 PHE A C 1
ATOM 4782 O O . PHE A 1 640 ? -4.739 14.346 -1.624 1.00 93.50 640 PHE A O 1
ATOM 4789 N N . PHE A 1 641 ? -3.599 13.581 -3.404 1.00 90.94 641 PHE A N 1
ATOM 4790 C CA . PHE A 1 641 ? -3.837 12.169 -3.102 1.00 90.94 641 PHE A CA 1
ATOM 4791 C C . PHE A 1 641 ? -3.097 11.727 -1.829 1.00 90.94 641 PHE A C 1
ATOM 4793 O O . PHE A 1 641 ? -3.706 11.101 -0.970 1.00 90.94 641 PHE A O 1
ATOM 4800 N N . ASN A 1 642 ? -1.862 12.180 -1.599 1.00 89.12 642 ASN A N 1
ATOM 4801 C CA . ASN A 1 642 ? -1.138 11.893 -0.355 1.00 89.12 642 ASN A CA 1
ATOM 4802 C C . ASN A 1 642 ? -1.810 12.552 0.870 1.00 89.12 642 ASN A C 1
ATOM 4804 O O . ASN A 1 642 ? -1.857 11.966 1.950 1.00 89.12 642 ASN A O 1
ATOM 4808 N N . ALA A 1 643 ? -2.376 13.758 0.725 1.00 90.62 643 ALA A N 1
ATOM 4809 C CA . ALA A 1 643 ? -3.153 14.401 1.792 1.00 90.62 643 ALA A CA 1
ATOM 4810 C C . ALA A 1 643 ? -4.499 13.699 2.058 1.00 90.62 643 ALA A C 1
ATOM 4812 O O . ALA A 1 643 ? -4.973 13.658 3.200 1.00 90.62 643 ALA A O 1
ATOM 4813 N N . ARG A 1 644 ? -5.110 13.124 1.017 1.00 91.12 644 ARG A N 1
ATOM 4814 C CA . ARG A 1 644 ? -6.282 12.246 1.106 1.00 91.12 644 ARG A CA 1
ATOM 4815 C C . ARG A 1 644 ? -5.940 10.953 1.853 1.00 91.12 644 ARG A C 1
ATOM 4817 O O . ARG A 1 644 ? -6.610 10.636 2.837 1.00 91.12 644 ARG A O 1
ATOM 4824 N N . GLY A 1 645 ? -4.836 10.312 1.482 1.00 89.12 645 GLY A N 1
ATOM 4825 C CA . GLY A 1 645 ? -4.364 9.048 2.036 1.00 89.12 645 GLY A CA 1
ATOM 4826 C C . GLY A 1 645 ? -5.241 7.860 1.637 1.00 89.12 645 GLY A C 1
ATOM 4827 O O . GLY A 1 645 ? -6.325 8.014 1.064 1.00 89.12 645 GLY A O 1
ATOM 4828 N N . VAL A 1 646 ? -4.778 6.660 1.974 1.00 87.06 646 VAL A N 1
ATOM 4829 C CA . VAL A 1 646 ? -5.515 5.413 1.732 1.00 87.06 646 VAL A CA 1
ATOM 4830 C C . VAL A 1 646 ? -6.771 5.312 2.590 1.00 87.06 646 VAL A C 1
ATOM 4832 O O . VAL A 1 646 ? -6.870 5.928 3.656 1.00 87.06 646 VAL A O 1
ATOM 4835 N N . THR A 1 647 ? -7.737 4.520 2.130 1.00 84.00 647 THR A N 1
ATOM 4836 C CA . THR A 1 647 ? -8.893 4.162 2.952 1.00 84.00 647 THR A CA 1
ATOM 4837 C C . THR A 1 647 ? -8.403 3.260 4.078 1.00 84.00 647 THR A C 1
ATOM 4839 O O . THR A 1 647 ? -7.803 2.221 3.801 1.00 84.00 647 THR A O 1
ATOM 4842 N N . SER A 1 648 ? -8.641 3.640 5.333 1.00 85.44 648 SER A N 1
ATOM 4843 C CA . SER A 1 648 ? -8.275 2.820 6.490 1.00 85.44 648 SER A CA 1
ATOM 4844 C C . SER A 1 648 ? -9.321 2.869 7.595 1.00 85.44 648 SER A C 1
ATOM 4846 O O . SER A 1 648 ? -10.067 3.842 7.731 1.00 85.44 648 SER A O 1
ATOM 4848 N N . VAL A 1 649 ? -9.370 1.816 8.406 1.00 78.81 649 VAL A N 1
ATOM 4849 C CA . VAL A 1 649 ? -10.046 1.829 9.705 1.00 78.81 649 VAL A CA 1
ATOM 4850 C C . VAL A 1 649 ? -9.147 1.136 10.710 1.00 78.81 649 VAL A C 1
ATOM 4852 O O . VAL A 1 649 ? -8.835 -0.042 10.553 1.00 78.81 649 VAL A O 1
ATOM 4855 N N . ASP A 1 650 ? -8.792 1.876 11.752 1.00 79.12 650 ASP A N 1
ATOM 4856 C CA . ASP A 1 650 ? -7.928 1.461 12.846 1.00 79.12 650 ASP A CA 1
ATOM 4857 C C . ASP A 1 650 ? -8.727 1.517 14.152 1.00 79.12 650 ASP A C 1
ATOM 4859 O O . ASP A 1 650 ? -9.352 2.530 14.486 1.00 79.12 650 ASP A O 1
ATOM 4863 N N . PHE A 1 651 ? -8.738 0.420 14.900 1.00 67.44 651 PHE A N 1
ATOM 4864 C CA . PHE A 1 651 ? -9.377 0.341 16.208 1.00 67.44 651 PHE A CA 1
ATOM 4865 C C . PHE A 1 651 ? -8.366 -0.128 17.243 1.00 67.44 651 PHE A C 1
ATOM 4867 O O . PHE A 1 651 ? -7.886 -1.254 17.149 1.00 67.44 651 PHE A O 1
ATOM 4874 N N . ASP A 1 652 ? -8.114 0.708 18.250 1.00 68.69 652 ASP A N 1
ATOM 4875 C CA . ASP A 1 652 ? -7.062 0.538 19.248 1.00 68.69 652 ASP A CA 1
ATOM 4876 C C . ASP A 1 652 ? -7.614 0.729 20.668 1.00 68.69 652 ASP A C 1
ATOM 4878 O O . ASP A 1 652 ? -8.315 1.695 20.966 1.00 68.69 652 ASP A O 1
ATOM 4882 N N . ILE A 1 653 ? -7.264 -0.175 21.579 1.00 63.00 653 ILE A N 1
ATOM 4883 C CA . ILE A 1 653 ? -7.480 -0.038 23.020 1.00 63.00 653 ILE A CA 1
ATOM 4884 C C . ILE A 1 653 ? -6.108 -0.022 23.685 1.00 63.00 653 ILE A C 1
ATOM 4886 O O . ILE A 1 653 ? -5.394 -1.021 23.685 1.00 63.00 653 ILE A O 1
ATOM 4890 N N . GLU A 1 654 ? -5.753 1.116 24.267 1.00 58.47 654 GLU A N 1
ATOM 4891 C CA . GLU A 1 654 ? -4.501 1.369 24.971 1.00 58.47 654 GLU A CA 1
ATOM 4892 C C . GLU A 1 654 ? -4.761 1.387 26.484 1.00 58.47 654 GLU A C 1
ATOM 4894 O O . GLU A 1 654 ? -5.683 2.053 26.956 1.00 58.47 654 GLU A O 1
ATOM 4899 N N . ALA A 1 655 ? -3.939 0.707 27.278 1.00 50.78 655 ALA A N 1
ATOM 4900 C CA . ALA A 1 655 ? -3.946 0.809 28.731 1.00 50.78 655 ALA A CA 1
ATOM 4901 C C . ALA A 1 655 ? -2.613 1.380 29.219 1.00 50.78 655 ALA A C 1
ATOM 4903 O O . ALA A 1 655 ? -1.556 0.788 29.019 1.00 50.78 655 ALA A O 1
ATOM 4904 N N . LEU A 1 656 ? -2.662 2.522 29.901 1.00 50.28 656 LEU A N 1
ATOM 4905 C CA . LEU A 1 656 ? -1.588 2.984 30.768 1.00 50.28 656 LEU A CA 1
ATOM 4906 C C . LEU A 1 656 ? -1.544 2.030 31.961 1.00 50.28 656 LEU A C 1
ATOM 4908 O O . LEU A 1 656 ? -2.339 2.171 32.894 1.00 50.28 656 LEU A O 1
ATOM 4912 N N . ILE A 1 657 ? -0.648 1.045 31.923 1.00 44.59 657 ILE A N 1
ATOM 4913 C CA . ILE A 1 657 ? -0.454 0.118 33.039 1.00 44.59 657 ILE A CA 1
ATOM 4914 C C . ILE A 1 657 ? 0.855 0.470 33.739 1.00 44.59 657 ILE A C 1
ATOM 4916 O O . ILE A 1 657 ? 1.953 0.192 33.264 1.00 44.59 657 ILE A O 1
ATOM 4920 N N . GLY A 1 658 ? 0.738 1.088 34.909 1.00 43.94 658 GLY A N 1
ATOM 4921 C CA . GLY A 1 658 ? 1.853 1.362 35.803 1.00 43.94 658 GLY A CA 1
ATOM 4922 C C . GLY A 1 658 ? 2.388 0.089 36.445 1.00 43.94 658 GLY A C 1
ATOM 4923 O O . GLY A 1 658 ? 2.066 -0.191 37.600 1.00 43.94 658 GLY A O 1
ATOM 4924 N N . VAL A 1 659 ? 3.222 -0.653 35.719 1.00 38.91 659 VAL A N 1
ATOM 4925 C CA . VAL A 1 659 ? 3.889 -1.873 36.198 1.00 38.91 659 VAL A CA 1
ATOM 4926 C C . VAL A 1 659 ? 5.386 -1.619 36.380 1.00 38.91 659 VAL A C 1
ATOM 4928 O O . VAL A 1 659 ? 5.966 -0.696 35.806 1.00 38.91 659 VAL A O 1
ATOM 4931 N N . ARG A 1 660 ? 6.027 -2.412 37.245 1.00 36.47 660 ARG A N 1
ATOM 4932 C CA . ARG A 1 660 ? 7.489 -2.525 37.262 1.00 36.47 660 ARG A CA 1
ATOM 4933 C C . ARG A 1 660 ? 7.937 -2.994 35.882 1.00 36.47 660 ARG A C 1
ATOM 4935 O O . ARG A 1 660 ? 7.543 -4.082 35.484 1.00 36.47 660 ARG A O 1
ATOM 4942 N N . ILE A 1 661 ? 8.821 -2.246 35.230 1.00 36.84 661 ILE A N 1
ATOM 4943 C CA . ILE A 1 661 ? 9.657 -2.837 34.187 1.00 36.84 661 ILE A CA 1
ATOM 4944 C C . ILE A 1 661 ? 10.485 -3.933 34.884 1.00 36.84 661 ILE A C 1
ATOM 4946 O O . ILE A 1 661 ? 11.114 -3.620 35.912 1.00 36.84 661 ILE A O 1
ATOM 4950 N N . PRO A 1 662 ? 10.512 -5.182 34.382 1.00 35.94 662 PRO A N 1
ATOM 4951 C CA . PRO A 1 662 ? 11.575 -6.121 34.714 1.00 35.94 662 PRO A CA 1
ATOM 4952 C C . PRO A 1 662 ? 12.932 -5.410 34.613 1.00 35.94 662 PRO A C 1
ATOM 4954 O O . PRO A 1 662 ? 13.122 -4.469 33.843 1.00 35.94 662 PRO A O 1
ATOM 4957 N N . PHE A 1 663 ? 13.876 -5.775 35.467 1.00 36.72 663 PHE A N 1
ATOM 4958 C CA . PHE A 1 663 ? 15.209 -5.159 35.526 1.00 36.72 663 PHE A CA 1
ATOM 4959 C C . PHE A 1 663 ? 15.317 -3.655 35.941 1.00 36.72 663 PHE A C 1
ATOM 4961 O O . PHE A 1 663 ? 16.354 -3.323 36.523 1.00 36.72 663 PHE A O 1
ATOM 4968 N N . VAL A 1 664 ? 14.332 -2.755 35.729 1.00 35.12 664 VAL A N 1
ATOM 4969 C CA . VAL A 1 664 ? 14.499 -1.273 35.909 1.00 35.12 664 VAL A CA 1
ATOM 4970 C C . VAL A 1 664 ? 13.432 -0.550 36.769 1.00 35.12 664 VAL A C 1
ATOM 4972 O O . VAL A 1 664 ? 13.688 0.561 37.237 1.00 35.12 664 VAL A O 1
ATOM 4975 N N . GLY A 1 665 ? 12.270 -1.149 37.049 1.00 38.78 665 GLY A N 1
ATOM 4976 C CA . GLY A 1 665 ? 11.281 -0.591 37.992 1.00 38.78 665 GLY A CA 1
ATOM 4977 C C . GLY A 1 665 ? 10.237 0.368 37.386 1.00 38.78 665 GLY A C 1
ATOM 4978 O O . GLY A 1 665 ? 10.216 0.623 36.190 1.00 38.78 665 GLY A O 1
ATOM 4979 N N . THR A 1 666 ? 9.278 0.840 38.199 1.00 36.31 666 THR A N 1
ATOM 4980 C CA . THR A 1 666 ? 8.045 1.523 37.728 1.00 36.31 666 THR A CA 1
ATOM 4981 C C . THR A 1 666 ? 8.260 2.932 37.155 1.00 36.31 666 THR A C 1
ATOM 4983 O O . THR A 1 666 ? 8.437 3.873 37.932 1.00 36.31 666 THR A O 1
ATOM 4986 N N . VAL A 1 667 ? 8.069 3.092 35.840 1.00 43.38 667 VAL A N 1
ATOM 4987 C CA . VAL A 1 667 ? 7.733 4.349 35.135 1.00 43.38 667 VAL A CA 1
ATOM 4988 C C . VAL A 1 667 ? 6.702 3.999 34.043 1.00 43.38 667 VAL A C 1
ATOM 4990 O O . VAL A 1 667 ? 6.801 2.931 33.454 1.00 43.38 667 VAL A O 1
ATOM 4993 N N . GLY A 1 668 ? 5.661 4.817 33.842 1.00 50.19 668 GLY A N 1
ATOM 4994 C CA . GLY A 1 668 ? 4.447 4.405 33.110 1.00 50.19 668 GLY A CA 1
ATOM 4995 C C . GLY A 1 668 ? 4.498 4.531 31.580 1.00 50.19 668 GLY A C 1
ATOM 4996 O O . GLY A 1 668 ? 4.971 5.538 31.061 1.00 50.19 668 GLY A O 1
ATOM 4997 N N . GLU A 1 669 ? 3.917 3.545 30.890 1.00 51.53 669 GLU A N 1
ATOM 4998 C CA . GLU A 1 669 ? 3.776 3.449 29.428 1.00 51.53 669 GLU A CA 1
ATOM 4999 C C . GLU A 1 669 ? 2.338 3.033 29.048 1.00 51.53 669 GLU A C 1
ATOM 5001 O O . GLU A 1 669 ? 1.671 2.327 29.810 1.00 51.53 669 GLU A O 1
ATOM 5006 N N . TRP A 1 670 ? 1.848 3.491 27.889 1.00 52.00 670 TRP A N 1
ATOM 5007 C CA . TRP A 1 670 ? 0.572 3.056 27.306 1.00 52.00 670 TRP A CA 1
ATOM 5008 C C . TRP A 1 670 ? 0.804 1.808 26.445 1.00 52.00 670 TRP A C 1
ATOM 5010 O O . TRP A 1 670 ? 1.501 1.871 25.435 1.00 52.00 670 TRP A O 1
ATOM 5020 N N . VAL A 1 671 ? 0.212 0.681 26.836 1.00 49.75 671 VAL A N 1
ATOM 5021 C CA . VAL A 1 671 ? 0.309 -0.606 26.136 1.00 49.75 671 VAL A CA 1
ATOM 5022 C C . VAL A 1 671 ? -0.947 -0.823 25.297 1.00 49.75 671 VAL A C 1
ATOM 5024 O O . VAL A 1 671 ? -2.058 -0.748 25.819 1.00 49.75 671 VAL A O 1
ATOM 5027 N N . LYS A 1 672 ? -0.794 -1.117 24.004 1.00 55.88 672 LYS A N 1
ATOM 5028 C CA . LYS A 1 672 ? -1.904 -1.499 23.118 1.00 55.88 672 LYS A CA 1
ATOM 5029 C C . LYS A 1 672 ? -2.388 -2.905 23.496 1.00 55.88 672 LYS A C 1
ATOM 5031 O O . LYS A 1 672 ? -1.725 -3.886 23.193 1.00 55.88 672 LYS A O 1
ATOM 5036 N N . VAL A 1 673 ? -3.521 -2.982 24.192 1.00 54.84 673 VAL A N 1
ATOM 5037 C CA . VAL A 1 673 ? -4.125 -4.222 24.718 1.00 54.84 673 VAL A CA 1
ATOM 5038 C C . VAL A 1 673 ? -4.849 -4.993 23.618 1.00 54.84 673 VAL A C 1
ATOM 5040 O O . VAL A 1 673 ? -4.806 -6.216 23.571 1.00 54.84 673 VAL A O 1
ATOM 5043 N N . LEU A 1 674 ? -5.533 -4.270 22.733 1.00 47.09 674 LEU A N 1
ATOM 5044 C CA . LEU A 1 674 ? -6.213 -4.815 21.565 1.00 47.09 674 LEU A CA 1
ATOM 5045 C C . LEU A 1 674 ? -6.099 -3.804 20.435 1.00 47.09 674 LEU A C 1
ATOM 5047 O O . LEU A 1 674 ? -6.299 -2.611 20.655 1.00 47.09 674 LEU A O 1
ATOM 5051 N N . GLY A 1 675 ? -5.866 -4.270 19.216 1.00 50.72 675 GLY A N 1
ATOM 5052 C CA . GLY A 1 675 ? -6.224 -3.467 18.062 1.00 50.72 675 GLY A CA 1
ATOM 5053 C C . GLY A 1 675 ? -6.095 -4.192 16.740 1.00 50.72 675 GLY A C 1
ATOM 5054 O O . GLY A 1 675 ? -5.317 -5.131 16.603 1.00 50.72 675 GLY A O 1
ATOM 5055 N N . PHE A 1 676 ? -6.892 -3.745 15.781 1.00 57.41 676 PHE A N 1
ATOM 5056 C CA . PHE A 1 676 ? -6.891 -4.232 14.411 1.00 57.41 676 PHE A CA 1
ATOM 5057 C C . PHE A 1 676 ? -7.033 -3.036 13.474 1.00 57.41 676 PHE A C 1
ATOM 5059 O O . PHE A 1 676 ? -7.824 -2.125 13.727 1.00 57.41 676 PHE A O 1
ATOM 5066 N N . GLY A 1 677 ? -6.254 -3.057 12.399 1.00 64.88 677 GLY A N 1
ATOM 5067 C CA . GLY A 1 677 ? -6.303 -2.072 11.331 1.00 64.88 677 GLY A CA 1
ATOM 5068 C C . GLY A 1 677 ? -6.501 -2.776 9.999 1.00 64.88 677 GLY A C 1
ATOM 5069 O O . GLY A 1 677 ? -5.972 -3.869 9.787 1.00 64.88 677 GLY A O 1
ATOM 5070 N N . PHE A 1 678 ? -7.255 -2.159 9.098 1.00 69.00 678 PHE A N 1
ATOM 5071 C CA . PHE A 1 678 ? -7.178 -2.475 7.677 1.00 69.00 678 PHE A CA 1
ATOM 5072 C C . PHE A 1 678 ? -6.930 -1.191 6.898 1.00 69.00 678 PHE A C 1
ATOM 5074 O O . PHE A 1 678 ? -7.543 -0.163 7.182 1.00 69.00 678 PHE A O 1
ATOM 5081 N N . ALA A 1 679 ? -6.045 -1.266 5.910 1.00 74.56 679 ALA A N 1
ATOM 5082 C CA . ALA A 1 679 ? -5.734 -0.180 4.997 1.00 74.56 679 ALA A CA 1
ATOM 5083 C C . ALA A 1 679 ? -5.656 -0.731 3.570 1.00 74.56 679 ALA A C 1
ATOM 5085 O O . ALA A 1 679 ? -5.139 -1.827 3.349 1.00 74.56 679 ALA A O 1
ATOM 5086 N N . GLU A 1 680 ? -6.180 0.021 2.606 1.00 76.44 680 GLU A N 1
ATOM 5087 C CA . GLU A 1 680 ? -5.944 -0.252 1.187 1.00 76.44 680 GLU A CA 1
ATOM 5088 C C . GLU A 1 680 ? -4.475 0.035 0.828 1.00 76.44 680 GLU A C 1
ATOM 5090 O O . GLU A 1 680 ? -3.827 0.884 1.441 1.00 76.44 680 GLU A O 1
ATOM 5095 N N . SER A 1 681 ? -3.939 -0.661 -0.177 1.00 73.81 681 SER A N 1
ATOM 5096 C CA . SER A 1 681 ? -2.610 -0.370 -0.730 1.00 73.81 681 SER A CA 1
ATOM 5097 C C . SER A 1 681 ? -2.583 1.020 -1.367 1.00 73.81 681 SER A C 1
ATOM 5099 O O . SER A 1 681 ? -3.493 1.356 -2.128 1.00 73.81 681 SER A O 1
ATOM 5101 N N . ASP A 1 682 ? -1.531 1.803 -1.119 1.00 75.50 682 ASP A N 1
ATOM 5102 C CA . ASP A 1 682 ? -1.451 3.168 -1.639 1.00 75.50 682 ASP A CA 1
ATOM 5103 C C . ASP A 1 682 ? -1.195 3.209 -3.152 1.00 75.50 682 ASP A C 1
ATOM 5105 O O . ASP A 1 682 ? -0.091 2.953 -3.630 1.00 75.50 682 ASP A O 1
ATOM 5109 N N . ASN A 1 683 ? -2.239 3.557 -3.906 1.00 76.56 683 ASN A N 1
ATOM 5110 C CA . ASN A 1 683 ? -2.205 3.789 -5.349 1.00 76.56 683 ASN A CA 1
ATOM 5111 C C . ASN A 1 683 ? -2.309 5.284 -5.716 1.00 76.56 683 ASN A C 1
ATOM 5113 O O . ASN A 1 683 ? -2.481 5.618 -6.891 1.00 76.56 683 ASN A O 1
ATOM 5117 N N . SER A 1 684 ? -2.159 6.194 -4.741 1.00 77.44 684 SER A N 1
ATOM 5118 C CA . SER A 1 684 ? -2.217 7.657 -4.916 1.00 77.44 684 SER A CA 1
ATOM 5119 C C . SER A 1 684 ? -1.381 8.150 -6.096 1.00 77.44 684 SER A C 1
ATOM 5121 O O . SER A 1 684 ? -1.832 8.976 -6.892 1.00 77.44 684 SER A O 1
ATOM 5123 N N . ARG A 1 685 ? -0.168 7.603 -6.229 1.00 77.88 685 ARG A N 1
ATOM 5124 C CA . ARG A 1 685 ? 0.791 7.940 -7.284 1.00 77.88 685 ARG A CA 1
ATOM 5125 C C . ARG A 1 685 ? 0.304 7.521 -8.675 1.00 77.88 685 ARG A C 1
ATOM 5127 O O . ARG A 1 685 ? 0.389 8.310 -9.611 1.00 77.88 685 ARG A O 1
ATOM 5134 N N . GLU A 1 686 ? -0.248 6.318 -8.816 1.00 78.06 686 GLU A N 1
ATOM 5135 C CA . GLU A 1 686 ? -0.749 5.798 -10.096 1.00 78.06 686 GLU A CA 1
ATOM 5136 C C . GLU A 1 686 ? -2.020 6.535 -10.548 1.00 78.06 686 GLU A C 1
ATOM 5138 O O . GLU A 1 686 ? -2.140 6.927 -11.711 1.00 78.06 686 GLU A O 1
ATOM 5143 N N . ILE A 1 687 ? -2.942 6.827 -9.622 1.00 73.69 687 ILE A N 1
ATOM 5144 C CA . ILE A 1 687 ? -4.135 7.633 -9.925 1.00 73.69 687 ILE A CA 1
ATOM 5145 C C . ILE A 1 687 ? -3.730 9.061 -10.333 1.00 73.69 687 ILE A C 1
ATOM 5147 O O . ILE A 1 687 ? -4.287 9.607 -11.289 1.00 73.69 687 ILE A O 1
ATOM 5151 N N . ALA A 1 688 ? -2.732 9.656 -9.667 1.00 77.62 688 ALA A N 1
ATOM 5152 C CA . ALA A 1 688 ? -2.188 10.960 -10.045 1.00 77.62 688 ALA A CA 1
ATOM 5153 C C . ALA A 1 688 ? -1.556 10.954 -11.450 1.00 77.62 688 ALA A C 1
ATOM 5155 O O . ALA A 1 688 ? -1.787 11.898 -12.205 1.00 77.62 688 ALA A O 1
ATOM 5156 N N . MET A 1 689 ? -0.814 9.900 -11.826 1.00 78.81 689 MET A N 1
ATOM 5157 C CA . MET A 1 689 ? -0.248 9.739 -13.177 1.00 78.81 689 MET A CA 1
ATOM 5158 C C . MET A 1 689 ? -1.356 9.713 -14.236 1.00 78.81 689 MET A C 1
ATOM 5160 O O . MET A 1 689 ? -1.359 10.531 -15.158 1.00 78.81 689 MET A O 1
ATOM 5164 N N . ASN A 1 690 ? -2.343 8.834 -14.041 1.00 78.19 690 ASN A N 1
ATOM 5165 C CA . ASN A 1 690 ? -3.463 8.645 -14.963 1.00 78.19 690 ASN A CA 1
ATOM 5166 C C . ASN A 1 690 ? -4.325 9.913 -15.114 1.00 78.19 690 ASN A C 1
ATOM 5168 O O . ASN A 1 690 ? -4.762 10.229 -16.217 1.00 78.19 690 ASN A O 1
ATOM 5172 N N . ARG A 1 691 ? -4.550 10.679 -14.034 1.00 81.38 691 ARG A N 1
ATOM 5173 C CA . ARG A 1 691 ? -5.294 11.955 -14.093 1.00 81.38 691 ARG A CA 1
ATOM 5174 C C . ARG A 1 691 ? -4.504 13.120 -14.687 1.00 81.38 691 ARG A C 1
ATOM 5176 O O . ARG A 1 691 ? -5.111 13.998 -15.296 1.00 81.38 691 ARG A O 1
ATOM 5183 N N . ALA A 1 692 ? -3.186 13.155 -14.501 1.00 81.06 692 ALA A N 1
ATOM 5184 C CA . ALA A 1 692 ? -2.335 14.181 -15.102 1.00 81.06 692 ALA A CA 1
ATOM 5185 C C . ALA A 1 692 ? -2.076 13.947 -16.603 1.00 81.06 692 ALA A C 1
ATOM 5187 O O . ALA A 1 692 ? -1.531 14.842 -17.253 1.00 81.06 692 ALA A O 1
ATOM 5188 N N . ASP A 1 693 ? -2.468 12.780 -17.134 1.00 85.44 693 ASP A N 1
ATOM 5189 C CA . ASP A 1 693 ? -2.126 12.291 -18.477 1.00 85.44 693 ASP A CA 1
ATOM 5190 C C . ASP A 1 693 ? -0.600 12.243 -18.688 1.00 85.44 693 ASP A C 1
ATOM 5192 O O . ASP A 1 693 ? -0.054 12.698 -19.698 1.00 85.44 693 ASP A O 1
ATOM 5196 N N . VAL A 1 694 ? 0.116 11.737 -17.673 1.00 87.06 694 VAL A N 1
ATOM 5197 C CA . VAL A 1 694 ? 1.578 11.594 -17.687 1.00 87.06 694 VAL A CA 1
ATOM 5198 C C . VAL A 1 694 ? 2.020 10.161 -17.418 1.00 87.06 694 VAL A C 1
ATOM 5200 O O . VAL A 1 694 ? 1.425 9.435 -16.626 1.00 87.06 694 VAL A O 1
ATOM 5203 N N . THR A 1 695 ? 3.150 9.790 -18.013 1.00 87.56 695 THR A N 1
ATOM 5204 C CA . THR A 1 695 ? 3.943 8.636 -17.583 1.00 87.56 695 THR A CA 1
ATOM 5205 C C . THR A 1 695 ? 5.167 9.125 -16.820 1.00 87.56 695 THR A C 1
ATOM 5207 O O . THR A 1 695 ? 5.731 10.171 -17.154 1.00 87.56 695 THR A O 1
ATOM 5210 N N . VAL A 1 696 ? 5.618 8.349 -15.835 1.00 88.62 696 VAL A N 1
ATOM 5211 C CA . VAL A 1 696 ? 6.945 8.541 -15.247 1.00 88.62 696 VAL A CA 1
ATOM 5212 C C . VAL A 1 696 ? 7.963 7.795 -16.102 1.00 88.62 696 VAL A C 1
ATOM 5214 O O . VAL A 1 696 ? 7.767 6.629 -16.444 1.00 88.62 696 VAL A O 1
ATOM 5217 N N . ILE A 1 697 ? 9.031 8.487 -16.486 1.00 90.50 697 ILE A N 1
ATOM 5218 C CA . ILE A 1 697 ? 10.178 7.930 -17.194 1.00 90.50 697 ILE A CA 1
ATOM 5219 C C . ILE A 1 697 ? 11.358 7.856 -16.231 1.00 90.50 697 ILE A C 1
ATOM 5221 O O . ILE A 1 697 ? 11.677 8.831 -15.552 1.00 90.50 697 ILE A O 1
ATOM 5225 N N . TYR A 1 698 ? 11.997 6.689 -16.202 1.00 90.25 698 TYR A N 1
ATOM 5226 C CA . TYR A 1 698 ? 13.091 6.356 -15.301 1.00 90.25 698 TYR A CA 1
ATOM 5227 C C . TYR A 1 698 ? 14.421 6.344 -16.060 1.00 90.25 698 TYR A C 1
ATOM 5229 O O . TYR A 1 698 ? 14.582 5.611 -17.040 1.00 90.25 698 TYR A O 1
ATOM 5237 N N . PHE A 1 699 ? 15.389 7.115 -15.572 1.00 90.06 699 PHE A N 1
ATOM 5238 C CA . PHE A 1 699 ? 16.770 7.124 -16.042 1.00 90.06 699 PHE A CA 1
ATOM 5239 C C . PHE A 1 699 ? 17.692 6.695 -14.898 1.00 90.06 699 PHE A C 1
ATOM 5241 O O . PHE A 1 699 ? 17.961 7.467 -13.977 1.00 90.06 699 PHE A O 1
ATOM 5248 N N . GLY A 1 700 ? 18.185 5.456 -14.954 1.00 86.69 700 GLY A N 1
ATOM 5249 C CA . GLY A 1 700 ? 19.087 4.923 -13.929 1.00 86.69 700 GLY A CA 1
ATOM 5250 C C . GLY A 1 700 ? 20.420 5.686 -13.810 1.00 86.69 700 GLY A C 1
ATOM 5251 O O . GLY A 1 700 ? 20.729 6.527 -14.665 1.00 86.69 700 GLY A O 1
ATOM 5252 N N . PRO A 1 701 ? 21.237 5.382 -12.783 1.00 89.19 701 PRO A N 1
ATOM 5253 C CA . PRO A 1 701 ? 22.496 6.071 -12.528 1.00 89.19 701 PRO A CA 1
ATOM 5254 C C . PRO A 1 701 ? 23.478 5.938 -13.697 1.00 89.19 701 PRO A C 1
ATOM 5256 O O . PRO A 1 701 ? 23.545 4.905 -14.370 1.00 89.19 701 PRO A O 1
ATOM 5259 N N . ARG A 1 702 ? 24.280 6.981 -13.924 1.00 88.81 702 ARG A N 1
ATOM 5260 C CA . ARG A 1 702 ? 25.231 7.084 -15.041 1.00 88.81 702 ARG A CA 1
ATOM 5261 C C . ARG A 1 702 ? 26.557 7.686 -14.595 1.00 88.81 702 ARG A C 1
ATOM 5263 O O . ARG A 1 702 ? 26.596 8.608 -13.789 1.00 88.81 702 ARG A O 1
ATOM 5270 N N . SER A 1 703 ? 27.646 7.224 -15.205 1.00 92.12 703 SER A N 1
ATOM 5271 C CA . SER A 1 703 ? 28.940 7.922 -15.203 1.00 92.12 703 SER A CA 1
ATOM 5272 C C . SER A 1 703 ? 29.007 9.032 -16.263 1.00 92.12 703 SER A C 1
ATOM 5274 O O . SER A 1 703 ? 29.699 10.031 -16.075 1.00 92.12 703 SER A O 1
ATOM 5276 N N . GLU A 1 704 ? 28.272 8.866 -17.364 1.00 93.75 704 GLU A N 1
ATOM 5277 C CA . GLU A 1 704 ? 28.155 9.806 -18.484 1.00 93.75 704 GLU A CA 1
ATOM 5278 C C . GLU A 1 704 ? 27.136 10.911 -18.172 1.00 93.75 704 GLU A C 1
ATOM 5280 O O . GLU A 1 704 ? 26.100 10.652 -17.566 1.00 93.75 704 GLU A O 1
ATOM 5285 N N . ASN A 1 705 ? 27.380 12.141 -18.627 1.00 94.12 705 ASN A N 1
ATOM 5286 C CA . ASN A 1 705 ? 26.482 13.273 -18.370 1.00 94.12 705 ASN A CA 1
ATOM 5287 C C . ASN A 1 705 ? 25.227 13.312 -19.260 1.00 94.12 705 ASN A C 1
ATOM 5289 O O . ASN A 1 705 ? 24.440 14.248 -19.144 1.00 94.12 705 ASN A O 1
ATOM 5293 N N . GLN A 1 706 ? 25.022 12.332 -20.144 1.00 95.12 706 GLN A N 1
ATOM 5294 C CA . GLN A 1 706 ? 23.851 12.245 -21.018 1.00 95.12 706 GLN A CA 1
ATOM 5295 C C . GLN A 1 706 ? 23.462 10.796 -21.322 1.00 95.12 706 GLN A C 1
ATOM 5297 O O . GLN A 1 706 ? 24.317 9.914 -21.378 1.00 95.12 706 GLN A O 1
ATOM 5302 N N . ILE A 1 707 ? 22.176 10.568 -21.587 1.00 93.00 707 ILE A N 1
ATOM 5303 C CA . ILE A 1 707 ? 21.639 9.297 -22.084 1.00 93.00 707 ILE A CA 1
ATOM 5304 C C . ILE A 1 707 ? 20.477 9.568 -23.049 1.00 93.00 707 ILE A C 1
ATOM 5306 O O . ILE A 1 707 ? 19.743 10.542 -22.891 1.00 93.00 707 ILE A O 1
ATOM 5310 N N . CYS A 1 708 ? 20.308 8.700 -24.046 1.00 91.31 708 CYS A N 1
ATOM 5311 C CA . CYS A 1 708 ? 19.208 8.738 -25.009 1.00 91.31 708 CYS A CA 1
ATOM 5312 C C . CYS A 1 708 ? 18.595 7.341 -25.157 1.00 91.31 708 CYS A C 1
ATOM 5314 O O . CYS A 1 708 ? 19.314 6.344 -25.098 1.00 91.31 708 CYS A O 1
ATOM 5316 N N . GLY A 1 709 ? 17.286 7.268 -25.388 1.00 87.38 709 GLY A N 1
ATOM 5317 C CA . GLY A 1 709 ? 16.548 6.015 -25.558 1.00 87.38 709 GLY A CA 1
ATOM 5318 C C . GLY A 1 709 ? 15.142 6.236 -26.117 1.00 87.38 709 GLY A C 1
ATOM 5319 O O . GLY A 1 709 ? 14.840 7.306 -26.657 1.00 87.38 709 GLY A O 1
ATOM 5320 N N . LYS A 1 710 ? 14.283 5.218 -25.997 1.00 86.38 710 LYS A N 1
ATOM 5321 C CA . LYS A 1 710 ? 12.875 5.276 -26.421 1.00 86.38 710 LYS A CA 1
ATOM 5322 C C . LYS A 1 710 ? 11.952 5.030 -25.228 1.00 86.38 710 LYS A C 1
ATOM 5324 O O . LYS A 1 710 ? 12.040 3.988 -24.587 1.00 86.38 710 LYS A O 1
ATOM 5329 N N . ALA A 1 711 ? 11.036 5.951 -24.957 1.00 85.62 711 ALA A N 1
ATOM 5330 C CA . ALA A 1 711 ? 10.022 5.794 -23.920 1.00 85.62 711 ALA A CA 1
ATOM 5331 C C . ALA A 1 711 ? 8.967 4.718 -24.266 1.00 85.62 711 ALA A C 1
ATOM 5333 O O . ALA A 1 711 ? 8.692 4.422 -25.434 1.00 85.62 711 ALA A O 1
ATOM 5334 N N . PHE A 1 712 ? 8.349 4.147 -23.225 1.00 81.75 712 PHE A N 1
ATOM 5335 C CA . PHE A 1 712 ? 7.316 3.111 -23.360 1.00 81.75 712 PHE A CA 1
ATOM 5336 C C . PHE A 1 712 ? 5.986 3.630 -23.924 1.00 81.75 712 PHE A C 1
ATOM 5338 O O . PHE A 1 712 ? 5.226 2.847 -24.482 1.00 81.75 712 PHE A O 1
ATOM 5345 N N . SER A 1 713 ? 5.743 4.938 -23.909 1.00 81.50 713 SER A N 1
ATOM 5346 C CA . SER A 1 713 ? 4.688 5.618 -24.674 1.00 81.50 713 SER A CA 1
ATOM 5347 C C . SER A 1 713 ? 5.299 6.708 -25.562 1.00 81.50 713 SER A C 1
ATOM 5349 O O . SER A 1 713 ? 6.495 7.002 -25.457 1.00 81.50 713 SER A O 1
ATOM 5351 N N . GLY A 1 714 ? 4.507 7.308 -26.456 1.00 84.19 714 GLY A N 1
ATOM 5352 C CA . GLY A 1 714 ? 4.879 8.619 -26.989 1.00 84.19 714 GLY A CA 1
ATOM 5353 C C . GLY A 1 714 ? 4.910 9.614 -25.829 1.00 84.19 714 GLY A C 1
ATOM 5354 O O . GLY A 1 714 ? 4.008 9.598 -24.992 1.00 84.19 714 GLY A O 1
ATOM 5355 N N . VAL A 1 715 ? 5.961 10.428 -25.731 1.00 88.44 715 VAL A N 1
ATOM 5356 C CA . VAL A 1 715 ? 6.156 11.344 -24.602 1.00 88.44 715 VAL A CA 1
ATOM 5357 C C . VAL A 1 715 ? 6.505 12.748 -25.062 1.00 88.44 715 VAL A C 1
ATOM 5359 O O . VAL A 1 715 ? 7.404 12.969 -25.875 1.00 88.44 715 VAL A O 1
ATOM 5362 N N . ASN A 1 716 ? 5.826 13.721 -24.466 1.00 89.75 716 ASN A N 1
ATOM 5363 C CA . ASN A 1 716 ? 6.175 15.126 -24.569 1.00 89.75 716 ASN A CA 1
ATOM 5364 C C . ASN A 1 716 ? 6.638 15.616 -23.191 1.00 89.75 716 ASN A C 1
ATOM 5366 O O . ASN A 1 716 ? 5.843 16.059 -22.360 1.00 89.75 716 ASN A O 1
ATOM 5370 N N . CYS A 1 717 ? 7.935 15.452 -22.935 1.00 92.50 717 CYS A N 1
ATOM 5371 C CA . CYS A 1 717 ? 8.593 15.929 -21.724 1.00 92.50 717 CYS A CA 1
ATOM 5372 C C . CYS A 1 717 ? 8.910 17.423 -21.839 1.00 92.50 717 CYS A C 1
ATOM 5374 O O . CYS A 1 717 ? 9.378 17.887 -22.881 1.00 92.50 717 CYS A O 1
ATOM 5376 N N . GLU A 1 718 ? 8.725 18.167 -20.753 1.00 92.69 718 GLU A N 1
ATOM 5377 C CA . GLU A 1 718 ? 9.248 19.528 -20.656 1.00 92.69 718 GLU A CA 1
ATOM 5378 C C . GLU A 1 718 ? 10.774 19.498 -20.540 1.00 92.69 718 GLU A C 1
ATOM 5380 O O . GLU A 1 718 ? 11.347 18.605 -19.916 1.00 92.69 718 GLU A O 1
ATOM 5385 N N . ALA A 1 719 ? 11.446 20.493 -21.122 1.00 94.44 719 ALA A N 1
ATOM 5386 C CA . ALA A 1 719 ? 12.907 20.507 -21.185 1.00 94.44 719 ALA A CA 1
ATOM 5387 C C . ALA A 1 719 ? 13.593 20.586 -19.809 1.00 94.44 719 ALA A C 1
ATOM 5389 O O . ALA A 1 719 ? 14.758 20.227 -19.709 1.00 94.44 719 ALA A O 1
ATOM 5390 N N . ILE A 1 720 ? 12.862 21.032 -18.785 1.00 93.81 720 ILE A N 1
ATOM 5391 C CA . ILE A 1 720 ? 13.294 21.194 -17.387 1.00 93.81 720 ILE A CA 1
ATOM 5392 C C . ILE A 1 720 ? 12.699 20.123 -16.455 1.00 93.81 720 ILE A C 1
ATOM 5394 O O . ILE A 1 720 ? 12.772 20.251 -15.237 1.00 93.81 720 ILE A O 1
ATOM 5398 N N . ALA A 1 721 ? 12.067 19.072 -16.996 1.00 92.75 721 ALA A N 1
ATOM 5399 C CA . ALA A 1 721 ? 11.300 18.093 -16.214 1.00 92.75 721 ALA A CA 1
ATOM 5400 C C . ALA A 1 721 ? 12.134 17.251 -15.223 1.00 92.75 721 ALA A C 1
ATOM 5402 O O . ALA A 1 721 ? 11.545 16.548 -14.405 1.00 92.75 721 ALA A O 1
ATOM 5403 N N . GLY A 1 722 ? 13.470 17.298 -15.297 1.00 91.31 722 GLY A N 1
ATOM 5404 C CA . GLY A 1 722 ? 14.378 16.664 -14.334 1.00 91.31 722 GLY A CA 1
ATOM 5405 C C . GLY A 1 722 ? 14.998 17.618 -13.306 1.00 91.31 722 GLY A C 1
ATOM 5406 O O . GLY A 1 722 ? 15.656 17.154 -12.375 1.00 91.31 722 GLY A O 1
ATOM 5407 N N . ASP A 1 723 ? 14.785 18.930 -13.424 1.00 92.81 723 ASP A N 1
ATOM 5408 C CA . ASP A 1 723 ? 15.322 19.923 -12.483 1.00 92.81 723 ASP A CA 1
ATOM 5409 C C . ASP A 1 723 ? 14.731 19.739 -11.075 1.00 92.81 723 ASP A C 1
ATOM 5411 O O . ASP A 1 723 ? 13.742 19.026 -10.883 1.00 92.81 723 ASP A O 1
ATOM 5415 N N . GLN A 1 724 ? 15.353 20.350 -10.064 1.00 87.38 724 GLN A N 1
ATOM 5416 C CA . GLN A 1 724 ? 15.037 20.102 -8.649 1.00 87.38 724 GLN A CA 1
ATOM 5417 C C . GLN A 1 724 ? 13.543 20.276 -8.310 1.00 87.38 724 GLN A C 1
ATOM 5419 O O . GLN A 1 724 ? 12.963 19.429 -7.633 1.00 87.38 724 GLN A O 1
ATOM 5424 N N . ASP A 1 725 ? 12.902 21.322 -8.835 1.00 83.69 725 ASP A N 1
ATOM 5425 C CA . ASP A 1 725 ? 11.492 21.628 -8.555 1.00 83.69 725 ASP A CA 1
ATOM 5426 C C . ASP A 1 725 ? 10.494 20.894 -9.479 1.00 83.69 725 ASP A C 1
ATOM 5428 O O . ASP A 1 725 ? 9.285 20.959 -9.251 1.00 83.69 725 ASP A O 1
ATOM 5432 N N . ASN A 1 726 ? 10.980 20.191 -10.513 1.00 88.88 726 ASN A N 1
ATOM 5433 C CA . ASN A 1 726 ? 10.149 19.560 -11.550 1.00 88.88 726 ASN A CA 1
ATOM 5434 C C . ASN A 1 726 ? 10.277 18.030 -11.616 1.00 88.88 726 ASN A C 1
ATOM 5436 O O . ASN A 1 726 ? 9.383 17.377 -12.157 1.00 88.88 726 ASN A O 1
ATOM 5440 N N . ARG A 1 727 ? 11.361 17.435 -11.102 1.00 90.69 727 ARG A N 1
ATOM 5441 C CA . ARG A 1 727 ? 11.509 15.972 -11.054 1.00 90.69 727 ARG A CA 1
ATOM 5442 C C . ARG A 1 727 ? 10.487 15.344 -10.116 1.00 90.69 727 ARG A C 1
ATOM 5444 O O . ARG A 1 727 ? 10.022 15.970 -9.163 1.00 90.69 727 ARG A O 1
ATOM 5451 N N . VAL A 1 728 ? 10.192 14.068 -10.339 1.00 91.19 728 VAL A N 1
ATOM 5452 C CA . VAL A 1 728 ? 9.212 13.336 -9.522 1.00 91.19 728 VAL A CA 1
ATOM 5453 C C . VAL A 1 728 ? 9.831 12.382 -8.503 1.00 91.19 728 VAL A C 1
ATOM 5455 O O . VAL A 1 728 ? 9.090 11.785 -7.728 1.00 91.19 728 VAL A O 1
ATOM 5458 N N . ASN A 1 729 ? 11.167 12.327 -8.440 1.00 88.94 729 ASN A N 1
ATOM 5459 C CA . ASN A 1 729 ? 11.939 11.612 -7.423 1.00 88.94 729 ASN A CA 1
ATOM 5460 C C . ASN A 1 729 ? 11.389 11.805 -6.001 1.00 88.94 729 ASN A C 1
ATOM 5462 O O . ASN A 1 729 ? 11.233 12.933 -5.519 1.00 88.94 729 ASN A O 1
ATOM 5466 N N . GLU A 1 730 ? 11.186 10.688 -5.307 1.00 81.81 730 GLU A N 1
ATOM 5467 C CA . GLU A 1 730 ? 10.894 10.650 -3.871 1.00 81.81 730 GLU A CA 1
ATOM 5468 C C . GLU A 1 730 ? 12.184 10.592 -3.034 1.00 81.81 730 GLU A C 1
ATOM 5470 O O . GLU A 1 730 ? 12.270 11.224 -1.983 1.00 81.81 730 GLU A O 1
ATOM 5475 N N . ASP A 1 731 ? 13.214 9.904 -3.536 1.00 79.56 731 ASP A N 1
ATOM 5476 C CA . ASP A 1 731 ? 14.518 9.697 -2.891 1.00 79.56 731 ASP A CA 1
ATOM 5477 C C . ASP A 1 731 ? 15.404 10.959 -2.862 1.00 79.56 731 ASP A C 1
ATOM 5479 O O . ASP A 1 731 ? 16.116 11.199 -1.888 1.00 79.56 731 ASP A O 1
ATOM 5483 N N . CYS A 1 732 ? 15.355 11.772 -3.924 1.00 80.19 732 CYS A N 1
ATOM 5484 C CA . CYS A 1 732 ? 16.306 12.860 -4.182 1.00 80.19 732 CYS A CA 1
ATOM 5485 C C . CYS A 1 732 ? 15.633 14.185 -4.609 1.00 80.19 732 CYS A C 1
ATOM 5487 O O . CYS A 1 732 ? 16.161 14.923 -5.446 1.00 80.19 732 CYS A O 1
ATOM 5489 N N . ARG A 1 733 ? 14.455 14.521 -4.053 1.00 75.06 733 ARG A N 1
ATOM 5490 C CA . ARG A 1 733 ? 13.695 15.736 -4.438 1.00 75.06 733 ARG A CA 1
ATOM 5491 C C . ARG A 1 733 ? 14.478 17.051 -4.288 1.00 75.06 733 ARG A C 1
ATOM 5493 O O . ARG A 1 733 ? 14.263 17.972 -5.061 1.00 75.06 733 ARG A O 1
ATOM 5500 N N . TYR A 1 734 ? 15.386 17.153 -3.316 1.00 77.44 734 TYR A N 1
ATOM 5501 C CA . TYR A 1 734 ? 16.159 18.378 -3.040 1.00 77.44 734 TYR A CA 1
ATOM 5502 C C . TYR A 1 734 ? 17.616 18.315 -3.529 1.00 77.44 734 TYR A C 1
ATOM 5504 O O . TYR A 1 734 ? 18.476 19.035 -3.022 1.00 77.44 734 TYR A O 1
ATOM 5512 N N . CYS A 1 735 ? 17.917 17.423 -4.472 1.00 84.88 735 CYS A N 1
ATOM 5513 C CA . CYS A 1 735 ? 19.263 17.251 -5.009 1.00 84.88 735 CYS A CA 1
ATOM 5514 C C . CYS A 1 735 ? 19.521 18.287 -6.118 1.00 84.88 735 CYS A C 1
ATOM 5516 O O . CYS A 1 735 ? 18.790 18.328 -7.105 1.00 84.88 735 CYS A O 1
ATOM 5518 N N . GLY A 1 736 ? 20.542 19.132 -5.945 1.00 87.38 736 GLY A N 1
ATOM 5519 C CA . GLY A 1 736 ? 20.807 20.318 -6.780 1.00 87.38 736 GLY A CA 1
ATOM 5520 C C . GLY A 1 736 ? 21.420 20.049 -8.160 1.00 87.38 736 GLY A C 1
ATOM 5521 O O . GLY A 1 736 ? 22.218 20.851 -8.633 1.00 87.38 736 GLY A O 1
ATOM 5522 N N . ASP A 1 737 ? 21.120 18.898 -8.756 1.00 92.38 737 ASP A N 1
ATOM 5523 C CA . ASP A 1 737 ? 21.492 18.546 -10.127 1.00 92.38 737 ASP A CA 1
ATOM 5524 C C . ASP A 1 737 ? 20.468 19.154 -11.109 1.00 92.38 737 ASP A C 1
ATOM 5526 O O . ASP A 1 737 ? 19.276 19.077 -10.837 1.00 92.38 737 ASP A O 1
ATOM 5530 N N . ASP A 1 738 ? 20.875 19.685 -12.261 1.00 94.62 738 ASP A N 1
ATOM 5531 C CA . ASP A 1 738 ? 19.948 20.225 -13.276 1.00 94.62 738 ASP A CA 1
ATOM 5532 C C . ASP A 1 738 ? 19.979 19.355 -14.537 1.00 94.62 738 ASP A C 1
ATOM 5534 O O . ASP A 1 738 ? 21.041 18.855 -14.925 1.00 94.62 738 ASP A O 1
ATOM 5538 N N . PHE A 1 739 ? 18.842 19.184 -15.214 1.00 95.94 739 PHE A N 1
ATOM 5539 C CA . PHE A 1 739 ? 18.702 18.279 -16.353 1.00 95.94 739 PHE A CA 1
ATOM 5540 C C . PHE A 1 739 ? 17.921 18.889 -17.511 1.00 95.94 739 PHE A C 1
ATOM 5542 O O . PHE A 1 739 ? 16.726 19.163 -17.429 1.00 95.94 739 PHE A O 1
ATOM 5549 N N . TYR A 1 740 ? 18.579 18.934 -18.667 1.00 96.44 740 TYR A N 1
ATOM 5550 C CA . TYR A 1 740 ? 17.956 19.280 -19.932 1.00 96.44 740 TYR A CA 1
ATOM 5551 C C . TYR A 1 740 ? 17.426 18.035 -20.653 1.00 96.44 740 TYR A C 1
ATOM 5553 O O . TYR A 1 740 ? 18.203 17.143 -21.010 1.00 96.44 740 TYR A O 1
ATOM 5561 N N . LEU A 1 741 ? 16.118 17.998 -20.910 1.00 96.12 741 LEU A N 1
ATOM 5562 C CA . LEU A 1 741 ? 15.442 16.960 -21.689 1.00 96.12 741 LEU A CA 1
ATOM 5563 C C . LEU A 1 741 ? 15.105 17.456 -23.100 1.00 96.12 741 LEU A C 1
ATOM 5565 O O . LEU A 1 741 ? 14.667 18.590 -23.293 1.00 96.12 741 LEU A O 1
ATOM 5569 N N . TRP A 1 742 ? 15.275 16.597 -24.106 1.00 95.44 742 TRP A N 1
ATOM 5570 C CA . TRP A 1 742 ? 14.875 16.899 -25.484 1.00 95.44 742 TRP A CA 1
ATOM 5571 C C . TRP A 1 742 ? 14.574 15.635 -26.287 1.00 95.44 742 TRP A C 1
ATOM 5573 O O . TRP A 1 742 ? 15.022 14.538 -25.952 1.00 95.44 742 TRP A O 1
ATOM 5583 N N . ARG A 1 743 ? 13.842 15.795 -27.393 1.00 93.06 743 ARG A N 1
ATOM 5584 C CA . ARG A 1 743 ? 13.647 14.734 -28.389 1.00 93.06 743 ARG A CA 1
ATOM 5585 C C . ARG A 1 743 ? 14.728 14.868 -29.470 1.00 93.06 743 ARG A C 1
ATOM 5587 O O . ARG A 1 743 ? 14.764 15.912 -30.124 1.00 93.06 743 ARG A O 1
ATOM 5594 N N . PRO A 1 744 ? 15.633 13.887 -29.654 1.00 90.38 744 PRO A N 1
ATOM 5595 C CA . PRO A 1 744 ? 16.685 13.962 -30.673 1.00 90.38 744 PRO A CA 1
ATOM 5596 C C . PRO A 1 744 ? 16.128 13.834 -32.099 1.00 90.38 744 PRO A C 1
ATOM 5598 O O . PRO A 1 744 ? 16.714 14.378 -33.031 1.00 90.38 744 PRO A O 1
ATOM 5601 N N . ASP A 1 745 ? 14.997 13.144 -32.260 1.00 86.50 745 ASP A N 1
ATOM 5602 C CA . ASP A 1 745 ? 14.271 12.988 -33.516 1.00 86.50 745 ASP A CA 1
ATOM 5603 C C . ASP A 1 745 ? 12.822 13.451 -33.313 1.00 86.50 745 ASP A C 1
ATOM 5605 O O . ASP A 1 745 ? 12.034 12.827 -32.601 1.00 86.50 745 ASP A O 1
ATOM 5609 N N . SER A 1 746 ? 12.458 14.568 -33.945 1.00 83.56 746 SER A N 1
ATOM 5610 C CA . SER A 1 746 ? 11.115 15.147 -33.843 1.00 83.56 746 SER A CA 1
ATOM 5611 C C . SER A 1 746 ? 10.022 14.284 -34.480 1.00 83.56 746 SER A C 1
ATOM 5613 O O . SER A 1 746 ? 8.856 14.454 -34.120 1.00 83.56 746 SER A O 1
ATOM 5615 N N . SER A 1 747 ? 10.380 13.359 -35.380 1.00 85.12 747 SER A N 1
ATOM 5616 C CA . SER A 1 747 ? 9.453 12.402 -35.998 1.00 85.12 747 SER A CA 1
ATOM 5617 C C . SER A 1 747 ? 9.197 11.167 -35.127 1.00 85.12 747 SER A C 1
ATOM 5619 O O . SER A 1 747 ? 8.175 10.501 -35.280 1.00 85.12 747 SER A O 1
ATOM 5621 N N . ASN A 1 748 ? 10.084 10.888 -34.168 1.00 84.94 748 ASN A N 1
ATOM 5622 C CA . ASN A 1 748 ? 9.943 9.788 -33.227 1.00 84.94 748 ASN A CA 1
ATOM 5623 C C . ASN A 1 748 ? 9.460 10.306 -31.865 1.00 84.94 748 ASN A C 1
ATOM 5625 O O . ASN A 1 748 ? 10.251 10.696 -31.003 1.00 84.94 748 ASN A O 1
ATOM 5629 N N . TYR A 1 749 ? 8.143 10.252 -31.663 1.00 84.69 749 TYR A N 1
ATOM 5630 C CA . TYR A 1 749 ? 7.435 10.663 -30.442 1.00 84.69 749 TYR A CA 1
ATOM 5631 C C . TYR A 1 749 ? 7.887 9.935 -29.165 1.00 84.69 749 TYR A C 1
ATOM 5633 O O . TYR A 1 749 ? 7.640 10.430 -28.071 1.00 84.69 749 TYR A O 1
ATOM 5641 N N . ARG A 1 750 ? 8.562 8.783 -29.281 1.00 85.12 750 ARG A N 1
ATOM 5642 C CA . ARG A 1 750 ? 9.142 8.049 -28.144 1.00 85.12 750 ARG A CA 1
ATOM 5643 C C . ARG A 1 750 ? 10.595 8.432 -27.871 1.00 85.12 750 ARG A C 1
ATOM 5645 O O . ARG A 1 750 ? 11.106 8.100 -26.805 1.00 85.12 750 ARG A O 1
ATOM 5652 N N . SER A 1 751 ? 11.292 9.046 -28.832 1.00 89.69 751 SER A N 1
ATOM 5653 C CA . SER A 1 751 ? 12.714 9.355 -28.684 1.00 89.69 751 SER A CA 1
ATOM 5654 C C . SER A 1 751 ? 12.911 10.440 -27.634 1.00 89.69 751 SER A C 1
ATOM 5656 O O . SER A 1 751 ? 12.329 11.520 -27.718 1.00 89.69 751 SER A O 1
ATOM 5658 N N . LEU A 1 752 ? 13.737 10.148 -26.636 1.00 93.94 752 LEU A N 1
ATOM 5659 C CA . LEU A 1 752 ? 13.996 11.053 -25.529 1.00 93.94 752 LEU A CA 1
ATOM 5660 C C . LEU A 1 752 ? 15.469 10.970 -25.146 1.00 93.94 752 LEU A C 1
ATOM 5662 O O . LEU A 1 752 ? 16.048 9.886 -25.067 1.00 93.94 752 LEU A O 1
ATOM 5666 N N . CYS A 1 753 ? 16.062 12.126 -24.902 1.00 94.75 753 CYS A N 1
ATOM 5667 C CA . CYS A 1 753 ? 17.371 12.271 -24.300 1.00 94.75 753 CYS A CA 1
ATOM 5668 C C . CYS A 1 753 ? 17.254 13.118 -23.037 1.00 94.75 753 CYS A C 1
ATOM 5670 O O . CYS A 1 753 ? 16.431 14.033 -22.968 1.00 94.75 753 CYS A O 1
ATOM 5672 N N . VAL A 1 754 ? 18.130 12.843 -22.077 1.00 96.06 754 VAL A N 1
ATOM 5673 C CA . VAL A 1 754 ? 18.374 13.701 -20.921 1.00 96.06 754 VAL A CA 1
ATOM 5674 C C . VAL A 1 754 ? 19.874 13.933 -20.779 1.00 96.06 754 VAL A C 1
ATOM 5676 O O . VAL A 1 754 ? 20.683 13.036 -21.030 1.00 96.06 754 VAL A O 1
ATOM 5679 N N . ARG A 1 755 ? 20.250 15.155 -20.406 1.00 96.62 755 ARG A N 1
ATOM 5680 C CA . ARG A 1 755 ? 21.632 15.560 -20.145 1.00 96.62 755 ARG A CA 1
ATOM 5681 C C . ARG A 1 755 ? 21.682 16.416 -18.895 1.00 96.62 755 ARG A C 1
ATOM 5683 O O . ARG A 1 755 ? 20.978 17.418 -18.820 1.00 96.62 755 ARG A O 1
ATOM 5690 N N . ARG A 1 756 ? 22.574 16.064 -17.977 1.00 96.12 756 ARG A N 1
ATOM 5691 C CA . ARG A 1 756 ? 22.899 16.876 -16.809 1.00 96.12 756 ARG A CA 1
ATOM 5692 C C . ARG A 1 756 ? 23.599 18.173 -17.238 1.00 96.12 756 ARG A C 1
ATOM 5694 O O . ARG A 1 756 ? 24.508 18.135 -18.071 1.00 96.12 756 ARG A O 1
ATOM 5701 N N . THR A 1 757 ? 23.158 19.316 -16.718 1.00 95.94 757 THR A N 1
ATOM 5702 C CA . THR A 1 757 ? 23.606 20.655 -17.150 1.00 95.94 757 THR A CA 1
ATOM 5703 C C . THR A 1 757 ? 24.387 21.445 -16.107 1.00 95.94 757 THR A C 1
ATOM 5705 O O . THR A 1 757 ? 25.173 22.304 -16.500 1.00 95.94 757 THR A O 1
ATOM 5708 N N . ASP A 1 758 ? 24.236 21.146 -14.817 1.00 93.38 758 ASP A N 1
ATOM 5709 C CA . ASP A 1 758 ? 25.005 21.768 -13.727 1.00 93.38 758 ASP A CA 1
ATOM 5710 C C . ASP A 1 758 ? 26.450 21.233 -13.637 1.00 93.38 758 ASP A C 1
ATOM 5712 O O . ASP A 1 758 ? 27.369 21.952 -13.239 1.00 93.38 758 ASP A O 1
ATOM 5716 N N . TYR A 1 759 ? 26.669 19.976 -14.041 1.00 92.75 759 TYR A N 1
ATOM 5717 C CA . TYR A 1 759 ? 27.945 19.274 -13.901 1.00 92.75 759 TYR A CA 1
ATOM 5718 C C . TYR A 1 759 ? 28.315 18.459 -15.149 1.00 92.75 759 TYR A C 1
ATOM 5720 O O . TYR A 1 759 ? 27.463 17.946 -15.871 1.00 92.75 759 TYR A O 1
ATOM 5728 N N . GLY A 1 760 ? 29.622 18.326 -15.401 1.00 91.62 760 GLY A N 1
ATOM 5729 C CA . GLY A 1 760 ? 30.165 17.646 -16.585 1.00 91.62 760 GLY A CA 1
ATOM 5730 C C . GLY A 1 760 ? 30.252 16.116 -16.497 1.00 91.62 760 GLY A C 1
ATOM 5731 O O . GLY A 1 760 ? 30.603 15.483 -17.490 1.00 91.62 760 GLY A O 1
ATOM 5732 N N . GLY A 1 761 ? 29.970 15.523 -15.335 1.00 93.12 761 GLY A N 1
ATOM 5733 C CA . GLY A 1 761 ? 29.845 14.072 -15.147 1.00 93.12 761 GLY A CA 1
ATOM 5734 C C . GLY A 1 761 ? 28.385 13.614 -15.088 1.00 93.12 761 GLY A C 1
ATOM 5735 O O . GLY A 1 761 ? 27.468 14.424 -15.196 1.00 93.12 761 GLY A O 1
ATOM 5736 N N . GLY A 1 762 ? 28.168 12.311 -14.914 1.00 92.75 762 GLY A N 1
ATOM 5737 C CA . GLY A 1 762 ? 26.830 11.736 -14.748 1.00 92.75 762 GLY A CA 1
ATOM 5738 C C . GLY A 1 762 ? 26.167 12.004 -13.391 1.00 92.75 762 GLY A C 1
ATOM 5739 O O . GLY A 1 762 ? 26.479 12.973 -12.693 1.00 92.75 762 GLY A O 1
ATOM 5740 N N . TRP A 1 763 ? 25.213 11.150 -13.023 1.00 93.56 763 TRP A N 1
ATOM 5741 C CA . TRP A 1 763 ? 24.370 11.280 -11.830 1.00 93.56 763 TRP A CA 1
ATOM 5742 C C . TRP A 1 763 ? 24.218 9.934 -11.107 1.00 93.56 763 TRP A C 1
ATOM 5744 O O . TRP A 1 763 ? 24.212 8.873 -11.731 1.00 93.56 763 TRP A O 1
ATOM 5754 N N . GLY A 1 764 ? 24.106 9.979 -9.776 1.00 89.81 764 GLY A N 1
ATOM 5755 C CA . GLY A 1 764 ? 24.070 8.784 -8.919 1.00 89.81 764 GLY A CA 1
ATOM 5756 C C . GLY A 1 764 ? 22.675 8.232 -8.599 1.00 89.81 764 GLY A C 1
ATOM 5757 O O . GLY A 1 764 ? 22.583 7.132 -8.065 1.00 89.81 764 GLY A O 1
ATOM 5758 N N . MET A 1 765 ? 21.609 8.977 -8.901 1.00 89.69 765 MET A N 1
ATOM 5759 C CA . MET A 1 765 ? 20.219 8.615 -8.581 1.00 89.69 765 MET A CA 1
ATOM 5760 C C . MET A 1 765 ? 19.501 7.915 -9.745 1.00 89.69 765 MET A C 1
ATOM 5762 O O . MET A 1 765 ? 19.936 7.996 -10.894 1.00 89.69 765 MET A O 1
ATOM 5766 N N . ASN A 1 766 ? 18.361 7.282 -9.465 1.00 90.31 766 ASN A N 1
ATOM 5767 C CA . ASN A 1 766 ? 17.386 6.936 -10.500 1.00 90.31 766 ASN A CA 1
ATOM 5768 C C . ASN A 1 766 ? 16.571 8.197 -10.812 1.00 90.31 766 ASN A C 1
ATOM 5770 O O . ASN A 1 766 ? 15.613 8.476 -10.106 1.00 90.31 766 ASN A O 1
ATOM 5774 N N . LEU A 1 767 ? 16.948 8.999 -11.809 1.00 92.31 767 LEU A N 1
ATOM 5775 C CA . LEU A 1 767 ? 16.184 10.200 -12.160 1.00 92.31 767 LEU A CA 1
ATOM 5776 C C . LEU A 1 767 ? 14.790 9.799 -12.669 1.00 92.31 767 LEU A C 1
ATOM 5778 O O . LEU A 1 767 ? 14.670 9.034 -13.627 1.00 92.31 767 LEU A O 1
ATOM 5782 N N . GLU A 1 768 ? 13.752 10.358 -12.057 1.00 93.38 768 GLU A N 1
ATOM 5783 C CA . GLU A 1 768 ? 12.354 10.140 -12.413 1.00 93.38 768 GLU A CA 1
ATOM 5784 C C . GLU A 1 768 ? 11.743 11.448 -12.929 1.00 93.38 768 GLU A C 1
ATOM 5786 O O . GLU A 1 768 ? 11.744 12.467 -12.232 1.00 93.38 768 GLU A O 1
ATOM 5791 N N . VAL A 1 769 ? 11.175 11.425 -14.137 1.00 93.44 769 VAL A N 1
ATOM 5792 C CA . VAL A 1 769 ? 10.512 12.595 -14.743 1.00 93.44 769 VAL A CA 1
ATOM 5793 C C . VAL A 1 769 ? 9.092 12.254 -15.176 1.00 93.44 769 VAL A C 1
ATOM 5795 O O . VAL A 1 769 ? 8.861 11.196 -15.756 1.00 93.44 769 VAL A O 1
ATOM 5798 N N . ALA A 1 770 ? 8.135 13.149 -14.934 1.00 91.31 770 ALA A N 1
ATOM 5799 C CA . ALA A 1 770 ? 6.797 13.035 -15.508 1.00 91.31 770 ALA A CA 1
ATOM 5800 C C . ALA A 1 770 ? 6.762 13.687 -16.897 1.00 91.31 770 ALA A C 1
ATOM 5802 O O . ALA A 1 770 ? 7.170 14.833 -17.073 1.00 91.31 770 ALA A O 1
ATOM 5803 N N . CYS A 1 771 ? 6.244 12.966 -17.889 1.00 92.69 771 CYS A N 1
ATOM 5804 C CA . CYS A 1 771 ? 6.073 13.468 -19.250 1.00 92.69 771 CYS A CA 1
ATOM 5805 C C . CYS A 1 771 ? 4.648 13.220 -19.726 1.00 92.69 771 CYS A C 1
ATOM 5807 O O . CYS A 1 771 ? 4.127 12.124 -19.511 1.00 92.69 771 CYS A O 1
ATOM 5809 N N . ARG A 1 772 ? 4.039 14.197 -20.415 1.00 89.25 772 ARG A N 1
ATOM 5810 C CA . ARG A 1 772 ? 2.707 14.002 -21.009 1.00 89.25 772 ARG A CA 1
ATOM 5811 C C . ARG A 1 772 ? 2.736 12.855 -22.000 1.00 89.25 772 ARG A C 1
ATOM 5813 O O . ARG A 1 772 ? 3.669 12.763 -22.802 1.00 89.25 772 ARG A O 1
ATOM 5820 N N . VAL A 1 773 ? 1.714 12.018 -21.940 1.00 85.88 773 VAL A N 1
ATOM 5821 C CA . VAL A 1 773 ? 1.544 10.889 -22.845 1.00 85.88 773 VAL A CA 1
ATOM 5822 C C . VAL A 1 773 ? 0.967 11.387 -24.171 1.00 85.88 773 VAL A C 1
ATOM 5824 O O . VAL A 1 773 ? 0.007 12.147 -24.209 1.00 85.88 773 VAL A O 1
ATOM 5827 N N . ASP A 1 774 ? 1.567 10.965 -25.280 1.00 82.12 774 ASP A N 1
ATOM 5828 C CA . ASP A 1 774 ? 1.059 11.182 -26.634 1.00 82.12 774 ASP A CA 1
ATOM 5829 C C . ASP A 1 774 ? 0.857 9.822 -27.311 1.00 82.12 774 ASP A C 1
ATOM 5831 O O . ASP A 1 774 ? 1.717 9.306 -28.031 1.00 82.12 774 ASP A O 1
ATOM 5835 N N . ASN A 1 775 ? -0.300 9.215 -27.044 1.00 71.38 775 ASN A N 1
ATOM 5836 C CA . ASN A 1 775 ? -0.684 7.922 -27.613 1.00 71.38 775 ASN A CA 1
ATOM 5837 C C . ASN A 1 775 ? -1.304 8.034 -29.019 1.00 71.38 775 ASN A C 1
ATOM 5839 O O . ASN A 1 775 ? -1.784 7.041 -29.560 1.00 71.38 775 ASN A O 1
ATOM 5843 N N . THR A 1 776 ? -1.284 9.212 -29.659 1.00 72.88 776 THR A N 1
ATOM 5844 C CA . THR A 1 776 ? -1.930 9.411 -30.976 1.00 72.88 776 THR A CA 1
ATOM 5845 C C . THR A 1 776 ? -1.305 8.587 -32.110 1.00 72.88 776 THR A C 1
ATOM 5847 O O . THR A 1 776 ? -1.935 8.400 -33.149 1.00 72.88 776 THR A O 1
ATOM 5850 N N . HIS A 1 777 ? -0.088 8.069 -31.904 1.00 69.94 777 HIS A N 1
ATOM 5851 C CA . HIS A 1 777 ? 0.679 7.287 -32.879 1.00 69.94 777 HIS A CA 1
ATOM 5852 C C . HIS A 1 777 ? 1.272 5.989 -32.296 1.00 69.94 777 HIS A C 1
ATOM 5854 O O . HIS A 1 777 ? 2.170 5.399 -32.901 1.00 69.94 777 HIS A O 1
ATOM 5860 N N . THR A 1 778 ? 0.840 5.540 -31.111 1.00 67.12 778 THR A N 1
ATOM 5861 C CA . THR A 1 778 ? 1.443 4.358 -30.476 1.00 67.12 778 THR A CA 1
ATOM 5862 C C . THR A 1 778 ? 1.032 3.072 -31.170 1.00 67.12 778 THR A C 1
ATOM 5864 O O . THR A 1 778 ? -0.140 2.698 -31.162 1.00 67.12 778 THR A O 1
ATOM 5867 N N . LYS A 1 779 ? 2.024 2.355 -31.701 1.00 81.19 779 LYS A N 1
ATOM 5868 C CA . LYS A 1 779 ? 1.870 0.948 -32.062 1.00 81.19 779 LYS A CA 1
ATOM 5869 C C . LYS A 1 779 ? 1.803 0.087 -30.796 1.00 81.19 779 LYS A C 1
ATOM 5871 O O . LYS A 1 779 ? 2.206 0.523 -29.710 1.00 81.19 779 LYS A O 1
ATOM 5876 N N . THR A 1 780 ? 1.351 -1.150 -30.950 1.00 85.56 780 THR A N 1
ATOM 5877 C CA . THR A 1 780 ? 1.200 -2.111 -29.859 1.00 85.56 780 THR A CA 1
ATOM 5878 C C . THR A 1 780 ? 2.534 -2.401 -29.172 1.00 85.56 780 THR A C 1
ATOM 5880 O O . THR A 1 780 ? 3.556 -2.649 -29.820 1.00 85.56 780 THR A O 1
ATOM 5883 N N . LEU A 1 781 ? 2.511 -2.413 -27.840 1.00 89.06 781 LEU A N 1
ATOM 5884 C CA . LEU A 1 781 ? 3.653 -2.796 -27.019 1.00 89.06 781 LEU A CA 1
ATOM 5885 C C . LEU A 1 781 ? 3.640 -4.292 -26.746 1.00 89.06 781 LEU A C 1
ATOM 5887 O O . LEU A 1 781 ? 2.612 -4.861 -26.380 1.00 89.06 781 LEU A O 1
ATOM 5891 N N . LEU A 1 782 ? 4.809 -4.909 -26.859 1.00 90.31 782 LEU A N 1
ATOM 5892 C CA . LEU A 1 782 ? 4.999 -6.316 -26.566 1.00 90.31 782 LEU A CA 1
ATOM 5893 C C . LEU A 1 782 ? 6.120 -6.474 -25.538 1.00 90.31 782 LEU A C 1
ATOM 5895 O O . LEU A 1 782 ? 7.300 -6.312 -25.854 1.00 90.31 782 LEU A O 1
ATOM 5899 N N . SER A 1 783 ? 5.737 -6.768 -24.295 1.00 91.56 783 SER A N 1
ATOM 5900 C CA . SER A 1 783 ? 6.679 -6.989 -23.199 1.00 91.56 783 SER A CA 1
ATOM 5901 C C . SER A 1 783 ? 7.102 -8.451 -23.135 1.00 91.56 783 SER A C 1
ATOM 5903 O O . SER A 1 783 ? 6.284 -9.337 -22.876 1.00 91.56 783 SER A O 1
ATOM 5905 N N . PHE A 1 784 ? 8.392 -8.694 -23.352 1.00 90.06 784 PHE A N 1
ATOM 5906 C CA . PHE A 1 784 ? 9.033 -9.965 -23.045 1.00 90.06 784 PHE A CA 1
ATOM 5907 C C . PHE A 1 784 ? 9.482 -10.018 -21.583 1.00 90.06 784 PHE A C 1
ATOM 5909 O O . PHE A 1 784 ? 9.498 -11.100 -21.006 1.00 90.06 784 PHE A O 1
ATOM 5916 N N . GLY A 1 785 ? 9.820 -8.890 -20.952 1.00 88.38 785 GLY A N 1
ATOM 5917 C CA . GLY A 1 785 ? 10.428 -8.891 -19.619 1.00 88.38 785 GLY A CA 1
ATOM 5918 C C . GLY A 1 785 ? 11.877 -9.384 -19.640 1.00 88.38 785 GLY A C 1
ATOM 5919 O O . GLY A 1 785 ? 12.503 -9.443 -20.698 1.00 88.38 785 GLY A O 1
ATOM 5920 N N . HIS A 1 786 ? 12.398 -9.758 -18.471 1.00 89.56 786 HIS A N 1
ATOM 5921 C CA . HIS A 1 786 ? 13.662 -10.490 -18.349 1.00 89.56 786 HIS A CA 1
ATOM 5922 C C . HIS A 1 786 ? 13.472 -11.977 -18.695 1.00 89.56 786 HIS A C 1
ATOM 5924 O O . HIS A 1 786 ? 12.344 -12.485 -18.713 1.00 89.56 786 HIS A O 1
ATOM 5930 N N . SER A 1 787 ? 14.562 -12.695 -18.959 1.00 89.19 787 SER A N 1
ATOM 5931 C CA . SER A 1 787 ? 14.531 -14.133 -19.244 1.00 89.19 787 SER A CA 1
ATOM 5932 C C . SER A 1 787 ? 15.753 -14.846 -18.677 1.00 89.19 787 SER A C 1
ATOM 5934 O O . SER A 1 787 ? 16.873 -14.375 -18.835 1.00 89.19 787 SER A O 1
ATOM 5936 N N . SER A 1 788 ? 15.565 -16.028 -18.086 1.00 87.12 788 SER A N 1
ATOM 5937 C CA . SER A 1 788 ? 16.675 -16.925 -17.726 1.00 87.12 788 SER A CA 1
ATOM 5938 C C . SER A 1 788 ? 17.253 -17.670 -18.935 1.00 87.12 788 SER A C 1
ATOM 5940 O O . SER A 1 788 ? 18.406 -18.101 -18.921 1.00 87.12 788 SER A O 1
ATOM 5942 N N . THR A 1 789 ? 16.466 -17.799 -20.002 1.00 89.88 789 THR A N 1
ATOM 5943 C CA . THR A 1 789 ? 16.801 -18.535 -21.225 1.00 89.88 789 THR A CA 1
ATOM 5944 C C . THR A 1 789 ? 17.003 -17.582 -22.397 1.00 89.88 789 THR A C 1
ATOM 5946 O O . THR A 1 789 ? 16.423 -16.498 -22.438 1.00 89.88 789 THR A O 1
ATOM 5949 N N . ASN A 1 790 ? 17.790 -17.988 -23.396 1.00 93.38 790 ASN A N 1
ATOM 5950 C CA . ASN A 1 790 ? 18.048 -17.162 -24.582 1.00 93.38 790 ASN A CA 1
ATOM 5951 C C . ASN A 1 790 ? 16.826 -16.944 -25.488 1.00 93.38 790 ASN A C 1
ATOM 5953 O O . ASN A 1 790 ? 16.971 -16.319 -26.532 1.00 93.38 790 ASN A O 1
ATOM 5957 N N . THR A 1 791 ? 15.651 -17.470 -25.142 1.00 94.94 791 THR A N 1
ATOM 5958 C CA . THR A 1 791 ? 14.404 -17.295 -25.885 1.00 94.94 791 THR A CA 1
ATOM 5959 C C . THR A 1 791 ? 13.266 -17.083 -24.901 1.00 94.94 791 THR A C 1
ATOM 5961 O O . THR A 1 791 ? 13.125 -17.860 -23.965 1.00 94.94 791 THR A O 1
ATOM 5964 N N . LYS A 1 792 ? 12.420 -16.080 -25.133 1.00 93.94 792 LYS A N 1
ATOM 5965 C CA . LYS A 1 792 ? 11.184 -15.874 -24.372 1.00 93.94 792 LYS A CA 1
ATOM 5966 C C . LYS A 1 792 ? 10.073 -15.414 -25.297 1.00 93.94 792 LYS A C 1
ATOM 5968 O O . LYS A 1 792 ? 10.311 -14.632 -26.215 1.00 93.94 792 LYS A O 1
ATOM 5973 N N . CYS A 1 793 ? 8.869 -15.901 -25.047 1.00 95.31 793 CYS A N 1
ATOM 5974 C CA . CYS A 1 793 ? 7.696 -15.706 -25.873 1.00 95.31 793 CYS A CA 1
ATOM 5975 C C . CYS A 1 793 ? 6.536 -15.168 -25.042 1.00 95.31 793 CYS A C 1
ATOM 5977 O O . CYS A 1 793 ? 6.236 -15.669 -23.960 1.00 95.31 793 CYS A O 1
ATOM 5979 N N . THR A 1 794 ? 5.845 -14.179 -25.588 1.00 93.75 794 THR A N 1
ATOM 5980 C CA . THR A 1 794 ? 4.711 -13.509 -24.956 1.00 93.75 794 THR A CA 1
ATOM 5981 C C . THR A 1 794 ? 3.537 -13.436 -25.932 1.00 93.75 794 THR A C 1
ATOM 5983 O O . THR A 1 794 ? 3.708 -13.505 -27.155 1.00 93.75 794 THR A O 1
ATOM 5986 N N . LEU A 1 795 ? 2.328 -13.369 -25.385 1.00 91.06 795 LEU A N 1
ATOM 5987 C CA . LEU A 1 795 ? 1.093 -13.304 -26.155 1.00 91.06 795 LEU A CA 1
ATOM 5988 C C . LEU A 1 795 ? 0.709 -11.824 -26.315 1.00 91.06 795 LEU A C 1
ATOM 5990 O O . LEU A 1 795 ? 0.563 -11.139 -25.302 1.00 91.06 795 LEU A O 1
ATOM 5994 N N . PRO A 1 796 ? 0.577 -11.296 -27.545 1.00 90.00 796 PRO A N 1
ATOM 5995 C CA . PRO A 1 796 ? 0.278 -9.885 -27.732 1.00 90.00 796 PRO A CA 1
ATOM 5996 C C . PRO A 1 796 ? -1.183 -9.579 -27.340 1.00 90.00 796 PRO A C 1
ATOM 5998 O O . PRO A 1 796 ? -2.064 -10.420 -27.562 1.00 90.00 796 PRO A O 1
ATOM 6001 N N . PRO A 1 797 ? -1.469 -8.375 -26.802 1.00 84.12 797 PRO A N 1
ATOM 6002 C CA . PRO A 1 797 ? -2.828 -7.978 -26.419 1.00 84.12 797 PRO A CA 1
ATOM 6003 C C . PRO A 1 797 ? -3.778 -7.869 -27.622 1.00 84.12 797 PRO A C 1
ATOM 6005 O O . PRO A 1 797 ? -4.985 -8.009 -27.471 1.00 84.12 797 PRO A O 1
ATOM 6008 N N . GLU A 1 798 ? -3.233 -7.674 -28.822 1.00 84.81 798 GLU A N 1
ATOM 6009 C CA . GLU A 1 798 ? -3.953 -7.614 -30.094 1.00 84.81 798 GLU A CA 1
ATOM 6010 C C . GLU A 1 798 ? -3.103 -8.244 -31.223 1.00 84.81 798 GLU A C 1
ATOM 6012 O O . GLU A 1 798 ? -1.939 -8.590 -31.000 1.00 84.81 798 GLU A O 1
ATOM 6017 N N . PRO A 1 799 ? -3.630 -8.450 -32.443 1.00 86.50 799 PRO A N 1
ATOM 6018 C CA . PRO A 1 799 ? -2.883 -9.082 -33.525 1.00 86.50 799 PRO A CA 1
ATOM 6019 C C . PRO A 1 799 ? -1.837 -8.115 -34.102 1.00 86.50 799 PRO A C 1
ATOM 6021 O O . PRO A 1 799 ? -2.182 -7.063 -34.637 1.00 86.50 799 PRO A O 1
ATOM 6024 N N . VAL A 1 800 ? -0.554 -8.485 -34.022 1.00 91.88 800 VAL A N 1
ATOM 6025 C CA . VAL A 1 800 ? 0.580 -7.629 -34.424 1.00 91.88 800 VAL A CA 1
ATOM 6026 C C . VAL A 1 800 ? 1.565 -8.316 -35.368 1.00 91.88 800 VAL A C 1
ATOM 6028 O O . VAL A 1 800 ? 1.675 -9.545 -35.397 1.00 91.88 800 VAL A O 1
ATOM 6031 N N . THR A 1 801 ? 2.325 -7.496 -36.099 1.00 92.88 801 THR A N 1
ATOM 6032 C CA . THR A 1 801 ? 3.554 -7.838 -36.824 1.00 92.88 801 THR A CA 1
ATOM 6033 C C . THR A 1 801 ? 4.728 -7.072 -36.226 1.00 92.88 801 THR A C 1
ATOM 6035 O O . THR A 1 801 ? 4.814 -5.851 -36.341 1.00 92.88 801 THR A O 1
ATOM 6038 N N . CYS A 1 802 ? 5.657 -7.790 -35.602 1.00 93.94 802 CYS A N 1
ATOM 6039 C CA . CYS A 1 802 ? 6.928 -7.229 -35.153 1.00 93.94 802 CYS A CA 1
ATOM 6040 C C . CYS A 1 802 ? 7.977 -7.351 -36.271 1.00 93.94 802 CYS A C 1
ATOM 6042 O O . CYS A 1 802 ? 7.955 -8.310 -37.049 1.00 93.94 802 CYS A O 1
ATOM 6044 N N . ARG A 1 803 ? 8.922 -6.406 -36.351 1.00 94.25 803 ARG A N 1
ATOM 6045 C CA . ARG A 1 803 ? 10.108 -6.566 -37.210 1.00 94.25 803 ARG A CA 1
ATOM 6046 C C . ARG A 1 803 ? 11.108 -7.508 -36.545 1.00 94.25 803 ARG A C 1
ATOM 6048 O O . ARG A 1 803 ? 11.227 -7.503 -35.327 1.00 94.25 803 ARG A O 1
ATOM 6055 N N . ALA A 1 804 ? 11.880 -8.245 -37.340 1.00 94.00 804 ALA A N 1
ATOM 6056 C CA . ALA A 1 804 ? 12.871 -9.187 -36.817 1.00 94.00 804 ALA A CA 1
ATOM 6057 C C . ALA A 1 804 ? 13.980 -8.535 -35.969 1.00 94.00 804 ALA A C 1
ATOM 6059 O O . ALA A 1 804 ? 14.524 -9.200 -35.095 1.00 94.00 804 ALA A O 1
ATOM 6060 N N . ASP A 1 805 ? 14.268 -7.255 -36.222 1.00 92.81 805 ASP A N 1
ATOM 6061 C CA . ASP A 1 805 ? 15.256 -6.406 -35.545 1.00 92.81 805 ASP A CA 1
ATOM 6062 C C . ASP A 1 805 ? 14.636 -5.496 -34.462 1.00 92.81 805 ASP A C 1
ATOM 6064 O O . ASP A 1 805 ? 15.304 -4.619 -33.918 1.00 92.81 805 ASP A O 1
ATOM 6068 N N . SER A 1 806 ? 13.345 -5.650 -34.122 1.00 91.12 806 SER A N 1
ATOM 6069 C CA . SER A 1 806 ? 12.658 -4.712 -33.212 1.00 91.12 806 SER A CA 1
ATOM 6070 C C . SER A 1 806 ? 13.155 -4.763 -31.763 1.00 91.12 806 SER A C 1
ATOM 6072 O O . SER A 1 806 ? 12.848 -3.859 -30.986 1.00 91.12 806 SER A O 1
ATOM 6074 N N . ALA A 1 807 ? 13.890 -5.813 -31.391 1.00 91.31 807 ALA A N 1
ATOM 6075 C CA . ALA A 1 807 ? 14.508 -5.974 -30.079 1.00 91.31 807 ALA A CA 1
ATOM 6076 C C . ALA A 1 807 ? 15.990 -5.553 -30.038 1.00 91.31 807 ALA A C 1
ATOM 6078 O O . ALA A 1 807 ? 16.543 -5.449 -28.942 1.00 91.31 807 ALA A O 1
ATOM 6079 N N . ASP A 1 808 ? 16.625 -5.271 -31.179 1.00 88.62 808 ASP A N 1
ATOM 6080 C CA . ASP A 1 808 ? 18.044 -4.905 -31.247 1.00 88.62 808 ASP A CA 1
ATOM 6081 C C . ASP A 1 808 ? 18.340 -3.561 -30.568 1.00 88.62 808 ASP A C 1
ATOM 6083 O O . ASP A 1 808 ? 17.449 -2.747 -30.278 1.00 88.62 808 ASP A O 1
ATOM 6087 N N . ARG A 1 809 ? 19.624 -3.319 -30.285 1.00 84.19 809 ARG A N 1
ATOM 6088 C CA . ARG A 1 809 ? 20.075 -2.116 -29.581 1.00 84.19 809 ARG A CA 1
ATOM 6089 C C . ARG A 1 809 ? 19.659 -0.847 -30.334 1.00 84.19 809 ARG A C 1
ATOM 6091 O O . ARG A 1 809 ? 19.975 -0.654 -31.502 1.00 84.19 809 ARG A O 1
ATOM 6098 N N . GLY A 1 810 ? 18.955 0.046 -29.637 1.00 80.56 810 GLY A N 1
ATOM 6099 C CA . GLY A 1 810 ? 18.393 1.272 -30.215 1.00 80.56 810 GLY A CA 1
ATOM 6100 C C . GLY A 1 810 ? 17.067 1.080 -30.963 1.00 80.56 810 GLY A C 1
ATOM 6101 O O . GLY A 1 810 ? 16.421 2.075 -31.292 1.00 80.56 810 GLY A O 1
ATOM 6102 N N . GLN A 1 811 ? 16.617 -0.162 -31.187 1.00 84.94 811 GLN A N 1
ATOM 6103 C CA . GLN A 1 811 ? 15.265 -0.448 -31.671 1.00 84.94 811 GLN A CA 1
ATOM 6104 C C . GLN A 1 811 ? 14.282 -0.731 -30.537 1.00 84.94 811 GLN A C 1
ATOM 6106 O O . GLN A 1 811 ? 13.207 -0.121 -30.546 1.00 84.94 811 GLN A O 1
ATOM 6111 N N . ARG A 1 812 ? 14.680 -1.550 -29.553 1.00 87.31 812 ARG A N 1
ATOM 6112 C CA . ARG A 1 812 ? 13.900 -1.832 -28.334 1.00 87.31 812 ARG A CA 1
ATOM 6113 C C . ARG A 1 812 ? 13.549 -0.576 -27.530 1.00 87.31 812 ARG A C 1
ATOM 6115 O O . ARG A 1 812 ? 14.206 0.461 -27.646 1.00 87.31 812 ARG A O 1
ATOM 6122 N N . LEU A 1 813 ? 12.507 -0.687 -26.710 1.00 84.12 813 LEU A N 1
ATOM 6123 C CA . LEU A 1 813 ? 12.072 0.366 -25.792 1.00 84.12 813 LEU A CA 1
ATOM 6124 C C . LEU A 1 813 ? 12.859 0.324 -24.473 1.00 84.12 813 LEU A C 1
ATOM 6126 O O . LEU A 1 813 ? 13.451 -0.692 -24.111 1.00 84.12 813 LEU A O 1
ATOM 6130 N N . GLY A 1 814 ? 12.855 1.450 -23.763 1.00 80.75 814 GLY A N 1
ATOM 6131 C CA . GLY A 1 814 ? 13.658 1.709 -22.573 1.00 80.75 814 GLY A CA 1
ATOM 6132 C C . GLY A 1 814 ? 14.913 2.549 -22.853 1.00 80.75 814 GLY A C 1
ATOM 6133 O O . GLY A 1 814 ? 15.215 2.935 -23.985 1.00 80.75 814 GLY A O 1
ATOM 6134 N N . PHE A 1 815 ? 15.656 2.822 -21.779 1.00 75.75 815 PHE A N 1
ATOM 6135 C CA . PHE A 1 815 ? 16.934 3.556 -21.779 1.00 75.75 815 PHE A CA 1
ATOM 6136 C C . PHE A 1 815 ? 18.125 2.620 -21.538 1.00 75.75 815 PHE A C 1
ATOM 6138 O O . PHE A 1 815 ? 19.177 3.017 -21.039 1.00 75.75 815 PHE A O 1
ATOM 6145 N N . ASP A 1 816 ? 17.932 1.345 -21.861 1.00 69.75 816 ASP A N 1
ATOM 6146 C CA . ASP A 1 816 ? 18.903 0.302 -21.604 1.00 69.75 816 ASP A CA 1
ATOM 6147 C C . ASP A 1 816 ? 20.037 0.293 -22.646 1.00 69.75 816 ASP A C 1
ATOM 6149 O O . ASP A 1 816 ? 19.807 0.339 -23.856 1.00 69.75 816 ASP A O 1
ATOM 6153 N N . THR A 1 817 ? 21.277 0.193 -22.164 1.00 66.38 817 THR A N 1
ATOM 6154 C CA . THR A 1 817 ? 22.494 0.154 -22.984 1.00 66.38 817 THR A CA 1
ATOM 6155 C C . THR A 1 817 ? 23.207 -1.195 -22.984 1.00 66.38 817 THR A C 1
ATOM 6157 O O . THR A 1 817 ? 24.356 -1.238 -23.430 1.00 66.38 817 THR A O 1
ATOM 6160 N N . HIS A 1 818 ? 22.584 -2.281 -22.506 1.00 78.75 818 HIS A N 1
ATOM 6161 C CA . HIS A 1 818 ? 23.123 -3.631 -22.721 1.00 78.75 818 HIS A CA 1
ATOM 6162 C C . HIS A 1 818 ? 23.431 -3.838 -24.216 1.00 78.75 818 HIS A C 1
ATOM 6164 O O . HIS A 1 818 ? 22.725 -3.319 -25.086 1.00 78.75 818 HIS A O 1
ATOM 6170 N N . ALA A 1 819 ? 24.518 -4.549 -24.520 1.00 84.50 819 ALA A N 1
ATOM 6171 C CA . ALA A 1 819 ? 25.000 -4.737 -25.892 1.00 84.50 819 ALA A CA 1
ATOM 6172 C C . ALA A 1 819 ? 24.287 -5.878 -26.642 1.00 84.50 819 ALA A C 1
ATOM 6174 O O . ALA A 1 819 ? 24.652 -6.170 -27.771 1.00 84.50 819 ALA A O 1
ATOM 6175 N N . ASP A 1 820 ? 23.296 -6.495 -26.002 1.00 90.06 820 ASP A N 1
ATOM 6176 C CA . ASP A 1 820 ? 22.588 -7.681 -26.469 1.00 90.06 820 ASP A CA 1
ATOM 6177 C C . ASP A 1 820 ? 21.802 -7.429 -27.772 1.00 90.06 820 ASP A C 1
ATOM 6179 O O . ASP A 1 820 ? 21.113 -6.402 -27.897 1.00 90.06 820 ASP A O 1
ATOM 6183 N N . ASP A 1 821 ? 21.847 -8.413 -28.674 1.00 92.88 821 ASP A N 1
ATOM 6184 C CA . ASP A 1 821 ? 21.162 -8.443 -29.974 1.00 92.88 821 ASP A CA 1
ATOM 6185 C C . ASP A 1 821 ? 20.115 -9.571 -29.992 1.00 92.88 821 ASP A C 1
ATOM 6187 O O . ASP A 1 821 ? 20.290 -10.616 -29.352 1.00 92.88 821 ASP A O 1
ATOM 6191 N N . TYR A 1 822 ? 19.010 -9.371 -30.710 1.00 95.31 822 TYR A N 1
ATOM 6192 C CA . TYR A 1 822 ? 17.799 -10.175 -30.563 1.00 95.31 822 TYR A CA 1
ATOM 6193 C C . TYR A 1 822 ? 17.039 -10.370 -31.877 1.00 95.31 822 TYR A C 1
ATOM 6195 O O . TYR A 1 822 ? 16.518 -9.432 -32.473 1.00 95.31 822 TYR A O 1
ATOM 6203 N N . HIS A 1 823 ? 16.809 -11.630 -32.236 1.00 96.31 823 HIS A N 1
ATOM 6204 C CA . HIS A 1 823 ? 15.902 -11.998 -33.312 1.00 96.31 823 HIS A CA 1
ATOM 6205 C C . HIS A 1 823 ? 14.463 -12.140 -32.798 1.00 96.31 823 HIS A C 1
ATOM 6207 O O . HIS A 1 823 ? 14.170 -13.030 -31.993 1.00 96.31 823 HIS A O 1
ATOM 6213 N N . VAL A 1 824 ? 13.555 -11.292 -33.285 1.00 96.81 824 VAL A N 1
ATOM 6214 C CA . VAL A 1 824 ? 12.117 -11.366 -32.984 1.00 96.81 824 VAL A CA 1
ATOM 6215 C C . VAL A 1 824 ? 11.380 -12.139 -34.078 1.00 96.81 824 VAL A C 1
ATOM 6217 O O . VAL A 1 824 ? 11.489 -11.829 -35.262 1.00 96.81 824 VAL A O 1
ATOM 6220 N N . TYR A 1 825 ? 10.603 -13.148 -33.695 1.00 97.00 825 TYR A N 1
ATOM 6221 C CA . TYR A 1 825 ? 9.865 -14.010 -34.621 1.00 97.00 825 TYR A CA 1
ATOM 6222 C C . TYR A 1 825 ? 8.525 -14.453 -34.028 1.00 97.00 825 TYR A C 1
ATOM 6224 O O . TYR A 1 825 ? 8.293 -14.344 -32.826 1.00 97.00 825 TYR A O 1
ATOM 6232 N N . LYS A 1 826 ? 7.621 -14.940 -34.879 1.00 94.75 826 LYS A N 1
ATOM 6233 C CA . LYS A 1 826 ? 6.307 -15.445 -34.469 1.00 94.75 826 LYS A CA 1
ATOM 6234 C C . LYS A 1 826 ? 6.354 -16.963 -34.294 1.00 94.75 826 LYS A C 1
ATOM 6236 O O . LYS A 1 826 ? 6.805 -17.656 -35.203 1.00 94.75 826 LYS A O 1
ATOM 6241 N N . ASP A 1 827 ? 5.847 -17.461 -33.170 1.00 92.88 827 ASP A N 1
ATOM 6242 C CA . ASP A 1 827 ? 5.665 -18.889 -32.887 1.00 92.88 827 ASP A CA 1
ATOM 6243 C C . ASP A 1 827 ? 4.202 -19.154 -32.512 1.00 92.88 827 ASP A C 1
ATOM 6245 O O . ASP A 1 827 ? 3.710 -18.690 -31.481 1.00 92.88 827 ASP A O 1
ATOM 6249 N N . GLY A 1 828 ? 3.476 -19.854 -33.386 1.00 89.06 828 GLY A N 1
ATOM 6250 C CA . GLY A 1 828 ? 2.032 -20.044 -33.247 1.00 89.06 828 GLY A CA 1
ATOM 6251 C C . GLY A 1 828 ? 1.287 -18.708 -33.144 1.00 89.06 828 GLY A C 1
ATOM 6252 O O . GLY A 1 828 ? 1.263 -17.914 -34.091 1.00 89.06 828 GLY A O 1
ATOM 6253 N N . GLN A 1 829 ? 0.659 -18.466 -31.992 1.00 87.50 829 GLN A N 1
ATOM 6254 C CA . GLN A 1 829 ? -0.038 -17.214 -31.684 1.00 87.50 829 GLN A CA 1
ATOM 6255 C C . GLN A 1 829 ? 0.832 -16.186 -30.944 1.00 87.50 829 GLN A C 1
ATOM 6257 O O . GLN A 1 829 ? 0.466 -15.011 -30.871 1.00 87.50 829 GLN A O 1
ATOM 6262 N N . ARG A 1 830 ? 1.987 -16.607 -30.421 1.00 92.12 830 ARG A N 1
ATOM 6263 C CA . ARG A 1 830 ? 2.908 -15.770 -29.652 1.00 92.12 830 ARG A CA 1
ATOM 6264 C C . ARG A 1 830 ? 3.953 -15.122 -30.538 1.00 92.12 830 ARG A C 1
ATOM 6266 O O . ARG A 1 830 ? 4.258 -15.570 -31.643 1.00 92.12 830 ARG A O 1
ATOM 6273 N N . TRP A 1 831 ? 4.552 -14.082 -29.988 1.00 96.00 831 TRP A N 1
ATOM 6274 C CA . TRP A 1 831 ? 5.800 -13.529 -30.478 1.00 96.00 831 TRP A CA 1
ATOM 6275 C C . TRP A 1 831 ? 6.912 -13.908 -29.514 1.00 96.00 831 TRP A C 1
ATOM 6277 O O . TRP A 1 831 ? 6.698 -13.944 -28.305 1.00 96.00 831 TRP A O 1
ATOM 6287 N N . CYS A 1 832 ? 8.084 -14.202 -30.059 1.00 96.38 832 CYS A N 1
ATOM 6288 C CA . CYS A 1 832 ? 9.265 -14.673 -29.359 1.00 96.38 832 CYS A CA 1
ATOM 6289 C C . CYS A 1 832 ? 10.442 -13.753 -29.663 1.00 96.38 832 CYS A C 1
ATOM 6291 O O . CYS A 1 832 ? 10.708 -13.455 -30.826 1.00 96.38 832 CYS A O 1
ATOM 6293 N N . ALA A 1 833 ? 11.172 -13.344 -28.632 1.00 96.75 833 ALA A N 1
ATOM 6294 C CA . ALA A 1 833 ? 12.495 -12.761 -28.762 1.00 96.75 833 ALA A CA 1
ATOM 6295 C C . ALA A 1 833 ? 13.514 -13.855 -28.454 1.00 96.75 833 ALA A C 1
ATOM 6297 O O . ALA A 1 833 ? 13.409 -14.533 -27.430 1.00 96.75 833 ALA A O 1
ATOM 6298 N N . ARG A 1 834 ? 14.499 -14.032 -29.334 1.00 96.56 834 ARG A N 1
ATOM 6299 C CA . ARG A 1 834 ? 15.658 -14.887 -29.093 1.00 96.56 834 ARG A CA 1
ATOM 6300 C C . ARG A 1 834 ? 16.927 -14.059 -29.140 1.00 96.56 834 ARG A C 1
ATOM 6302 O O . ARG A 1 834 ? 17.230 -13.470 -30.172 1.00 96.56 834 ARG A O 1
ATOM 6309 N N . ARG A 1 835 ? 17.688 -14.072 -28.052 1.00 95.38 835 ARG A N 1
ATOM 6310 C CA . ARG A 1 835 ? 19.015 -13.470 -27.976 1.00 95.38 835 ARG A CA 1
ATOM 6311 C C . ARG A 1 835 ? 19.970 -14.183 -28.943 1.00 95.38 835 ARG A C 1
ATOM 6313 O O . ARG A 1 835 ? 19.993 -15.417 -28.994 1.00 95.38 835 ARG A O 1
ATOM 6320 N N . THR A 1 836 ? 20.714 -13.418 -29.740 1.00 95.25 836 THR A N 1
ATOM 6321 C CA . THR A 1 836 ? 21.576 -13.941 -30.818 1.00 95.25 836 THR A CA 1
ATOM 6322 C C . THR A 1 836 ? 23.069 -13.763 -30.574 1.00 95.25 836 THR A C 1
ATOM 6324 O O . THR A 1 836 ? 23.853 -14.524 -31.136 1.00 95.25 836 THR A O 1
ATOM 6327 N N . ASP A 1 837 ? 23.471 -12.812 -29.731 1.00 91.19 837 ASP A N 1
ATOM 6328 C CA . ASP A 1 837 ? 24.872 -12.580 -29.353 1.00 91.19 837 ASP A CA 1
ATOM 6329 C C . ASP A 1 837 ? 25.384 -13.573 -28.290 1.00 91.19 837 ASP A C 1
ATOM 6331 O O . ASP A 1 837 ? 26.581 -13.856 -28.223 1.00 91.19 837 ASP A O 1
ATOM 6335 N N . TYR A 1 838 ? 24.483 -14.136 -27.475 1.00 92.12 838 TYR A N 1
ATOM 6336 C CA . TYR A 1 838 ? 24.826 -15.016 -26.356 1.00 92.12 838 TYR A CA 1
ATOM 6337 C C . TYR A 1 838 ? 23.832 -16.175 -26.179 1.00 92.12 838 TYR A C 1
ATOM 6339 O O . TYR A 1 838 ? 22.653 -16.082 -26.517 1.00 92.12 838 TYR A O 1
ATOM 6347 N N . GLY A 1 839 ? 24.321 -17.293 -25.630 1.00 90.19 839 GLY A N 1
ATOM 6348 C CA . GLY A 1 839 ? 23.547 -18.526 -25.440 1.00 90.19 839 GLY A CA 1
ATOM 6349 C C . GLY A 1 839 ? 22.697 -18.590 -24.165 1.00 90.19 839 GLY A C 1
ATOM 6350 O O . GLY A 1 839 ? 21.897 -19.514 -24.034 1.00 90.19 839 GLY A O 1
ATOM 6351 N N . GLY A 1 840 ? 22.864 -17.647 -23.234 1.00 90.06 840 GLY A N 1
ATOM 6352 C CA . GLY A 1 840 ? 22.060 -17.533 -22.013 1.00 90.06 840 GLY A CA 1
ATOM 6353 C C . GLY A 1 840 ? 20.939 -16.497 -22.120 1.00 90.06 840 GLY A C 1
ATOM 6354 O O . GLY A 1 840 ? 20.715 -15.908 -23.176 1.00 90.06 840 GLY A O 1
ATOM 6355 N N . GLY A 1 841 ? 20.235 -16.280 -21.010 1.00 90.62 841 GLY A N 1
ATOM 6356 C CA . GLY A 1 841 ? 19.178 -15.277 -20.902 1.00 90.62 841 GLY A CA 1
ATOM 6357 C C . GLY A 1 841 ? 19.645 -13.817 -20.889 1.00 90.62 841 GLY A C 1
ATOM 6358 O O . GLY A 1 841 ? 20.757 -13.476 -21.304 1.00 90.62 841 GLY A O 1
ATOM 6359 N N . TRP A 1 842 ? 18.762 -12.946 -20.409 1.00 91.81 842 TRP A N 1
ATOM 6360 C CA . TRP A 1 842 ? 18.956 -11.503 -20.320 1.00 91.81 842 TRP A CA 1
ATOM 6361 C C . TRP A 1 842 ? 18.261 -10.932 -19.076 1.00 91.81 842 TRP A C 1
ATOM 6363 O O . TRP A 1 842 ? 17.150 -11.333 -18.723 1.00 91.81 842 TRP A O 1
ATOM 6373 N N . GLY A 1 843 ? 18.926 -9.995 -18.395 1.00 86.50 843 GLY A N 1
ATOM 6374 C CA . GLY A 1 843 ? 18.423 -9.389 -17.154 1.00 86.50 843 GLY A CA 1
ATOM 6375 C C . GLY A 1 843 ? 17.550 -8.148 -17.357 1.00 86.50 843 GLY A C 1
ATOM 6376 O O . GLY A 1 843 ? 16.905 -7.694 -16.416 1.00 86.50 843 GLY A O 1
ATOM 6377 N N . ASN A 1 844 ? 17.521 -7.577 -18.563 1.00 84.94 844 ASN A N 1
ATOM 6378 C CA . ASN A 1 844 ? 16.768 -6.361 -18.857 1.00 84.94 844 ASN A CA 1
ATOM 6379 C C . ASN A 1 844 ? 15.273 -6.641 -19.099 1.00 84.94 844 ASN A C 1
ATOM 6381 O O . ASN A 1 844 ? 14.873 -7.714 -19.544 1.00 84.94 844 ASN A O 1
ATOM 6385 N N . ASN A 1 845 ? 14.423 -5.649 -18.829 1.00 88.06 845 ASN A N 1
ATOM 6386 C CA . ASN A 1 845 ? 13.006 -5.700 -19.184 1.00 88.06 845 ASN A CA 1
ATOM 6387 C C . ASN A 1 845 ? 12.847 -5.431 -20.690 1.00 88.06 845 ASN A C 1
ATOM 6389 O O . ASN A 1 845 ? 12.660 -4.286 -21.104 1.00 88.06 845 ASN A O 1
ATOM 6393 N N . LEU A 1 846 ? 12.986 -6.471 -21.516 1.00 91.06 846 LEU A N 1
ATOM 6394 C CA . LEU A 1 846 ? 12.894 -6.333 -22.965 1.00 91.06 846 LEU A CA 1
ATOM 6395 C C . LEU A 1 846 ? 11.443 -6.054 -23.383 1.00 91.06 846 LEU A C 1
ATOM 6397 O O . LEU A 1 846 ? 10.564 -6.901 -23.224 1.00 91.06 846 LEU A O 1
ATOM 6401 N N . VAL A 1 847 ? 11.206 -4.885 -23.975 1.00 91.88 847 VAL A N 1
ATOM 6402 C CA . VAL A 1 847 ? 9.919 -4.509 -24.574 1.00 91.88 847 VAL A CA 1
ATOM 6403 C C . VAL A 1 847 ? 10.165 -4.025 -25.996 1.00 91.88 847 VAL A C 1
ATOM 6405 O O . VAL A 1 847 ? 11.068 -3.221 -26.244 1.00 91.88 847 VAL A O 1
ATOM 6408 N N . VAL A 1 848 ? 9.354 -4.506 -26.934 1.00 92.25 848 VAL A N 1
ATOM 6409 C CA . VAL A 1 848 ? 9.413 -4.104 -28.342 1.00 92.25 848 VAL A CA 1
ATOM 6410 C C . VAL A 1 848 ? 8.120 -3.437 -28.779 1.00 92.25 848 VAL A C 1
ATOM 6412 O O . VAL A 1 848 ? 7.075 -3.555 -28.138 1.00 92.25 848 VAL A O 1
ATOM 6415 N N . GLU A 1 849 ? 8.208 -2.745 -29.906 1.00 90.31 849 GLU A N 1
ATOM 6416 C CA . GLU A 1 849 ? 7.080 -2.112 -30.566 1.00 90.31 849 GLU A CA 1
ATOM 6417 C C . GLU A 1 849 ? 6.733 -2.883 -31.850 1.00 90.31 849 GLU A C 1
ATOM 6419 O O . GLU A 1 849 ? 7.613 -3.143 -32.676 1.00 90.31 849 GLU A O 1
ATOM 6424 N N . CYS A 1 850 ? 5.460 -3.254 -32.018 1.00 91.88 850 CYS A N 1
ATOM 6425 C CA . CYS A 1 850 ? 4.982 -4.058 -33.145 1.00 91.88 850 CYS A CA 1
ATOM 6426 C C . CYS A 1 850 ? 3.795 -3.384 -33.838 1.00 91.88 850 CYS A C 1
ATOM 6428 O O . CYS A 1 850 ? 2.904 -2.853 -33.182 1.00 91.88 850 CYS A O 1
ATOM 6430 N N . ASP A 1 851 ? 3.769 -3.419 -35.169 1.00 89.62 851 ASP A N 1
ATOM 6431 C CA . ASP A 1 851 ? 2.693 -2.830 -35.962 1.00 89.62 851 ASP A CA 1
ATOM 6432 C C . ASP A 1 851 ? 1.409 -3.672 -35.833 1.00 89.62 851 ASP A C 1
ATOM 6434 O O . ASP A 1 851 ? 1.454 -4.869 -36.138 1.00 89.62 851 ASP A O 1
ATOM 6438 N N . PRO A 1 852 ? 0.258 -3.104 -35.420 1.00 86.31 852 PRO A N 1
ATOM 6439 C CA . PRO A 1 852 ? -1.002 -3.841 -35.411 1.00 86.31 852 PRO A CA 1
ATOM 6440 C C . PRO A 1 852 ? -1.352 -4.285 -36.838 1.00 86.31 852 PRO A C 1
ATOM 6442 O O . PRO A 1 852 ? -1.306 -3.497 -37.787 1.00 86.31 852 PRO A O 1
ATOM 6445 N N . THR A 1 853 ? -1.683 -5.566 -37.026 1.00 85.06 853 THR A N 1
ATOM 6446 C CA . THR A 1 853 ? -2.013 -6.102 -38.355 1.00 85.06 853 THR A CA 1
ATOM 6447 C C . THR A 1 853 ? -3.387 -5.610 -38.785 1.00 85.06 853 THR A C 1
ATOM 6449 O O . THR A 1 853 ? -4.401 -6.192 -38.414 1.00 85.06 853 THR A O 1
ATOM 6452 N N . GLY A 1 854 ? -3.388 -4.518 -39.555 1.00 62.44 854 GLY A N 1
ATOM 6453 C CA . GLY A 1 854 ? -4.535 -3.661 -39.862 1.00 62.44 854 GLY A CA 1
ATOM 6454 C C . GLY A 1 854 ? -5.706 -4.290 -40.622 1.00 62.44 854 GLY A C 1
ATOM 6455 O O . GLY A 1 854 ? -6.004 -3.902 -41.748 1.00 62.44 854 GLY A O 1
ATOM 6456 N N . GLY A 1 855 ? -6.445 -5.174 -39.961 1.00 59.00 855 GLY A N 1
ATOM 6457 C CA . GLY A 1 855 ? -7.895 -5.232 -40.070 1.00 59.00 855 GLY A CA 1
ATOM 6458 C C . GLY A 1 855 ? -8.463 -4.860 -38.706 1.00 59.00 855 GLY A C 1
ATOM 6459 O O . GLY A 1 855 ? -8.296 -5.630 -37.770 1.00 59.00 855 GLY A O 1
ATOM 6460 N N . GLY A 1 856 ? -9.121 -3.700 -38.587 1.00 54.16 856 GLY A N 1
ATOM 6461 C CA . GLY A 1 856 ? -9.676 -3.170 -37.328 1.00 54.16 856 GLY A CA 1
ATOM 6462 C C . GLY A 1 856 ? -10.885 -3.939 -36.777 1.00 54.16 856 GLY A C 1
ATOM 6463 O O . GLY A 1 856 ? -11.818 -3.334 -36.256 1.00 54.16 856 GLY A O 1
ATOM 6464 N N . GLY A 1 857 ? -10.905 -5.263 -36.937 1.00 65.31 857 GLY A N 1
ATOM 6465 C CA . GLY A 1 857 ? -11.808 -6.131 -36.204 1.00 65.31 857 GLY A CA 1
ATOM 6466 C C . GLY A 1 857 ? -11.409 -6.108 -34.735 1.00 65.31 857 GLY A C 1
ATOM 6467 O O . GLY A 1 857 ? -10.281 -6.461 -34.398 1.00 65.31 857 GLY A O 1
ATOM 6468 N N . VAL A 1 858 ? -12.338 -5.679 -33.883 1.00 68.56 858 VAL A N 1
ATOM 6469 C CA . VAL A 1 858 ? -12.176 -5.668 -32.427 1.00 68.56 858 VAL A CA 1
ATOM 6470 C C . VAL A 1 858 ? -11.720 -7.054 -31.971 1.00 68.56 858 VAL A C 1
ATOM 6472 O O . VAL A 1 858 ? -12.445 -8.035 -32.159 1.00 68.56 858 VAL A O 1
ATOM 6475 N N . VAL A 1 859 ? -10.525 -7.150 -31.378 1.00 73.44 859 VAL A N 1
ATOM 6476 C CA . VAL A 1 859 ? -10.123 -8.378 -30.686 1.00 73.44 859 VAL A CA 1
ATOM 6477 C C . VAL A 1 859 ? -11.050 -8.565 -29.501 1.00 73.44 859 VAL A C 1
ATOM 6479 O O . VAL A 1 859 ? -11.071 -7.760 -28.578 1.00 73.44 859 VAL A O 1
ATOM 6482 N N . ASN A 1 860 ? -11.835 -9.637 -29.540 1.00 86.12 860 ASN A N 1
ATOM 6483 C CA . ASN A 1 860 ? -12.815 -9.940 -28.503 1.00 86.12 860 ASN A CA 1
ATOM 6484 C C . ASN A 1 860 ? -12.184 -10.698 -27.318 1.00 86.12 860 ASN A C 1
ATOM 6486 O O . ASN A 1 860 ? -12.823 -11.575 -26.746 1.00 86.12 860 ASN A O 1
ATOM 6490 N N . TYR A 1 861 ? -10.909 -10.430 -27.018 1.00 87.50 861 TYR A N 1
ATOM 6491 C CA . TYR A 1 861 ? -10.180 -11.013 -25.895 1.00 87.50 861 TYR A CA 1
ATOM 6492 C C . TYR A 1 861 ? -9.222 -9.999 -25.267 1.00 87.50 861 TYR A C 1
ATOM 6494 O O . TYR A 1 861 ? -8.721 -9.103 -25.943 1.00 87.50 861 TYR A O 1
ATOM 6502 N N . VAL A 1 862 ? -8.924 -10.194 -23.985 1.00 86.38 862 VAL A N 1
ATOM 6503 C CA . VAL A 1 862 ? -7.803 -9.572 -23.268 1.00 86.38 862 VAL A CA 1
ATOM 6504 C C . VAL A 1 862 ? -6.795 -10.651 -22.873 1.00 86.38 862 VAL A C 1
ATOM 6506 O O . VAL A 1 862 ? -7.144 -11.826 -22.777 1.00 86.38 862 VAL A O 1
ATOM 6509 N N . VAL A 1 863 ? -5.525 -10.294 -22.677 1.00 88.25 863 VAL A N 1
ATOM 6510 C CA . VAL A 1 863 ? -4.517 -11.256 -22.201 1.00 88.25 863 VAL A CA 1
ATOM 6511 C C . VAL A 1 863 ? -4.529 -11.266 -20.678 1.00 88.25 863 VAL A C 1
ATOM 6513 O O . VAL A 1 863 ? -4.146 -10.286 -20.043 1.00 88.25 863 VAL A O 1
ATOM 6516 N N . SER A 1 864 ? -4.945 -12.392 -20.105 1.00 91.75 864 SER A N 1
ATOM 6517 C CA . SER A 1 864 ? -5.049 -12.600 -18.661 1.00 91.75 864 SER A CA 1
ATOM 6518 C C . SER A 1 864 ? -3.996 -13.603 -18.187 1.00 91.75 864 SER A C 1
ATOM 6520 O O . SER A 1 864 ? -3.659 -14.564 -18.885 1.00 91.75 864 SER A O 1
ATOM 6522 N N . THR A 1 865 ? -3.463 -13.388 -16.984 1.00 94.06 865 THR A N 1
ATOM 6523 C CA . THR A 1 865 ? -2.517 -14.315 -16.347 1.00 94.06 865 THR A CA 1
ATOM 6524 C C . THR A 1 865 ? -3.283 -15.358 -15.542 1.00 94.06 865 THR A C 1
ATOM 6526 O O . THR A 1 865 ? -3.848 -15.046 -14.496 1.00 94.06 865 THR A O 1
ATOM 6529 N N . VAL A 1 866 ? -3.275 -16.606 -16.004 1.00 95.00 866 VAL A N 1
ATOM 6530 C CA . VAL A 1 866 ? -3.811 -17.750 -15.260 1.00 95.00 866 VAL A CA 1
ATOM 6531 C C . VAL A 1 866 ? -2.760 -18.205 -14.252 1.00 95.00 866 VAL A C 1
ATOM 6533 O O . VAL A 1 866 ? -1.635 -18.536 -14.630 1.00 95.00 866 VAL A O 1
ATOM 6536 N N . HIS A 1 867 ? -3.120 -18.213 -12.968 1.00 95.81 867 HIS A N 1
ATOM 6537 C CA . HIS A 1 867 ? -2.250 -18.618 -11.864 1.00 95.81 867 HIS A CA 1
ATOM 6538 C C . HIS A 1 867 ? -2.636 -20.018 -11.378 1.00 95.81 867 HIS A C 1
ATOM 6540 O O . HIS A 1 867 ? -3.576 -20.185 -10.608 1.00 95.81 867 HIS A O 1
ATOM 6546 N N . LEU A 1 868 ? -1.912 -21.031 -11.854 1.00 94.31 868 LEU A N 1
ATOM 6547 C CA . LEU A 1 868 ? -2.068 -22.414 -11.402 1.00 94.31 868 LEU A CA 1
ATOM 6548 C C . LEU A 1 868 ? -1.239 -22.726 -10.158 1.00 94.31 868 LEU A C 1
ATOM 6550 O O . LEU A 1 868 ? -1.608 -23.642 -9.435 1.00 94.31 868 LEU A O 1
ATOM 6554 N N . GLY A 1 869 ? -0.147 -22.005 -9.895 1.00 93.50 869 GLY A N 1
ATOM 6555 C CA . GLY A 1 869 ? 0.716 -22.215 -8.727 1.00 93.50 869 GLY A CA 1
ATOM 6556 C C . GLY A 1 869 ? 1.384 -23.596 -8.681 1.00 93.50 869 GLY A C 1
ATOM 6557 O O . GLY A 1 869 ? 1.344 -24.343 -9.660 1.00 93.50 869 GLY A O 1
ATOM 6558 N N . SER A 1 870 ? 1.978 -23.956 -7.542 1.00 94.19 870 SER A N 1
ATOM 6559 C CA . SER A 1 870 ? 2.679 -25.238 -7.343 1.00 94.19 870 SER A CA 1
ATOM 6560 C C . SER A 1 870 ? 1.730 -26.415 -7.085 1.00 94.19 870 SER A C 1
ATOM 6562 O O . SER A 1 870 ? 0.707 -26.276 -6.411 1.00 94.19 870 SER A O 1
ATOM 6564 N N . SER A 1 871 ? 2.046 -27.594 -7.622 1.00 92.75 871 SER A N 1
ATOM 6565 C CA . SER A 1 871 ? 1.189 -28.784 -7.552 1.00 92.75 871 SER A CA 1
ATOM 6566 C C . SER A 1 871 ? 1.929 -29.979 -6.964 1.00 92.75 871 SER A C 1
ATOM 6568 O O . SER A 1 871 ? 3.016 -30.311 -7.420 1.00 92.75 871 SER A O 1
ATOM 6570 N N . GLY A 1 872 ? 1.308 -30.698 -6.024 1.00 90.69 872 GLY A N 1
ATOM 6571 C CA . GLY A 1 872 ? 1.802 -32.003 -5.555 1.00 90.69 872 GLY A CA 1
ATOM 6572 C C . GLY A 1 872 ? 1.529 -33.166 -6.525 1.00 90.69 872 GLY A C 1
ATOM 6573 O O . GLY A 1 872 ? 2.023 -34.270 -6.317 1.00 90.69 872 GLY A O 1
ATOM 6574 N N . VAL A 1 873 ? 0.746 -32.938 -7.585 1.00 89.88 873 VAL A N 1
ATOM 6575 C CA . VAL A 1 873 ? 0.285 -33.957 -8.547 1.00 89.88 873 VAL A CA 1
ATOM 6576 C C . VAL A 1 873 ? 0.558 -33.538 -9.995 1.00 89.88 873 VAL A C 1
ATOM 6578 O O . VAL A 1 873 ? 0.615 -32.348 -10.298 1.00 89.88 873 VAL A O 1
ATOM 6581 N N . ASN A 1 874 ? 0.694 -34.513 -10.903 1.00 93.81 874 ASN A N 1
ATOM 6582 C CA . ASN A 1 874 ? 1.120 -34.288 -12.295 1.00 93.81 874 ASN A CA 1
ATOM 6583 C C . ASN A 1 874 ? 0.167 -33.443 -13.153 1.00 93.81 874 ASN A C 1
ATOM 6585 O O . ASN A 1 874 ? 0.544 -33.006 -14.237 1.00 93.81 874 ASN A O 1
ATOM 6589 N N . GLN A 1 875 ? -1.067 -33.239 -12.695 1.00 94.19 875 GLN A N 1
ATOM 6590 C CA . GLN A 1 875 ? -2.057 -32.390 -13.344 1.00 94.19 875 GLN A CA 1
ATOM 6591 C C . GLN A 1 875 ? -2.762 -31.543 -12.289 1.00 94.19 875 GLN A C 1
ATOM 6593 O O . GLN A 1 875 ? -3.236 -32.073 -11.282 1.00 94.19 875 GLN A O 1
ATOM 6598 N N . ARG A 1 876 ? -2.861 -30.239 -12.545 1.00 93.06 876 ARG A N 1
ATOM 6599 C CA . ARG A 1 876 ? -3.647 -29.288 -11.753 1.00 93.06 876 ARG A CA 1
ATOM 6600 C C . ARG A 1 876 ? -4.494 -28.469 -12.707 1.00 93.06 876 ARG A C 1
ATOM 6602 O O . ARG A 1 876 ? -3.990 -28.015 -13.732 1.00 93.06 876 ARG A O 1
ATOM 6609 N N . CYS A 1 877 ? -5.750 -28.238 -12.346 1.00 93.12 877 CYS A N 1
ATOM 6610 C CA . CYS A 1 877 ? -6.614 -27.333 -13.088 1.00 93.12 877 CYS A CA 1
ATOM 6611 C C . CYS A 1 877 ? -7.253 -26.299 -12.169 1.00 93.12 877 CYS A C 1
ATOM 6613 O O . CYS A 1 877 ? -7.607 -26.601 -11.029 1.00 93.12 877 CYS A O 1
ATOM 6615 N N . LEU A 1 878 ? -7.442 -25.096 -12.700 1.00 92.25 878 LEU A N 1
ATOM 6616 C CA . LEU A 1 878 ? -8.166 -24.006 -12.060 1.00 92.25 878 LEU A CA 1
ATOM 6617 C C . LEU A 1 878 ? -9.505 -23.826 -12.775 1.00 92.25 878 LEU A C 1
ATOM 6619 O O . LEU A 1 878 ? -9.537 -23.762 -14.003 1.00 92.25 878 LEU A O 1
ATOM 6623 N N . LEU A 1 879 ? -10.605 -23.748 -12.019 1.00 88.62 879 LEU A N 1
ATOM 6624 C CA . LEU A 1 879 ? -11.896 -23.362 -12.586 1.00 88.62 879 LEU A CA 1
ATOM 6625 C C . LEU A 1 879 ? -11.864 -21.870 -12.915 1.00 88.62 879 LEU A C 1
ATOM 6627 O O . LEU A 1 879 ? -11.676 -21.048 -12.017 1.00 88.62 879 LEU A O 1
ATOM 6631 N N . MET A 1 880 ? -12.108 -21.530 -14.175 1.00 90.12 880 MET A N 1
ATOM 6632 C CA . MET A 1 880 ? -12.141 -20.149 -14.632 1.00 90.12 880 MET A CA 1
ATOM 6633 C C . MET A 1 880 ? -13.574 -19.614 -14.640 1.00 90.12 880 MET A C 1
ATOM 6635 O O . MET A 1 880 ? -14.515 -20.294 -15.051 1.00 90.12 880 MET A O 1
ATOM 6639 N N . THR A 1 881 ? -13.743 -18.362 -14.214 1.00 87.19 881 THR A N 1
ATOM 6640 C CA . THR A 1 881 ? -15.021 -17.646 -14.332 1.00 87.19 881 THR A CA 1
ATOM 6641 C C . THR A 1 881 ? -15.297 -17.180 -15.754 1.00 87.19 881 THR A C 1
ATOM 6643 O O . THR A 1 881 ? -16.448 -16.900 -16.060 1.00 87.19 881 THR A O 1
ATOM 6646 N N . HIS A 1 882 ? -14.291 -17.064 -16.625 1.00 89.56 882 HIS A N 1
ATOM 6647 C CA . HIS A 1 882 ? -14.466 -16.650 -18.023 1.00 89.56 882 HIS A CA 1
ATOM 6648 C C . HIS A 1 882 ? -14.063 -17.776 -18.993 1.00 89.56 882 HIS A C 1
ATOM 6650 O O . HIS A 1 882 ? -13.629 -18.845 -18.566 1.00 89.56 882 HIS A O 1
ATOM 6656 N N . ALA A 1 883 ? -14.224 -17.566 -20.302 1.00 89.12 883 ALA A N 1
ATOM 6657 C CA . ALA A 1 883 ? -13.717 -18.482 -21.329 1.00 89.12 883 ALA A CA 1
ATOM 6658 C C . ALA A 1 883 ? -12.248 -18.165 -21.668 1.00 89.12 883 ALA A C 1
ATOM 6660 O O . ALA A 1 883 ? -11.940 -17.009 -21.967 1.00 89.12 883 ALA A O 1
ATOM 6661 N N . TYR A 1 884 ? -11.379 -19.185 -21.641 1.00 92.50 884 TYR A N 1
ATOM 6662 C CA . TYR A 1 884 ? -9.922 -19.039 -21.741 1.00 92.50 884 TYR A CA 1
ATOM 6663 C C . TYR A 1 884 ? -9.306 -19.899 -22.858 1.00 92.50 884 TYR A C 1
ATOM 6665 O O . TYR A 1 884 ? -9.366 -21.119 -22.788 1.00 92.50 884 TYR A O 1
ATOM 6673 N N . ASP A 1 885 ? -8.637 -19.272 -23.833 1.00 94.69 885 ASP A N 1
ATOM 6674 C CA . ASP A 1 885 ? -7.837 -19.948 -24.878 1.00 94.69 885 ASP A CA 1
ATOM 6675 C C . ASP A 1 885 ? -6.343 -19.819 -24.538 1.00 94.69 885 ASP A C 1
ATOM 6677 O O . ASP A 1 885 ? -5.779 -18.719 -24.526 1.00 94.69 885 ASP A O 1
ATOM 6681 N N . CYS A 1 886 ? -5.722 -20.948 -24.200 1.00 95.06 886 CYS A N 1
ATOM 6682 C CA . CYS A 1 886 ? -4.314 -21.074 -23.832 1.00 95.06 886 CYS A CA 1
ATOM 6683 C C . CYS A 1 886 ? -3.576 -21.888 -24.905 1.00 95.06 886 CYS A C 1
ATOM 6685 O O . CYS A 1 886 ? -4.071 -22.932 -25.327 1.00 95.06 886 CYS A O 1
ATOM 6687 N N . ASP A 1 887 ? -2.363 -21.478 -25.297 1.00 94.19 887 ASP A N 1
ATOM 6688 C CA . ASP A 1 887 ? -1.519 -22.339 -26.138 1.00 94.19 887 ASP A CA 1
ATOM 6689 C C . ASP A 1 887 ? -1.209 -23.662 -25.404 1.00 94.19 887 ASP A C 1
ATOM 6691 O O . ASP A 1 887 ? -0.918 -23.620 -24.204 1.00 94.19 887 ASP A O 1
ATOM 6695 N N . PRO A 1 888 ? -1.172 -24.820 -26.093 1.00 95.88 888 PRO A N 1
ATOM 6696 C CA . PRO A 1 888 ? -0.912 -26.107 -25.449 1.00 95.88 888 PRO A CA 1
ATOM 6697 C C . PRO A 1 888 ? 0.429 -26.226 -24.720 1.00 95.88 888 PRO A C 1
ATOM 6699 O O . PRO A 1 888 ? 0.580 -27.120 -23.900 1.00 95.88 888 PRO A O 1
ATOM 6702 N N . ASP A 1 889 ? 1.394 -25.348 -24.997 1.00 95.50 889 ASP A N 1
ATOM 6703 C CA . ASP A 1 889 ? 2.696 -25.264 -24.327 1.00 95.50 889 ASP A CA 1
ATOM 6704 C C . ASP A 1 889 ? 2.880 -23.944 -23.546 1.00 95.50 889 ASP A C 1
ATOM 6706 O O . ASP A 1 889 ? 4.000 -23.511 -23.276 1.00 95.50 889 ASP A O 1
ATOM 6710 N N . ALA A 1 890 ? 1.785 -23.285 -23.141 1.00 94.81 890 ALA A N 1
ATOM 6711 C CA . ALA A 1 890 ? 1.815 -22.007 -22.418 1.00 94.81 890 ALA A CA 1
ATOM 6712 C C . ALA A 1 890 ? 2.557 -22.052 -21.063 1.00 94.81 890 ALA A C 1
ATOM 6714 O O . ALA A 1 890 ? 2.955 -21.000 -20.556 1.00 94.81 890 ALA A O 1
ATOM 6715 N N . GLY A 1 891 ? 2.748 -23.244 -20.481 1.00 93.81 891 GLY A N 1
ATOM 6716 C CA . GLY A 1 891 ? 3.534 -23.462 -19.261 1.00 93.81 891 GLY A CA 1
ATOM 6717 C C . GLY A 1 891 ? 5.029 -23.752 -19.481 1.00 93.81 891 GLY A C 1
ATOM 6718 O O . GLY A 1 891 ? 5.796 -23.710 -18.511 1.00 93.81 891 GLY A O 1
ATOM 6719 N N . ASP A 1 892 ? 5.471 -24.029 -20.716 1.00 94.25 892 ASP A N 1
ATOM 6720 C CA . ASP A 1 892 ? 6.885 -24.311 -21.011 1.00 94.25 892 ASP A CA 1
ATOM 6721 C C . ASP A 1 892 ? 7.764 -23.102 -20.637 1.00 94.25 892 ASP A C 1
ATOM 6723 O O . ASP A 1 892 ? 7.340 -21.945 -20.669 1.00 94.25 892 ASP A O 1
ATOM 6727 N N . MET A 1 893 ? 9.022 -23.366 -20.273 1.00 89.31 893 MET A N 1
ATOM 6728 C CA . MET A 1 893 ? 9.940 -22.396 -19.649 1.00 89.31 893 MET A CA 1
ATOM 6729 C C . MET A 1 893 ? 10.111 -21.059 -20.385 1.00 89.31 893 MET A C 1
ATOM 6731 O O . MET A 1 893 ? 10.342 -20.037 -19.745 1.00 89.31 893 MET A O 1
ATOM 6735 N N . TYR A 1 894 ? 9.981 -21.056 -21.709 1.00 89.38 894 TYR A N 1
ATOM 6736 C CA . TYR A 1 894 ? 10.105 -19.865 -22.550 1.00 89.38 894 TYR A CA 1
ATOM 6737 C C . TYR A 1 894 ? 8.752 -19.188 -22.850 1.00 89.38 894 TYR A C 1
ATOM 6739 O O . TYR A 1 894 ? 8.743 -18.131 -23.471 1.00 89.38 894 TYR A O 1
ATOM 6747 N N . LYS A 1 895 ? 7.617 -19.762 -22.423 1.00 92.31 895 LYS A N 1
ATOM 6748 C CA . LYS A 1 895 ? 6.244 -19.252 -22.630 1.00 92.31 895 LYS A CA 1
ATOM 6749 C C . LYS A 1 895 ? 5.514 -18.880 -21.330 1.00 92.31 895 LYS A C 1
ATOM 6751 O O . LYS A 1 895 ? 4.589 -18.064 -21.380 1.00 92.31 895 LYS A O 1
ATOM 6756 N N . ARG A 1 896 ? 5.919 -19.430 -20.182 1.00 92.19 896 ARG A N 1
ATOM 6757 C CA . ARG A 1 896 ? 5.364 -19.064 -18.867 1.00 92.19 896 ARG A CA 1
ATOM 6758 C C . ARG A 1 896 ? 5.771 -17.655 -18.414 1.00 92.19 896 ARG A C 1
ATOM 6760 O O . ARG A 1 896 ? 6.736 -17.070 -18.902 1.00 92.19 896 ARG A O 1
ATOM 6767 N N . VAL A 1 897 ? 5.003 -17.117 -17.470 1.00 90.94 897 VAL A N 1
ATOM 6768 C CA . VAL A 1 897 ? 5.149 -15.762 -16.907 1.00 90.94 897 VAL A CA 1
ATOM 6769 C C . VAL A 1 897 ? 6.061 -15.756 -15.679 1.00 90.94 897 VAL A C 1
ATOM 6771 O O . VAL A 1 897 ? 6.743 -14.768 -15.422 1.00 90.94 897 VAL A O 1
ATOM 6774 N N . ASN A 1 898 ? 6.066 -16.844 -14.905 1.00 88.06 898 ASN A N 1
ATOM 6775 C CA . ASN A 1 898 ? 6.812 -16.948 -13.655 1.00 88.06 898 ASN A CA 1
ATOM 6776 C C . ASN A 1 898 ? 8.291 -17.329 -13.857 1.00 88.06 898 ASN A C 1
ATOM 6778 O O . ASN A 1 898 ? 8.643 -18.116 -14.739 1.00 88.06 898 ASN A O 1
ATOM 6782 N N . HIS A 1 899 ? 9.146 -16.759 -13.002 1.00 82.81 899 HIS A N 1
ATOM 6783 C CA . HIS A 1 899 ? 10.612 -16.848 -13.061 1.00 82.81 899 HIS A CA 1
ATOM 6784 C C . HIS A 1 899 ? 11.254 -17.517 -11.835 1.00 82.81 899 HIS A C 1
ATOM 6786 O O . HIS A 1 899 ? 12.453 -17.782 -11.845 1.00 82.81 899 HIS A O 1
ATOM 6792 N N . ASP A 1 900 ? 10.449 -17.845 -10.825 1.00 82.69 900 ASP A N 1
ATOM 6793 C CA . ASP A 1 900 ? 10.811 -18.537 -9.580 1.00 82.69 900 ASP A CA 1
ATOM 6794 C C . ASP A 1 900 ? 11.512 -19.887 -9.801 1.00 82.69 900 ASP A C 1
ATOM 6796 O O . ASP A 1 900 ? 12.291 -20.314 -8.955 1.00 82.69 900 ASP A O 1
ATOM 6800 N N . CYS A 1 901 ? 11.322 -20.521 -10.966 1.00 80.75 901 CYS A N 1
ATOM 6801 C CA . CYS A 1 901 ? 12.250 -21.543 -11.437 1.00 80.75 901 CYS A CA 1
ATOM 6802 C C . CYS A 1 901 ? 12.799 -21.268 -12.843 1.00 80.75 901 CYS A C 1
ATOM 6804 O O . CYS A 1 901 ? 12.311 -21.772 -13.866 1.00 80.75 901 CYS A O 1
ATOM 6806 N N . ALA A 1 902 ? 13.888 -20.499 -12.852 1.00 71.12 902 ALA A N 1
ATOM 6807 C CA . ALA A 1 902 ? 14.698 -20.134 -14.008 1.00 71.12 902 ALA A CA 1
ATOM 6808 C C . ALA A 1 902 ? 15.299 -21.324 -14.785 1.00 71.12 902 ALA A C 1
ATOM 6810 O O . ALA A 1 902 ? 15.591 -21.164 -15.971 1.00 71.12 902 ALA A O 1
ATOM 6811 N N . GLY A 1 903 ? 15.499 -22.479 -14.132 1.00 76.69 903 GLY A N 1
ATOM 6812 C CA . GLY A 1 903 ? 16.238 -23.627 -14.677 1.00 76.69 903 GLY A CA 1
ATOM 6813 C C . GLY A 1 903 ? 15.519 -24.981 -14.654 1.00 76.69 903 GLY A C 1
ATOM 6814 O O . GLY A 1 903 ? 16.116 -25.957 -15.092 1.00 76.69 903 GLY A O 1
ATOM 6815 N N . CYS A 1 904 ? 14.267 -25.068 -14.183 1.00 81.69 904 CYS A N 1
ATOM 6816 C CA . CYS A 1 904 ? 13.598 -26.361 -13.944 1.00 81.69 904 CYS A CA 1
ATOM 6817 C C . CYS A 1 904 ? 13.464 -27.261 -15.188 1.00 81.69 904 CYS A C 1
ATOM 6819 O O . CYS A 1 904 ? 13.322 -28.468 -15.050 1.00 81.69 904 CYS A O 1
ATOM 6821 N N . GLY A 1 905 ? 13.474 -26.705 -16.405 1.00 87.44 905 GLY A N 1
ATOM 6822 C CA . GLY A 1 905 ? 13.289 -27.487 -17.637 1.00 87.44 905 GLY A CA 1
ATOM 6823 C C . GLY A 1 905 ? 11.872 -28.045 -17.849 1.00 87.44 905 GLY A C 1
ATOM 6824 O O . GLY A 1 905 ? 11.583 -28.488 -18.958 1.00 87.44 905 GLY A O 1
ATOM 6825 N N . ASP A 1 906 ? 11.003 -27.962 -16.832 1.00 94.00 906 ASP A N 1
ATOM 6826 C CA . ASP A 1 906 ? 9.608 -28.407 -16.839 1.00 94.00 906 ASP A CA 1
ATOM 6827 C C . ASP A 1 906 ? 8.859 -28.021 -18.119 1.00 94.00 906 ASP A C 1
ATOM 6829 O O . ASP A 1 906 ? 8.862 -26.851 -18.537 1.00 94.00 906 ASP A O 1
ATOM 6833 N N . ARG A 1 907 ? 8.177 -29.022 -18.683 1.00 96.31 907 ARG A N 1
ATOM 6834 C CA . ARG A 1 907 ? 7.333 -28.926 -19.871 1.00 96.31 907 ARG A CA 1
ATOM 6835 C C . ARG A 1 907 ? 5.898 -29.271 -19.525 1.00 96.31 907 ARG A C 1
ATOM 6837 O O . ARG A 1 907 ? 5.645 -30.240 -18.811 1.00 96.31 907 ARG A O 1
ATOM 6844 N N . PHE A 1 908 ? 4.956 -28.523 -20.076 1.00 96.94 908 PHE A N 1
ATOM 6845 C CA . PHE A 1 908 ? 3.543 -28.633 -19.746 1.00 96.94 908 PHE A CA 1
ATOM 6846 C C . PHE A 1 908 ? 2.693 -28.786 -21.001 1.00 96.94 908 PHE A C 1
ATOM 6848 O O . PHE A 1 908 ? 2.898 -28.096 -21.994 1.00 96.94 908 PHE A O 1
ATOM 6855 N N . PHE A 1 909 ? 1.696 -29.660 -20.916 1.00 97.38 909 PHE A N 1
ATOM 6856 C CA . PHE A 1 909 ? 0.538 -29.647 -21.794 1.00 97.38 909 PHE A CA 1
ATOM 6857 C C . PHE A 1 909 ? -0.589 -28.888 -21.099 1.00 97.38 909 PHE A C 1
ATOM 6859 O O . PHE A 1 909 ? -0.993 -29.262 -19.996 1.00 97.38 909 PHE A O 1
ATOM 6866 N N . VAL A 1 910 ? -1.073 -27.824 -21.729 1.00 96.81 910 VAL A N 1
ATOM 6867 C CA . VAL A 1 910 ? -2.169 -26.989 -21.233 1.00 96.81 910 VAL A CA 1
ATOM 6868 C C . VAL A 1 910 ? -3.420 -27.246 -22.069 1.00 96.81 910 VAL A C 1
ATOM 6870 O O . VAL A 1 910 ? -3.362 -27.239 -23.296 1.00 96.81 910 VAL A O 1
ATOM 6873 N N . GLU A 1 911 ? -4.557 -27.458 -21.413 1.00 96.19 911 GLU A N 1
ATOM 6874 C CA . GLU A 1 911 ? -5.849 -27.683 -22.071 1.00 96.19 911 GLU A CA 1
ATOM 6875 C C . GLU A 1 911 ? -6.978 -26.915 -21.366 1.00 96.19 911 GLU A C 1
ATOM 6877 O O . GLU A 1 911 ? -7.013 -26.839 -20.135 1.00 96.19 911 GLU A O 1
ATOM 6882 N N . GLU A 1 912 ? -7.915 -26.350 -22.137 1.00 93.38 912 GLU A N 1
ATOM 6883 C CA . GLU A 1 912 ? -9.210 -25.905 -21.607 1.00 93.38 912 GLU A CA 1
ATOM 6884 C C . GLU A 1 912 ? -10.193 -27.082 -21.679 1.00 93.38 912 GLU A C 1
ATOM 6886 O O . GLU A 1 912 ? -10.426 -27.640 -22.753 1.00 93.38 912 GLU A O 1
ATOM 6891 N N . SER A 1 913 ? -10.799 -27.452 -20.551 1.00 87.12 913 SER A N 1
ATOM 6892 C CA . SER A 1 913 ? -11.828 -28.492 -20.503 1.00 87.12 913 SER A CA 1
ATOM 6893 C C . SER A 1 913 ? -12.942 -28.105 -19.536 1.00 87.12 913 SER A C 1
ATOM 6895 O O . SER A 1 913 ? -12.708 -27.862 -18.356 1.00 87.12 913 SER A O 1
ATOM 6897 N N . GLU A 1 914 ? -14.173 -28.006 -20.046 1.00 84.56 914 GLU A N 1
ATOM 6898 C CA . GLU A 1 914 ? -15.393 -27.767 -19.253 1.00 84.56 914 GLU A CA 1
ATOM 6899 C C . GLU A 1 914 ? -15.342 -26.522 -18.328 1.00 84.56 914 GLU A C 1
ATOM 6901 O O . GLU A 1 914 ? -16.023 -26.451 -17.305 1.00 84.56 914 GLU A O 1
ATOM 6906 N N . GLY A 1 915 ? -14.559 -25.503 -18.714 1.00 86.25 915 GLY A N 1
ATOM 6907 C CA . GLY A 1 915 ? -14.348 -24.259 -17.952 1.00 86.25 915 GLY A CA 1
ATOM 6908 C C . GLY A 1 915 ? -13.154 -24.280 -17.000 1.00 86.25 915 GLY A C 1
ATOM 6909 O O . GLY A 1 915 ? -12.893 -23.286 -16.327 1.00 86.25 915 GLY A O 1
ATOM 6910 N N . TYR A 1 916 ? -12.412 -25.382 -16.954 1.00 91.19 916 TYR A N 1
ATOM 6911 C CA . TYR A 1 916 ? -11.131 -25.467 -16.273 1.00 91.19 916 TYR A CA 1
ATOM 6912 C C . TYR A 1 916 ? -9.992 -25.201 -17.253 1.00 91.19 916 TYR A C 1
ATOM 6914 O O . TYR A 1 916 ? -10.000 -25.738 -18.358 1.00 91.19 916 TYR A O 1
ATOM 6922 N N . VAL A 1 917 ? -8.982 -24.446 -16.819 1.00 95.38 917 VAL A N 1
ATOM 6923 C CA . VAL A 1 917 ? -7.656 -24.460 -17.452 1.00 95.38 917 VAL A CA 1
ATOM 6924 C C . VAL A 1 917 ? -6.805 -25.460 -16.685 1.00 95.38 917 VAL A C 1
ATOM 6926 O O . VAL A 1 917 ? -6.552 -25.278 -15.493 1.00 95.38 917 VAL A O 1
ATOM 6929 N N . CYS A 1 918 ? -6.405 -26.529 -17.360 1.00 95.19 918 CYS A N 1
ATOM 6930 C CA . CYS A 1 918 ? -5.575 -27.605 -16.840 1.00 95.19 918 CYS A CA 1
ATOM 6931 C C . CYS A 1 918 ? -4.141 -27.461 -17.341 1.00 95.19 918 CYS A C 1
ATOM 6933 O O . CYS A 1 918 ? -3.940 -27.220 -18.526 1.00 95.19 918 CYS A O 1
ATOM 6935 N N . ALA A 1 919 ? -3.151 -27.690 -16.477 1.00 97.00 919 ALA A N 1
ATOM 6936 C CA . ALA A 1 919 ? -1.788 -27.996 -16.900 1.00 97.00 919 ALA A CA 1
ATOM 6937 C C . ALA A 1 919 ? -1.402 -29.398 -16.427 1.00 97.00 919 ALA A C 1
ATOM 6939 O O . ALA A 1 919 ? -1.601 -29.744 -15.260 1.00 97.00 919 ALA A O 1
ATOM 6940 N N . THR A 1 920 ? -0.821 -30.175 -17.335 1.00 96.62 920 THR A N 1
ATOM 6941 C CA . THR A 1 920 ? -0.261 -31.505 -17.092 1.00 96.62 920 THR A CA 1
ATOM 6942 C C . THR A 1 920 ? 1.229 -31.459 -17.383 1.00 96.62 920 THR A C 1
ATOM 6944 O O . THR A 1 920 ? 1.623 -31.063 -18.480 1.00 96.62 920 THR A O 1
ATOM 6947 N N . ARG A 1 921 ? 2.075 -31.868 -16.438 1.00 96.88 921 ARG A N 1
ATOM 6948 C CA . ARG A 1 921 ? 3.522 -31.938 -16.666 1.00 96.88 921 ARG A CA 1
ATOM 6949 C C . ARG A 1 921 ? 3.868 -33.129 -17.574 1.00 96.88 921 ARG A C 1
ATOM 6951 O O . ARG A 1 921 ? 3.257 -34.196 -17.473 1.00 96.88 921 ARG A O 1
ATOM 6958 N N . LEU A 1 922 ? 4.803 -32.916 -18.503 1.00 96.62 922 LEU A N 1
ATOM 6959 C CA . LEU A 1 922 ? 5.156 -33.842 -19.592 1.00 96.62 922 LEU A CA 1
ATOM 6960 C C . LEU A 1 922 ? 6.537 -34.488 -19.438 1.00 96.62 922 LEU A C 1
ATOM 6962 O O . LEU A 1 922 ? 6.756 -35.591 -19.932 1.00 96.62 922 LEU A O 1
ATOM 6966 N N . ASP A 1 923 ? 7.481 -33.787 -18.814 1.00 94.31 923 ASP A N 1
ATOM 6967 C CA . ASP A 1 923 ? 8.864 -34.236 -18.605 1.00 94.31 923 ASP A CA 1
ATOM 6968 C C . ASP A 1 923 ? 9.027 -35.141 -17.370 1.00 94.31 923 ASP A C 1
ATOM 6970 O O . ASP A 1 923 ? 10.011 -35.871 -17.255 1.00 94.31 923 ASP A O 1
ATOM 6974 N N . TYR A 1 924 ? 8.045 -35.120 -16.469 1.00 94.44 924 TYR A N 1
ATOM 6975 C CA . TYR A 1 924 ? 7.999 -35.896 -15.234 1.00 94.44 924 TYR A CA 1
ATOM 6976 C C . TYR A 1 924 ? 6.571 -36.409 -14.989 1.00 94.44 924 TYR A C 1
ATOM 6978 O O . TYR A 1 924 ? 5.636 -35.959 -15.644 1.00 94.44 924 TYR A O 1
ATOM 6986 N N . HIS A 1 925 ? 6.407 -37.367 -14.070 1.00 92.12 925 HIS A N 1
ATOM 6987 C CA . HIS A 1 925 ? 5.107 -37.970 -13.721 1.00 92.12 925 HIS A CA 1
ATOM 6988 C C . HIS A 1 925 ? 4.572 -37.550 -12.341 1.00 92.12 925 HIS A C 1
ATOM 6990 O O . HIS A 1 925 ? 3.542 -38.058 -11.896 1.00 92.12 925 HIS A O 1
ATOM 6996 N N . GLY A 1 926 ? 5.289 -36.676 -11.634 1.00 93.12 926 GLY A N 1
ATOM 6997 C CA . GLY A 1 926 ? 4.886 -36.125 -10.343 1.00 93.12 926 GLY A CA 1
ATOM 6998 C C . GLY A 1 926 ? 4.506 -34.649 -10.436 1.00 93.12 926 GLY A C 1
ATOM 6999 O O . GLY A 1 926 ? 4.385 -34.079 -11.514 1.00 93.12 926 GLY A O 1
ATOM 7000 N N . GLY A 1 927 ? 4.330 -34.020 -9.278 1.00 93.12 927 GLY A N 1
ATOM 7001 C CA . GLY A 1 927 ? 4.053 -32.591 -9.184 1.00 93.12 927 GLY A CA 1
ATOM 7002 C C . GLY A 1 927 ? 5.155 -31.660 -9.716 1.00 93.12 927 GLY A C 1
ATOM 7003 O O . GLY A 1 927 ? 6.176 -32.072 -10.277 1.00 93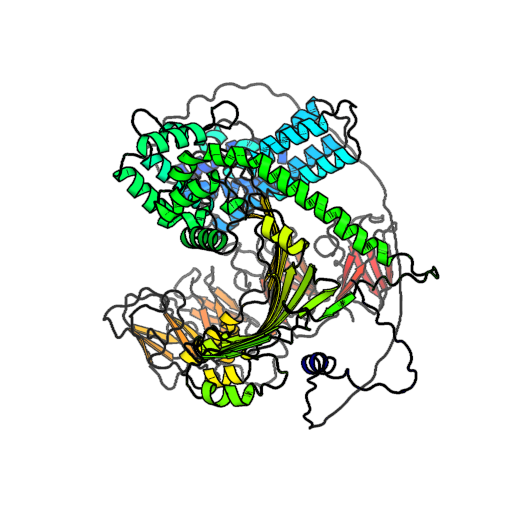.12 927 GLY A O 1
ATOM 7004 N N . TRP A 1 928 ? 4.949 -30.367 -9.491 1.00 95.06 928 TRP A N 1
ATOM 7005 C CA . TRP A 1 928 ? 5.906 -29.302 -9.774 1.00 95.06 928 TRP A CA 1
ATOM 7006 C C . TRP A 1 928 ? 5.931 -28.296 -8.617 1.00 95.06 928 TRP A C 1
ATOM 7008 O O . TRP A 1 928 ? 4.889 -27.883 -8.107 1.00 95.06 928 TRP A O 1
ATOM 7018 N N . GLY A 1 929 ? 7.134 -27.892 -8.204 1.00 92.06 929 GLY A N 1
ATOM 7019 C CA . GLY A 1 929 ? 7.322 -26.926 -7.116 1.00 92.06 929 GLY A CA 1
ATOM 7020 C C . GLY A 1 929 ? 7.110 -25.466 -7.529 1.00 92.06 929 GLY A C 1
ATOM 7021 O O . GLY A 1 929 ? 6.888 -24.631 -6.661 1.00 92.06 929 GLY A O 1
ATOM 7022 N N . LEU A 1 930 ? 7.163 -25.165 -8.833 1.00 93.56 930 LEU A N 1
ATOM 7023 C CA . LEU A 1 930 ? 7.113 -23.796 -9.355 1.00 93.56 930 LEU A CA 1
ATOM 7024 C C . LEU A 1 930 ? 5.708 -23.176 -9.310 1.00 93.56 930 LEU A C 1
ATOM 7026 O O . LEU A 1 930 ? 4.695 -23.847 -9.503 1.00 93.56 930 LEU A O 1
ATOM 7030 N N . ASP A 1 931 ? 5.649 -21.866 -9.111 1.00 94.50 931 ASP A N 1
ATOM 7031 C CA . ASP A 1 931 ? 4.428 -21.077 -8.989 1.00 94.50 931 ASP A CA 1
ATOM 7032 C C . ASP A 1 931 ? 3.813 -20.761 -10.367 1.00 94.50 931 ASP A C 1
ATOM 7034 O O . ASP A 1 931 ? 3.834 -19.627 -10.848 1.00 94.50 931 ASP A O 1
ATOM 7038 N N . LEU A 1 932 ? 3.311 -21.803 -11.043 1.00 95.44 932 LEU A N 1
ATOM 7039 C CA . LEU A 1 932 ? 2.965 -21.772 -12.467 1.00 95.44 932 LEU A CA 1
ATOM 7040 C C . LEU A 1 932 ? 1.976 -20.648 -12.811 1.00 95.44 932 LEU A C 1
ATOM 7042 O O . LEU A 1 932 ? 0.816 -20.659 -12.392 1.00 95.44 932 LEU A O 1
ATOM 7046 N N . LYS A 1 933 ? 2.435 -19.699 -13.631 1.00 95.69 933 LYS A N 1
ATOM 7047 C CA . LYS A 1 933 ? 1.667 -18.577 -14.178 1.00 95.69 933 LYS A CA 1
ATOM 7048 C C . LYS A 1 933 ? 1.846 -18.543 -15.688 1.00 95.69 933 LYS A C 1
ATOM 7050 O O . LYS A 1 933 ? 2.970 -18.581 -16.182 1.00 95.69 933 LYS A O 1
ATOM 7055 N N . MET A 1 934 ? 0.754 -18.433 -16.433 1.00 95.31 934 MET A N 1
ATOM 7056 C CA . MET A 1 934 ? 0.777 -18.414 -17.898 1.00 95.31 934 MET A CA 1
ATOM 7057 C C . MET A 1 934 ? -0.176 -17.363 -18.459 1.00 95.31 934 MET A C 1
ATOM 7059 O O . MET A 1 934 ? -1.229 -17.102 -17.883 1.00 95.31 934 MET A O 1
ATOM 7063 N N . HIS A 1 935 ? 0.181 -16.768 -19.595 1.00 94.31 935 HIS A N 1
ATOM 7064 C CA . HIS A 1 935 ? -0.732 -15.909 -20.343 1.00 94.31 935 HIS A CA 1
ATOM 7065 C C . HIS A 1 935 ? -1.658 -16.746 -21.221 1.00 94.31 935 HIS A C 1
ATOM 7067 O O . HIS A 1 935 ? -1.183 -17.588 -21.989 1.00 94.31 935 HIS A O 1
ATOM 7073 N N . CYS A 1 936 ? -2.950 -16.448 -21.134 1.00 95.44 936 CYS A N 1
ATOM 7074 C CA . CYS A 1 936 ? -4.011 -16.991 -21.971 1.00 95.44 936 CYS A CA 1
ATOM 7075 C C . CYS A 1 936 ? -4.939 -15.853 -22.419 1.00 95.44 936 CYS A C 1
ATOM 7077 O O . CYS A 1 936 ? -4.958 -14.777 -21.815 1.00 95.44 936 CYS A O 1
ATOM 7079 N N . LYS A 1 937 ? -5.724 -16.084 -23.468 1.00 93.81 937 LYS A N 1
ATOM 7080 C CA . LYS A 1 937 ? -6.757 -15.145 -23.908 1.00 93.81 937 LYS A CA 1
ATOM 7081 C C . LYS A 1 937 ? -8.017 -15.333 -23.086 1.00 93.81 937 LYS A C 1
ATOM 7083 O O . LYS A 1 937 ? -8.584 -16.418 -23.096 1.00 93.81 937 LYS A O 1
ATOM 7088 N N . ASP A 1 938 ? -8.477 -14.272 -22.454 1.00 92.56 938 ASP A N 1
ATOM 7089 C CA . ASP A 1 938 ? -9.756 -14.196 -21.764 1.00 92.56 938 ASP A CA 1
ATOM 7090 C C . ASP A 1 938 ? -10.756 -13.462 -22.661 1.00 92.56 938 ASP A C 1
ATOM 7092 O O . ASP A 1 938 ? -10.570 -12.285 -22.972 1.00 92.56 938 ASP A O 1
ATOM 7096 N N . TYR A 1 939 ? -11.808 -14.149 -23.104 1.00 90.62 939 TYR A N 1
ATOM 7097 C CA . TYR A 1 939 ? -12.820 -13.556 -23.988 1.00 90.62 939 TYR A CA 1
ATOM 7098 C C . TYR A 1 939 ? -13.909 -12.764 -23.230 1.00 90.62 939 TYR A C 1
ATOM 7100 O O . TYR A 1 939 ? -14.889 -12.341 -23.838 1.00 90.62 939 TYR A O 1
ATOM 7108 N N . GLY A 1 940 ? -13.808 -12.603 -21.904 1.00 84.94 940 GLY A N 1
ATOM 7109 C CA . GLY A 1 940 ? -14.731 -11.804 -21.083 1.00 84.94 940 GLY A CA 1
ATOM 7110 C C . GLY A 1 940 ? -16.127 -12.406 -20.853 1.00 84.94 940 GLY A C 1
ATOM 7111 O O . GLY A 1 940 ? -16.949 -11.815 -20.152 1.00 84.94 940 GLY A O 1
ATOM 7112 N N . TRP A 1 941 ? -16.422 -13.586 -21.409 1.00 85.62 941 TRP A N 1
ATOM 7113 C CA . TRP A 1 941 ? -17.707 -14.275 -21.231 1.00 85.62 941 TRP A CA 1
ATOM 7114 C C . TRP A 1 941 ? -17.796 -14.898 -19.838 1.00 85.62 941 TRP A C 1
ATOM 7116 O O . TRP A 1 941 ? -17.317 -16.012 -19.623 1.00 85.62 941 TRP A O 1
ATOM 7126 N N . VAL A 1 942 ? -18.420 -14.185 -18.898 1.00 85.06 942 VAL A N 1
ATOM 7127 C CA . VAL A 1 942 ? -18.597 -14.652 -17.517 1.00 85.06 942 VAL A CA 1
ATOM 7128 C C . VAL A 1 942 ? -19.528 -15.867 -17.458 1.00 85.06 942 VAL A C 1
ATOM 7130 O O . VAL A 1 942 ? -20.737 -15.757 -17.656 1.00 85.06 942 VAL A O 1
ATOM 7133 N N . ARG A 1 943 ? -18.958 -17.029 -17.134 1.00 85.06 943 ARG A N 1
ATOM 7134 C CA . ARG A 1 943 ? -19.665 -18.248 -16.739 1.00 85.06 943 ARG A CA 1
ATOM 7135 C C . ARG A 1 943 ? -20.040 -18.140 -15.264 1.00 85.06 943 ARG A C 1
ATOM 7137 O O . ARG A 1 943 ? -19.202 -17.843 -14.413 1.00 85.06 943 ARG A O 1
ATOM 7144 N N . GLU A 1 944 ? -21.298 -18.413 -14.937 1.00 86.25 944 GLU A N 1
ATOM 7145 C CA . GLU A 1 944 ? -21.719 -18.459 -13.538 1.00 86.25 944 GLU A CA 1
ATOM 7146 C C . GLU A 1 944 ? -21.103 -19.679 -12.840 1.00 86.25 944 GLU A C 1
ATOM 7148 O O . GLU A 1 944 ? -21.328 -20.814 -13.258 1.00 86.25 944 GLU A O 1
ATOM 7153 N N . VAL A 1 945 ? -20.369 -19.465 -11.746 1.00 90.56 945 VAL A N 1
ATOM 7154 C CA . VAL A 1 945 ? -19.848 -20.559 -10.918 1.00 90.56 945 VAL A CA 1
ATOM 7155 C C . VAL A 1 945 ? -20.912 -21.007 -9.916 1.00 90.56 945 VAL A C 1
ATOM 7157 O O . VAL A 1 945 ? -21.348 -20.241 -9.057 1.00 90.56 945 VAL A O 1
ATOM 7160 N N . VAL A 1 946 ? -21.314 -22.275 -10.001 1.00 93.06 946 VAL A N 1
ATOM 7161 C CA . VAL A 1 946 ? -22.308 -22.900 -9.121 1.00 93.06 946 VAL A CA 1
ATOM 7162 C C . VAL A 1 946 ? -21.617 -23.897 -8.193 1.00 93.06 946 VAL A C 1
ATOM 7164 O O . VAL A 1 946 ? -21.147 -24.945 -8.629 1.00 93.06 946 VAL A O 1
ATOM 7167 N N . THR A 1 947 ? -21.583 -23.600 -6.893 1.00 95.44 947 THR A N 1
ATOM 7168 C CA . THR A 1 947 ? -21.064 -24.527 -5.876 1.00 95.44 947 THR A CA 1
ATOM 7169 C C . THR A 1 947 ? -22.062 -25.646 -5.571 1.00 95.44 947 THR A C 1
ATOM 7171 O O . THR A 1 947 ? -23.159 -25.410 -5.055 1.00 95.44 947 THR A O 1
ATOM 7174 N N . VAL A 1 948 ? -21.655 -26.888 -5.822 1.00 96.06 948 VAL A N 1
ATOM 7175 C CA . VAL A 1 948 ? -22.435 -28.104 -5.586 1.00 96.06 948 VAL A CA 1
ATOM 7176 C C . VAL A 1 948 ? -22.011 -28.745 -4.267 1.00 96.06 948 VAL A C 1
ATOM 7178 O O . VAL A 1 948 ? -21.031 -29.481 -4.176 1.00 96.06 948 VAL A O 1
ATOM 7181 N N . ASN A 1 949 ? -22.795 -28.492 -3.220 1.00 96.69 949 ASN A N 1
ATOM 7182 C CA . ASN A 1 949 ? -22.620 -29.126 -1.914 1.00 96.69 949 ASN A CA 1
ATOM 7183 C C . ASN A 1 949 ? -23.332 -30.484 -1.886 1.00 96.69 949 ASN A C 1
ATOM 7185 O O . ASN A 1 949 ? -24.533 -30.558 -1.612 1.00 96.69 949 ASN A O 1
ATOM 7189 N N . MET A 1 950 ? -22.600 -31.567 -2.151 1.00 95.25 950 MET A N 1
ATOM 7190 C CA . MET A 1 950 ? -23.167 -32.913 -2.101 1.00 95.25 950 MET A CA 1
ATOM 7191 C C . MET A 1 950 ? -23.132 -33.501 -0.684 1.00 95.25 950 MET A C 1
ATOM 7193 O O . MET A 1 950 ? -24.101 -34.134 -0.254 1.00 95.25 950 MET A O 1
ATOM 7197 N N . GLY A 1 951 ? -22.056 -33.271 0.070 1.00 93.81 951 GLY A N 1
ATOM 7198 C CA . GLY A 1 951 ? -21.845 -33.865 1.391 1.00 93.81 951 GLY A CA 1
ATOM 7199 C C . GLY A 1 951 ? -21.614 -35.385 1.351 1.00 93.81 951 GLY A C 1
ATOM 7200 O O . GLY A 1 951 ? -21.647 -36.004 0.285 1.00 93.81 951 GLY A O 1
ATOM 7201 N N . ALA A 1 952 ? -21.450 -36.010 2.519 1.00 95.94 952 ALA A N 1
ATOM 7202 C CA . ALA A 1 952 ? -21.178 -37.452 2.651 1.00 95.94 952 ALA A CA 1
ATOM 7203 C C . ALA A 1 952 ? -22.246 -38.351 1.985 1.00 95.94 952 ALA A C 1
ATOM 7205 O O . ALA A 1 952 ? -23.426 -37.986 1.972 1.00 95.94 952 ALA A O 1
ATOM 7206 N N . SER A 1 953 ? -21.884 -39.555 1.515 1.00 97.25 953 SER A N 1
ATOM 7207 C CA . SER A 1 953 ? -22.797 -40.559 0.908 1.00 97.25 953 SER A CA 1
ATOM 7208 C C . SER A 1 953 ? -22.599 -41.968 1.483 1.00 97.25 953 SER A C 1
ATOM 7210 O O . SER A 1 953 ? -21.473 -42.305 1.838 1.00 97.25 953 SER A O 1
ATOM 7212 N N . ASN A 1 954 ? -23.654 -42.794 1.604 1.00 97.31 954 ASN A N 1
ATOM 7213 C CA . ASN A 1 954 ? -23.512 -44.241 1.900 1.00 97.31 954 ASN A CA 1
ATOM 7214 C C . ASN A 1 954 ? -23.372 -45.078 0.633 1.00 97.31 954 ASN A C 1
ATOM 7216 O O . ASN A 1 954 ? -22.718 -46.116 0.620 1.00 97.31 954 ASN A O 1
ATOM 7220 N N . SER A 1 955 ? -24.017 -44.612 -0.428 1.00 97.50 955 SER A N 1
ATOM 7221 C CA . SER A 1 955 ? -23.939 -45.200 -1.752 1.00 97.50 955 SER A CA 1
ATOM 7222 C C . SER A 1 955 ? -22.670 -44.728 -2.456 1.00 97.50 955 SER A C 1
ATOM 7224 O O . SER A 1 955 ? -22.272 -43.569 -2.317 1.00 97.50 955 SER A O 1
ATOM 7226 N N . ASN A 1 956 ? -22.100 -45.597 -3.286 1.00 96.81 956 ASN A N 1
ATOM 7227 C CA . ASN A 1 956 ? -21.041 -45.259 -4.237 1.00 96.81 956 ASN A CA 1
ATOM 7228 C C . ASN A 1 956 ? -21.477 -44.184 -5.256 1.00 96.81 956 ASN A C 1
ATOM 7230 O O . ASN A 1 956 ? -20.665 -43.536 -5.903 1.00 96.81 956 ASN A O 1
ATOM 7234 N N . THR A 1 957 ? -22.778 -43.961 -5.430 1.00 97.94 957 THR A N 1
ATOM 7235 C CA . THR A 1 957 ? -23.284 -42.893 -6.296 1.00 97.94 957 THR A CA 1
ATOM 7236 C C . THR A 1 957 ? -24.366 -42.101 -5.594 1.00 97.94 957 THR A C 1
ATOM 7238 O O . THR A 1 957 ? -25.257 -42.672 -4.958 1.00 97.94 957 THR A O 1
ATOM 7241 N N . LYS A 1 958 ? -24.292 -40.780 -5.729 1.00 97.94 958 LYS A N 1
ATOM 7242 C CA . LYS A 1 958 ? -25.251 -39.842 -5.162 1.00 97.94 958 LYS A CA 1
ATOM 7243 C C . LYS A 1 958 ? -25.471 -38.690 -6.124 1.00 97.94 958 LYS A C 1
ATOM 7245 O O . LYS A 1 958 ? -24.531 -38.223 -6.758 1.00 97.94 958 LYS A O 1
ATOM 7250 N N . CYS A 1 959 ? -26.712 -38.235 -6.212 1.00 98.06 959 CYS A N 1
ATOM 7251 C CA . CYS A 1 959 ? -27.100 -37.127 -7.070 1.00 98.06 959 CYS A CA 1
ATOM 7252 C C . CYS A 1 959 ? -27.752 -36.021 -6.244 1.00 98.06 959 CYS A C 1
ATOM 7254 O O . CYS A 1 959 ? -28.412 -36.298 -5.239 1.00 98.06 959 CYS A O 1
ATOM 7256 N N . VAL A 1 960 ? -27.578 -34.773 -6.669 1.00 97.62 960 VAL A N 1
ATOM 7257 C CA . VAL A 1 960 ? -28.266 -33.607 -6.104 1.00 97.62 960 VAL A CA 1
ATOM 7258 C C . VAL A 1 960 ? -28.851 -32.753 -7.221 1.00 97.62 960 VAL A C 1
ATOM 7260 O O . VAL A 1 960 ? -28.245 -32.596 -8.281 1.00 97.62 960 VAL A O 1
ATOM 7263 N N . GLY A 1 961 ? -30.036 -32.199 -6.968 1.00 97.06 961 GLY A N 1
ATOM 7264 C CA . GLY A 1 961 ? -30.616 -31.158 -7.807 1.00 97.06 961 GLY A CA 1
ATOM 7265 C C . GLY A 1 961 ? -29.996 -29.803 -7.475 1.00 97.06 961 GLY A C 1
ATOM 7266 O O . GLY A 1 961 ? -29.991 -29.387 -6.313 1.00 97.06 961 GLY A O 1
ATOM 7267 N N . VAL A 1 962 ? -29.497 -29.116 -8.496 1.00 96.25 962 VAL A N 1
ATOM 7268 C CA . VAL A 1 962 ? -29.167 -27.686 -8.469 1.00 96.25 962 VAL A CA 1
ATOM 7269 C C . VAL A 1 962 ? -30.333 -26.877 -9.053 1.00 96.25 962 VAL A C 1
ATOM 7271 O O . VAL A 1 962 ? -31.249 -27.422 -9.661 1.00 96.25 962 VAL A O 1
ATOM 7274 N N . HIS A 1 963 ? -30.351 -25.562 -8.840 1.00 94.31 963 HIS A N 1
ATOM 7275 C CA . HIS A 1 963 ? -31.478 -24.694 -9.221 1.00 94.31 963 HIS A CA 1
ATOM 7276 C C . HIS A 1 963 ? -31.519 -24.294 -10.705 1.00 94.31 963 HIS A C 1
ATOM 7278 O O . HIS A 1 963 ? -32.463 -23.626 -11.116 1.00 94.31 963 HIS A O 1
ATOM 7284 N N . ARG A 1 964 ? -30.511 -24.672 -11.496 1.00 93.44 964 ARG A N 1
ATOM 7285 C CA . ARG A 1 964 ? -30.377 -24.388 -12.937 1.00 93.44 964 ARG A CA 1
ATOM 7286 C C . ARG A 1 964 ? -29.431 -25.406 -13.592 1.00 93.44 964 ARG A C 1
ATOM 7288 O O . ARG A 1 964 ? -28.720 -26.086 -12.853 1.00 93.44 964 ARG A O 1
ATOM 7295 N N . PRO A 1 965 ? -29.444 -25.570 -14.927 1.00 94.62 965 PRO A N 1
ATOM 7296 C CA . PRO A 1 965 ? -28.523 -26.467 -15.618 1.00 94.62 965 PRO A CA 1
ATOM 7297 C C . PRO A 1 965 ? -27.053 -26.126 -15.349 1.00 94.62 965 PRO A C 1
ATOM 7299 O O . PRO A 1 965 ? -26.700 -24.950 -15.275 1.00 94.62 965 PRO A O 1
ATOM 7302 N N . VAL A 1 966 ? -26.211 -27.152 -15.197 1.00 94.69 966 VAL A N 1
ATOM 7303 C CA . VAL A 1 966 ? -24.764 -26.989 -14.980 1.00 94.69 966 VAL A CA 1
ATOM 7304 C C . VAL A 1 966 ? -23.946 -28.021 -15.754 1.00 94.69 966 VAL A C 1
ATOM 7306 O O . VAL A 1 966 ? -24.371 -29.165 -15.932 1.00 94.69 966 VAL A O 1
ATOM 7309 N N . THR A 1 967 ? -22.733 -27.629 -16.132 1.00 92.69 967 THR A N 1
ATOM 7310 C CA . THR A 1 967 ? -21.668 -28.512 -16.616 1.00 92.69 967 THR A CA 1
ATOM 7311 C C . THR A 1 967 ? -20.553 -28.533 -15.574 1.00 92.69 967 THR A C 1
ATOM 7313 O O . THR A 1 967 ? -20.075 -27.489 -15.125 1.00 92.69 967 THR A O 1
ATOM 7316 N N . CYS A 1 968 ? -20.169 -29.730 -15.143 1.00 93.25 968 CYS A N 1
ATOM 7317 C CA . CYS A 1 968 ? -19.159 -29.957 -14.116 1.00 93.25 968 CYS A CA 1
ATOM 7318 C C . CYS A 1 968 ? -18.093 -30.879 -14.700 1.00 93.25 968 CYS A C 1
ATOM 7320 O O . CYS A 1 968 ? -18.450 -32.001 -15.066 1.00 93.25 968 CYS A O 1
ATOM 7322 N N . ALA A 1 969 ? -16.822 -30.466 -14.670 1.00 92.31 969 ALA A N 1
ATOM 7323 C CA . ALA A 1 969 ? -15.716 -31.339 -15.050 1.00 92.31 969 ALA A CA 1
ATOM 7324 C C . ALA A 1 969 ? -15.828 -32.691 -14.340 1.00 92.31 969 ALA A C 1
ATOM 7326 O O . ALA A 1 969 ? -16.028 -32.747 -13.121 1.00 92.31 969 ALA A O 1
ATOM 7327 N N . ALA A 1 970 ? -15.650 -33.781 -15.090 1.00 93.75 970 ALA A N 1
ATOM 7328 C CA . ALA A 1 970 ? -15.787 -35.144 -14.576 1.00 93.75 970 ALA A CA 1
ATOM 7329 C C . ALA A 1 970 ? -14.924 -35.423 -13.325 1.00 93.75 970 ALA A C 1
ATOM 7331 O O . ALA A 1 970 ? -15.261 -36.304 -12.540 1.00 93.75 970 ALA A O 1
ATOM 7332 N N . PHE A 1 971 ? -13.850 -34.657 -13.115 1.00 92.75 971 PHE A N 1
ATOM 7333 C CA . PHE A 1 971 ? -12.909 -34.762 -11.997 1.00 92.75 971 PHE A CA 1
ATOM 7334 C C . PHE A 1 971 ? -13.070 -33.682 -10.904 1.00 92.75 971 PHE A C 1
ATOM 7336 O O . PHE A 1 971 ? -12.293 -33.688 -9.952 1.00 92.75 971 PHE A O 1
ATOM 7343 N N . ALA A 1 972 ? -14.048 -32.764 -10.971 1.00 93.88 972 ALA A N 1
ATOM 7344 C CA . ALA A 1 972 ? -14.119 -31.607 -10.054 1.00 93.88 972 ALA A CA 1
ATOM 7345 C C . ALA A 1 972 ? -14.263 -31.967 -8.555 1.00 93.88 972 ALA A C 1
ATOM 7347 O O . ALA A 1 972 ? -14.015 -31.134 -7.687 1.00 93.88 972 ALA A O 1
ATOM 7348 N N . ALA A 1 973 ? -14.642 -33.208 -8.237 1.00 94.75 973 ALA A N 1
ATOM 7349 C CA . ALA A 1 973 ? -14.742 -33.743 -6.877 1.00 94.75 973 ALA A CA 1
ATOM 7350 C C . ALA A 1 973 ? -13.435 -34.382 -6.350 1.00 94.75 973 ALA A C 1
ATOM 7352 O O . ALA A 1 973 ? -13.391 -34.823 -5.199 1.00 94.75 973 ALA A O 1
ATOM 7353 N N . ASN A 1 974 ? -12.375 -34.445 -7.158 1.00 92.38 974 ASN A N 1
ATOM 7354 C CA . ASN A 1 974 ? -11.107 -35.073 -6.785 1.00 92.38 974 ASN A CA 1
ATOM 7355 C C . ASN A 1 974 ? -10.275 -34.181 -5.850 1.00 92.38 974 ASN A C 1
ATOM 7357 O O . ASN A 1 974 ? -10.481 -32.966 -5.755 1.00 92.38 974 ASN A O 1
ATOM 7361 N N . LEU A 1 975 ? -9.320 -34.794 -5.145 1.00 87.94 975 LEU A N 1
ATOM 7362 C CA . LEU A 1 975 ? -8.331 -34.069 -4.345 1.00 87.94 975 LEU A CA 1
ATOM 7363 C C . LEU A 1 975 ? -7.576 -33.068 -5.243 1.00 87.94 975 LEU A C 1
ATOM 7365 O O . LEU A 1 975 ? -7.184 -33.409 -6.356 1.00 87.94 975 LEU A O 1
ATOM 7369 N N . GLY A 1 976 ? -7.427 -31.826 -4.776 1.00 83.56 976 GLY A N 1
ATOM 7370 C CA . GLY A 1 976 ? -6.861 -30.711 -5.549 1.00 83.56 976 GLY A CA 1
ATOM 7371 C C . GLY A 1 976 ? -7.867 -29.908 -6.390 1.00 83.56 976 GLY A C 1
ATOM 7372 O O . GLY A 1 976 ? -7.554 -28.781 -6.760 1.00 83.56 976 GLY A O 1
ATOM 7373 N N . TYR A 1 977 ? -9.073 -30.438 -6.639 1.00 87.19 977 TYR A N 1
ATOM 7374 C CA . TYR A 1 977 ? -10.119 -29.796 -7.460 1.00 87.19 977 TYR A CA 1
ATOM 7375 C C . TYR A 1 977 ? -11.359 -29.378 -6.663 1.00 87.19 977 TYR A C 1
ATOM 7377 O O . TYR A 1 977 ? -12.019 -28.388 -6.988 1.00 87.19 977 TYR A O 1
ATOM 7385 N N . ARG A 1 978 ? -11.684 -30.146 -5.620 1.00 91.31 978 ARG A N 1
ATOM 7386 C CA . ARG A 1 978 ? -12.814 -29.888 -4.721 1.00 91.31 978 ARG A CA 1
ATOM 7387 C C . ARG A 1 978 ? -12.536 -28.725 -3.764 1.00 91.31 978 ARG A C 1
ATOM 7389 O O . ARG A 1 978 ? -11.399 -28.475 -3.380 1.00 91.31 978 ARG A O 1
ATOM 7396 N N . LEU A 1 979 ? -13.602 -28.061 -3.322 1.00 91.06 979 LEU A N 1
ATOM 7397 C CA . LEU A 1 979 ? -13.555 -26.907 -2.415 1.00 91.06 979 LEU A CA 1
ATOM 7398 C C . LEU A 1 979 ? -13.355 -27.293 -0.944 1.00 91.06 979 LEU A C 1
ATOM 7400 O O . LEU A 1 979 ? -12.940 -26.463 -0.139 1.00 91.06 979 LEU A O 1
ATOM 7404 N N . ASN A 1 980 ? -13.707 -28.522 -0.552 1.00 88.50 980 ASN A N 1
ATOM 7405 C CA . ASN A 1 980 ? -13.546 -28.960 0.831 1.00 88.50 980 ASN A CA 1
ATOM 7406 C C . ASN A 1 980 ? -12.091 -29.377 1.109 1.00 88.50 980 ASN A C 1
ATOM 7408 O O . ASN A 1 980 ? -11.578 -30.294 0.470 1.00 88.50 980 ASN A O 1
ATOM 7412 N N . ALA A 1 981 ? -11.475 -28.753 2.119 1.00 84.06 981 ALA A N 1
ATOM 7413 C CA . ALA A 1 981 ? -10.086 -28.954 2.564 1.00 84.06 981 ALA A CA 1
ATOM 7414 C C . ALA A 1 981 ? -9.816 -30.317 3.248 1.00 84.06 981 ALA A C 1
ATOM 7416 O O . ALA A 1 981 ? -8.981 -30.433 4.140 1.00 84.06 981 ALA A O 1
ATOM 7417 N N . ASP A 1 982 ? -10.565 -31.348 2.870 1.00 86.00 982 ASP A N 1
ATOM 7418 C CA . ASP A 1 982 ? -10.419 -32.697 3.401 1.00 86.00 982 ASP A CA 1
ATOM 7419 C C . ASP A 1 982 ? -9.280 -33.428 2.650 1.00 86.00 982 ASP A C 1
ATOM 7421 O O . ASP A 1 982 ? -9.308 -33.430 1.413 1.00 86.00 982 ASP A O 1
ATOM 7425 N N . PRO A 1 983 ? -8.288 -34.035 3.333 1.00 85.19 983 PRO A N 1
ATOM 7426 C CA . PRO A 1 983 ? -7.120 -34.644 2.694 1.00 85.19 983 PRO A CA 1
ATOM 7427 C C . PRO A 1 983 ? -7.340 -36.027 2.043 1.00 85.19 983 PRO A C 1
ATOM 7429 O O . PRO A 1 983 ? -6.406 -36.523 1.417 1.00 85.19 983 PRO A O 1
ATOM 7432 N N . TRP A 1 984 ? -8.509 -36.685 2.149 1.00 89.12 984 TRP A N 1
ATOM 7433 C CA . TRP A 1 984 ? -8.657 -38.064 1.627 1.00 89.12 984 TRP A CA 1
ATOM 7434 C C . TRP A 1 984 ? -8.397 -38.184 0.113 1.00 89.12 984 TRP A C 1
ATOM 7436 O O . TRP A 1 984 ? -9.014 -37.486 -0.691 1.00 89.12 984 TRP A O 1
ATOM 7446 N N . GLY A 1 985 ? -7.568 -39.143 -0.305 1.00 90.38 985 GLY A N 1
ATOM 7447 C CA . GLY A 1 985 ? -7.258 -39.418 -1.719 1.00 90.38 985 GLY A CA 1
ATOM 7448 C C . GLY A 1 985 ? -8.409 -39.978 -2.573 1.00 90.38 985 GLY A C 1
ATOM 7449 O O . GLY A 1 985 ? -8.151 -40.458 -3.672 1.00 90.38 985 GLY A O 1
ATOM 7450 N N . ASP A 1 986 ? -9.653 -39.943 -2.081 1.00 94.44 986 ASP A N 1
ATOM 7451 C CA . ASP A 1 986 ? -10.857 -40.408 -2.777 1.00 94.44 986 ASP A CA 1
ATOM 7452 C C . ASP A 1 986 ? -10.961 -39.807 -4.196 1.00 94.44 986 ASP A C 1
ATOM 7454 O O . ASP A 1 986 ? -10.835 -38.586 -4.379 1.00 94.44 986 ASP A O 1
ATOM 7458 N N . ALA A 1 987 ? -11.262 -40.659 -5.181 1.00 94.75 987 ALA A N 1
ATOM 7459 C CA . ALA A 1 987 ? -11.383 -40.295 -6.588 1.00 94.75 987 ALA A CA 1
ATOM 7460 C C . ALA A 1 987 ? -12.818 -40.487 -7.088 1.00 94.75 987 ALA A C 1
ATOM 7462 O O . ALA A 1 987 ? -13.492 -41.479 -6.802 1.00 94.75 987 ALA A O 1
ATOM 7463 N N . PHE A 1 988 ? -13.286 -39.560 -7.910 1.00 96.75 988 PHE A N 1
ATOM 7464 C CA . PHE A 1 988 ? -14.671 -39.434 -8.319 1.00 96.75 988 PHE A CA 1
ATOM 7465 C C . PHE A 1 988 ? -14.807 -39.190 -9.817 1.00 96.75 988 PHE A C 1
ATOM 7467 O O . PHE A 1 988 ? -13.960 -38.575 -10.460 1.00 96.75 988 PHE A O 1
ATOM 7474 N N . GLN A 1 989 ? -15.945 -39.636 -10.337 1.00 97.31 989 GLN A N 1
ATOM 7475 C CA . GLN A 1 989 ? -16.469 -39.278 -11.639 1.00 97.31 989 GLN A CA 1
ATOM 7476 C C . GLN A 1 989 ? -17.768 -38.498 -11.442 1.00 97.31 989 GLN A C 1
ATOM 7478 O O . GLN A 1 989 ? -18.708 -38.981 -10.802 1.00 97.31 989 GLN A O 1
ATOM 7483 N N . ILE A 1 990 ? -17.826 -37.299 -12.005 1.00 96.94 990 ILE A N 1
ATOM 7484 C CA . ILE A 1 990 ? -19.024 -36.468 -12.061 1.00 96.94 990 ILE A CA 1
ATOM 7485 C C . ILE A 1 990 ? -19.712 -36.676 -13.406 1.00 96.94 990 ILE A C 1
ATOM 7487 O O . ILE A 1 990 ? -19.068 -36.824 -14.441 1.00 96.94 990 ILE A O 1
ATOM 7491 N N . THR A 1 991 ? -21.039 -36.690 -13.378 1.00 97.06 991 THR A N 1
ATOM 7492 C CA . THR A 1 991 ? -21.895 -36.628 -14.563 1.00 97.06 991 THR A CA 1
ATOM 7493 C C . THR A 1 991 ? -22.992 -35.599 -14.321 1.00 97.06 991 THR A C 1
ATOM 7495 O O . THR A 1 991 ? -23.589 -35.561 -13.239 1.00 97.06 991 THR A O 1
ATOM 7498 N N . THR A 1 992 ? -23.259 -34.751 -15.312 1.00 95.88 992 THR A N 1
ATOM 7499 C CA . THR A 1 992 ? -24.347 -33.769 -15.268 1.00 95.88 992 THR A CA 1
ATOM 7500 C C . THR A 1 992 ? -25.446 -34.131 -16.259 1.00 95.88 992 THR A C 1
ATOM 7502 O O . THR A 1 992 ? -25.203 -34.654 -17.345 1.00 95.88 992 THR A O 1
ATOM 7505 N N . SER A 1 993 ? -26.693 -33.878 -15.870 1.00 95.44 993 SER A N 1
ATOM 7506 C CA . SER A 1 993 ? -27.859 -34.037 -16.734 1.00 95.44 993 SER A CA 1
ATOM 7507 C C . SER A 1 993 ? -28.850 -32.921 -16.420 1.00 95.44 993 SER A C 1
ATOM 7509 O O . SER A 1 993 ? -29.605 -32.983 -15.444 1.00 95.44 993 SER A O 1
ATOM 7511 N N . GLY A 1 994 ? -28.773 -31.840 -17.199 1.00 94.00 994 GLY A N 1
ATOM 7512 C CA . GLY A 1 994 ? -29.491 -30.599 -16.916 1.00 94.00 994 GLY A CA 1
ATOM 7513 C C . GLY A 1 994 ? -29.143 -30.066 -15.525 1.00 94.00 994 GLY A C 1
ATOM 7514 O O . GLY A 1 994 ? -27.987 -29.777 -15.231 1.00 94.00 994 GLY A O 1
ATOM 7515 N N . SER A 1 995 ? -30.149 -29.948 -14.659 1.00 96.12 995 SER A N 1
ATOM 7516 C CA . SER A 1 995 ? -30.007 -29.487 -13.273 1.00 96.12 995 SER A CA 1
ATOM 7517 C C . SER A 1 995 ? -29.708 -30.601 -12.254 1.00 96.12 995 SER A C 1
ATOM 7519 O O . SER A 1 995 ? -29.777 -30.365 -11.049 1.00 96.12 995 SER A O 1
ATOM 7521 N N . THR A 1 996 ? -29.385 -31.821 -12.696 1.00 97.56 996 THR A N 1
ATOM 7522 C CA . THR A 1 996 ? -28.976 -32.923 -11.808 1.00 97.56 996 THR A CA 1
ATOM 7523 C C . THR A 1 996 ? -27.481 -33.182 -11.936 1.00 97.56 996 THR A C 1
ATOM 7525 O O . THR A 1 996 ? -26.989 -33.451 -13.031 1.00 97.56 996 THR A O 1
ATOM 7528 N N . VAL A 1 997 ? -26.769 -33.155 -10.807 1.00 97.94 997 VAL A N 1
ATOM 7529 C CA . VAL A 1 997 ? -25.343 -33.497 -10.721 1.00 97.94 997 VAL A CA 1
ATOM 7530 C C . VAL A 1 997 ? -25.197 -34.794 -9.942 1.00 97.94 997 VAL A C 1
ATOM 7532 O O . VAL A 1 997 ? -25.598 -34.859 -8.778 1.00 97.94 997 VAL A O 1
ATOM 7535 N N . CYS A 1 998 ? -24.620 -35.815 -10.567 1.00 97.94 998 CYS A N 1
ATOM 7536 C CA . CYS A 1 998 ? -24.341 -37.111 -9.961 1.00 97.94 998 CYS A CA 1
ATOM 7537 C C . CYS A 1 998 ? -22.833 -37.299 -9.786 1.00 97.94 998 CYS A C 1
ATOM 7539 O O . CYS A 1 998 ? -22.078 -37.198 -10.749 1.00 97.94 998 CYS A O 1
ATOM 7541 N N . VAL A 1 999 ? -22.406 -37.620 -8.565 1.00 97.94 999 VAL A N 1
ATOM 7542 C CA . VAL A 1 999 ? -21.034 -38.023 -8.246 1.00 97.94 999 VAL A CA 1
ATOM 7543 C C . VAL A 1 999 ? -21.023 -39.523 -7.994 1.00 97.94 999 VAL A C 1
ATOM 7545 O O . VAL A 1 999 ? -21.822 -40.033 -7.200 1.00 97.94 999 VAL A O 1
ATOM 7548 N N . ARG A 1 1000 ? -20.089 -40.219 -8.635 1.00 97.81 1000 ARG A N 1
ATOM 7549 C CA . ARG A 1 1000 ? -19.757 -41.620 -8.392 1.00 97.81 1000 ARG A CA 1
ATOM 7550 C C . ARG A 1 1000 ? -18.325 -41.722 -7.877 1.00 97.81 1000 ARG A C 1
ATOM 7552 O O . ARG A 1 1000 ? -17.441 -41.116 -8.471 1.00 97.81 1000 ARG A O 1
ATOM 7559 N N . ARG A 1 1001 ? -18.074 -42.500 -6.823 1.00 97.69 1001 ARG A N 1
ATOM 7560 C CA . ARG A 1 1001 ? -16.706 -42.815 -6.390 1.00 97.69 1001 ARG A CA 1
ATOM 7561 C C . ARG A 1 1001 ? -16.107 -43.892 -7.314 1.00 97.69 1001 ARG A C 1
ATOM 7563 O O . ARG A 1 1001 ? -16.810 -44.758 -7.837 1.00 97.69 1001 ARG A O 1
ATOM 7570 N N . THR A 1 1002 ? -14.816 -43.784 -7.604 1.00 97.31 1002 THR A N 1
ATOM 7571 C CA . THR A 1 1002 ? -14.133 -44.592 -8.635 1.00 97.31 1002 THR A CA 1
ATOM 7572 C C . THR A 1 1002 ? -12.989 -45.431 -8.083 1.00 97.31 1002 THR A C 1
ATOM 7574 O O . THR A 1 1002 ? -12.749 -46.515 -8.605 1.00 97.31 1002 THR A O 1
ATOM 7577 N N . ASP A 1 1003 ? -12.357 -44.997 -6.992 1.00 95.81 1003 ASP A N 1
ATOM 7578 C CA . ASP A 1 1003 ? -11.318 -45.741 -6.270 1.00 95.81 1003 ASP A CA 1
ATOM 7579 C C . ASP A 1 1003 ? -11.880 -46.834 -5.340 1.00 95.81 1003 ASP A C 1
ATOM 7581 O O . ASP A 1 1003 ? -11.174 -47.779 -4.995 1.00 95.81 1003 ASP A O 1
ATOM 7585 N N . TYR A 1 1004 ? -13.154 -46.739 -4.943 1.00 96.06 1004 TYR A N 1
ATOM 7586 C CA . TYR A 1 1004 ? -13.787 -47.671 -4.006 1.00 96.06 1004 TYR A CA 1
ATOM 7587 C C . TYR A 1 1004 ? -15.255 -47.951 -4.358 1.00 96.06 1004 TYR A C 1
ATOM 7589 O O . TYR A 1 1004 ? -15.922 -47.167 -5.034 1.00 96.06 1004 TYR A O 1
ATOM 7597 N N . HIS A 1 1005 ? -15.776 -49.095 -3.903 1.00 94.88 1005 HIS A N 1
ATOM 7598 C CA . HIS A 1 1005 ? -17.134 -49.551 -4.224 1.00 94.88 1005 HIS A CA 1
ATOM 7599 C C . HIS A 1 1005 ? -18.224 -49.139 -3.220 1.00 94.88 1005 HIS A C 1
ATOM 7601 O O . HIS A 1 1005 ? -19.402 -49.353 -3.506 1.00 94.88 1005 HIS A O 1
ATOM 7607 N N . GLY A 1 1006 ? -17.861 -48.552 -2.077 1.00 95.69 1006 GLY A N 1
ATOM 7608 C CA . GLY A 1 1006 ? -18.793 -47.999 -1.087 1.00 95.69 1006 GLY A CA 1
ATOM 7609 C C . GLY A 1 1006 ? -18.912 -46.4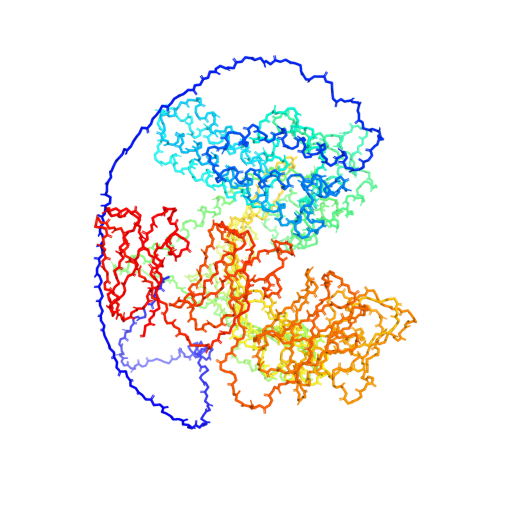71 -1.143 1.00 95.69 1006 GLY A C 1
ATOM 7610 O O . GLY A 1 1006 ? -18.467 -45.827 -2.090 1.00 95.69 1006 GLY A O 1
ATOM 7611 N N . GLY A 1 1007 ? -19.536 -45.886 -0.120 1.00 96.62 1007 GLY A N 1
ATOM 7612 C CA . GLY A 1 1007 ? -19.715 -44.436 0.004 1.00 96.62 1007 GLY A CA 1
ATOM 7613 C C . GLY A 1 1007 ? -18.459 -43.646 0.412 1.00 96.62 1007 GLY A C 1
ATOM 7614 O O . GLY A 1 1007 ? -17.328 -44.133 0.373 1.00 96.62 1007 GLY A O 1
ATOM 7615 N N . TRP A 1 1008 ? -18.675 -42.403 0.848 1.00 97.19 1008 TRP A N 1
ATOM 7616 C CA . TRP A 1 1008 ? -17.637 -41.486 1.336 1.00 97.19 1008 TRP A CA 1
ATOM 7617 C C . TRP A 1 1008 ? -18.101 -40.737 2.592 1.00 97.19 1008 TRP A C 1
ATOM 7619 O O . TRP A 1 1008 ? -19.281 -40.399 2.739 1.00 97.19 1008 TRP A O 1
ATOM 7629 N N . GLY A 1 1009 ? -17.168 -40.495 3.517 1.00 95.38 1009 GLY A N 1
ATOM 7630 C CA . GLY A 1 1009 ? -17.436 -39.827 4.798 1.00 95.38 1009 GLY A CA 1
ATOM 7631 C C . GLY A 1 1009 ? -17.356 -38.298 4.752 1.00 95.38 1009 GLY A C 1
ATOM 7632 O O . GLY A 1 1009 ? -18.002 -37.637 5.562 1.00 95.38 1009 GLY A O 1
ATOM 7633 N N . MET A 1 1010 ? -16.597 -37.737 3.806 1.00 95.25 1010 MET A N 1
ATOM 7634 C CA . MET A 1 1010 ? -16.322 -36.299 3.744 1.00 95.25 1010 MET A CA 1
ATOM 7635 C C . MET A 1 1010 ? -17.518 -35.457 3.285 1.00 95.25 1010 MET A C 1
ATOM 7637 O O . MET A 1 1010 ? -18.383 -35.919 2.533 1.00 95.25 1010 MET A O 1
ATOM 7641 N N . GLN A 1 1011 ? -17.547 -34.183 3.685 1.00 95.81 1011 GLN A N 1
ATOM 7642 C CA . GLN A 1 1011 ? -18.551 -33.226 3.212 1.00 95.81 1011 GLN A CA 1
ATOM 7643 C C . GLN A 1 1011 ? -18.182 -32.674 1.828 1.00 95.81 1011 GLN A C 1
ATOM 7645 O O . GLN A 1 1011 ? -17.805 -31.515 1.691 1.00 95.81 1011 GLN A O 1
ATOM 7650 N N . LEU A 1 1012 ? -18.288 -33.531 0.808 1.00 95.81 1012 LEU A N 1
ATOM 7651 C CA . LEU A 1 1012 ? -17.892 -33.212 -0.562 1.00 95.81 1012 LEU A CA 1
ATOM 7652 C C . LEU A 1 1012 ? -18.585 -31.942 -1.093 1.00 95.81 1012 LEU A C 1
ATOM 7654 O O . LEU A 1 1012 ? -19.820 -31.871 -1.134 1.00 95.81 1012 LEU A O 1
ATOM 7658 N N . SER A 1 1013 ? -17.778 -30.981 -1.539 1.00 96.44 1013 SER A N 1
ATOM 7659 C CA . SER A 1 1013 ? -18.203 -29.731 -2.166 1.00 96.44 1013 SER A CA 1
ATOM 7660 C C . SER A 1 1013 ? -17.253 -29.374 -3.305 1.00 96.44 1013 SER A C 1
ATOM 7662 O O . SER A 1 1013 ? -16.038 -29.427 -3.134 1.00 96.44 1013 SER A O 1
ATOM 7664 N N . PHE A 1 1014 ? -17.790 -29.031 -4.470 1.00 95.12 1014 PHE A N 1
ATOM 7665 C CA . PHE A 1 1014 ? -17.024 -28.682 -5.670 1.00 95.12 1014 PHE A CA 1
ATOM 7666 C C . PHE A 1 1014 ? -17.780 -27.633 -6.487 1.00 95.12 1014 PHE A C 1
ATOM 7668 O O . PHE A 1 1014 ? -18.959 -27.373 -6.239 1.00 95.12 1014 PHE A O 1
ATOM 7675 N N . SER A 1 1015 ? -17.106 -27.021 -7.454 1.00 94.38 1015 SER A N 1
ATOM 7676 C CA . SER A 1 1015 ? -17.700 -26.014 -8.333 1.00 94.38 1015 SER A CA 1
ATOM 7677 C C . SER A 1 1015 ? -18.039 -26.587 -9.709 1.00 94.38 1015 SER A C 1
ATOM 7679 O O . SER A 1 1015 ? -17.407 -27.530 -10.175 1.00 94.38 1015 SER A O 1
ATOM 7681 N N . CYS A 1 1016 ? -19.034 -25.987 -10.355 1.00 94.12 1016 CYS A N 1
ATOM 7682 C CA . CYS A 1 1016 ? -19.442 -26.249 -11.733 1.00 94.12 1016 CYS A CA 1
ATOM 7683 C C . CYS A 1 1016 ? -19.702 -24.926 -12.459 1.00 94.12 1016 CYS A C 1
ATOM 7685 O O . CYS A 1 1016 ? -19.849 -23.888 -11.811 1.00 94.12 1016 CYS A O 1
ATOM 7687 N N . THR A 1 1017 ? -19.825 -24.964 -13.783 1.00 90.94 1017 THR A N 1
ATOM 7688 C CA . THR A 1 1017 ? -20.271 -23.817 -14.587 1.00 90.94 1017 THR A CA 1
ATOM 7689 C C . THR A 1 1017 ? -21.766 -23.922 -14.888 1.00 90.94 1017 THR A C 1
ATOM 7691 O O . THR A 1 1017 ? -22.279 -25.012 -15.141 1.00 90.94 1017 THR A O 1
ATOM 7694 N N . GLY A 1 1018 ? -22.489 -22.805 -14.830 1.00 87.62 1018 GLY A N 1
ATOM 7695 C CA . GLY A 1 1018 ? -23.836 -22.690 -15.391 1.00 87.62 1018 GLY A CA 1
ATOM 7696 C C . GLY A 1 1018 ? -23.798 -22.764 -16.920 1.00 87.62 1018 GLY A C 1
ATOM 7697 O O . GLY A 1 1018 ? -22.840 -22.283 -17.527 1.00 87.62 1018 GLY A O 1
ATOM 7698 N N . VAL A 1 1019 ? -24.829 -23.379 -17.509 1.00 80.75 1019 VAL A N 1
ATOM 7699 C CA . VAL A 1 1019 ? -25.023 -23.517 -18.970 1.00 80.75 1019 VAL A CA 1
ATOM 7700 C C . VAL A 1 1019 ? -25.993 -22.464 -19.489 1.00 80.75 1019 VAL A C 1
ATOM 7702 O O . VAL A 1 1019 ? -27.043 -22.291 -18.826 1.00 80.75 1019 VAL A O 1
#

Foldseek 3Di:
DDDDDDDDDDDDDDDDDDDDDDPVVPVCVVVPDDDDDDDDDDDDDDDDDDDYYDDDYYFDDDDDDDDDDDDDDDDDDDDDDPDDPDDDDDDDLLVVLLVLLVLLCVLLVVVLVVCVVPVLLNVLSVLLSLLLSLVVCVVVVGASCSVPVQDDPDPVLNVVSNLSNLVSLLVNLLVVLVVLLVVCLPDQDDLVSLLVNLVSQLLLLVQQADNVVSNVLSVVSSVLCVPPPSDRDPVSSVVNVVSSVVSNVSSDSVRGDSLSSSCRVSDPDVSSVVSSPDDDDDPCPLVCLVVVLVLQLQVLLDDPPLNLNVVLVVLVVDDAPDDDASLVSLLVSLVVCVPPPVSFVSLLVSCQVRVCSNAVDHLVVVLVLLVVLCVPPCVAVCNVQPLNVVLSCCCPVVVTGPSNSCSVRVVVVVVCVVVLVVLVVVLVVVVVVVVVVLVVVVPDPDDDDPDPDDRWDKDADADPVRHRDPWWKWKDKPNPRIDIDDPDPDDPVVVVCVVRVPDQQIFMWMWIWGWIATPDFRQKIKIKTFIWGQRFRPDPLSSLLRTKTKIWIKIFGGDPNLVSCVNQPDDRIDTQWMWIARPQAQKIKIKGWDWPDDHPLKTKIKIKIWIDRRDGGDPVQLVVLLVDDLLSSLVSQLSSLVSSFWTKIKIWMWIFDQAQDVSHGTDTDIDTPDMDMDTDDDPSNVVSCVSSQWDKAWDAWFFAQKFKFFAPFQWAFDQFCQALCRWPDPPCNNPHWTKGKDAPDPVRSRIIMIGTDVDRTIGHHGTIGITHGDRVPAAFKDWQFWAFFQKAKEAGQAAWADDQFCQADRNWGGRDDPNWGWGWDDDDRIIMIGTDVDGGIGNGGTMGGTHHPPPPDPPLWGKDKDWQFWDQFQKAKDQAQFDWAADQFQQQRRNWDDCSPNDPRWTWGWDDDQRITMIGTDVDGGIGNGRTIGIIITSPHGWDKDKDFRFWYFFLKDKDFDPWFWGDQQFCQAPNRWPDPDPDRWTWGWDGDTRMIMIGTDVDGGIGRGRTMGITTGD